Protein 5F5O (pdb70)

Foldseek 3Di:
DEAEAEAEQQLVLALQLLVQCLLVLNDQPRNLQNSLVNLVCVLPPNPPPVVVCPDPLNVVVVVVPYDYHYQDDYPDRYVLVSDDDDPVCVVVNVDSVPTDDDDDDPCVSLVLLLLLLQLQLQLLVDQVVSLVRSLVVQVVCVVVVLDHDPPVCNDSVSSVSSSVSLVPYLSSVVSLLVLLVPDDPHSDSSSVSSVVSSVSNQQDVNVLLVLLVVQQWDQDPVGIDGHPVCPDPVNVVVVVLSVQLVVQLCVCPPCSSVCSSSVNPRNPSSDVVVRLLSLLLSCLRCCLVNDHSPPSDRDDVNPVSSVVNNVVNND/DDDVCVVVVVVCCVVVNDDDCVPVND/DEAEAEAEQPLQQQLQQLVQCLLVLQDQPSNLANSVVSLVCCVPPVVPPPVVCPDPLNVVCVVVPYDYHYDHDHPDDYNLVPQDPDVVCVVVNVVSVVTDGDDDGRVVSLLVLLLLLQLQLCLLVDQVVSLVSSVVVQVVCVVVVLDDHDPVCNDSVNSSSSSVSLVVYLSSVVVLLVLLVPDPDDDRSSSPSSVVSNVSNFQRVQQLLVLLVVLQKDDDPVGIDGHVLCVDPVNVVVVVLSVQLVVQLCVVPVCSRVCSSNVHPRNPCSDVVNRQLSLLLSQLRCVLPPDGRPPRDHDDPRPVSNVVSVVVNVVPPD/DPVVVVVVVVVCCVPVNDDVCVVVNDD/DEAEAEAEPQLQQLLQLLVLCLLVLHDPDSNLQNSLVSLVCCVPVVVPVVVVCPDVLVVVVVVVPYDYDYQYDHPDPYNLVSPDPDVVCVVVSVSSVPTDDDDTDNVVSLVLLLLLLQLLQCLLVDQVVSLVSSVVVQVVCVVVPLDDDDPSCNDSVSSSSSSVSLVVHLNSVVSLLVLLPPVPPDGSSSVSSVVSNVSNFQVVQVLLVLLVVQQWDQDPVGIDGHVLCVDPVNVVVVVLNVQLVVQLCVVPPCSRVCSSSVHPSNPPRDCVSRLLSLLLRQLLQVLVPDHSPPRDHDDPCNVSSVVSNVVNVVD/DDDDDVVVVVVVCCVPVNHPVCVVPND

B-factor: mean 32.79, std 12.88, range [6.75, 84.7]

Secondary structure (DSSP, 8-state):
-EEEEEE-S-HHHHHHHHHHHHHTT---TTHHHHHHHHHHHHHHHTT-HHHHHTSHHHHHHHHTT-EEEEEE--S---HHHHS-S-GGGHHHHHHHHT-------THHHHHHHHHHHTTGGGGGG-HHHHHHHHHHHHHHHHHTTS----GGGGSHHHHHHHHHHHHH-HHHHHHHHHHHHT-SS-SSTTHHHHHHHHHHHTTTTTHHHHHHHHTTEE--TT--EE-TTTTSGGGHHHHHHHHHHHHHHHTTGGGGGGTTTTT-TT-TT--GGG-HHHHHHHHHHHHHHT---TT----GGGHHHHHHHHHHHH-/--TTTHHHHHHHHHTTSS-SHHHH--/-EEEEEE-S-HHHHHHHHHHHHHHT---GGGHHHHHHHHHHHHHHTT-HHHHHTSHHHHHHHHTTPEEEEEE-SS--SSGGGS-S-GGGHHHHHHHTT-------TTHHHHHHHHHGGGTTTGGG-HHHHHHHHHHHHHHHHHHTS----GGGGSHHHHHHHHHHHHH-HHHHHHHHHHHHS--S---HHHHHHHHHHHHTTTTT-HHHHHHHHHHEEE-SSSEEE-TTTTSTTTHHHHHHHHHHHHHHHHTGGGGGGHHHHT-TT-TT--GGG-HHHHHHHHHHHHTSS---TT----GGGHHHHHHHHHHHHH---/--HHHHHHHHHHHHHTSS-HHHHH---/-EEEEEE-S-HHHHHHHHHHHHHTT---GGGHHHHHHHHHHHHHHTT-HHHHHTSHHHHHHHHTT-EEEEEE-TT--SHHHHS---GGGHHHHHHHHT-------THHHHHHHHHHHTTGGGTTT-HHHHHHHHHHHHHHHHTTTS----GGGGSHHHHHHHHHHHHH-HHHHHHHHHHHHH-----TTHHHHHHHHHTTTTTTTHHHHHHHHHHEEE-SSSEEE-TTTTSGGGHHHHHHHHHHHHHHHTTGGGGGGTTTTT-TT-TT--GGG-HHHHHHHHHHHHHHT---SS----GGGHHHHHHHHHHHHH-/---SSSHHHHHHHHHHTSS-HHHHH--

Solvent-accessible surface area: 46669 Å² total; per-residue (Å²): 164,147,6,36,28,5,30,8,123,107,14,35,28,0,0,4,16,0,0,17,0,1,28,66,41,29,114,2,43,108,4,20,54,2,0,0,0,2,0,4,8,15,1,15,32,70,19,42,106,104,80,6,74,115,8,75,3,0,128,43,0,103,109,45,50,15,100,46,66,85,39,151,43,58,127,11,66,115,2,63,74,4,6,41,145,74,112,120,22,59,98,13,47,119,31,16,137,118,40,141,43,102,162,40,76,52,25,41,5,0,11,1,0,0,0,0,0,0,0,0,7,72,4,49,100,19,57,173,19,0,13,79,16,0,70,48,15,4,80,65,5,92,60,43,20,24,3,71,12,44,126,122,2,40,74,73,51,18,0,109,47,0,20,29,19,0,118,71,0,38,0,0,4,0,1,0,0,8,23,3,61,69,38,131,25,0,20,7,10,4,6,61,2,0,32,66,0,1,36,90,0,99,5,14,41,1,93,56,9,23,36,2,0,5,10,0,2,45,111,55,164,109,38,34,37,2,9,74,45,1,137,59,77,173,2,128,117,23,20,60,49,2,37,128,3,2,38,44,0,21,137,24,20,94,14,0,3,2,0,60,2,3,115,17,67,26,12,116,65,1,102,35,49,87,4,42,28,0,5,0,0,0,20,0,1,0,50,29,23,24,5,98,12,81,51,12,128,34,35,147,144,54,53,114,38,61,73,39,0,57,93,59,29,107,215,25,82,60,20,100,0,58,135,13,0,46,4,1,1,20,49,168,34,80,31,72,131,11,18,39,136,131,157,6,44,21,4,43,8,82,72,23,33,42,1,0,4,36,0,0,14,0,0,36,66,43,27,110,0,41,109,5,18,43,1,0,0,1,2,0,6,10,5,16,38,42,26,32,61,112,91,101,5,54,115,8,86,4,0,132,51,0,106,111,42,42,27,104,40,69,70,57,135,40,54,118,6,82,108,3,55,40,7,11,36,156,92,112,124,20,62,88,15,45,118,30,15,154,112,38,149,64,96,182,33,61,7,0,37,0,0,19,1,0,0,0,0,0,0,0,0,1,74,15,60,95,28,60,174,34,0,8,91,14,0,58,154,20,2,39,88,8,63,71,58,30,13,14,104,6,49,112,130,6,29,77,74,51,19,0,90,48,0,13,26,16,0,170,74,1,40,0,0,5,0,3,2,0,9,16,9,52,72,30,140,66,43,41,17,6,13,16,30,0,1,22,68,1,4,35,89,0,99,2,9,45,3,107,61,6,14,35,2,0,14,16,0,1,37,102,71,148,118,30,28,42,5,4,64,38,1,147,54,78,168,1,120,106,22,20,60,54,1,44,126,2,0,42,41,0,14,138,26,25,82,17,0,8,6,0,63,3,1,123,19,62,24,11,112,76,2,100,49,52,94,5,40,34,0,8,0,0,0,21,0,1,0,63,20,57,72,65,107,11,81,42,7,133,37,37,148,119,58,49,137,46,80,113,46,0,56,73,35,7,79,171,73,110,268,82,73,68,77,77,0,82,115,4,0,48,7,0,0,16,40,169,32,81,14,80,139,11,23,32,80,207,150,102,4,24,8,6,51,11,64,46,24,39,35,0,0,2,33,0,0,14,0,0,26,70,42,31,116,4,45,100,1,16,34,0,0,0,0,3,0,4,10,10,38,32,33,114,37,59,52,59,56,2,21,19,1,85,3,0,118,63,0,80,131,49,38,24,95,36,69,38,38,146,46,77,113,0,74,123,3,40,64,2,3,41,140,80,114,127,23,55,98,12,32,110,27,14,144,104,38,140,58,98,129,24,33,106,34,43,1,1,15,1,0,0,0,0,0,1,0,0,11,72,2,47,98,20,53,170,22,0,13,106,39,0,68,148,17,8,75,60,9,62,134,135,57,73,10,60,13,39,128,123,3,38,70,85,50,17,0,88,43,0,23,25,18,0,122,76,0,39,0,0,13,0,2,0,0,11,18,6,44,70,65,114,121,92,86,37,51,25,61,0,2,39,63,0,2,35,86,0,94,7,17,37,0,108,61,9,18,31,3,0,22,15,0,0,28,113,50,163,111,21,24,45,2,5,79,43,4,136,58,103,174,1,137,109,26,22,58,47,3,36,128,3,3,44,38,0,19,150,29,20,94,27,0,2,0,0,40,4,3,124,18,67,24,9,119,61,2,95,38,54,89,4,35,28,1,3,0,0,0,18,0,1,0,50,32,63,71,45,109,4,74,58,12,142,23,46,172,148,47,51,149,42,67,90,46,0,52,78,44,3,90,175,130,91,17,79,68,73,95,5,88,110,14,0,43,6,1,4,20,46,175,42,66,26,84,137,10,14,44,137

InterPro domains:
  IPR008609 Ebola nucleoprotein [PF05505] (1-691)
  IPR008609 Ebola nucleoprotein [PIRSF003900] (1-688)

Structure (mmCIF, N/CA/C/O backbone):
data_5F5O
#
_entry.id   5F5O
#
_cell.length_a   98.396
_cell.length_b   98.396
_cell.length_c   95.730
_cell.angle_alpha   90.00
_cell.angle_beta   90.00
_cell.angle_gamma   120.00
#
_symmetry.space_group_name_H-M   'P 32'
#
loop_
_entity.id
_entity.type
_entity.pdbx_description
1 polymer Nucleoprotein
2 polymer 'Peptide from Polymerase cofactor VP35'
3 non-polymer 'SULFATE ION'
4 water water
#
loop_
_atom_site.group_PDB
_atom_site.id
_atom_site.type_symbol
_atom_site.label_atom_id
_atom_site.label_alt_id
_atom_site.label_comp_id
_atom_site.label_asym_id
_atom_site.label_entity_id
_atom_site.label_seq_id
_atom_site.pdbx_PDB_ins_code
_atom_site.Cartn_x
_atom_site.Cartn_y
_atom_site.Cartn_z
_atom_site.occupancy
_atom_site.B_iso_or_equiv
_atom_site.auth_seq_id
_atom_site.auth_comp_id
_atom_site.auth_asym_id
_atom_site.auth_atom_id
_atom_site.pdbx_PDB_model_num
ATOM 1 N N . LYS A 1 24 ? 55.077 -41.590 32.283 1.00 42.47 21 LYS A N 1
ATOM 2 C CA . LYS A 1 24 ? 53.662 -41.214 32.654 1.00 39.44 21 LYS A CA 1
ATOM 3 C C . LYS A 1 24 ? 52.943 -42.410 33.271 1.00 36.52 21 LYS A C 1
ATOM 4 O O . LYS A 1 24 ? 51.909 -42.844 32.779 1.00 33.04 21 LYS A O 1
ATOM 10 N N . LYS A 1 25 ? 53.503 -42.934 34.358 1.00 39.25 22 LYS A N 1
ATOM 11 C CA . LYS A 1 25 ? 52.962 -44.142 35.001 1.00 40.65 22 LYS A CA 1
ATOM 12 C C . LYS A 1 25 ? 51.981 -43.737 36.095 1.00 34.80 22 LYS A C 1
ATOM 13 O O . LYS A 1 25 ? 52.238 -42.832 36.846 1.00 32.19 22 LYS A O 1
ATOM 19 N N . VAL A 1 26 ? 50.835 -44.388 36.144 1.00 33.16 23 VAL A N 1
ATOM 20 C CA . VAL A 1 26 ? 49.761 -43.969 37.030 1.00 32.85 23 VAL A CA 1
ATOM 21 C C . VAL A 1 26 ? 49.360 -45.173 37.806 1.00 35.09 23 VAL A C 1
ATOM 22 O O . VAL A 1 26 ? 48.911 -46.130 37.200 1.00 31.65 23 VAL A O 1
ATOM 26 N N . ILE A 1 27 ? 49.506 -45.123 39.136 1.00 39.94 24 ILE A N 1
ATOM 27 C CA . ILE A 1 27 ? 49.249 -46.302 39.976 1.00 41.36 24 ILE A CA 1
ATOM 28 C C . ILE A 1 27 ? 47.773 -46.316 40.363 1.00 41.81 24 ILE A C 1
ATOM 29 O O . ILE A 1 27 ? 47.314 -45.392 41.038 1.00 40.41 24 ILE A O 1
ATOM 34 N N . LEU A 1 28 ? 47.036 -47.346 39.941 1.00 40.45 25 LEU A N 1
ATOM 35 C CA . LEU A 1 28 ? 45.736 -47.664 40.558 1.00 40.39 25 LEU A CA 1
ATOM 36 C C . LEU A 1 28 ? 45.962 -48.545 41.794 1.00 38.33 25 LEU A C 1
ATOM 37 O O . LEU A 1 28 ? 46.965 -49.252 41.900 1.00 36.91 25 LEU A O 1
ATOM 42 N N . PHE A 1 29 ? 45.025 -48.474 42.733 1.00 36.45 26 PHE A N 1
ATOM 43 C CA . PHE A 1 29 ? 45.077 -49.241 43.965 1.00 33.32 26 PHE A CA 1
ATOM 44 C C . PHE A 1 29 ? 43.947 -50.287 43.868 1.00 36.99 26 PHE A C 1
ATOM 45 O O . PHE A 1 29 ? 42.814 -49.929 43.512 1.00 33.76 26 PHE A O 1
ATOM 53 N N . ASP A 1 30 ? 44.247 -51.559 44.152 1.00 37.65 27 ASP A N 1
ATOM 54 C CA . ASP A 1 30 ? 43.252 -52.670 44.010 1.00 41.95 27 ASP A CA 1
ATOM 55 C C . ASP A 1 30 ? 43.145 -53.529 45.285 1.00 38.86 27 ASP A C 1
ATOM 56 O O . ASP A 1 30 ? 44.041 -54.323 45.598 1.00 38.53 27 ASP A O 1
ATOM 61 N N . THR A 1 31 ? 42.034 -53.349 45.987 1.00 39.75 28 THR A N 1
ATOM 62 C CA . THR A 1 31 ? 41.740 -53.965 47.283 1.00 39.49 28 THR A CA 1
ATOM 63 C C . THR A 1 31 ? 40.310 -54.527 47.189 1.00 43.38 28 THR A C 1
ATOM 64 O O . THR A 1 31 ? 39.612 -54.206 46.228 1.00 42.92 28 THR A O 1
ATOM 68 N N . ASN A 1 32 ? 39.859 -55.304 48.186 1.00 46.78 29 ASN A N 1
ATOM 69 C CA . ASN A 1 32 ? 38.448 -55.737 48.242 1.00 51.01 29 ASN A CA 1
ATOM 70 C C . ASN A 1 32 ? 37.610 -54.755 49.050 1.00 53.20 29 ASN A C 1
ATOM 71 O O . ASN A 1 32 ? 36.397 -54.931 49.128 1.00 48.83 29 ASN A O 1
ATOM 76 N N . HIS A 1 33 ? 38.240 -53.724 49.635 1.00 52.54 30 HIS A N 1
ATOM 77 C CA . HIS A 1 33 ? 37.505 -52.660 50.356 1.00 49.52 30 HIS A CA 1
ATOM 78 C C . HIS A 1 33 ? 37.721 -51.293 49.759 1.00 48.50 30 HIS A C 1
ATOM 79 O O . HIS A 1 33 ? 37.736 -50.283 50.465 1.00 47.42 30 HIS A O 1
ATOM 86 N N . GLN A 1 34 ? 37.810 -51.272 48.436 1.00 45.70 31 GLN A N 1
ATOM 87 C CA . GLN A 1 34 ? 37.865 -50.070 47.655 1.00 41.66 31 GLN A CA 1
ATOM 88 C C . GLN A 1 34 ? 37.074 -48.886 48.195 1.00 39.85 31 GLN A C 1
ATOM 89 O O . GLN A 1 34 ? 37.614 -47.787 48.193 1.00 43.08 31 GLN A O 1
ATOM 95 N N . VAL A 1 35 ? 35.820 -49.061 48.615 1.00 36.11 32 VAL A N 1
ATOM 96 C CA . VAL A 1 35 ? 35.026 -47.870 49.068 1.00 37.53 32 VAL A CA 1
ATOM 97 C C . VAL A 1 35 ? 35.709 -47.224 50.281 1.00 33.36 32 VAL A C 1
ATOM 98 O O . VAL A 1 35 ? 35.943 -46.039 50.262 1.00 35.51 32 VAL A O 1
ATOM 102 N N . SER A 1 36 ? 36.044 -48.006 51.299 1.00 34.50 33 SER A N 1
ATOM 103 C CA . SER A 1 36 ? 36.924 -47.532 52.370 1.00 35.55 33 SER A CA 1
ATOM 104 C C . SER A 1 36 ? 38.185 -46.787 51.883 1.00 38.11 33 SER A C 1
ATOM 105 O O . SER A 1 36 ? 38.407 -45.635 52.227 1.00 35.16 33 SER A O 1
ATOM 108 N N . ILE A 1 37 ? 39.017 -47.481 51.121 1.00 37.53 34 ILE A N 1
ATOM 109 C CA . ILE A 1 37 ? 40.247 -46.898 50.592 1.00 37.73 34 ILE A CA 1
ATOM 110 C C . ILE A 1 37 ? 39.970 -45.583 49.896 1.00 34.90 34 ILE A C 1
ATOM 111 O O . ILE A 1 37 ? 40.729 -44.632 50.033 1.00 31.99 34 ILE A O 1
ATOM 116 N N . CYS A 1 38 ? 38.883 -45.534 49.134 1.00 32.40 35 CYS A N 1
ATOM 117 C CA . CYS A 1 38 ? 38.642 -44.392 48.301 1.00 30.26 35 CYS A CA 1
ATOM 118 C C . CYS A 1 38 ? 38.326 -43.182 49.164 1.00 33.07 35 CYS A C 1
ATOM 119 O O . CYS A 1 38 ? 39.017 -42.140 49.086 1.00 31.80 35 CYS A O 1
ATOM 122 N N . ASN A 1 39 ? 37.327 -43.336 50.025 1.00 32.20 36 ASN A N 1
ATOM 123 C CA . ASN A 1 39 ? 36.868 -42.233 50.867 1.00 31.00 36 ASN A CA 1
ATOM 124 C C . ASN A 1 39 ? 37.925 -41.679 51.755 1.00 24.44 36 ASN A C 1
ATOM 125 O O . ASN A 1 39 ? 37.825 -40.520 52.133 1.00 25.18 36 ASN A O 1
ATOM 130 N N . GLN A 1 40 ? 38.915 -42.493 52.075 1.00 21.58 37 GLN A N 1
ATOM 131 C CA . GLN A 1 40 ? 40.091 -42.036 52.783 1.00 22.05 37 GLN A CA 1
ATOM 132 C C . GLN A 1 40 ? 41.047 -41.189 51.891 1.00 22.54 37 GLN A C 1
ATOM 133 O O . GLN A 1 40 ? 41.620 -40.242 52.395 1.00 26.14 37 GLN A O 1
ATOM 139 N N . ILE A 1 41 ? 41.237 -41.542 50.614 1.00 19.22 38 ILE A N 1
ATOM 140 C CA . ILE A 1 41 ? 41.897 -40.663 49.641 1.00 18.51 38 ILE A CA 1
ATOM 141 C C . ILE A 1 41 ? 41.145 -39.324 49.584 1.00 17.81 38 ILE A C 1
ATOM 142 O O . ILE A 1 41 ? 41.772 -38.284 49.596 1.00 15.74 38 ILE A O 1
ATOM 147 N N . ILE A 1 42 ? 39.813 -39.340 49.554 1.00 16.69 39 ILE A N 1
ATOM 148 C CA . ILE A 1 42 ? 39.088 -38.074 49.546 1.00 16.68 39 ILE A CA 1
ATOM 149 C C . ILE A 1 42 ? 39.333 -37.270 50.838 1.00 17.77 39 ILE A C 1
ATOM 150 O O . ILE A 1 42 ? 39.408 -36.056 50.746 1.00 16.50 39 ILE A O 1
ATOM 155 N N . ASP A 1 43 ? 39.423 -37.943 51.995 1.00 16.47 40 ASP A N 1
ATOM 156 C CA . ASP A 1 43 ? 39.653 -37.285 53.259 1.00 18.64 40 ASP A CA 1
ATOM 157 C C . ASP A 1 43 ? 40.975 -36.537 53.238 1.00 18.70 40 ASP A C 1
ATOM 158 O O . ASP A 1 43 ? 41.072 -35.443 53.796 1.00 19.04 40 ASP A O 1
ATOM 163 N N . ALA A 1 44 ? 41.979 -37.234 52.709 1.00 17.66 41 ALA A N 1
ATOM 164 C CA . ALA A 1 44 ? 43.309 -36.763 52.559 1.00 18.38 41 ALA A CA 1
ATOM 165 C C . ALA A 1 44 ? 43.416 -35.563 51.630 1.00 19.59 41 ALA A C 1
ATOM 166 O O . ALA A 1 44 ? 44.141 -34.631 51.944 1.00 18.29 41 ALA A O 1
ATOM 168 N N . ILE A 1 45 ? 42.632 -35.558 50.544 1.00 19.69 42 ILE A N 1
ATOM 169 C CA . ILE A 1 45 ? 42.604 -34.443 49.613 1.00 21.35 42 ILE A CA 1
ATOM 170 C C . ILE A 1 45 ? 41.939 -33.250 50.212 1.00 21.19 42 ILE A C 1
ATOM 171 O O . ILE A 1 45 ? 42.464 -32.134 50.124 1.00 21.58 42 ILE A O 1
ATOM 176 N N . ASN A 1 46 ? 40.802 -33.486 50.848 1.00 20.06 43 ASN A N 1
ATOM 177 C CA . ASN A 1 46 ? 40.134 -32.480 51.653 1.00 20.16 43 ASN A CA 1
ATOM 178 C C . ASN A 1 46 ? 40.920 -31.927 52.828 1.00 21.27 43 ASN A C 1
ATOM 179 O O . ASN A 1 46 ? 40.730 -30.787 53.162 1.00 21.57 43 ASN A O 1
ATOM 184 N N . SER A 1 47 ? 41.770 -32.739 53.457 1.00 20.23 44 SER A N 1
ATOM 185 C CA . SER A 1 47 ? 42.696 -32.258 54.488 1.00 21.10 44 SER A CA 1
ATOM 186 C C . SER A 1 47 ? 43.926 -31.450 54.015 1.00 19.38 44 SER A C 1
ATOM 187 O O . SER A 1 47 ? 44.656 -30.902 54.848 1.00 16.42 44 SER A O 1
ATOM 190 N N . GLY A 1 48 ? 44.137 -31.363 52.703 1.00 19.22 45 GLY A N 1
ATOM 191 C CA . GLY A 1 48 ? 45.169 -30.522 52.102 1.00 18.60 45 GLY A CA 1
ATOM 192 C C . GLY A 1 48 ? 46.480 -31.274 52.134 1.00 19.68 45 GLY A C 1
ATOM 193 O O . GLY A 1 48 ? 47.545 -30.698 51.936 1.00 17.80 45 GLY A O 1
ATOM 194 N N . ILE A 1 49 ? 46.392 -32.588 52.346 1.00 18.24 46 ILE A N 1
ATOM 195 C CA . ILE A 1 49 ? 47.552 -33.409 52.351 1.00 17.80 46 ILE A CA 1
ATOM 196 C C . ILE A 1 49 ? 48.004 -33.490 50.888 1.00 20.79 46 ILE A C 1
ATOM 197 O O . ILE A 1 49 ? 47.163 -33.605 49.967 1.00 19.63 46 ILE A O 1
ATOM 202 N N . ASP A 1 50 ? 49.324 -33.384 50.678 1.00 21.14 47 ASP A N 1
ATOM 203 C CA . ASP A 1 50 ? 49.896 -33.480 49.322 1.00 20.32 47 ASP A CA 1
ATOM 204 C C . ASP A 1 50 ? 50.277 -34.937 49.041 1.00 18.64 47 ASP A C 1
ATOM 205 O O . ASP A 1 50 ? 51.152 -35.491 49.699 1.00 16.19 47 ASP A O 1
ATOM 210 N N . LEU A 1 51 ? 49.608 -35.548 48.049 1.00 20.43 48 LEU A N 1
ATOM 211 C CA . LEU A 1 51 ? 49.812 -36.988 47.729 1.00 19.17 48 LEU A CA 1
ATOM 212 C C . LEU A 1 51 ? 51.004 -37.188 46.819 1.00 19.76 48 LEU A C 1
ATOM 213 O O . LEU A 1 51 ? 51.304 -38.337 46.469 1.00 22.68 48 LEU A O 1
ATOM 218 N N . GLY A 1 52 ? 51.643 -36.098 46.389 1.00 19.33 49 GLY A N 1
ATOM 219 C CA . GLY A 1 52 ? 52.789 -36.139 45.506 1.00 18.75 49 GLY A CA 1
ATOM 220 C C . GLY A 1 52 ? 52.484 -36.914 44.231 1.00 20.89 49 GLY A C 1
ATOM 221 O O . GLY A 1 52 ? 51.399 -36.771 43.654 1.00 16.77 49 GLY A O 1
ATOM 222 N N . ASP A 1 53 ? 53.385 -37.818 43.842 1.00 22.79 50 ASP A N 1
ATOM 223 C CA . ASP A 1 53 ? 53.172 -38.524 42.603 1.00 23.60 50 ASP A CA 1
ATOM 224 C C . ASP A 1 53 ? 52.004 -39.528 42.630 1.00 23.65 50 ASP A C 1
ATOM 225 O O . ASP A 1 53 ? 51.526 -39.968 41.576 1.00 23.67 50 ASP A O 1
ATOM 230 N N . LEU A 1 54 ? 51.496 -39.830 43.811 1.00 21.23 51 LEU A N 1
ATOM 231 C CA . LEU A 1 54 ? 50.357 -40.710 43.930 1.00 21.47 51 LEU A CA 1
ATOM 232 C C . LEU A 1 54 ? 49.038 -40.030 43.771 1.00 20.36 51 LEU A C 1
ATOM 233 O O . LEU A 1 54 ? 48.014 -40.712 43.833 1.00 20.44 51 LEU A O 1
ATOM 238 N N . LEU A 1 55 ? 49.050 -38.702 43.671 1.00 19.28 52 LEU A N 1
ATOM 239 C CA . LEU A 1 55 ? 47.865 -37.907 43.422 1.00 20.55 52 LEU A CA 1
ATOM 240 C C . LEU A 1 55 ? 46.987 -38.418 42.265 1.00 23.57 52 LEU A C 1
ATOM 241 O O . LEU A 1 55 ? 45.848 -38.826 42.502 1.00 24.58 52 LEU A O 1
ATOM 246 N N . GLU A 1 56 ? 47.529 -38.421 41.047 1.00 25.17 53 GLU A N 1
ATOM 247 C CA . GLU A 1 56 ? 46.795 -38.791 39.837 1.00 26.04 53 GLU A CA 1
ATOM 248 C C . GLU A 1 56 ? 46.225 -40.225 39.862 1.00 23.39 53 GLU A C 1
ATOM 249 O O . GLU A 1 56 ? 45.093 -40.420 39.559 1.00 20.17 53 GLU A O 1
ATOM 255 N N . GLY A 1 57 ? 47.019 -41.191 40.249 1.00 21.86 54 GLY A N 1
ATOM 256 C CA . GLY A 1 57 ? 46.536 -42.529 40.510 1.00 23.19 54 GLY A CA 1
ATOM 257 C C . GLY A 1 57 ? 45.653 -42.730 41.730 1.00 24.92 54 GLY A C 1
ATOM 258 O O . GLY A 1 57 ? 44.933 -43.735 41.786 1.00 25.51 54 GLY A O 1
ATOM 259 N N . GLY A 1 58 ? 45.687 -41.782 42.682 1.00 23.42 55 GLY A N 1
ATOM 260 C CA . GLY A 1 58 ? 44.667 -41.662 43.699 1.00 19.94 55 GLY A CA 1
ATOM 261 C C . GLY A 1 58 ? 43.346 -41.246 43.119 1.00 19.90 55 GLY A C 1
ATOM 262 O O . GLY A 1 58 ? 42.297 -41.879 43.380 1.00 17.13 55 GLY A O 1
ATOM 263 N N . LEU A 1 59 ? 43.384 -40.149 42.352 1.00 19.90 56 LEU A N 1
ATOM 264 C CA . LEU A 1 59 ? 42.211 -39.606 41.715 1.00 18.22 56 LEU A CA 1
ATOM 265 C C . LEU A 1 59 ? 41.615 -40.511 40.616 1.00 20.85 56 LEU A C 1
ATOM 266 O O . LEU A 1 59 ? 40.372 -40.462 40.368 1.00 19.37 56 LEU A O 1
ATOM 271 N N . LEU A 1 60 ? 42.472 -41.317 39.955 1.00 20.39 57 LEU A N 1
ATOM 272 C CA . LEU A 1 60 ? 41.967 -42.226 38.958 1.00 22.18 57 LEU A CA 1
ATOM 273 C C . LEU A 1 60 ? 41.255 -43.308 39.716 1.00 23.45 57 LEU A C 1
ATOM 274 O O . LEU A 1 60 ? 40.117 -43.578 39.383 1.00 28.12 57 LEU A O 1
ATOM 279 N N . THR A 1 61 ? 41.921 -43.889 40.721 1.00 25.38 58 THR A N 1
ATOM 280 C CA . THR A 1 61 ? 41.354 -44.932 41.620 1.00 24.84 58 THR A CA 1
ATOM 281 C C . THR A 1 61 ? 39.972 -44.567 42.109 1.00 26.14 58 THR A C 1
ATOM 282 O O . THR A 1 61 ? 39.083 -45.402 41.997 1.00 24.74 58 THR A O 1
ATOM 286 N N . LEU A 1 62 ? 39.777 -43.324 42.590 1.00 25.67 59 LEU A N 1
ATOM 287 C CA . LEU A 1 62 ? 38.434 -42.815 42.844 1.00 24.18 59 LEU A CA 1
ATOM 288 C C . LEU A 1 62 ? 37.535 -43.129 41.701 1.00 24.78 59 LEU A C 1
ATOM 289 O O . LEU A 1 62 ? 36.532 -43.821 41.878 1.00 23.72 59 LEU A O 1
ATOM 294 N N . CYS A 1 63 ? 37.900 -42.570 40.554 1.00 26.57 60 CYS A N 1
ATOM 295 C CA . CYS A 1 63 ? 37.090 -42.510 39.345 1.00 27.45 60 CYS A CA 1
ATOM 296 C C . CYS A 1 63 ? 36.658 -43.861 38.784 1.00 26.58 60 CYS A C 1
ATOM 297 O O . CYS A 1 63 ? 35.597 -43.952 38.217 1.00 29.42 60 CYS A O 1
ATOM 300 N N . VAL A 1 64 ? 37.458 -44.864 38.992 1.00 30.49 61 VAL A N 1
ATOM 301 C CA . VAL A 1 64 ? 37.181 -46.176 38.563 1.00 32.74 61 VAL A CA 1
ATOM 302 C C . VAL A 1 64 ? 35.989 -46.741 39.395 1.00 35.96 61 VAL A C 1
ATOM 303 O O . VAL A 1 64 ? 35.506 -47.817 39.090 1.00 30.84 61 VAL A O 1
ATOM 307 N N . GLU A 1 65 ? 35.545 -46.004 40.448 1.00 35.54 62 GLU A N 1
ATOM 308 C CA . GLU A 1 65 ? 34.399 -46.357 41.284 1.00 28.25 62 GLU A CA 1
ATOM 309 C C . GLU A 1 65 ? 33.149 -45.590 40.896 1.00 28.32 62 GLU A C 1
ATOM 310 O O . GLU A 1 65 ? 32.135 -46.196 40.574 1.00 21.06 62 GLU A O 1
ATOM 316 N N . HIS A 1 66 ? 33.214 -44.277 40.838 1.00 23.79 63 HIS A N 1
ATOM 317 C CA . HIS A 1 66 ? 32.023 -43.539 40.491 1.00 25.18 63 HIS A CA 1
ATOM 318 C C . HIS A 1 66 ? 31.532 -44.026 39.145 1.00 28.98 63 HIS A C 1
ATOM 319 O O . HIS A 1 66 ? 30.380 -43.859 38.849 1.00 28.99 63 HIS A O 1
ATOM 326 N N . TYR A 1 67 ? 32.440 -44.595 38.352 1.00 30.28 64 TYR A N 1
ATOM 327 C CA . TYR A 1 67 ? 32.053 -45.254 37.115 1.00 30.18 64 TYR A CA 1
ATOM 328 C C . TYR A 1 67 ? 32.146 -46.772 36.789 1.00 25.78 64 TYR A C 1
ATOM 329 O O . TYR A 1 67 ? 31.554 -47.173 35.856 1.00 27.91 64 TYR A O 1
ATOM 338 N N . TYR A 1 68 ? 32.856 -47.609 37.527 1.00 27.95 65 TYR A N 1
ATOM 339 C CA . TYR A 1 68 ? 33.127 -49.000 37.070 1.00 24.78 65 TYR A CA 1
ATOM 340 C C . TYR A 1 68 ? 33.377 -50.035 38.175 1.00 25.22 65 TYR A C 1
ATOM 341 O O . TYR A 1 68 ? 33.875 -51.161 37.857 1.00 22.40 65 TYR A O 1
ATOM 350 N N . ASN A 1 69 ? 33.125 -49.693 39.457 1.00 23.39 66 ASN A N 1
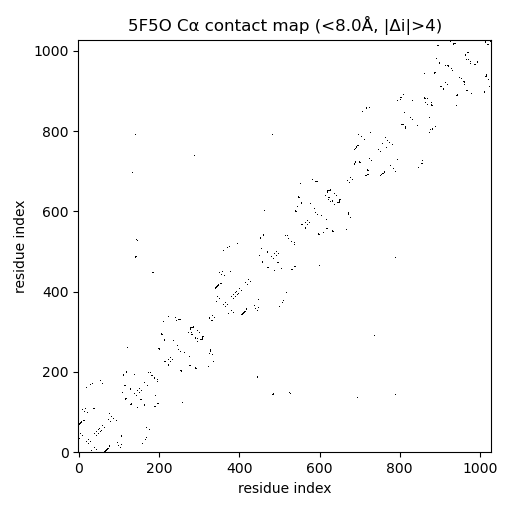ATOM 351 C CA . ASN A 1 69 ? 33.221 -50.670 40.555 1.00 26.35 66 ASN A CA 1
ATOM 352 C C . ASN A 1 69 ? 34.558 -51.356 40.759 1.00 30.92 66 ASN A C 1
ATOM 353 O O . ASN A 1 69 ? 34.634 -52.484 41.297 1.00 30.80 66 ASN A O 1
ATOM 358 N N . SER A 1 70 ? 35.614 -50.652 40.358 1.00 30.69 67 SER A N 1
ATOM 359 C CA . SER A 1 70 ? 36.930 -51.212 40.290 1.00 32.23 67 SER A CA 1
ATOM 360 C C . SER A 1 70 ? 36.998 -52.418 39.352 1.00 27.84 67 SER A C 1
ATOM 361 O O . SER A 1 70 ? 37.910 -53.215 39.496 1.00 26.67 67 SER A O 1
ATOM 364 N N . ASP A 1 71 ? 36.087 -52.520 38.382 1.00 28.80 68 ASP A N 1
ATOM 365 C CA . ASP A 1 71 ? 36.186 -53.579 37.343 1.00 31.23 68 ASP A CA 1
ATOM 366 C C . ASP A 1 71 ? 37.160 -53.202 36.204 1.00 28.30 68 ASP A C 1
ATOM 367 O O . ASP A 1 71 ? 36.827 -52.510 35.274 1.00 24.92 68 ASP A O 1
ATOM 372 N N . LYS A 1 72 ? 38.355 -53.759 36.295 1.00 35.05 69 LYS A N 1
ATOM 373 C CA . LYS A 1 72 ? 39.453 -53.598 35.313 1.00 36.41 69 LYS A CA 1
ATOM 374 C C . LYS A 1 72 ? 38.999 -53.842 33.876 1.00 37.30 69 LYS A C 1
ATOM 375 O O . LYS A 1 72 ? 39.363 -53.071 32.978 1.00 38.66 69 LYS A O 1
ATOM 381 N N . ASP A 1 73 ? 38.183 -54.889 33.669 1.00 35.68 70 ASP A N 1
ATOM 382 C CA . ASP A 1 73 ? 37.691 -55.240 32.333 1.00 35.79 70 ASP A CA 1
ATOM 383 C C . ASP A 1 73 ? 36.734 -54.210 31.785 1.00 31.86 70 ASP A C 1
ATOM 384 O O . ASP A 1 73 ? 36.910 -53.753 30.662 1.00 29.60 70 ASP A O 1
ATOM 389 N N . LYS A 1 74 ? 35.774 -53.787 32.591 1.00 31.58 71 LYS A N 1
ATOM 390 C CA . LYS A 1 74 ? 34.866 -52.741 32.143 1.00 32.22 71 LYS A CA 1
ATOM 391 C C . LYS A 1 74 ? 35.602 -51.393 31.942 1.00 32.63 71 LYS A C 1
ATOM 392 O O . LYS A 1 74 ? 35.229 -50.609 31.074 1.00 31.75 71 LYS A O 1
ATOM 398 N N . PHE A 1 75 ? 36.629 -51.123 32.750 1.00 29.99 72 PHE A N 1
ATOM 399 C CA . PHE A 1 75 ? 37.401 -49.890 32.577 1.00 28.59 72 PHE A CA 1
ATOM 400 C C . PHE A 1 75 ? 38.287 -49.962 31.332 1.00 23.86 72 PHE A C 1
ATOM 401 O O . PHE A 1 75 ? 38.403 -49.008 30.586 1.00 21.25 72 PHE A O 1
ATOM 409 N N . ASN A 1 76 ? 38.904 -51.100 31.086 1.00 24.67 73 ASN A N 1
ATOM 410 C CA . ASN A 1 76 ? 39.814 -51.181 29.952 1.00 27.04 73 ASN A CA 1
ATOM 411 C C . ASN A 1 76 ? 39.171 -51.015 28.581 1.00 28.88 73 ASN A C 1
ATOM 412 O O . ASN A 1 76 ? 39.864 -50.678 27.622 1.00 25.53 73 ASN A O 1
ATOM 417 N N . THR A 1 77 ? 37.842 -51.135 28.520 1.00 29.50 74 THR A N 1
ATOM 418 C CA . THR A 1 77 ? 37.089 -50.937 27.298 1.00 30.81 74 THR A CA 1
ATOM 419 C C . THR A 1 77 ? 36.451 -49.563 27.112 1.00 29.72 74 THR A C 1
ATOM 420 O O . THR A 1 77 ? 35.876 -49.311 26.066 1.00 30.38 74 THR A O 1
ATOM 424 N N . SER A 1 78 ? 36.530 -48.684 28.103 1.00 28.56 75 SER A N 1
ATOM 425 C CA . SER A 1 78 ? 35.858 -47.363 28.052 1.00 25.16 75 SER A CA 1
ATOM 426 C C . SER A 1 78 ? 36.615 -46.417 27.168 1.00 25.36 75 SER A C 1
ATOM 427 O O . SER A 1 78 ? 37.815 -46.611 27.023 1.00 24.34 75 SER A O 1
ATOM 430 N N . PRO A 1 79 ? 35.937 -45.361 26.609 1.00 25.52 76 PRO A N 1
ATOM 431 C CA . PRO A 1 79 ? 36.631 -44.343 25.846 1.00 26.36 76 PRO A CA 1
ATOM 432 C C . PRO A 1 79 ? 37.564 -43.457 26.685 1.00 24.65 76 PRO A C 1
ATOM 433 O O . PRO A 1 79 ? 38.413 -42.732 26.125 1.00 21.69 76 PRO A O 1
ATOM 437 N N . ILE A 1 80 ? 37.331 -43.450 27.991 1.00 22.49 77 ILE A N 1
ATOM 438 C CA . ILE A 1 80 ? 38.226 -42.828 28.941 1.00 20.06 77 ILE A CA 1
ATOM 439 C C . ILE A 1 80 ? 39.591 -43.480 28.978 1.00 19.14 77 ILE A C 1
ATOM 440 O O . ILE A 1 80 ? 40.556 -42.804 28.887 1.00 17.55 77 ILE A O 1
ATOM 445 N N . ALA A 1 81 ? 39.639 -44.780 29.169 1.00 19.04 78 ALA A N 1
ATOM 446 C CA . ALA A 1 81 ? 40.893 -45.509 29.151 1.00 19.66 78 ALA A CA 1
ATOM 447 C C . ALA A 1 81 ? 41.638 -45.398 27.778 1.00 21.56 78 ALA A C 1
ATOM 448 O O . ALA A 1 81 ? 42.849 -45.137 27.734 1.00 23.95 78 ALA A O 1
ATOM 450 N N . LYS A 1 82 ? 40.912 -45.510 26.677 1.00 23.13 79 LYS A N 1
ATOM 451 C CA . LYS A 1 82 ? 41.534 -45.420 25.369 1.00 23.66 79 LYS A CA 1
ATOM 452 C C . LYS A 1 82 ? 42.216 -44.059 25.180 1.00 22.86 79 LYS A C 1
ATOM 453 O O . LYS A 1 82 ? 43.356 -43.992 24.713 1.00 22.52 79 LYS A O 1
ATOM 459 N N . TYR A 1 83 ? 41.547 -42.978 25.570 1.00 20.19 80 TYR A N 1
ATOM 460 C CA . TYR A 1 83 ? 42.110 -41.645 25.397 1.00 18.32 80 TYR A CA 1
ATOM 461 C C . TYR A 1 83 ? 43.405 -41.445 26.210 1.00 18.27 80 TYR A C 1
ATOM 462 O O . TYR A 1 83 ? 44.391 -40.902 25.718 1.00 17.28 80 TYR A O 1
ATOM 471 N N . LEU A 1 84 ? 43.394 -41.897 27.446 1.00 18.27 81 LEU A N 1
ATOM 472 C CA . LEU A 1 84 ? 44.576 -41.754 28.326 1.00 18.09 81 LEU A CA 1
ATOM 473 C C . LEU A 1 84 ? 45.705 -42.622 27.822 1.00 16.93 81 LEU A C 1
ATOM 474 O O . LEU A 1 84 ? 46.847 -42.221 27.811 1.00 16.13 81 LEU A O 1
ATOM 479 N N . ARG A 1 85 ? 45.418 -43.797 27.317 1.00 18.58 82 ARG A N 1
ATOM 480 C CA . ARG A 1 85 ? 46.523 -44.506 26.618 1.00 19.64 82 ARG A CA 1
ATOM 481 C C . ARG A 1 85 ? 46.941 -43.778 25.340 1.00 18.23 82 ARG A C 1
ATOM 482 O O . ARG A 1 85 ? 48.129 -43.632 25.072 1.00 18.50 82 ARG A O 1
ATOM 490 N N . ASP A 1 86 ? 45.998 -43.333 24.521 1.00 17.82 83 ASP A N 1
ATOM 491 C CA . ASP A 1 86 ? 46.396 -42.611 23.290 1.00 17.35 83 ASP A CA 1
ATOM 492 C C . ASP A 1 86 ? 47.200 -41.357 23.683 1.00 15.89 83 ASP A C 1
ATOM 493 O O . ASP A 1 86 ? 47.964 -40.856 22.905 1.00 15.49 83 ASP A O 1
ATOM 498 N N . ALA A 1 87 ? 47.017 -40.865 24.904 1.00 16.43 84 ALA A N 1
ATOM 499 C CA . ALA A 1 87 ? 47.785 -39.756 25.420 1.00 15.70 84 ALA A CA 1
ATOM 500 C C . ALA A 1 87 ? 49.105 -40.142 26.070 1.00 15.65 84 ALA A C 1
ATOM 501 O O . ALA A 1 87 ? 49.807 -39.258 26.513 1.00 15.96 84 ALA A O 1
ATOM 503 N N . GLY A 1 88 ? 49.452 -41.428 26.132 1.00 16.19 85 GLY A N 1
ATOM 504 C CA . GLY A 1 88 ? 50.691 -41.891 26.756 1.00 16.94 85 GLY A CA 1
ATOM 505 C C . GLY A 1 88 ? 50.670 -42.417 28.195 1.00 17.97 85 GLY A C 1
ATOM 506 O O . GLY A 1 88 ? 51.703 -42.882 28.713 1.00 17.06 85 GLY A O 1
ATOM 507 N N . TYR A 1 89 ? 49.509 -42.433 28.849 1.00 18.93 86 TYR A N 1
ATOM 508 C CA . TYR A 1 89 ? 49.482 -42.955 30.210 1.00 18.53 86 TYR A CA 1
ATOM 509 C C . TYR A 1 89 ? 49.574 -44.455 30.176 1.00 19.83 86 TYR A C 1
ATOM 510 O O . TYR A 1 89 ? 49.131 -45.099 29.224 1.00 20.73 86 TYR A O 1
ATOM 519 N N . GLU A 1 90 ? 50.234 -45.032 31.167 1.00 23.60 87 GLU A N 1
ATOM 520 C CA . GLU A 1 90 ? 50.085 -46.457 31.425 1.00 25.50 87 GLU A CA 1
ATOM 521 C C . GLU A 1 90 ? 49.883 -46.679 32.900 1.00 27.76 87 GLU A C 1
ATOM 522 O O . GLU A 1 90 ? 50.466 -45.986 33.756 1.00 27.17 87 GLU A O 1
ATOM 528 N N . PHE A 1 91 ? 48.966 -47.583 33.178 1.00 27.48 88 PHE A N 1
ATOM 529 C CA . PHE A 1 91 ? 48.442 -47.756 34.502 1.00 31.24 88 PHE A CA 1
ATOM 530 C C . PHE A 1 91 ? 49.242 -48.872 35.114 1.00 34.72 88 PHE A C 1
ATOM 531 O O . PHE A 1 91 ? 49.583 -49.830 34.430 1.00 37.54 88 PHE A O 1
ATOM 539 N N . ASP A 1 92 ? 49.586 -48.700 36.384 1.00 39.23 89 ASP A N 1
ATOM 540 C CA . ASP A 1 92 ? 50.246 -49.718 37.187 1.00 46.99 89 ASP A CA 1
ATOM 541 C C . ASP A 1 92 ? 49.239 -50.010 38.301 1.00 48.70 89 ASP A C 1
ATOM 542 O O . ASP A 1 92 ? 48.326 -49.231 38.554 1.00 46.90 89 ASP A O 1
ATOM 547 N N . VAL A 1 93 ? 49.362 -51.172 38.911 1.00 53.92 90 VAL A N 1
ATOM 548 C CA . VAL A 1 93 ? 48.348 -51.657 39.821 1.00 52.51 90 VAL A CA 1
ATOM 549 C C . VAL A 1 93 ? 49.048 -52.120 41.092 1.00 53.56 90 VAL A C 1
ATOM 550 O O . VAL A 1 93 ? 50.043 -52.828 41.031 1.00 51.34 90 VAL A O 1
ATOM 554 N N . ILE A 1 94 ? 48.571 -51.623 42.229 1.00 57.83 91 ILE A N 1
ATOM 555 C CA . ILE A 1 94 ? 48.895 -52.179 43.541 1.00 56.97 91 ILE A CA 1
ATOM 556 C C . ILE A 1 94 ? 47.743 -53.098 43.887 1.00 54.27 91 ILE A C 1
ATOM 557 O O . ILE A 1 94 ? 46.664 -52.627 44.262 1.00 52.55 91 ILE A O 1
ATOM 562 N N . LYS A 1 95 ? 47.963 -54.400 43.694 1.00 57.56 92 LYS A N 1
ATOM 563 C CA . LYS A 1 95 ? 47.066 -55.423 44.215 1.00 55.89 92 LYS A CA 1
ATOM 564 C C . LYS A 1 95 ? 47.372 -55.577 45.693 1.00 51.84 92 LYS A C 1
ATOM 565 O O . LYS A 1 95 ? 48.459 -56.014 46.062 1.00 43.52 92 LYS A O 1
ATOM 571 N N . ASN A 1 96 ? 46.419 -55.194 46.533 1.00 49.34 93 ASN A N 1
ATOM 572 C CA . ASN A 1 96 ? 46.418 -55.654 47.918 1.00 53.01 93 ASN A CA 1
ATOM 573 C C . ASN A 1 96 ? 45.001 -55.818 48.370 1.00 52.06 93 ASN A C 1
ATOM 574 O O . ASN A 1 96 ? 44.265 -54.851 48.446 1.00 58.49 93 ASN A O 1
ATOM 579 N N . ALA A 1 97 ? 44.658 -57.035 48.743 1.00 52.70 94 ALA A N 1
ATOM 580 C CA . ALA A 1 97 ? 43.267 -57.433 48.947 1.00 55.16 94 ALA A CA 1
ATOM 581 C C . ALA A 1 97 ? 42.803 -57.161 50.387 1.00 53.31 94 ALA A C 1
ATOM 582 O O . ALA A 1 97 ? 41.789 -56.496 50.638 1.00 50.59 94 ALA A O 1
ATOM 584 N N . ASP A 1 98 ? 43.586 -57.724 51.297 1.00 50.27 95 ASP A N 1
ATOM 585 C CA . ASP A 1 98 ? 43.433 -57.671 52.761 1.00 51.14 95 ASP A CA 1
ATOM 586 C C . ASP A 1 98 ? 43.808 -56.328 53.462 1.00 49.90 95 ASP A C 1
ATOM 587 O O . ASP A 1 98 ? 44.503 -56.359 54.482 1.00 44.58 95 ASP A O 1
ATOM 592 N N . ALA A 1 99 ? 43.417 -55.156 52.960 1.00 52.37 96 ALA A N 1
ATOM 593 C CA . ALA A 1 99 ? 43.847 -53.918 53.651 1.00 53.31 96 ALA A CA 1
ATOM 594 C C . ALA A 1 99 ? 42.793 -52.856 53.504 1.00 50.21 96 ALA A C 1
ATOM 595 O O . ALA A 1 99 ? 42.238 -52.658 52.432 1.00 50.80 96 ALA A O 1
ATOM 597 N N . THR A 1 100 ? 42.538 -52.193 54.630 1.00 52.82 97 THR A N 1
ATOM 598 C CA . THR A 1 100 ? 41.385 -51.320 54.851 1.00 46.89 97 THR A CA 1
ATOM 599 C C . THR A 1 100 ? 41.780 -49.854 54.757 1.00 42.67 97 THR A C 1
ATOM 600 O O . THR A 1 100 ? 40.932 -49.023 54.450 1.00 39.32 97 THR A O 1
ATOM 604 N N . ARG A 1 101 ? 43.051 -49.533 55.009 1.00 40.41 98 ARG A N 1
ATOM 605 C CA . ARG A 1 101 ? 43.490 -48.137 55.063 1.00 41.38 98 ARG A CA 1
ATOM 606 C C . ARG A 1 101 ? 44.274 -47.755 53.784 1.00 38.50 98 ARG A C 1
ATOM 607 O O . ARG A 1 101 ? 45.035 -48.570 53.226 1.00 34.11 98 ARG A O 1
ATOM 615 N N . PHE A 1 102 ? 44.108 -46.507 53.355 1.00 31.77 99 PHE A N 1
ATOM 616 C CA . PHE A 1 102 ? 44.949 -45.935 52.293 1.00 31.24 99 PHE A CA 1
ATOM 617 C C . PHE A 1 102 ? 46.408 -46.000 52.727 1.00 32.13 99 PHE A C 1
ATOM 618 O O . PHE A 1 102 ? 47.304 -46.244 51.930 1.00 25.79 99 PHE A O 1
ATOM 626 N N . LEU A 1 103 ? 46.615 -45.799 54.021 1.00 32.67 100 LEU A N 1
ATOM 627 C CA . LEU A 1 103 ? 47.911 -45.991 54.663 1.00 38.06 100 LEU A CA 1
ATOM 628 C C . LEU A 1 103 ? 48.584 -47.300 54.197 1.00 40.68 100 LEU A C 1
ATOM 629 O O . LEU A 1 103 ? 49.753 -47.310 53.847 1.00 43.20 100 LEU A O 1
ATOM 634 N N . ASP A 1 104 ? 47.823 -48.386 54.162 1.00 45.13 101 ASP A N 1
ATOM 635 C CA . ASP A 1 104 ? 48.383 -49.705 53.861 1.00 45.44 101 ASP A CA 1
ATOM 636 C C . ASP A 1 104 ? 48.807 -49.878 52.409 1.00 45.58 101 ASP A C 1
ATOM 637 O O . ASP A 1 104 ? 49.706 -50.669 52.142 1.00 42.53 101 ASP A O 1
ATOM 642 N N . VAL A 1 105 ? 48.168 -49.149 51.487 1.00 43.33 102 VAL A N 1
ATOM 643 C CA . VAL A 1 105 ? 48.474 -49.261 50.052 1.00 42.72 102 VAL A CA 1
ATOM 644 C C . VAL A 1 105 ? 49.585 -48.349 49.534 1.00 40.23 102 VAL A C 1
ATOM 645 O O . VAL A 1 105 ? 49.904 -48.408 48.354 1.00 48.61 102 VAL A O 1
ATOM 649 N N . ILE A 1 106 ? 50.188 -47.531 50.388 1.00 38.22 103 ILE A N 1
ATOM 650 C CA . ILE A 1 106 ? 51.235 -46.602 49.953 1.00 32.79 103 ILE A CA 1
ATOM 651 C C . ILE A 1 106 ? 52.529 -47.425 49.943 1.00 34.04 103 ILE A C 1
ATOM 652 O O . ILE A 1 106 ? 52.798 -48.103 50.927 1.00 30.72 103 ILE A O 1
ATOM 657 N N . PRO A 1 107 ? 53.309 -47.411 48.833 1.00 31.73 104 PRO A N 1
ATOM 658 C CA . PRO A 1 107 ? 54.495 -48.263 48.810 1.00 33.16 104 PRO A CA 1
ATOM 659 C C . PRO A 1 107 ? 55.508 -47.828 49.828 1.00 40.54 104 PRO A C 1
ATOM 660 O O . PRO A 1 107 ? 55.421 -46.713 50.366 1.00 41.13 104 PRO A O 1
ATOM 664 N N . ASN A 1 108 ? 56.480 -48.705 50.055 1.00 45.55 105 ASN A N 1
ATOM 665 C CA . ASN A 1 108 ? 57.260 -48.726 51.296 1.00 50.90 105 ASN A CA 1
ATOM 666 C C . ASN A 1 108 ? 58.504 -47.838 51.284 1.00 53.03 105 ASN A C 1
ATOM 667 O O . ASN A 1 108 ? 59.494 -48.132 51.968 1.00 54.94 105 ASN A O 1
ATOM 672 N N . GLU A 1 109 ? 58.438 -46.725 50.564 1.00 50.62 106 GLU A N 1
ATOM 673 C CA . GLU A 1 109 ? 59.637 -46.009 50.181 1.00 48.82 106 GLU A CA 1
ATOM 674 C C . GLU A 1 109 ? 59.926 -44.833 51.082 1.00 47.18 106 GLU A C 1
ATOM 675 O O . GLU A 1 109 ? 59.001 -44.156 51.516 1.00 50.10 106 GLU A O 1
ATOM 681 N N . PRO A 1 110 ? 61.227 -44.541 51.329 1.00 45.09 107 PRO A N 1
ATOM 682 C CA . PRO A 1 110 ? 61.508 -43.317 52.070 1.00 40.50 107 PRO A CA 1
ATOM 683 C C . PRO A 1 110 ? 60.737 -42.127 51.508 1.00 38.02 107 PRO A C 1
ATOM 684 O O . PRO A 1 110 ? 60.243 -41.291 52.268 1.00 33.01 107 PRO A O 1
ATOM 688 N N . HIS A 1 111 ? 60.591 -42.058 50.189 1.00 35.95 108 HIS A N 1
ATOM 689 C CA . HIS A 1 111 ? 60.002 -40.856 49.635 1.00 37.95 108 HIS A CA 1
ATOM 690 C C . HIS A 1 111 ? 58.470 -40.695 49.845 1.00 31.57 108 HIS A C 1
ATOM 691 O O . HIS A 1 111 ? 57.937 -39.643 49.545 1.00 31.71 108 HIS A O 1
ATOM 698 N N . TYR A 1 112 ? 57.787 -41.711 50.380 1.00 30.88 109 TYR A N 1
ATOM 699 C CA . TYR A 1 112 ? 56.415 -41.562 50.887 1.00 30.62 109 TYR A CA 1
ATOM 700 C C . TYR A 1 112 ? 56.314 -41.412 52.396 1.00 30.83 109 TYR A C 1
ATOM 701 O O . TYR A 1 112 ? 55.214 -41.446 52.922 1.00 35.75 109 TYR A O 1
ATOM 710 N N . SER A 1 113 ? 57.427 -41.216 53.105 1.00 31.87 110 SER A N 1
ATOM 711 C CA . SER A 1 113 ? 57.369 -41.086 54.575 1.00 31.17 110 SER A CA 1
ATOM 712 C C . SER A 1 113 ? 56.527 -39.939 55.070 1.00 32.33 110 SER A C 1
ATOM 713 O O . SER A 1 113 ? 55.707 -40.147 55.948 1.00 36.29 110 SER A O 1
ATOM 716 N N . PRO A 1 114 ? 56.724 -38.715 54.529 1.00 30.64 111 PRO A N 1
ATOM 717 C CA . PRO A 1 114 ? 55.953 -37.595 55.073 1.00 28.62 111 PRO A CA 1
ATOM 718 C C . PRO A 1 114 ? 54.462 -37.632 54.728 1.00 27.53 111 PRO A C 1
ATOM 719 O O . PRO A 1 114 ? 53.690 -36.928 55.343 1.00 26.15 111 PRO A O 1
ATOM 723 N N . LEU A 1 115 ? 54.111 -38.364 53.672 1.00 26.63 112 LEU A N 1
ATOM 724 C CA . LEU A 1 115 ? 52.733 -38.656 53.338 1.00 24.12 112 LEU A CA 1
ATOM 725 C C . LEU A 1 115 ? 52.211 -39.713 54.304 1.00 23.58 112 LEU A C 1
ATOM 726 O O . LEU A 1 115 ? 51.144 -39.578 54.851 1.00 21.38 112 LEU A O 1
ATOM 731 N N . ILE A 1 116 ? 53.003 -40.751 54.530 1.00 25.69 113 ILE A N 1
ATOM 732 C CA . ILE A 1 116 ? 52.660 -41.807 55.503 1.00 25.10 113 ILE A CA 1
ATOM 733 C C . ILE A 1 116 ? 52.395 -41.171 56.857 1.00 26.23 113 ILE A C 1
ATOM 734 O O . ILE A 1 116 ? 51.368 -41.451 57.483 1.00 22.88 113 ILE A O 1
ATOM 739 N N . LEU A 1 117 ? 53.310 -40.295 57.279 1.00 27.20 114 LEU A N 1
ATOM 740 C CA . LEU A 1 117 ? 53.137 -39.516 58.508 1.00 29.70 114 LEU A CA 1
ATOM 741 C C . LEU A 1 117 ? 51.808 -38.762 58.574 1.00 27.72 114 LEU A C 1
ATOM 742 O O . LEU A 1 117 ? 51.111 -38.811 59.597 1.00 29.97 114 LEU A O 1
ATOM 747 N N . ALA A 1 118 ? 51.471 -38.043 57.516 1.00 25.86 115 ALA A N 1
ATOM 748 C CA . ALA A 1 118 ? 50.233 -37.230 57.513 1.00 25.98 115 ALA A CA 1
ATOM 749 C C . ALA A 1 118 ? 48.963 -38.127 57.538 1.00 26.95 115 ALA A C 1
ATOM 750 O O . ALA A 1 118 ? 47.963 -37.835 58.232 1.00 24.31 115 ALA A O 1
ATOM 752 N N . LEU A 1 119 ? 49.021 -39.229 56.788 1.00 27.04 116 LEU A N 1
ATOM 753 C CA . LEU A 1 119 ? 47.906 -40.196 56.742 1.00 26.48 116 LEU A CA 1
ATOM 754 C C . LEU A 1 119 ? 47.727 -40.910 58.083 1.00 25.63 116 LEU A C 1
ATOM 755 O O . LEU A 1 119 ? 46.635 -41.316 58.416 1.00 23.07 116 LEU A O 1
ATOM 760 N N . LYS A 1 120 ? 48.815 -41.052 58.839 1.00 30.32 117 LYS A N 1
ATOM 761 C CA . LYS A 1 120 ? 48.802 -41.787 60.113 1.00 30.11 117 LYS A CA 1
ATOM 762 C C . LYS A 1 120 ? 47.927 -41.098 61.120 1.00 32.37 117 LYS A C 1
ATOM 763 O O . LYS A 1 120 ? 47.323 -41.767 61.971 1.00 37.41 117 LYS A O 1
ATOM 769 N N . THR A 1 121 ? 47.824 -39.764 60.991 1.00 35.98 118 THR A N 1
ATOM 770 C CA . THR A 1 121 ? 47.137 -38.892 61.952 1.00 33.77 118 THR A CA 1
ATOM 771 C C . THR A 1 121 ? 45.825 -38.288 61.490 1.00 33.17 118 THR A C 1
ATOM 772 O O . THR A 1 121 ? 45.230 -37.461 62.195 1.00 31.72 118 THR A O 1
ATOM 776 N N . LEU A 1 122 ? 45.358 -38.704 60.319 1.00 32.51 119 LEU A N 1
ATOM 777 C CA . LEU A 1 122 ? 44.276 -38.024 59.633 1.00 30.55 119 LEU A CA 1
ATOM 778 C C . LEU A 1 122 ? 42.889 -38.399 60.198 1.00 30.06 119 LEU A C 1
ATOM 779 O O . LEU A 1 122 ? 42.708 -39.512 60.739 1.00 27.80 119 LEU A O 1
ATOM 784 N N . GLU A 1 123 ? 41.927 -37.484 60.067 1.00 26.25 120 GLU A N 1
ATOM 785 C CA . GLU A 1 123 ? 40.516 -37.770 60.343 1.00 30.34 120 GLU A CA 1
ATOM 786 C C . GLU A 1 123 ? 39.845 -38.646 59.245 1.00 32.91 120 GLU A C 1
ATOM 787 O O . GLU A 1 123 ? 40.117 -38.478 58.055 1.00 37.06 120 GLU A O 1
ATOM 793 N N . SER A 1 124 ? 38.970 -39.566 59.649 1.00 33.91 121 SER A N 1
ATOM 794 C CA . SER A 1 124 ? 38.218 -40.395 58.727 1.00 36.47 121 SER A CA 1
ATOM 795 C C . SER A 1 124 ? 36.969 -40.963 59.396 1.00 43.28 121 SER A C 1
ATOM 796 O O . SER A 1 124 ? 37.058 -41.907 60.201 1.00 47.55 121 SER A O 1
ATOM 799 N N . THR A 1 125 ? 35.820 -40.360 59.071 1.00 47.22 122 THR A N 1
ATOM 800 C CA . THR A 1 125 ? 34.521 -40.773 59.566 1.00 50.65 122 THR A CA 1
ATOM 801 C C . THR A 1 125 ? 34.061 -41.890 58.659 1.00 54.22 122 THR A C 1
ATOM 802 O O . THR A 1 125 ? 34.594 -42.047 57.569 1.00 51.29 122 THR A O 1
ATOM 806 N N . GLU A 1 126 ? 33.081 -42.669 59.117 1.00 55.27 123 GLU A N 1
ATOM 807 C CA . GLU A 1 126 ? 32.393 -43.618 58.255 1.00 54.08 123 GLU A CA 1
ATOM 808 C C . GLU A 1 126 ? 31.823 -42.896 57.040 1.00 46.65 123 GLU A C 1
ATOM 809 O O . GLU A 1 126 ? 31.289 -41.794 57.135 1.00 47.87 123 GLU A O 1
ATOM 815 N N . SER A 1 127 ? 31.930 -43.570 55.906 1.00 42.90 124 SER A N 1
ATOM 816 C CA . SER A 1 127 ? 31.833 -42.983 54.575 1.00 40.80 124 SER A CA 1
ATOM 817 C C . SER A 1 127 ? 30.648 -43.525 53.740 1.00 38.37 124 SER A C 1
ATOM 818 O O . SER A 1 127 ? 30.682 -44.701 53.352 1.00 36.71 124 SER A O 1
ATOM 821 N N . GLN A 1 128 ? 29.655 -42.681 53.428 1.00 32.20 125 GLN A N 1
ATOM 822 C CA . GLN A 1 128 ? 28.538 -43.072 52.511 1.00 34.02 125 GLN A CA 1
ATOM 823 C C . GLN A 1 128 ? 28.885 -43.013 51.031 1.00 34.76 125 GLN A C 1
ATOM 824 O O . GLN A 1 128 ? 29.816 -42.288 50.677 1.00 31.41 125 GLN A O 1
ATOM 830 N N . ARG A 1 129 ? 28.170 -43.760 50.152 1.00 36.45 126 ARG A N 1
ATOM 831 C CA . ARG A 1 129 ? 28.647 -43.957 48.735 1.00 36.27 126 ARG A CA 1
ATOM 832 C C . ARG A 1 129 ? 28.345 -42.788 47.816 1.00 38.00 126 ARG A C 1
ATOM 833 O O . ARG A 1 129 ? 29.033 -42.579 46.817 1.00 45.27 126 ARG A O 1
ATOM 841 N N . GLY A 1 130 ? 27.381 -41.959 48.159 1.00 37.11 127 GLY A N 1
ATOM 842 C CA . GLY A 1 130 ? 27.260 -40.704 47.408 1.00 36.23 127 GLY A CA 1
ATOM 843 C C . GLY A 1 130 ? 28.540 -39.847 47.360 1.00 31.11 127 GLY A C 1
ATOM 844 O O . GLY A 1 130 ? 28.680 -39.026 46.444 1.00 29.72 127 GLY A O 1
ATOM 845 N N . ARG A 1 131 ? 29.441 -40.071 48.327 1.00 30.08 128 ARG A N 1
ATOM 846 C CA . ARG A 1 131 ? 30.644 -39.240 48.615 1.00 30.21 128 ARG A CA 1
ATOM 847 C C . ARG A 1 131 ? 31.656 -39.140 47.493 1.00 24.74 128 ARG A C 1
ATOM 848 O O . ARG A 1 131 ? 32.176 -38.068 47.271 1.00 27.65 128 ARG A O 1
ATOM 856 N N . ILE A 1 132 ? 31.934 -40.221 46.784 1.00 23.20 129 ILE A N 1
ATOM 857 C CA . ILE A 1 132 ? 32.830 -40.121 45.640 1.00 23.14 129 ILE A CA 1
ATOM 858 C C . ILE A 1 132 ? 32.223 -39.229 44.620 1.00 19.24 129 ILE A C 1
ATOM 859 O O . ILE A 1 132 ? 32.798 -38.198 44.238 1.00 17.90 129 ILE A O 1
ATOM 864 N N . GLY A 1 133 ? 31.029 -39.604 44.196 1.00 17.97 130 GLY A N 1
ATOM 865 C CA . GLY A 1 133 ? 30.239 -38.769 43.309 1.00 15.59 130 GLY A CA 1
ATOM 866 C C . GLY A 1 133 ? 30.053 -37.340 43.752 1.00 14.51 130 GLY A C 1
ATOM 867 O O . GLY A 1 133 ? 30.027 -36.413 42.950 1.00 16.71 130 GLY A O 1
ATOM 868 N N . LEU A 1 134 ? 29.836 -37.165 45.029 1.00 14.49 131 LEU A N 1
ATOM 869 C CA . LEU A 1 134 ? 29.619 -35.844 45.609 1.00 15.16 131 LEU A CA 1
ATOM 870 C C . LEU A 1 134 ? 30.909 -34.990 45.460 1.00 14.71 131 LEU A C 1
ATOM 871 O O . LEU A 1 134 ? 30.870 -33.828 45.116 1.00 13.93 131 LEU A O 1
ATOM 876 N N . PHE A 1 135 ? 32.023 -35.621 45.768 1.00 14.81 132 PHE A N 1
ATOM 877 C CA . PHE A 1 135 ? 33.340 -35.031 45.593 1.00 14.60 132 PHE A CA 1
ATOM 878 C C . PHE A 1 135 ? 33.602 -34.626 44.123 1.00 14.57 132 PHE A C 1
ATOM 879 O O . PHE A 1 135 ? 33.995 -33.480 43.844 1.00 13.69 132 PHE A O 1
ATOM 887 N N . LEU A 1 136 ? 33.308 -35.535 43.177 1.00 13.63 133 LEU A N 1
ATOM 888 C CA . LEU A 1 136 ? 33.576 -35.252 41.783 1.00 12.42 133 LEU A CA 1
ATOM 889 C C . LEU A 1 136 ? 32.692 -34.127 41.290 1.00 11.72 133 LEU A C 1
ATOM 890 O O . LEU A 1 136 ? 33.147 -33.297 40.499 1.00 10.51 133 LEU A O 1
ATOM 895 N N . SER A 1 137 ? 31.450 -34.057 41.782 1.00 11.77 134 SER A N 1
ATOM 896 C CA . SER A 1 137 ? 30.537 -32.987 41.398 1.00 11.55 134 SER A CA 1
ATOM 897 C C . SER A 1 137 ? 31.065 -31.640 41.848 1.00 10.48 134 SER A C 1
ATOM 898 O O . SER A 1 137 ? 31.016 -30.625 41.105 1.00 9.36 134 SER A O 1
ATOM 901 N N . PHE A 1 138 ? 31.607 -31.644 43.054 1.00 10.52 135 PHE A N 1
ATOM 902 C CA . PHE A 1 138 ? 32.155 -30.430 43.580 1.00 10.62 135 PHE A CA 1
ATOM 903 C C . PHE A 1 138 ? 33.355 -29.981 42.724 1.00 10.69 135 PHE A C 1
ATOM 904 O O . PHE A 1 138 ? 33.282 -28.934 42.133 1.00 10.33 135 PHE A O 1
ATOM 912 N N . CYS A 1 139 ? 34.387 -30.812 42.554 1.00 11.95 136 CYS A N 1
ATOM 913 C CA . CYS A 1 139 ? 35.478 -30.478 41.550 1.00 13.53 136 CYS A CA 1
ATOM 914 C C . CYS A 1 139 ? 35.016 -29.959 40.219 1.00 14.59 136 CYS A C 1
ATOM 915 O O . CYS A 1 139 ? 35.650 -29.106 39.633 1.00 15.36 136 CYS A O 1
ATOM 918 N N . SER A 1 140 ? 33.909 -30.505 39.698 1.00 15.87 137 SER A N 1
ATOM 919 C CA . SER A 1 140 ? 33.381 -30.042 38.422 1.00 16.08 137 SER A CA 1
ATOM 920 C C . SER A 1 140 ? 32.940 -28.604 38.415 1.00 14.04 137 SER A C 1
ATOM 921 O O . SER A 1 140 ? 32.947 -27.937 37.349 1.00 14.88 137 SER A O 1
ATOM 924 N N . LEU A 1 141 ? 32.579 -28.079 39.564 1.00 12.66 138 LEU A N 1
ATOM 925 C CA . LEU A 1 141 ? 32.147 -26.643 39.637 1.00 12.51 138 LEU A CA 1
ATOM 926 C C . LEU A 1 141 ? 33.255 -25.567 39.377 1.00 12.25 138 LEU A C 1
ATOM 927 O O . LEU A 1 141 ? 32.971 -24.418 39.021 1.00 12.77 138 LEU A O 1
ATOM 932 N N . PHE A 1 142 ? 34.520 -25.959 39.500 1.00 12.47 139 PHE A N 1
ATOM 933 C CA . PHE A 1 142 ? 35.675 -25.065 39.262 1.00 13.80 139 PHE A CA 1
ATOM 934 C C . PHE A 1 142 ? 36.053 -24.991 37.793 1.00 13.88 139 PHE A C 1
ATOM 935 O O . PHE A 1 142 ? 36.741 -24.029 37.349 1.00 15.29 139 PHE A O 1
ATOM 943 N N . LEU A 1 143 ? 35.583 -25.950 37.003 1.00 13.03 140 LEU A N 1
ATOM 944 C CA . LEU A 1 143 ? 35.976 -25.955 35.607 1.00 13.73 140 LEU A CA 1
ATOM 945 C C . LEU A 1 143 ? 35.635 -24.726 34.854 1.00 14.01 140 LEU A C 1
ATOM 946 O O . LEU A 1 143 ? 36.463 -24.258 34.045 1.00 13.95 140 LEU A O 1
ATOM 951 N N . PRO A 1 144 ? 34.403 -24.197 35.052 1.00 14.61 141 PRO A N 1
ATOM 952 C CA . PRO A 1 144 ? 34.071 -23.216 34.018 1.00 16.12 141 PRO A CA 1
ATOM 953 C C . PRO A 1 144 ? 35.019 -22.078 33.894 1.00 16.41 141 PRO A C 1
ATOM 954 O O . PRO A 1 144 ? 35.139 -21.567 32.791 1.00 21.61 141 PRO A O 1
ATOM 958 N N . LYS A 1 145 ? 35.634 -21.634 34.996 1.00 17.71 142 LYS A N 1
ATOM 959 C CA . LYS A 1 145 ? 36.600 -20.545 34.974 1.00 16.94 142 LYS A CA 1
ATOM 960 C C . LYS A 1 145 ? 38.021 -20.969 35.415 1.00 16.75 142 LYS A C 1
ATOM 961 O O . LYS A 1 145 ? 38.853 -20.141 35.757 1.00 15.67 142 LYS A O 1
ATOM 967 N N . LEU A 1 146 ? 38.333 -22.248 35.343 1.00 16.86 143 LEU A N 1
ATOM 968 C CA . LEU A 1 146 ? 39.624 -22.716 35.851 1.00 17.69 143 LEU A CA 1
ATOM 969 C C . LEU A 1 146 ? 40.824 -21.925 35.285 1.00 19.56 143 LEU A C 1
ATOM 970 O O . LEU A 1 146 ? 41.721 -21.570 36.037 1.00 17.69 143 LEU A O 1
ATOM 975 N N . VAL A 1 147 ? 40.777 -21.619 33.982 1.00 21.22 144 VAL A N 1
ATOM 976 C CA . VAL A 1 147 ? 41.903 -21.010 33.230 1.00 24.71 144 VAL A CA 1
ATOM 977 C C . VAL A 1 147 ? 42.170 -19.560 33.539 1.00 25.21 144 VAL A C 1
ATOM 978 O O . VAL A 1 147 ? 43.256 -19.069 33.254 1.00 25.86 144 VAL A O 1
ATOM 982 N N . VAL A 1 148 ? 41.186 -18.894 34.130 1.00 24.96 145 VAL A N 1
ATOM 983 C CA . VAL A 1 148 ? 41.268 -17.501 34.520 1.00 22.40 145 VAL A CA 1
ATOM 984 C C . VAL A 1 148 ? 41.951 -17.344 35.871 1.00 22.58 145 VAL A C 1
ATOM 985 O O . VAL A 1 148 ? 42.294 -16.241 36.208 1.00 25.25 145 VAL A O 1
ATOM 989 N N . GLY A 1 149 ? 42.089 -18.390 36.679 1.00 20.22 146 GLY A N 1
ATOM 990 C CA . GLY A 1 149 ? 42.799 -18.275 37.976 1.00 21.83 146 GLY A CA 1
ATOM 991 C C . GLY A 1 149 ? 41.958 -18.698 39.195 1.00 22.28 146 GLY A C 1
ATOM 992 O O . GLY A 1 149 ? 40.704 -18.909 39.087 1.00 18.92 146 GLY A O 1
ATOM 993 N N . ASP A 1 150 ? 42.598 -18.779 40.361 1.00 22.17 147 ASP A N 1
ATOM 994 C CA . ASP A 1 150 ? 41.842 -19.207 41.580 1.00 23.50 147 ASP A CA 1
ATOM 995 C C . ASP A 1 150 ? 40.644 -18.360 41.977 1.00 25.38 147 ASP A C 1
ATOM 996 O O . ASP A 1 150 ? 39.594 -18.925 42.329 1.00 27.31 147 ASP A O 1
ATOM 1001 N N . ARG A 1 151 ? 40.769 -17.031 41.897 1.00 24.71 148 ARG A N 1
ATOM 1002 C CA . ARG A 1 151 ? 39.732 -16.159 42.376 1.00 27.23 148 ARG A CA 1
ATOM 1003 C C . ARG A 1 151 ? 38.490 -16.366 41.515 1.00 25.43 148 ARG A C 1
ATOM 1004 O O . ARG A 1 151 ? 37.401 -16.639 42.022 1.00 27.20 148 ARG A O 1
ATOM 1012 N N . ALA A 1 152 ? 38.685 -16.299 40.216 1.00 21.33 149 ALA A N 1
ATOM 1013 C CA . ALA A 1 152 ? 37.616 -16.483 39.247 1.00 20.39 149 ALA A CA 1
ATOM 1014 C C . ALA A 1 152 ? 36.998 -17.895 39.245 1.00 19.93 149 ALA A C 1
ATOM 1015 O O . ALA A 1 152 ? 35.779 -18.024 39.113 1.00 19.78 149 ALA A O 1
ATOM 1017 N N . SER A 1 153 ? 37.801 -18.929 39.459 1.00 17.39 150 SER A N 1
ATOM 1018 C CA . SER A 1 153 ? 37.295 -20.298 39.424 1.00 15.24 150 SER A CA 1
ATOM 1019 C C . SER A 1 153 ? 36.465 -20.521 40.659 1.00 16.18 150 SER A C 1
ATOM 1020 O O . SER A 1 153 ? 35.419 -21.202 40.600 1.00 15.33 150 SER A O 1
ATOM 1023 N N . ILE A 1 154 ? 36.941 -19.959 41.778 1.00 15.83 151 ILE A N 1
ATOM 1024 C CA . ILE A 1 154 ? 36.263 -20.056 43.090 1.00 15.61 151 ILE A CA 1
ATOM 1025 C C . ILE A 1 154 ? 34.988 -19.237 43.210 1.00 15.86 151 ILE A C 1
ATOM 1026 O O . ILE A 1 154 ? 34.041 -19.724 43.794 1.00 16.34 151 ILE A O 1
ATOM 1031 N N . GLU A 1 155 ? 34.959 -18.000 42.760 1.00 17.59 152 GLU A N 1
ATOM 1032 C CA . GLU A 1 155 ? 33.678 -17.200 42.814 1.00 20.07 152 GLU A CA 1
ATOM 1033 C C . GLU A 1 155 ? 32.602 -17.786 41.934 1.00 19.52 152 GLU A C 1
ATOM 1034 O O . GLU A 1 155 ? 31.430 -17.703 42.246 1.00 22.06 152 GLU A O 1
ATOM 1040 N N . LYS A 1 156 ? 33.006 -18.318 40.788 1.00 17.85 153 LYS A N 1
ATOM 1041 C CA . LYS A 1 156 ? 32.093 -19.018 39.926 1.00 17.08 153 LYS A CA 1
ATOM 1042 C C . LYS A 1 156 ? 31.537 -20.261 40.568 1.00 17.14 153 LYS A C 1
ATOM 1043 O O . LYS A 1 156 ? 30.326 -20.513 40.491 1.00 17.69 153 LYS A O 1
ATOM 1049 N N . ALA A 1 157 ? 32.415 -21.088 41.127 1.00 16.39 154 ALA A N 1
ATOM 1050 C CA . ALA A 1 157 ? 31.970 -22.323 41.677 1.00 17.48 154 ALA A CA 1
ATOM 1051 C C . ALA A 1 157 ? 31.001 -22.034 42.842 1.00 19.26 154 ALA A C 1
ATOM 1052 O O . ALA A 1 157 ? 30.039 -22.760 42.995 1.00 16.83 154 ALA A O 1
ATOM 1054 N N . LEU A 1 158 ? 31.241 -20.935 43.585 1.00 23.55 155 LEU A N 1
ATOM 1055 C CA . LEU A 1 158 ? 30.423 -20.576 44.754 1.00 25.79 155 LEU A CA 1
ATOM 1056 C C . LEU A 1 158 ? 29.011 -20.122 44.345 1.00 26.76 155 LEU A C 1
ATOM 1057 O O . LEU A 1 158 ? 28.025 -20.490 45.006 1.00 28.27 155 LEU A O 1
ATOM 1062 N N . ARG A 1 159 ? 28.917 -19.366 43.258 1.00 24.72 156 ARG A N 1
ATOM 1063 C CA . ARG A 1 159 ? 27.618 -19.012 42.666 1.00 27.49 156 ARG A CA 1
ATOM 1064 C C . ARG A 1 159 ? 26.829 -20.237 42.230 1.00 30.78 156 ARG A C 1
ATOM 1065 O O . ARG A 1 159 ? 25.614 -20.325 42.412 1.00 31.54 156 ARG A O 1
ATOM 1073 N N . GLN A 1 160 ? 27.543 -21.199 41.667 1.00 28.23 157 GLN A N 1
ATOM 1074 C CA . GLN A 1 160 ? 26.954 -22.440 41.220 1.00 25.40 157 GLN A CA 1
ATOM 1075 C C . GLN A 1 160 ? 26.595 -23.405 42.373 1.00 22.11 157 GLN A C 1
ATOM 1076 O O . GLN A 1 160 ? 25.716 -24.277 42.248 1.00 18.67 157 GLN A O 1
ATOM 1082 N N . VAL A 1 161 ? 27.273 -23.307 43.490 1.00 22.44 158 VAL A N 1
ATOM 1083 C CA . VAL A 1 161 ? 26.831 -24.093 44.656 1.00 23.01 158 VAL A CA 1
ATOM 1084 C C . VAL A 1 161 ? 25.410 -23.622 45.062 1.00 22.74 158 VAL A C 1
ATOM 1085 O O . VAL A 1 161 ? 24.562 -24.479 45.405 1.00 21.21 158 VAL A O 1
ATOM 1089 N N . THR A 1 162 ? 25.182 -22.308 44.994 1.00 21.25 159 THR A N 1
ATOM 1090 C CA . THR A 1 162 ? 23.895 -21.697 45.344 1.00 24.34 159 THR A CA 1
ATOM 1091 C C . THR A 1 162 ? 22.755 -22.262 44.483 1.00 25.00 159 THR A C 1
ATOM 1092 O O . THR A 1 162 ? 21.706 -22.624 45.031 1.00 25.19 159 THR A O 1
ATOM 1096 N N . VAL A 1 163 ? 22.994 -22.401 43.173 1.00 24.78 160 VAL A N 1
ATOM 1097 C CA . VAL A 1 163 ? 22.005 -22.910 42.228 1.00 26.63 160 VAL A CA 1
ATOM 1098 C C . VAL A 1 163 ? 21.650 -24.389 42.535 1.00 29.92 160 VAL A C 1
ATOM 1099 O O . VAL A 1 163 ? 20.470 -24.734 42.703 1.00 27.31 160 VAL A O 1
ATOM 1103 N N . HIS A 1 164 ? 22.661 -25.254 42.623 1.00 30.24 161 HIS A N 1
ATOM 1104 C CA . HIS A 1 164 ? 22.429 -26.676 42.973 1.00 32.81 161 HIS A CA 1
ATOM 1105 C C . HIS A 1 164 ? 21.863 -26.946 44.354 1.00 33.98 161 HIS A C 1
ATOM 1106 O O . HIS A 1 164 ? 21.163 -27.947 44.544 1.00 39.54 161 HIS A O 1
ATOM 1113 N N . GLN A 1 165 ? 22.205 -26.098 45.319 1.00 35.06 162 GLN A N 1
ATOM 1114 C CA . GLN A 1 165 ? 21.652 -26.187 46.678 1.00 35.23 162 GLN A CA 1
ATOM 1115 C C . GLN A 1 165 ? 20.170 -25.813 46.723 1.00 32.71 162 GLN A C 1
ATOM 1116 O O . GLN A 1 165 ? 19.377 -26.448 47.395 1.00 30.41 162 GLN A O 1
ATOM 1122 N N . GLU A 1 166 ? 19.849 -24.751 46.009 1.00 33.63 163 GLU A N 1
ATOM 1123 C CA . GLU A 1 166 ? 18.523 -24.197 45.876 1.00 31.62 163 GLU A CA 1
ATOM 1124 C C . GLU A 1 166 ? 17.629 -25.114 45.056 1.00 34.84 163 GLU A C 1
ATOM 1125 O O . GLU A 1 166 ? 16.429 -25.201 45.290 1.00 41.19 163 GLU A O 1
ATOM 1131 N N . GLN A 1 167 ? 18.204 -25.791 44.078 1.00 32.44 164 GLN A N 1
ATOM 1132 C CA . GLN A 1 167 ? 17.494 -26.834 43.362 1.00 31.40 164 GLN A CA 1
ATOM 1133 C C . GLN A 1 167 ? 17.289 -28.146 44.170 1.00 26.53 164 GLN A C 1
ATOM 1134 O O . GLN A 1 167 ? 16.696 -29.047 43.664 1.00 31.16 164 GLN A O 1
ATOM 1140 N N . GLY A 1 168 ? 17.793 -28.262 45.393 1.00 25.44 165 GLY A N 1
ATOM 1141 C CA . GLY A 1 168 ? 17.724 -29.486 46.176 1.00 25.76 165 GLY A CA 1
ATOM 1142 C C . GLY A 1 168 ? 18.557 -30.643 45.634 1.00 27.51 165 GLY A C 1
ATOM 1143 O O . GLY A 1 168 ? 18.461 -31.757 46.118 1.00 28.55 165 GLY A O 1
ATOM 1144 N N . ILE A 1 169 ? 19.407 -30.356 44.652 1.00 30.71 166 ILE A N 1
ATOM 1145 C CA . ILE A 1 169 ? 20.191 -31.354 43.943 1.00 31.86 166 ILE A CA 1
ATOM 1146 C C . ILE A 1 169 ? 21.247 -31.941 44.849 1.00 27.44 166 ILE A C 1
ATOM 1147 O O . ILE A 1 169 ? 21.519 -33.123 44.771 1.00 29.34 166 ILE A O 1
ATOM 1152 N N . VAL A 1 170 ? 21.802 -31.112 45.718 1.00 23.41 167 VAL A N 1
ATOM 1153 C CA . VAL A 1 170 ? 22.908 -31.494 46.612 1.00 22.84 167 VAL A CA 1
ATOM 1154 C C . VAL A 1 170 ? 23.150 -30.328 47.560 1.00 21.11 167 VAL A C 1
ATOM 1155 O O . VAL A 1 170 ? 22.921 -29.153 47.222 1.00 21.01 167 VAL A O 1
ATOM 1159 N N . THR A 1 171 ? 23.618 -30.672 48.737 1.00 21.49 168 THR A N 1
ATOM 1160 C CA . THR A 1 171 ? 24.089 -29.730 49.700 1.00 23.13 168 THR A CA 1
ATOM 1161 C C . THR A 1 171 ? 25.454 -30.273 50.074 1.00 22.23 168 THR A C 1
ATOM 1162 O O . THR A 1 171 ? 25.563 -31.425 50.572 1.00 20.41 168 THR A O 1
ATOM 1166 N N . TYR A 1 172 ? 26.500 -29.488 49.755 1.00 19.00 169 TYR A N 1
ATOM 1167 C CA . TYR A 1 172 ? 27.838 -29.897 50.097 1.00 17.16 169 TYR A CA 1
ATOM 1168 C C . TYR A 1 172 ? 27.988 -29.563 51.531 1.00 17.51 169 TYR A C 1
ATOM 1169 O O . TYR A 1 172 ? 27.196 -28.839 52.044 1.00 18.66 169 TYR A O 1
ATOM 1178 N N . PRO A 1 173 ? 28.916 -30.213 52.224 1.00 18.71 170 PRO A N 1
ATOM 1179 C CA . PRO A 1 173 ? 29.142 -29.834 53.611 1.00 18.63 170 PRO A CA 1
ATOM 1180 C C . PRO A 1 173 ? 29.624 -28.406 53.666 1.00 21.27 170 PRO A C 1
ATOM 1181 O O . PRO A 1 173 ? 30.377 -27.942 52.769 1.00 18.42 170 PRO A O 1
ATOM 1185 N N . ASN A 1 174 ? 29.236 -27.724 54.740 1.00 22.42 171 ASN A N 1
ATOM 1186 C CA . ASN A 1 174 ? 29.349 -26.286 54.798 1.00 24.70 171 ASN A CA 1
ATOM 1187 C C . ASN A 1 174 ? 30.785 -25.828 54.774 1.00 23.14 171 ASN A C 1
ATOM 1188 O O . ASN A 1 174 ? 31.064 -24.759 54.266 1.00 24.15 171 ASN A O 1
ATOM 1193 N N . HIS A 1 175 ? 31.651 -26.630 55.361 1.00 22.99 172 HIS A N 1
ATOM 1194 C CA . HIS A 1 175 ? 33.110 -26.473 55.344 1.00 22.85 172 HIS A CA 1
ATOM 1195 C C . HIS A 1 175 ? 33.859 -26.693 54.005 1.00 21.66 172 HIS A C 1
ATOM 1196 O O . HIS A 1 175 ? 35.027 -26.324 53.893 1.00 17.99 172 HIS A O 1
ATOM 1203 N N . TRP A 1 176 ? 33.182 -27.277 53.007 1.00 20.37 173 TRP A N 1
ATOM 1204 C CA . TRP A 1 176 ? 33.707 -27.350 51.639 1.00 17.62 173 TRP A CA 1
ATOM 1205 C C . TRP A 1 176 ? 33.588 -25.966 51.003 1.00 17.30 173 TRP A C 1
ATOM 1206 O O . TRP A 1 176 ? 34.328 -25.683 50.049 1.00 16.26 173 TRP A O 1
ATOM 1217 N N . LEU A 1 177 ? 32.693 -25.109 51.552 1.00 15.04 174 LEU A N 1
ATOM 1218 C CA . LEU A 1 177 ? 32.407 -23.805 51.003 1.00 14.84 174 LEU A CA 1
ATOM 1219 C C . LEU A 1 177 ? 33.317 -22.615 51.487 1.00 16.24 174 LEU A C 1
ATOM 1220 O O . LEU A 1 177 ? 33.157 -21.468 51.060 1.00 18.01 174 LEU A O 1
ATOM 1225 N N . THR A 1 178 ? 34.305 -22.896 52.297 1.00 16.56 175 THR A N 1
ATOM 1226 C CA . THR A 1 178 ? 35.281 -21.891 52.694 1.00 17.69 175 THR A CA 1
ATOM 1227 C C . THR A 1 178 ? 36.354 -21.735 51.620 1.00 17.78 175 THR A C 1
ATOM 1228 O O . THR A 1 178 ? 36.686 -22.667 50.954 1.00 21.09 175 THR A O 1
ATOM 1232 N N . THR A 1 179 ? 36.893 -20.537 51.481 1.00 17.84 176 THR A N 1
ATOM 1233 C CA . THR A 1 179 ? 37.980 -20.261 50.543 1.00 18.02 176 THR A CA 1
ATOM 1234 C C . THR A 1 179 ? 39.223 -21.087 50.776 1.00 16.85 176 THR A C 1
ATOM 1235 O O . THR A 1 179 ? 39.844 -21.536 49.832 1.00 19.03 176 THR A O 1
ATOM 1239 N N . GLY A 1 180 ? 39.596 -21.306 52.015 1.00 15.24 177 GLY A N 1
ATOM 1240 C CA . GLY A 1 180 ? 40.671 -22.282 52.282 1.00 14.82 177 GLY A CA 1
ATOM 1241 C C . GLY A 1 180 ? 40.448 -23.640 51.601 1.00 15.32 177 GLY A C 1
ATOM 1242 O O . GLY A 1 180 ? 41.341 -24.216 50.988 1.00 14.82 177 GLY A O 1
ATOM 1243 N N . HIS A 1 181 ? 39.242 -24.173 51.726 1.00 15.35 178 HIS A N 1
ATOM 1244 C CA . HIS A 1 181 ? 39.005 -25.516 51.231 1.00 15.24 178 HIS A CA 1
ATOM 1245 C C . HIS A 1 181 ? 38.928 -25.431 49.746 1.00 14.06 178 HIS A C 1
ATOM 1246 O O . HIS A 1 181 ? 39.410 -26.314 49.048 1.00 15.42 178 HIS A O 1
ATOM 1253 N N . MET A 1 182 ? 38.416 -24.322 49.249 1.00 13.17 179 MET A N 1
ATOM 1254 C CA . MET A 1 182 ? 38.242 -24.209 47.843 1.00 13.63 179 MET A CA 1
ATOM 1255 C C . MET A 1 182 ? 39.524 -24.047 47.051 1.00 13.47 179 MET A C 1
ATOM 1256 O O . MET A 1 182 ? 39.654 -24.540 45.916 1.00 11.84 179 MET A O 1
ATOM 1261 N N . LYS A 1 183 ? 40.459 -23.346 47.659 1.00 13.92 180 LYS A N 1
ATOM 1262 C CA . LYS A 1 183 ? 41.786 -23.263 47.139 1.00 14.09 180 LYS A CA 1
ATOM 1263 C C . LYS A 1 183 ? 42.428 -24.604 47.071 1.00 13.68 180 LYS A C 1
ATOM 1264 O O . LYS A 1 183 ? 43.078 -24.909 46.112 1.00 13.48 180 LYS A O 1
ATOM 1270 N N . VAL A 1 184 ? 42.244 -25.461 48.077 1.00 15.41 181 VAL A N 1
ATOM 1271 C CA . VAL A 1 184 ? 42.788 -26.797 47.926 1.00 14.47 181 VAL A CA 1
ATOM 1272 C C . VAL A 1 184 ? 42.229 -27.401 46.630 1.00 14.11 181 VAL A C 1
ATOM 1273 O O . VAL A 1 184 ? 42.966 -27.956 45.876 1.00 16.36 181 VAL A O 1
ATOM 1277 N N . ILE A 1 185 ? 40.949 -27.259 46.348 1.00 14.95 182 ILE A N 1
ATOM 1278 C CA . ILE A 1 185 ? 40.290 -28.047 45.273 1.00 14.14 182 ILE A CA 1
ATOM 1279 C C . ILE A 1 185 ? 40.684 -27.557 43.914 1.00 14.00 182 ILE A C 1
ATOM 1280 O O . ILE A 1 185 ? 41.066 -28.338 43.003 1.00 15.04 182 ILE A O 1
ATOM 1285 N N . PHE A 1 186 ? 40.614 -26.256 43.753 1.00 14.28 183 PHE A N 1
ATOM 1286 C CA . PHE A 1 186 ? 41.204 -25.611 42.580 1.00 14.34 183 PHE A CA 1
ATOM 1287 C C . PHE A 1 186 ? 42.620 -26.086 42.270 1.00 13.30 183 PHE A C 1
ATOM 1288 O O . PHE A 1 186 ? 42.915 -26.312 41.101 1.00 13.95 183 PHE A O 1
ATOM 1296 N N . GLY A 1 187 ? 43.484 -26.258 43.284 1.00 13.65 184 GLY A N 1
ATOM 1297 C CA . GLY A 1 187 ? 44.887 -26.642 43.027 1.00 13.24 184 GLY A CA 1
ATOM 1298 C C . GLY A 1 187 ? 44.999 -28.108 42.600 1.00 13.76 184 GLY A C 1
ATOM 1299 O O . GLY A 1 187 ? 45.769 -28.460 41.711 1.00 14.38 184 GLY A O 1
ATOM 1300 N N . ILE A 1 188 ? 44.228 -28.966 43.244 1.00 14.65 185 ILE A N 1
ATOM 1301 C CA . ILE A 1 188 ? 43.988 -30.360 42.750 1.00 16.58 185 ILE A CA 1
ATOM 1302 C C . ILE A 1 188 ? 43.568 -30.379 41.265 1.00 17.19 185 ILE A C 1
ATOM 1303 O O . ILE A 1 188 ? 44.140 -31.133 40.468 1.00 17.01 185 ILE A O 1
ATOM 1308 N N . LEU A 1 189 ? 42.608 -29.534 40.878 1.00 20.92 186 LEU A N 1
ATOM 1309 C CA . LEU A 1 189 ? 42.168 -29.470 39.460 1.00 22.69 186 LEU A CA 1
ATOM 1310 C C . LEU A 1 189 ? 43.287 -29.024 38.515 1.00 21.82 186 LEU A C 1
ATOM 1311 O O . LEU A 1 189 ? 43.476 -29.626 37.460 1.00 21.20 186 LEU A O 1
ATOM 1316 N N . ARG A 1 190 ? 43.986 -27.948 38.850 1.00 21.90 187 ARG A N 1
ATOM 1317 C CA . ARG A 1 190 ? 45.124 -27.493 38.027 1.00 23.74 187 ARG A CA 1
ATOM 1318 C C . ARG A 1 190 ? 46.158 -28.607 37.909 1.00 23.81 187 ARG A C 1
ATOM 1319 O O . ARG A 1 190 ? 46.579 -28.915 36.807 1.00 26.65 187 ARG A O 1
ATOM 1327 N N . SER A 1 191 ? 46.478 -29.234 39.041 1.00 21.78 188 SER A N 1
ATOM 1328 C CA . SER A 1 191 ? 47.422 -30.339 39.128 1.00 24.71 188 SER A CA 1
ATOM 1329 C C . SER A 1 191 ? 47.078 -31.606 38.351 1.00 24.50 188 SER A C 1
ATOM 1330 O O . SER A 1 191 ? 48.000 -32.310 37.895 1.00 21.91 188 SER A O 1
ATOM 1333 N N . SER A 1 192 ? 45.788 -31.939 38.193 1.00 22.18 189 SER A N 1
ATOM 1334 C CA . SER A 1 192 ? 45.464 -33.262 37.660 1.00 19.30 189 SER A CA 1
ATOM 1335 C C . SER A 1 192 ? 44.917 -33.161 36.268 1.00 20.69 189 SER A C 1
ATOM 1336 O O . SER A 1 192 ? 43.805 -32.642 36.076 1.00 22.58 189 SER A O 1
ATOM 1339 N N . PHE A 1 193 ? 45.653 -33.690 35.289 1.00 17.81 190 PHE A N 1
ATOM 1340 C CA . PHE A 1 193 ? 45.113 -33.822 33.960 1.00 16.86 190 PHE A CA 1
ATOM 1341 C C . PHE A 1 193 ? 43.930 -34.827 34.004 1.00 16.73 190 PHE A C 1
ATOM 1342 O O . PHE A 1 193 ? 42.914 -34.577 33.454 1.00 19.27 190 PHE A O 1
ATOM 1350 N N . ILE A 1 194 ? 44.118 -35.957 34.647 1.00 16.58 191 ILE A N 1
ATOM 1351 C CA . ILE A 1 194 ? 43.193 -37.060 34.592 1.00 16.61 191 ILE A CA 1
ATOM 1352 C C . ILE A 1 194 ? 41.853 -36.702 35.203 1.00 17.17 191 ILE A C 1
ATOM 1353 O O . ILE A 1 194 ? 40.815 -37.033 34.648 1.00 17.82 191 ILE A O 1
ATOM 1358 N N . LEU A 1 195 ? 41.894 -36.017 36.326 1.00 15.78 192 LEU A N 1
ATOM 1359 C CA . LEU A 1 195 ? 40.710 -35.636 36.988 1.00 17.70 192 LEU A CA 1
ATOM 1360 C C . LEU A 1 195 ? 39.870 -34.854 36.083 1.00 16.72 192 LEU A C 1
ATOM 1361 O O . LEU A 1 195 ? 38.703 -35.206 35.927 1.00 16.42 192 LEU A O 1
ATOM 1366 N N . LYS A 1 196 ? 40.444 -33.779 35.561 1.00 16.67 193 LYS A N 1
ATOM 1367 C CA . LYS A 1 196 ? 39.788 -32.856 34.657 1.00 16.47 193 LYS A CA 1
ATOM 1368 C C . LYS A 1 196 ? 39.228 -33.514 33.385 1.00 17.17 193 LYS A C 1
ATOM 1369 O O . LYS A 1 196 ? 38.245 -33.039 32.807 1.00 14.80 193 LYS A O 1
ATOM 1375 N N . PHE A 1 197 ? 39.958 -34.498 32.884 1.00 16.87 194 PHE A N 1
ATOM 1376 C CA . PHE A 1 197 ? 39.548 -35.200 31.687 1.00 16.02 194 PHE A CA 1
ATOM 1377 C C . PHE A 1 197 ? 38.377 -36.138 31.967 1.00 17.42 194 PHE A C 1
ATOM 1378 O O . PHE A 1 197 ? 37.507 -36.281 31.109 1.00 16.87 194 PHE A O 1
ATOM 1386 N N . VAL A 1 198 ? 38.368 -36.803 33.128 1.00 17.93 195 VAL A N 1
ATOM 1387 C CA . VAL A 1 198 ? 37.278 -37.745 33.458 1.00 20.03 195 VAL A CA 1
ATOM 1388 C C . VAL A 1 198 ? 36.010 -36.942 33.531 1.00 21.04 195 VAL A C 1
ATOM 1389 O O . VAL A 1 198 ? 35.035 -37.303 32.869 1.00 24.14 195 VAL A O 1
ATOM 1393 N N . LEU A 1 199 ? 36.077 -35.796 34.213 1.00 21.97 196 LEU A N 1
ATOM 1394 C CA . LEU A 1 199 ? 34.956 -34.865 34.355 1.00 21.91 196 LEU A CA 1
ATOM 1395 C C . LEU A 1 199 ? 34.457 -34.401 33.005 1.00 25.27 196 LEU A C 1
ATOM 1396 O O . LEU A 1 199 ? 33.242 -34.475 32.746 1.00 24.44 196 LEU A O 1
ATOM 1401 N N . ILE A 1 200 ? 35.368 -33.911 32.152 1.00 25.79 197 ILE A N 1
ATOM 1402 C CA . ILE A 1 200 ? 34.964 -33.374 30.834 1.00 24.37 197 ILE A CA 1
ATOM 1403 C C . ILE A 1 200 ? 34.408 -34.474 29.891 1.00 23.59 197 ILE A C 1
ATOM 1404 O O . ILE A 1 200 ? 33.582 -34.195 29.074 1.00 24.99 197 ILE A O 1
ATOM 1409 N N . HIS A 1 201 ? 34.875 -35.703 30.016 1.00 23.72 198 HIS A N 1
ATOM 1410 C CA . HIS A 1 201 ? 34.404 -36.780 29.176 1.00 21.58 198 HIS A CA 1
ATOM 1411 C C . HIS A 1 201 ? 33.032 -37.238 29.606 1.00 22.13 198 HIS A C 1
ATOM 1412 O O . HIS A 1 201 ? 32.124 -37.264 28.783 1.00 20.27 198 HIS A O 1
ATOM 1419 N N . GLN A 1 202 ? 32.921 -37.616 30.874 1.00 20.59 199 GLN A N 1
ATOM 1420 C CA . GLN A 1 202 ? 31.650 -37.979 31.467 1.00 22.94 199 GLN A CA 1
ATOM 1421 C C . GLN A 1 202 ? 30.627 -36.894 31.411 1.00 23.44 199 GLN A C 1
ATOM 1422 O O . GLN A 1 202 ? 29.418 -37.187 31.227 1.00 26.30 199 GLN A O 1
ATOM 1428 N N . GLY A 1 203 ? 31.094 -35.665 31.559 1.00 22.16 200 GLY A N 1
ATOM 1429 C CA . GLY A 1 203 ? 30.361 -34.496 31.141 1.00 23.50 200 GLY A CA 1
ATOM 1430 C C . GLY A 1 203 ? 29.724 -34.555 29.783 1.00 24.92 200 GLY A C 1
ATOM 1431 O O . GLY A 1 203 ? 28.536 -34.380 29.649 1.00 25.56 200 GLY A O 1
ATOM 1432 N N . VAL A 1 204 ? 30.520 -34.686 28.751 1.00 29.73 201 VAL A N 1
ATOM 1433 C CA . VAL A 1 204 ? 29.961 -34.660 27.404 1.00 31.14 201 VAL A CA 1
ATOM 1434 C C . VAL A 1 204 ? 29.196 -35.921 26.939 1.00 30.53 201 VAL A C 1
ATOM 1435 O O . VAL A 1 204 ? 28.402 -35.832 26.028 1.00 31.28 201 VAL A O 1
ATOM 1439 N N . ASN A 1 205 ? 29.410 -37.067 27.571 1.00 33.83 202 ASN A N 1
ATOM 1440 C CA . ASN A 1 205 ? 28.677 -38.293 27.242 1.00 35.66 202 ASN A CA 1
ATOM 1441 C C . ASN A 1 205 ? 27.517 -38.660 28.209 1.00 33.54 202 ASN A C 1
ATOM 1442 O O . ASN A 1 205 ? 26.994 -39.764 28.131 1.00 29.97 202 ASN A O 1
ATOM 1447 N N . LEU A 1 206 ? 27.092 -37.736 29.081 1.00 33.99 203 LEU A N 1
ATOM 1448 C CA . LEU A 1 206 ? 25.903 -37.963 29.915 1.00 35.83 203 LEU A CA 1
ATOM 1449 C C . LEU A 1 206 ? 24.582 -37.934 29.070 1.00 35.36 203 LEU A C 1
ATOM 1450 O O . LEU A 1 206 ? 24.479 -37.205 28.089 1.00 36.88 203 LEU A O 1
ATOM 1455 N N . VAL A 1 207 ? 23.649 -38.819 29.430 1.00 37.54 204 VAL A N 1
ATOM 1456 C CA . VAL A 1 207 ? 22.269 -38.873 28.915 1.00 36.53 204 VAL A CA 1
ATOM 1457 C C . VAL A 1 207 ? 21.397 -38.904 30.162 1.00 34.87 204 VAL A C 1
ATOM 1458 O O . VAL A 1 207 ? 20.723 -37.916 30.486 1.00 40.74 204 VAL A O 1
ATOM 1462 N N . THR A 1 208 ? 21.435 -40.027 30.867 1.00 33.00 205 THR A N 1
ATOM 1463 C CA . THR A 1 208 ? 20.797 -40.166 32.192 1.00 32.48 205 THR A CA 1
ATOM 1464 C C . THR A 1 208 ? 21.821 -40.154 33.328 1.00 31.05 205 THR A C 1
ATOM 1465 O O . THR A 1 208 ? 21.474 -39.822 34.452 1.00 34.15 205 THR A O 1
ATOM 1469 N N . GLY A 1 209 ? 23.077 -40.512 33.050 1.00 30.99 206 GLY A N 1
ATOM 1470 C CA . GLY A 1 209 ? 24.159 -40.399 34.051 1.00 32.67 206 GLY A CA 1
ATOM 1471 C C . GLY A 1 209 ? 24.379 -41.678 34.810 1.00 32.29 206 GLY A C 1
ATOM 1472 O O . GLY A 1 209 ? 23.498 -42.537 34.792 1.00 32.46 206 GLY A O 1
ATOM 1473 N N . HIS A 1 210 ? 25.545 -41.813 35.459 1.00 29.09 207 HIS A N 1
ATOM 1474 C CA . HIS A 1 210 ? 25.849 -42.974 36.314 1.00 27.47 207 HIS A CA 1
ATOM 1475 C C . HIS A 1 210 ? 25.034 -42.995 37.642 1.00 25.69 207 HIS A C 1
ATOM 1476 O O . HIS A 1 210 ? 24.815 -44.044 38.273 1.00 28.05 207 HIS A O 1
ATOM 1483 N N . ASP A 1 211 ? 24.610 -41.815 38.042 1.00 24.72 208 ASP A N 1
ATOM 1484 C CA . ASP A 1 211 ? 23.988 -41.527 39.305 1.00 23.74 208 ASP A CA 1
ATOM 1485 C C . ASP A 1 211 ? 23.545 -40.059 39.259 1.00 21.45 208 ASP A C 1
ATOM 1486 O O . ASP A 1 211 ? 23.751 -39.395 38.249 1.00 19.22 208 ASP A O 1
ATOM 1491 N N . ALA A 1 212 ? 22.937 -39.574 40.346 1.00 21.09 209 ALA A N 1
ATOM 1492 C CA . ALA A 1 212 ? 22.449 -38.189 40.445 1.00 21.74 209 ALA A CA 1
ATOM 1493 C C . ALA A 1 212 ? 23.529 -37.104 40.392 1.00 22.63 209 ALA A C 1
ATOM 1494 O O . ALA A 1 212 ? 23.267 -35.942 40.074 1.00 21.31 209 ALA A O 1
ATOM 1496 N N . TYR A 1 213 ? 24.735 -37.453 40.813 1.00 24.68 210 TYR A N 1
ATOM 1497 C CA . TYR A 1 213 ? 25.821 -36.471 40.865 1.00 22.74 210 TYR A CA 1
ATOM 1498 C C . TYR A 1 213 ? 26.348 -36.153 39.520 1.00 23.57 210 TYR A C 1
ATOM 1499 O O . TYR A 1 213 ? 26.816 -35.066 39.322 1.00 27.89 210 TYR A O 1
ATOM 1508 N N . ASP A 1 214 ? 26.175 -37.068 38.567 1.00 23.56 211 ASP A N 1
ATOM 1509 C CA . ASP A 1 214 ? 26.612 -36.850 37.188 1.00 23.25 211 ASP A CA 1
ATOM 1510 C C . ASP A 1 214 ? 26.002 -35.643 36.402 1.00 20.69 211 ASP A C 1
ATOM 1511 O O . ASP A 1 214 ? 26.645 -35.134 35.504 1.00 19.95 211 ASP A O 1
ATOM 1516 N N . SER A 1 215 ? 24.804 -35.199 36.709 1.00 18.58 212 SER A N 1
ATOM 1517 C CA . SER A 1 215 ? 24.190 -34.078 35.943 1.00 18.82 212 SER A CA 1
ATOM 1518 C C . SER A 1 215 ? 24.709 -32.712 36.378 1.00 17.50 212 SER A C 1
ATOM 1519 O O . SER A 1 215 ? 24.450 -31.698 35.777 1.00 18.27 212 SER A O 1
ATOM 1522 N N . ILE A 1 216 ? 25.381 -32.659 37.512 1.00 21.15 213 ILE A N 1
ATOM 1523 C CA . ILE A 1 216 ? 26.049 -31.419 37.928 1.00 22.11 213 ILE A CA 1
ATOM 1524 C C . ILE A 1 216 ? 27.255 -31.245 37.010 1.00 20.38 213 ILE A C 1
ATOM 1525 O O . ILE A 1 216 ? 27.525 -30.178 36.463 1.00 20.31 213 ILE A O 1
ATOM 1530 N N . ILE A 1 217 ? 27.925 -32.365 36.830 1.00 21.67 214 ILE A N 1
ATOM 1531 C CA . ILE A 1 217 ? 29.224 -32.445 36.136 1.00 21.80 214 ILE A CA 1
ATOM 1532 C C . ILE A 1 217 ? 28.937 -32.025 34.741 1.00 21.72 214 ILE A C 1
ATOM 1533 O O . ILE A 1 217 ? 29.456 -31.034 34.243 1.00 27.81 214 ILE A O 1
ATOM 1538 N N . SER A 1 218 ? 27.964 -32.675 34.129 1.00 26.26 215 SER A N 1
ATOM 1539 C CA . SER A 1 218 ? 27.533 -32.268 32.759 1.00 22.93 215 SER A CA 1
ATOM 1540 C C . SER A 1 218 ? 27.184 -30.803 32.595 1.00 20.48 215 SER A C 1
ATOM 1541 O O . SER A 1 218 ? 27.470 -30.190 31.553 1.00 19.92 215 SER A O 1
ATOM 1544 N N . ASN A 1 219 ? 26.471 -30.245 33.573 1.00 21.13 216 ASN A N 1
ATOM 1545 C CA . ASN A 1 219 ? 26.081 -28.819 33.508 1.00 22.04 216 ASN A CA 1
ATOM 1546 C C . ASN A 1 219 ? 27.254 -27.854 33.609 1.00 22.24 216 ASN A C 1
ATOM 1547 O O . ASN A 1 219 ? 27.296 -26.814 32.961 1.00 21.11 216 ASN A O 1
ATOM 1552 N N . SER A 1 220 ? 28.168 -28.166 34.516 1.00 21.56 217 SER A N 1
ATOM 1553 C CA . SER A 1 220 ? 29.393 -27.359 34.610 1.00 21.18 217 SER A CA 1
ATOM 1554 C C . SER A 1 220 ? 30.273 -27.472 33.337 1.00 20.76 217 SER A C 1
ATOM 1555 O O . SER A 1 220 ? 30.828 -26.470 32.816 1.00 16.63 217 SER A O 1
ATOM 1558 N N . VAL A 1 221 ? 30.377 -28.716 32.865 1.00 21.09 218 VAL A N 1
ATOM 1559 C CA . VAL A 1 221 ? 31.174 -29.031 31.695 1.00 22.25 218 VAL A CA 1
ATOM 1560 C C . VAL A 1 221 ? 30.577 -28.353 30.516 1.00 22.77 218 VAL A C 1
ATOM 1561 O O . VAL A 1 221 ? 31.318 -27.960 29.606 1.00 26.04 218 VAL A O 1
ATOM 1565 N N . GLY A 1 222 ? 29.243 -28.176 30.510 1.00 23.27 219 GLY A N 1
ATOM 1566 C CA . GLY A 1 222 ? 28.600 -27.482 29.396 1.00 19.98 219 GLY A CA 1
ATOM 1567 C C . GLY A 1 222 ? 28.994 -26.048 29.425 1.00 19.36 219 GLY A C 1
ATOM 1568 O O . GLY A 1 222 ? 29.155 -25.435 28.404 1.00 21.61 219 GLY A O 1
ATOM 1569 N N . GLN A 1 223 ? 29.105 -25.482 30.610 1.00 19.78 220 GLN A N 1
ATOM 1570 C CA . GLN A 1 223 ? 29.571 -24.110 30.752 1.00 21.02 220 GLN A CA 1
ATOM 1571 C C . GLN A 1 223 ? 31.090 -23.842 30.589 1.00 21.01 220 GLN A C 1
ATOM 1572 O O . GLN A 1 223 ? 31.496 -22.710 30.572 1.00 18.44 220 GLN A O 1
ATOM 1578 N N . THR A 1 224 ? 31.899 -24.900 30.484 1.00 22.42 221 THR A N 1
ATOM 1579 C CA . THR A 1 224 ? 33.355 -24.822 30.197 1.00 23.70 221 THR A CA 1
ATOM 1580 C C . THR A 1 224 ? 33.747 -24.834 28.696 1.00 24.06 221 THR A C 1
ATOM 1581 O O . THR A 1 224 ? 34.799 -24.316 28.308 1.00 24.76 221 THR A O 1
ATOM 1585 N N . ARG A 1 225 ? 32.902 -25.441 27.865 1.00 26.34 222 ARG A N 1
ATOM 1586 C CA . ARG A 1 225 ? 32.967 -25.343 26.388 1.00 25.80 222 ARG A CA 1
ATOM 1587 C C . ARG A 1 225 ? 33.570 -24.037 25.860 1.00 24.13 222 ARG A C 1
ATOM 1588 O O . ARG A 1 225 ? 33.038 -22.992 26.099 1.00 24.61 222 ARG A O 1
ATOM 1596 N N . PHE A 1 226 ? 34.707 -24.128 25.162 1.00 25.90 223 PHE A N 1
ATOM 1597 C CA . PHE A 1 226 ? 35.487 -22.964 24.652 1.00 25.23 223 PHE A CA 1
ATOM 1598 C C . PHE A 1 226 ? 36.011 -21.962 25.657 1.00 24.71 223 PHE A C 1
ATOM 1599 O O . PHE A 1 226 ? 36.450 -20.852 25.301 1.00 23.95 223 PHE A O 1
ATOM 1607 N N . SER A 1 227 ? 36.097 -22.364 26.918 1.00 24.63 224 SER A N 1
ATOM 1608 C CA . SER A 1 227 ? 36.815 -21.521 27.869 1.00 24.53 224 SER A CA 1
ATOM 1609 C C . SER A 1 227 ? 38.235 -21.243 27.334 1.00 24.12 224 SER A C 1
ATOM 1610 O O . SER A 1 227 ? 38.983 -22.167 26.983 1.00 20.81 224 SER A O 1
ATOM 1613 N N . GLY A 1 228 ? 38.559 -19.961 27.243 1.00 23.90 225 GLY A N 1
ATOM 1614 C CA . GLY A 1 228 ? 39.818 -19.525 26.677 1.00 24.90 225 GLY A CA 1
ATOM 1615 C C . GLY A 1 228 ? 39.986 -19.759 25.190 1.00 27.70 225 GLY A C 1
ATOM 1616 O O . GLY A 1 228 ? 41.086 -19.652 24.705 1.00 28.06 225 GLY A O 1
ATOM 1617 N N . LEU A 1 229 ? 38.904 -20.074 24.467 1.00 32.01 226 LEU A N 1
ATOM 1618 C CA . LEU A 1 229 ? 38.941 -20.273 23.005 1.00 29.42 226 LEU A CA 1
ATOM 1619 C C . LEU A 1 229 ? 37.809 -19.515 22.322 1.00 28.27 226 LEU A C 1
ATOM 1620 O O . LEU A 1 229 ? 37.588 -19.717 21.146 1.00 27.14 226 LEU A O 1
ATOM 1625 N N . LEU A 1 230 ? 37.119 -18.615 23.029 1.00 31.07 227 LEU A N 1
ATOM 1626 C CA . LEU A 1 230 ? 35.835 -18.027 22.551 1.00 30.56 227 LEU A CA 1
ATOM 1627 C C . LEU A 1 230 ? 36.077 -16.883 21.595 1.00 30.96 227 LEU A C 1
ATOM 1628 O O . LEU A 1 230 ? 35.355 -16.753 20.607 1.00 27.49 227 LEU A O 1
ATOM 1633 N N . ILE A 1 231 ? 37.084 -16.047 21.880 1.00 29.20 228 ILE A N 1
ATOM 1634 C CA . ILE A 1 231 ? 37.402 -14.939 20.979 1.00 26.75 228 ILE A CA 1
ATOM 1635 C C . ILE A 1 231 ? 37.935 -15.515 19.629 1.00 26.65 228 ILE A C 1
ATOM 1636 O O . ILE A 1 231 ? 37.330 -15.308 18.579 1.00 22.25 228 ILE A O 1
ATOM 1641 N N . VAL A 1 232 ? 39.009 -16.309 19.663 1.00 26.96 229 VAL A N 1
ATOM 1642 C CA . VAL A 1 232 ? 39.507 -16.901 18.412 1.00 25.50 229 VAL A CA 1
ATOM 1643 C C . VAL A 1 232 ? 38.380 -17.613 17.651 1.00 24.67 229 VAL A C 1
ATOM 1644 O O . VAL A 1 232 ? 38.287 -17.491 16.440 1.00 24.35 229 VAL A O 1
ATOM 1648 N N . LYS A 1 233 ? 37.516 -18.327 18.363 1.00 25.35 230 LYS A N 1
ATOM 1649 C CA . LYS A 1 233 ? 36.344 -18.988 17.754 1.00 26.57 230 LYS A CA 1
ATOM 1650 C C . LYS A 1 233 ? 35.470 -18.000 17.023 1.00 25.70 230 LYS A C 1
ATOM 1651 O O . LYS A 1 233 ? 35.016 -18.306 15.907 1.00 26.31 230 LYS A O 1
ATOM 1657 N N . THR A 1 234 ? 35.250 -16.832 17.621 1.00 24.48 231 THR A N 1
ATOM 1658 C CA . THR A 1 234 ? 34.419 -15.792 17.009 1.00 26.54 231 THR A CA 1
ATOM 1659 C C . THR A 1 234 ? 35.062 -15.187 15.797 1.00 24.43 231 THR A C 1
ATOM 1660 O O . THR A 1 234 ? 34.380 -14.968 14.816 1.00 21.26 231 THR A O 1
ATOM 1664 N N . VAL A 1 235 ? 36.359 -14.897 15.892 1.00 27.13 232 VAL A N 1
ATOM 1665 C CA . VAL A 1 235 ? 37.133 -14.336 14.774 1.00 26.25 232 VAL A CA 1
ATOM 1666 C C . VAL A 1 235 ? 37.051 -15.266 13.563 1.00 29.23 232 VAL A C 1
ATOM 1667 O O . VAL A 1 235 ? 36.822 -14.846 12.438 1.00 33.23 232 VAL A O 1
ATOM 1671 N N . LEU A 1 236 ? 37.247 -16.544 13.819 1.00 30.67 233 LEU A N 1
ATOM 1672 C CA . LEU A 1 236 ? 37.101 -17.549 12.816 1.00 29.38 233 LEU A CA 1
ATOM 1673 C C . LEU A 1 236 ? 35.741 -17.445 12.124 1.00 29.64 233 LEU A C 1
ATOM 1674 O O . LEU A 1 236 ? 35.664 -17.346 10.900 1.00 25.91 233 LEU A O 1
ATOM 1679 N N . GLU A 1 237 ? 34.681 -17.505 12.929 1.00 30.73 234 GLU A N 1
ATOM 1680 C CA . GLU A 1 237 ? 33.301 -17.500 12.430 1.00 30.62 234 GLU A CA 1
ATOM 1681 C C . GLU A 1 237 ? 33.028 -16.400 11.460 1.00 26.28 234 GLU A C 1
ATOM 1682 O O . GLU A 1 237 ? 32.395 -16.640 10.441 1.00 27.91 234 GLU A O 1
ATOM 1688 N N . PHE A 1 238 ? 33.523 -15.217 11.780 1.00 22.16 235 PHE A N 1
ATOM 1689 C CA . PHE A 1 238 ? 33.357 -14.057 10.944 1.00 24.21 235 PHE A CA 1
ATOM 1690 C C . PHE A 1 238 ? 34.343 -13.839 9.817 1.00 22.79 235 PHE A C 1
ATOM 1691 O O . PHE A 1 238 ? 34.297 -12.796 9.151 1.00 23.34 235 PHE A O 1
ATOM 1699 N N . ILE A 1 239 ? 35.272 -14.739 9.582 1.00 25.97 236 ILE A N 1
ATOM 1700 C CA . ILE A 1 239 ? 36.085 -14.629 8.339 1.00 24.19 236 ILE A CA 1
ATOM 1701 C C . ILE A 1 239 ? 35.583 -15.627 7.320 1.00 24.65 236 ILE A C 1
ATOM 1702 O O . ILE A 1 239 ? 36.092 -15.703 6.206 1.00 27.06 236 ILE A O 1
ATOM 1707 N N . LEU A 1 240 ? 34.601 -16.416 7.725 1.00 22.71 237 LEU A N 1
ATOM 1708 C CA . LEU A 1 240 ? 33.945 -17.360 6.874 1.00 25.22 237 LEU A CA 1
ATOM 1709 C C . LEU A 1 240 ? 32.677 -16.776 6.205 1.00 27.75 237 LEU A C 1
ATOM 1710 O O . LEU A 1 240 ? 31.833 -16.174 6.869 1.00 27.69 237 LEU A O 1
ATOM 1715 N N . GLN A 1 241 ? 32.529 -17.035 4.914 1.00 32.89 238 GLN A N 1
ATOM 1716 C CA . GLN A 1 241 ? 31.410 -16.531 4.136 1.00 39.11 238 GLN A CA 1
ATOM 1717 C C . GLN A 1 241 ? 30.654 -17.693 3.516 1.00 44.94 238 GLN A C 1
ATOM 1718 O O . GLN A 1 241 ? 31.226 -18.758 3.250 1.00 45.65 238 GLN A O 1
ATOM 1724 N N . LYS A 1 242 ? 29.357 -17.497 3.305 1.00 49.53 239 LYS A N 1
ATOM 1725 C CA . LYS A 1 242 ? 28.545 -18.494 2.624 1.00 53.61 239 LYS A CA 1
ATOM 1726 C C . LYS A 1 242 ? 28.626 -18.152 1.119 1.00 55.84 239 LYS A C 1
ATOM 1727 O O . LYS A 1 242 ? 28.805 -16.989 0.768 1.00 54.06 239 LYS A O 1
ATOM 1733 N N . THR A 1 243 ? 28.614 -19.179 0.258 1.00 58.08 240 THR A N 1
ATOM 1734 C CA . THR A 1 243 ? 28.538 -19.020 -1.207 1.00 58.21 240 THR A CA 1
ATOM 1735 C C . THR A 1 243 ? 27.707 -20.165 -1.818 1.00 63.84 240 THR A C 1
ATOM 1736 O O . THR A 1 243 ? 27.406 -21.167 -1.133 1.00 59.25 240 THR A O 1
ATOM 1740 N N . ASP A 1 244 ? 27.378 -20.014 -3.111 1.00 62.41 241 ASP A N 1
ATOM 1741 C CA . ASP A 1 244 ? 26.718 -21.085 -3.914 1.00 62.40 241 ASP A CA 1
ATOM 1742 C C . ASP A 1 244 ? 27.575 -22.355 -3.863 1.00 60.05 241 ASP A C 1
ATOM 1743 O O . ASP A 1 244 ? 27.066 -23.478 -3.669 1.00 65.56 241 ASP A O 1
ATOM 1748 N N . SER A 1 245 ? 28.886 -22.130 -4.018 1.00 51.97 242 SER A N 1
ATOM 1749 C CA . SER A 1 245 ? 29.917 -23.158 -4.079 1.00 49.40 242 SER A CA 1
ATOM 1750 C C . SER A 1 245 ? 30.510 -23.457 -2.692 1.00 48.65 242 SER A C 1
ATOM 1751 O O . SER A 1 245 ? 31.706 -23.665 -2.568 1.00 42.11 242 SER A O 1
ATOM 1754 N N . GLY A 1 246 ? 29.665 -23.442 -1.654 1.00 52.42 243 GLY A N 1
ATOM 1755 C CA . GLY A 1 246 ? 30.052 -23.800 -0.289 1.00 53.44 243 GLY A CA 1
ATOM 1756 C C . GLY A 1 246 ? 30.706 -22.704 0.540 1.00 51.98 243 GLY A C 1
ATOM 1757 O O . GLY A 1 246 ? 30.927 -21.577 0.061 1.00 50.16 243 GLY A O 1
ATOM 1758 N N . VAL A 1 247 ? 31.048 -23.065 1.781 1.00 46.12 244 VAL A N 1
ATOM 1759 C CA . VAL A 1 247 ? 31.596 -22.123 2.762 1.00 41.52 244 VAL A CA 1
ATOM 1760 C C . VAL A 1 247 ? 33.040 -21.855 2.457 1.00 37.18 244 VAL A C 1
ATOM 1761 O O . VAL A 1 247 ? 33.804 -22.798 2.280 1.00 35.18 244 VAL A O 1
ATOM 1765 N N . THR A 1 248 ? 33.399 -20.570 2.453 1.00 33.93 245 THR A N 1
ATOM 1766 C CA . THR A 1 248 ? 34.678 -20.089 1.978 1.00 34.69 245 THR A CA 1
ATOM 1767 C C . THR A 1 248 ? 35.232 -19.128 3.004 1.00 36.18 245 THR A C 1
ATOM 1768 O O . THR A 1 248 ? 34.497 -18.657 3.864 1.00 34.34 245 THR A O 1
ATOM 1772 N N . LEU A 1 249 ? 36.530 -18.852 2.903 1.00 36.36 246 LEU A N 1
ATOM 1773 C CA . LEU A 1 249 ? 37.147 -17.708 3.557 1.00 36.93 246 LEU A CA 1
ATOM 1774 C C . LEU A 1 249 ? 36.696 -16.467 2.822 1.00 38.88 246 LEU A C 1
ATOM 1775 O O . LEU A 1 249 ? 36.394 -16.517 1.636 1.00 45.20 246 LEU A O 1
ATOM 1780 N N . HIS A 1 250 ? 36.637 -15.368 3.548 1.00 37.64 247 HIS A N 1
ATOM 1781 C CA . HIS A 1 250 ? 36.353 -14.053 2.991 1.00 39.39 247 HIS A CA 1
ATOM 1782 C C . HIS A 1 250 ? 37.476 -13.607 2.034 1.00 35.96 247 HIS A C 1
ATOM 1783 O O . HIS A 1 250 ? 38.639 -13.718 2.379 1.00 32.26 247 HIS A O 1
ATOM 1790 N N . PRO A 1 251 ? 37.121 -13.079 0.843 1.00 35.01 248 PRO A N 1
ATOM 1791 C CA . PRO A 1 251 ? 38.107 -12.619 -0.174 1.00 33.55 248 PRO A CA 1
ATOM 1792 C C . PRO A 1 251 ? 39.327 -11.844 0.314 1.00 31.23 248 PRO A C 1
ATOM 1793 O O . PRO A 1 251 ? 40.407 -12.066 -0.195 1.00 34.38 248 PRO A O 1
ATOM 1797 N N . LEU A 1 252 ? 39.165 -10.922 1.252 1.00 30.07 249 LEU A N 1
ATOM 1798 C CA . LEU A 1 252 ? 40.297 -10.135 1.779 1.00 30.25 249 LEU A CA 1
ATOM 1799 C C . LEU A 1 252 ? 41.263 -10.964 2.621 1.00 30.81 249 LEU A C 1
ATOM 1800 O O . LEU A 1 252 ? 42.353 -10.515 2.959 1.00 29.90 249 LEU A O 1
ATOM 1805 N N . VAL A 1 253 ? 40.818 -12.131 3.052 1.00 29.80 250 VAL A N 1
ATOM 1806 C CA . VAL A 1 253 ? 41.662 -12.988 3.854 1.00 33.91 250 VAL A CA 1
ATOM 1807 C C . VAL A 1 253 ? 42.621 -13.700 2.914 1.00 31.42 250 VAL A C 1
ATOM 1808 O O . VAL A 1 253 ? 43.764 -13.881 3.263 1.00 29.90 250 VAL A O 1
ATOM 1812 N N . ARG A 1 254 ? 42.172 -13.972 1.693 1.00 32.89 251 ARG A N 1
ATOM 1813 C CA . ARG A 1 254 ? 42.982 -14.602 0.642 1.00 32.62 251 ARG A CA 1
ATOM 1814 C C . ARG A 1 254 ? 43.817 -13.632 -0.222 1.00 31.29 251 ARG A C 1
ATOM 1815 O O . ARG A 1 254 ? 44.045 -13.890 -1.396 1.00 27.34 251 ARG A O 1
ATOM 1823 N N . THR A 1 255 ? 44.323 -12.546 0.370 1.00 31.10 252 THR A N 1
ATOM 1824 C CA . THR A 1 255 ? 45.178 -11.573 -0.338 1.00 30.41 252 THR A CA 1
ATOM 1825 C C . THR A 1 255 ? 46.611 -11.821 0.093 1.00 31.68 252 THR A C 1
ATOM 1826 O O . THR A 1 255 ? 46.836 -12.565 1.041 1.00 30.23 252 THR A O 1
ATOM 1830 N N . SER A 1 256 ? 47.585 -11.190 -0.559 1.00 29.21 253 SER A N 1
ATOM 1831 C CA . SER A 1 256 ? 48.997 -11.447 -0.218 1.00 32.10 253 SER A CA 1
ATOM 1832 C C . SER A 1 256 ? 49.464 -10.888 1.131 1.00 34.25 253 SER A C 1
ATOM 1833 O O . SER A 1 256 ? 50.486 -11.343 1.663 1.00 32.33 253 SER A O 1
ATOM 1836 N N . LYS A 1 257 ? 48.761 -9.889 1.668 1.00 32.03 254 LYS A N 1
ATOM 1837 C CA . LYS A 1 257 ? 49.232 -9.278 2.902 1.00 35.11 254 LYS A CA 1
ATOM 1838 C C . LYS A 1 257 ? 48.822 -10.087 4.129 1.00 35.09 254 LYS A C 1
ATOM 1839 O O . LYS A 1 257 ? 49.370 -9.888 5.209 1.00 37.13 254 LYS A O 1
ATOM 1845 N N . VAL A 1 258 ? 47.910 -11.036 3.929 1.00 31.72 255 VAL A N 1
ATOM 1846 C CA . VAL A 1 258 ? 47.360 -11.840 4.978 1.00 31.24 255 VAL A CA 1
ATOM 1847 C C . VAL A 1 258 ? 47.884 -13.294 4.877 1.00 32.53 255 VAL A C 1
ATOM 1848 O O . VAL A 1 258 ? 47.495 -14.128 5.673 1.00 28.62 255 VAL A O 1
ATOM 1852 N N . LYS A 1 259 ? 48.779 -13.586 3.920 1.00 33.16 256 LYS A N 1
ATOM 1853 C CA . LYS A 1 259 ? 49.125 -14.987 3.588 1.00 33.33 256 LYS A CA 1
ATOM 1854 C C . LYS A 1 259 ? 49.810 -15.698 4.734 1.00 29.24 256 LYS A C 1
ATOM 1855 O O . LYS A 1 259 ? 49.519 -16.857 4.991 1.00 26.85 256 LYS A O 1
ATOM 1861 N N . ASN A 1 260 ? 50.658 -14.967 5.445 1.00 29.80 257 ASN A N 1
ATOM 1862 C CA . ASN A 1 260 ? 51.402 -15.500 6.585 1.00 32.20 257 ASN A CA 1
ATOM 1863 C C . ASN A 1 260 ? 50.509 -15.842 7.762 1.00 28.41 257 ASN A C 1
ATOM 1864 O O . ASN A 1 260 ? 50.590 -16.933 8.309 1.00 26.77 257 ASN A O 1
ATOM 1869 N N . GLU A 1 261 ? 49.656 -14.884 8.108 1.00 27.93 258 GLU A N 1
ATOM 1870 C CA . GLU A 1 261 ? 48.623 -15.048 9.131 1.00 27.44 258 GLU A CA 1
ATOM 1871 C C . GLU A 1 261 ? 47.645 -16.160 8.836 1.00 27.73 258 GLU A C 1
ATOM 1872 O O . GLU A 1 261 ? 47.331 -16.919 9.714 1.00 29.26 258 GLU A O 1
ATOM 1878 N N . VAL A 1 262 ? 47.177 -16.259 7.601 1.00 26.74 259 VAL A N 1
ATOM 1879 C CA . VAL A 1 262 ? 46.307 -17.353 7.214 1.00 29.60 259 VAL A CA 1
ATOM 1880 C C . VAL A 1 262 ? 46.954 -18.736 7.407 1.00 28.08 259 VAL A C 1
ATOM 1881 O O . VAL A 1 262 ? 46.310 -19.641 7.955 1.00 29.52 259 VAL A O 1
ATOM 1885 N N . ALA A 1 263 ? 48.185 -18.875 6.922 1.00 22.51 260 ALA A N 1
ATOM 1886 C CA . ALA A 1 263 ? 48.965 -20.107 7.034 1.00 23.11 260 ALA A CA 1
ATOM 1887 C C . ALA A 1 263 ? 49.197 -20.437 8.488 1.00 19.28 260 ALA A C 1
ATOM 1888 O O . ALA A 1 263 ? 49.038 -21.599 8.859 1.00 18.24 260 ALA A O 1
ATOM 1890 N N . SER A 1 264 ? 49.564 -19.443 9.295 1.00 19.01 261 SER A N 1
ATOM 1891 C CA . SER A 1 264 ? 49.742 -19.657 10.760 1.00 20.35 261 SER A CA 1
ATOM 1892 C C . SER A 1 264 ? 48.457 -20.044 11.447 1.00 20.50 261 SER A C 1
ATOM 1893 O O . SER A 1 264 ? 48.366 -21.087 12.146 1.00 18.31 261 SER A O 1
ATOM 1896 N N . PHE A 1 265 ? 47.407 -19.269 11.153 1.00 20.43 262 PHE A N 1
ATOM 1897 C CA . PHE A 1 265 ? 46.109 -19.549 11.751 1.00 19.68 262 PHE A CA 1
ATOM 1898 C C . PHE A 1 265 ? 45.648 -20.950 11.421 1.00 19.72 262 PHE A C 1
ATOM 1899 O O . PHE A 1 265 ? 45.118 -21.675 12.277 1.00 18.04 262 PHE A O 1
ATOM 1907 N N . LYS A 1 266 ? 45.933 -21.383 10.197 1.00 17.90 263 LYS A N 1
ATOM 1908 C CA . LYS A 1 266 ? 45.404 -22.612 9.765 1.00 17.61 263 LYS A CA 1
ATOM 1909 C C . LYS A 1 266 ? 46.124 -23.766 10.470 1.00 16.12 263 LYS A C 1
ATOM 1910 O O . LYS A 1 266 ? 45.481 -24.701 10.918 1.00 17.11 263 LYS A O 1
ATOM 1916 N N . GLN A 1 267 ? 47.442 -23.697 10.510 1.00 13.85 264 GLN A N 1
ATOM 1917 C CA . GLN A 1 267 ? 48.284 -24.625 11.293 1.00 13.52 264 GLN A CA 1
ATOM 1918 C C . GLN A 1 267 ? 47.902 -24.667 12.789 1.00 12.32 264 GLN A C 1
ATOM 1919 O O . GLN A 1 267 ? 47.747 -25.738 13.325 1.00 13.09 264 GLN A O 1
ATOM 1925 N N . ALA A 1 268 ? 47.767 -23.521 13.457 1.00 11.21 265 ALA A N 1
ATOM 1926 C CA . ALA A 1 268 ? 47.157 -23.482 14.796 1.00 10.98 265 ALA A CA 1
ATOM 1927 C C . ALA A 1 268 ? 45.788 -24.142 14.881 1.00 12.50 265 ALA A C 1
ATOM 1928 O O . ALA A 1 268 ? 45.506 -24.881 15.853 1.00 11.89 265 ALA A O 1
ATOM 1930 N N . LEU A 1 269 ? 44.955 -23.946 13.849 1.00 13.92 266 LEU A N 1
ATOM 1931 C CA . LEU A 1 269 ? 43.569 -24.418 13.881 1.00 15.55 266 LEU A CA 1
ATOM 1932 C C . LEU A 1 269 ? 43.553 -25.918 13.694 1.00 16.64 266 LEU A C 1
ATOM 1933 O O . LEU A 1 269 ? 42.800 -26.673 14.352 1.00 15.89 266 LEU A O 1
ATOM 1938 N N . SER A 1 270 ? 44.435 -26.374 12.802 1.00 17.97 267 SER A N 1
ATOM 1939 C CA . SER A 1 270 ? 44.701 -27.797 12.615 1.00 18.13 267 SER A CA 1
ATOM 1940 C C . SER A 1 270 ? 45.266 -28.529 13.844 1.00 18.67 267 SER A C 1
ATOM 1941 O O . SER A 1 270 ? 44.962 -29.692 14.083 1.00 19.91 267 SER A O 1
ATOM 1944 N N . ASN A 1 271 ? 46.154 -27.887 14.578 1.00 18.39 268 ASN A N 1
ATOM 1945 C CA . ASN A 1 271 ? 46.538 -28.428 15.896 1.00 19.20 268 ASN A CA 1
ATOM 1946 C C . ASN A 1 271 ? 45.340 -28.641 16.855 1.00 19.84 268 ASN A C 1
ATOM 1947 O O . ASN A 1 271 ? 45.184 -29.730 17.427 1.00 22.00 268 ASN A O 1
ATOM 1952 N N . LEU A 1 272 ? 44.492 -27.618 17.036 1.00 18.58 269 LEU A N 1
ATOM 1953 C CA . LEU A 1 272 ? 43.222 -27.784 17.797 1.00 16.58 269 LEU A CA 1
ATOM 1954 C C . LEU A 1 272 ? 42.320 -28.926 17.372 1.00 17.77 269 LEU A C 1
ATOM 1955 O O . LEU A 1 272 ? 41.822 -29.690 18.215 1.00 17.43 269 LEU A O 1
ATOM 1960 N N . ALA A 1 273 ? 42.096 -29.064 16.058 1.00 18.28 270 ALA A N 1
ATOM 1961 C CA . ALA A 1 273 ? 41.203 -30.100 15.532 1.00 17.31 270 ALA A CA 1
ATOM 1962 C C . ALA A 1 273 ? 41.720 -31.510 15.734 1.00 19.45 270 ALA A C 1
ATOM 1963 O O . ALA A 1 273 ? 40.928 -32.466 15.686 1.00 20.03 270 ALA A O 1
ATOM 1965 N N . ARG A 1 274 ? 43.015 -31.680 16.019 1.00 19.99 271 ARG A N 1
ATOM 1966 C CA . ARG A 1 274 ? 43.485 -32.998 16.520 1.00 21.24 271 ARG A CA 1
ATOM 1967 C C . ARG A 1 274 ? 42.777 -33.430 17.790 1.00 20.37 271 ARG A C 1
ATOM 1968 O O . ARG A 1 274 ? 42.705 -34.631 18.108 1.00 18.87 271 ARG A O 1
ATOM 1976 N N . HIS A 1 275 ? 42.348 -32.451 18.574 1.00 20.69 272 HIS A N 1
ATOM 1977 C CA . HIS A 1 275 ? 41.729 -32.765 19.859 1.00 20.77 272 HIS A CA 1
ATOM 1978 C C . HIS A 1 275 ? 40.261 -33.214 19.718 1.00 21.73 272 HIS A C 1
ATOM 1979 O O . HIS A 1 275 ? 39.647 -33.705 20.684 1.00 19.54 272 HIS A O 1
ATOM 1986 N N . GLY A 1 276 ? 39.717 -33.039 18.499 1.00 23.61 273 GLY A N 1
ATOM 1987 C CA . GLY A 1 276 ? 38.448 -33.620 18.116 1.00 26.79 273 GLY A CA 1
ATOM 1988 C C . GLY A 1 276 ? 37.337 -33.108 19.005 1.00 24.24 273 GLY A C 1
ATOM 1989 O O . GLY A 1 276 ? 37.254 -31.929 19.250 1.00 22.14 273 GLY A O 1
ATOM 1990 N N . GLU A 1 277 ? 36.546 -34.024 19.543 1.00 27.46 274 GLU A N 1
ATOM 1991 C CA . GLU A 1 277 ? 35.455 -33.645 20.465 1.00 31.14 274 GLU A CA 1
ATOM 1992 C C . GLU A 1 277 ? 35.932 -32.885 21.718 1.00 31.05 274 GLU A C 1
ATOM 1993 O O . GLU A 1 277 ? 35.149 -32.158 22.301 1.00 38.48 274 GLU A O 1
ATOM 1999 N N . TYR A 1 278 ? 37.199 -33.052 22.122 1.00 26.20 275 TYR A N 1
ATOM 2000 C CA . TYR A 1 278 ? 37.743 -32.386 23.308 1.00 21.80 275 TYR A CA 1
ATOM 2001 C C . TYR A 1 278 ? 38.344 -31.107 23.005 1.00 18.69 275 TYR A C 1
ATOM 2002 O O . TYR A 1 278 ? 38.872 -30.518 23.882 1.00 22.94 275 TYR A O 1
ATOM 2011 N N . ALA A 1 279 ? 38.250 -30.641 21.781 1.00 18.85 276 ALA A N 1
ATOM 2012 C CA . ALA A 1 279 ? 38.827 -29.357 21.394 1.00 18.38 276 ALA A CA 1
ATOM 2013 C C . ALA A 1 279 ? 38.185 -28.117 22.007 1.00 20.25 276 ALA A C 1
ATOM 2014 O O . ALA A 1 279 ? 38.907 -27.119 22.225 1.00 20.94 276 ALA A O 1
ATOM 2016 N N . PRO A 1 280 ? 36.850 -28.143 22.282 1.00 19.76 277 PRO A N 1
ATOM 2017 C CA . PRO A 1 280 ? 36.309 -27.033 23.072 1.00 20.04 277 PRO A CA 1
ATOM 2018 C C . PRO A 1 280 ? 36.953 -26.909 24.412 1.00 19.69 277 PRO A C 1
ATOM 2019 O O . PRO A 1 280 ? 37.035 -25.834 24.907 1.00 19.51 277 PRO A O 1
ATOM 2023 N N . PHE A 1 281 ? 37.466 -27.991 24.966 1.00 22.86 278 PHE A N 1
ATOM 2024 C CA . PHE A 1 281 ? 38.073 -27.967 26.284 1.00 23.92 278 PHE A CA 1
ATOM 2025 C C . PHE A 1 281 ? 39.630 -27.981 26.263 1.00 24.93 278 PHE A C 1
ATOM 2026 O O . PHE A 1 281 ? 40.251 -28.449 27.223 1.00 20.51 278 PHE A O 1
ATOM 2034 N N . ALA A 1 282 ? 40.254 -27.430 25.208 1.00 24.84 279 ALA A N 1
ATOM 2035 C CA . ALA A 1 282 ? 41.679 -27.659 24.952 1.00 24.95 279 ALA A CA 1
ATOM 2036 C C . ALA A 1 282 ? 42.573 -26.930 25.900 1.00 24.71 279 ALA A C 1
ATOM 2037 O O . ALA A 1 282 ? 43.569 -27.479 26.346 1.00 23.69 279 ALA A O 1
ATOM 2039 N N . ARG A 1 283 ? 42.205 -25.694 26.157 1.00 23.26 280 ARG A N 1
ATOM 2040 C CA . ARG A 1 283 ? 42.870 -24.786 27.062 1.00 24.91 280 ARG A CA 1
ATOM 2041 C C . ARG A 1 283 ? 42.720 -25.110 28.548 1.00 25.09 280 ARG A C 1
ATOM 2042 O O . ARG A 1 283 ? 43.654 -24.890 29.329 1.00 27.39 280 ARG A O 1
ATOM 2050 N N . VAL A 1 284 ? 41.545 -25.610 28.931 1.00 22.46 281 VAL A N 1
ATOM 2051 C CA . VAL A 1 284 ? 41.273 -26.089 30.286 1.00 20.74 281 VAL A CA 1
ATOM 2052 C C . VAL A 1 284 ? 42.032 -27.361 30.557 1.00 20.46 281 VAL A C 1
ATOM 2053 O O . VAL A 1 284 ? 42.527 -27.602 31.678 1.00 18.98 281 VAL A O 1
ATOM 2057 N N . LEU A 1 285 ? 42.090 -28.203 29.540 1.00 20.41 282 LEU A N 1
ATOM 2058 C CA . LEU A 1 285 ? 42.885 -29.431 29.588 1.00 19.59 282 LEU A CA 1
ATOM 2059 C C . LEU A 1 285 ? 44.391 -29.225 29.289 1.00 19.77 282 LEU A C 1
ATOM 2060 O O . LEU A 1 285 ? 45.114 -30.162 29.347 1.00 21.12 282 LEU A O 1
ATOM 2065 N N . ASN A 1 286 ? 44.834 -27.997 29.019 1.00 19.64 283 ASN A N 1
ATOM 2066 C CA . ASN A 1 286 ? 46.141 -27.656 28.435 1.00 21.40 283 ASN A CA 1
ATOM 2067 C C . ASN A 1 286 ? 46.620 -28.601 27.360 1.00 20.47 283 ASN A C 1
ATOM 2068 O O . ASN A 1 286 ? 47.754 -29.093 27.408 1.00 21.12 283 ASN A O 1
ATOM 2073 N N . LEU A 1 287 ? 45.782 -28.828 26.365 1.00 19.10 284 LEU A N 1
ATOM 2074 C CA . LEU A 1 287 ? 46.114 -29.806 25.312 1.00 18.49 284 LEU A CA 1
ATOM 2075 C C . LEU A 1 287 ? 47.163 -29.207 24.387 1.00 17.82 284 LEU A C 1
ATOM 2076 O O . LEU A 1 287 ? 47.273 -28.006 24.273 1.00 19.56 284 LEU A O 1
ATOM 2081 N N . SER A 1 288 ? 47.931 -30.046 23.723 1.00 18.40 285 SER A N 1
ATOM 2082 C CA . SER A 1 288 ? 49.122 -29.580 22.994 1.00 19.56 285 SER A CA 1
ATOM 2083 C C . SER A 1 288 ? 48.772 -28.789 21.736 1.00 18.98 285 SER A C 1
ATOM 2084 O O . SER A 1 288 ? 47.783 -29.080 21.074 1.00 19.04 285 SER A O 1
ATOM 2087 N N . GLY A 1 289 ? 49.597 -27.804 21.419 1.00 19.20 286 GLY A N 1
ATOM 2088 C CA . GLY A 1 289 ? 49.624 -27.212 20.110 1.00 19.42 286 GLY A CA 1
ATOM 2089 C C . GLY A 1 289 ? 48.720 -26.031 19.884 1.00 18.81 286 GLY A C 1
ATOM 2090 O O . GLY A 1 289 ? 48.540 -25.644 18.744 1.00 18.77 286 GLY A O 1
ATOM 2091 N N . ILE A 1 290 ? 48.251 -25.422 20.955 1.00 16.94 287 ILE A N 1
ATOM 2092 C CA . ILE A 1 290 ? 47.367 -24.279 20.905 1.00 19.15 287 ILE A CA 1
ATOM 2093 C C . ILE A 1 290 ? 48.007 -22.962 21.291 1.00 18.58 287 ILE A C 1
ATOM 2094 O O . ILE A 1 290 ? 47.347 -21.927 21.342 1.00 19.29 287 ILE A O 1
ATOM 2099 N N . ASN A 1 291 ? 49.325 -22.965 21.422 1.00 18.11 288 ASN A N 1
ATOM 2100 C CA . ASN A 1 291 ? 50.057 -21.778 21.826 1.00 17.03 288 ASN A CA 1
ATOM 2101 C C . ASN A 1 291 ? 49.919 -20.613 20.912 1.00 19.79 288 ASN A C 1
ATOM 2102 O O . ASN A 1 291 ? 50.093 -19.474 21.365 1.00 24.49 288 ASN A O 1
ATOM 2107 N N . ASN A 1 292 ? 49.646 -20.854 19.623 1.00 21.17 289 ASN A N 1
ATOM 2108 C CA . ASN A 1 292 ? 49.470 -19.751 18.671 1.00 22.49 289 ASN A CA 1
ATOM 2109 C C . ASN A 1 292 ? 48.035 -19.349 18.341 1.00 20.46 289 ASN A C 1
ATOM 2110 O O . ASN A 1 292 ? 47.839 -18.535 17.461 1.00 20.82 289 ASN A O 1
ATOM 2115 N N . LEU A 1 293 ? 47.060 -19.904 19.045 1.00 21.90 290 LEU A N 1
ATOM 2116 C CA . LEU A 1 293 ? 45.658 -19.477 18.987 1.00 24.12 290 LEU A CA 1
ATOM 2117 C C . LEU A 1 293 ? 45.330 -18.237 19.844 1.00 26.29 290 LEU A C 1
ATOM 2118 O O . LEU A 1 293 ? 44.356 -18.221 20.576 1.00 28.82 290 LEU A O 1
ATOM 2123 N N . GLU A 1 294 ? 46.161 -17.233 19.833 1.00 30.67 291 GLU A N 1
ATOM 2124 C CA . GLU A 1 294 ? 45.813 -15.982 20.475 1.00 34.57 291 GLU A CA 1
ATOM 2125 C C . GLU A 1 294 ? 45.367 -15.152 19.266 1.00 35.90 291 GLU A C 1
ATOM 2126 O O . GLU A 1 294 ? 45.995 -15.221 18.190 1.00 32.35 291 GLU A O 1
ATOM 2132 N N . HIS A 1 295 ? 44.284 -14.408 19.436 1.00 32.91 292 HIS A N 1
ATOM 2133 C CA . HIS A 1 295 ? 43.730 -13.587 18.356 1.00 31.86 292 HIS A CA 1
ATOM 2134 C C . HIS A 1 295 ? 44.674 -12.389 18.130 1.00 32.29 292 HIS A C 1
ATOM 2135 O O . HIS A 1 295 ? 44.790 -11.881 16.999 1.00 24.85 292 HIS A O 1
ATOM 2142 N N . GLY A 1 296 ? 45.355 -11.984 19.221 1.00 31.10 293 GLY A N 1
ATOM 2143 C CA . GLY A 1 296 ? 46.527 -11.130 19.176 1.00 28.83 293 GLY A CA 1
ATOM 2144 C C . GLY A 1 296 ? 47.422 -11.376 17.976 1.00 31.39 293 GLY A C 1
ATOM 2145 O O . GLY A 1 296 ? 47.833 -10.429 17.324 1.00 37.73 293 GLY A O 1
ATOM 2146 N N . LEU A 1 297 ? 47.725 -12.633 17.654 1.00 30.00 294 LEU A N 1
ATOM 2147 C CA . LEU A 1 297 ? 48.749 -12.904 16.622 1.00 30.54 294 LEU A CA 1
ATOM 2148 C C . LEU A 1 297 ? 48.288 -12.591 15.176 1.00 30.65 294 LEU A C 1
ATOM 2149 O O . LEU A 1 297 ? 49.121 -12.327 14.341 1.00 29.13 294 LEU A O 1
ATOM 2154 N N . TYR A 1 298 ? 46.965 -12.539 14.941 1.00 30.05 295 TYR A N 1
ATOM 2155 C CA . TYR A 1 298 ? 46.352 -12.337 13.637 1.00 25.56 295 TYR A CA 1
ATOM 2156 C C . TYR A 1 298 ? 45.572 -10.993 13.538 1.00 26.95 295 TYR A C 1
ATOM 2157 O O . TYR A 1 298 ? 44.327 -10.991 13.390 1.00 25.01 295 TYR A O 1
ATOM 2166 N N . PRO A 1 299 ? 46.305 -9.851 13.594 1.00 25.40 296 PRO A N 1
ATOM 2167 C CA . PRO A 1 299 ? 45.682 -8.534 13.622 1.00 27.88 296 PRO A CA 1
ATOM 2168 C C . PRO A 1 299 ? 44.891 -8.236 12.366 1.00 29.80 296 PRO A C 1
ATOM 2169 O O . PRO A 1 299 ? 43.767 -7.705 12.456 1.00 33.76 296 PRO A O 1
ATOM 2173 N N . GLN A 1 300 ? 45.402 -8.668 11.210 1.00 30.84 297 GLN A N 1
ATOM 2174 C CA . GLN A 1 300 ? 44.655 -8.513 9.981 1.00 28.73 297 GLN A CA 1
ATOM 2175 C C . GLN A 1 300 ? 43.372 -9.341 9.958 1.00 31.59 297 GLN A C 1
ATOM 2176 O O . GLN A 1 300 ? 42.354 -8.845 9.474 1.00 29.69 297 GLN A O 1
ATOM 2182 N N . LEU A 1 301 ? 43.413 -10.591 10.450 1.00 29.19 298 LEU A N 1
ATOM 2183 C CA . LEU A 1 301 ? 42.210 -11.455 10.499 1.00 28.98 298 LEU A CA 1
ATOM 2184 C C . LEU A 1 301 ? 41.174 -10.932 11.523 1.00 29.28 298 LEU A C 1
ATOM 2185 O O . LEU A 1 301 ? 39.954 -11.045 11.306 1.00 28.81 298 LEU A O 1
ATOM 2190 N N . SER A 1 302 ? 41.679 -10.414 12.640 1.00 29.33 299 SER A N 1
ATOM 2191 C CA . SER A 1 302 ? 40.841 -9.790 13.671 1.00 27.95 299 SER A CA 1
ATOM 2192 C C . SER A 1 302 ? 40.096 -8.572 13.114 1.00 31.23 299 SER A C 1
ATOM 2193 O O . SER A 1 302 ? 38.889 -8.498 13.279 1.00 34.75 299 SER A O 1
ATOM 2196 N N . ALA A 1 303 ? 40.795 -7.672 12.401 1.00 29.95 300 ALA A N 1
ATOM 2197 C CA . ALA A 1 303 ? 40.146 -6.568 11.689 1.00 28.53 300 ALA A CA 1
ATOM 2198 C C . ALA A 1 303 ? 38.982 -7.032 10.824 1.00 30.67 300 ALA A C 1
ATOM 2199 O O . ALA A 1 303 ? 37.901 -6.481 10.906 1.00 36.34 300 ALA A O 1
ATOM 2201 N N . ILE A 1 304 ? 39.218 -8.020 9.979 1.00 28.95 301 ILE A N 1
ATOM 2202 C CA . ILE A 1 304 ? 38.236 -8.463 8.994 1.00 28.52 301 ILE A CA 1
ATOM 2203 C C . ILE A 1 304 ? 37.001 -9.125 9.627 1.00 28.66 301 ILE A C 1
ATOM 2204 O O . ILE A 1 304 ? 35.855 -8.882 9.177 1.00 33.22 301 ILE A O 1
ATOM 2209 N N . ALA A 1 305 ? 37.211 -9.970 10.621 1.00 26.45 302 ALA A N 1
ATOM 2210 C CA . ALA A 1 305 ? 36.101 -10.495 11.408 1.00 26.75 302 ALA A CA 1
ATOM 2211 C C . ALA A 1 305 ? 35.298 -9.359 12.021 1.00 27.58 302 ALA A C 1
ATOM 2212 O O . ALA A 1 305 ? 34.068 -9.403 11.969 1.00 23.19 302 ALA A O 1
ATOM 2214 N N . LEU A 1 306 ? 35.993 -8.352 12.574 1.00 27.75 303 LEU A N 1
ATOM 2215 C CA . LEU A 1 306 ? 35.333 -7.169 13.120 1.00 31.90 303 LEU A CA 1
ATOM 2216 C C . LEU A 1 306 ? 34.458 -6.529 12.042 1.00 30.96 303 LEU A C 1
ATOM 2217 O O . LEU A 1 306 ? 33.239 -6.504 12.184 1.00 28.24 303 LEU A O 1
ATOM 2222 N N . GLY A 1 307 ? 35.071 -6.070 10.953 1.00 30.12 304 GLY A N 1
ATOM 2223 C CA . GLY A 1 307 ? 34.314 -5.501 9.839 1.00 30.68 304 GLY A CA 1
ATOM 2224 C C . GLY A 1 307 ? 33.049 -6.327 9.610 1.00 29.17 304 GLY A C 1
ATOM 2225 O O . GLY A 1 307 ? 31.933 -5.814 9.708 1.00 26.71 304 GLY A O 1
ATOM 2226 N N . VAL A 1 308 ? 33.227 -7.623 9.379 1.00 27.52 305 VAL A N 1
ATOM 2227 C CA . VAL A 1 308 ? 32.084 -8.512 9.112 1.00 28.45 305 VAL A CA 1
ATOM 2228 C C . VAL A 1 308 ? 31.073 -8.609 10.290 1.00 31.27 305 VAL A C 1
ATOM 2229 O O . VAL A 1 308 ? 29.864 -8.514 10.083 1.00 33.15 305 VAL A O 1
ATOM 2233 N N . ALA A 1 309 ? 31.558 -8.759 11.517 1.00 32.24 306 ALA A N 1
ATOM 2234 C CA . ALA A 1 309 ? 30.689 -8.816 12.693 1.00 32.67 306 ALA A CA 1
ATOM 2235 C C . ALA A 1 309 ? 29.839 -7.529 12.824 1.00 35.50 306 ALA A C 1
ATOM 2236 O O . ALA A 1 309 ? 28.589 -7.603 12.927 1.00 32.89 306 ALA A O 1
ATOM 2238 N N . THR A 1 310 ? 30.494 -6.371 12.744 1.00 36.46 307 THR A N 1
ATOM 2239 C CA . THR A 1 310 ? 29.828 -5.083 12.926 1.00 37.73 307 THR A CA 1
ATOM 2240 C C . THR A 1 310 ? 28.653 -4.840 11.968 1.00 36.12 307 THR A C 1
ATOM 2241 O O . THR A 1 310 ? 27.637 -4.283 12.378 1.00 33.43 307 THR A O 1
ATOM 2245 N N . ALA A 1 311 ? 28.767 -5.312 10.724 1.00 33.83 308 ALA A N 1
ATOM 2246 C CA . ALA A 1 311 ? 27.661 -5.266 9.758 1.00 31.52 308 ALA A CA 1
ATOM 2247 C C . ALA A 1 311 ? 26.460 -6.178 10.078 1.00 32.04 308 ALA A C 1
ATOM 2248 O O . ALA A 1 311 ? 25.381 -5.986 9.508 1.00 25.64 308 ALA A O 1
ATOM 2250 N N . HIS A 1 312 ? 26.629 -7.166 10.969 1.00 34.48 309 HIS A N 1
ATOM 2251 C CA . HIS A 1 312 ? 25.536 -8.087 11.310 1.00 33.23 309 HIS A CA 1
ATOM 2252 C C . HIS A 1 312 ? 24.622 -7.967 12.568 1.00 32.03 309 HIS A C 1
ATOM 2253 O O . HIS A 1 312 ? 23.609 -8.632 12.534 1.00 36.43 309 HIS A O 1
ATOM 2260 N N . GLY A 1 313 ? 24.819 -7.195 13.637 1.00 35.37 310 GLY A N 1
ATOM 2261 C CA . GLY A 1 313 ? 25.897 -6.282 13.957 1.00 38.60 310 GLY A CA 1
ATOM 2262 C C . GLY A 1 313 ? 26.390 -6.602 15.387 1.00 43.11 310 GLY A C 1
ATOM 2263 O O . GLY A 1 313 ? 25.899 -6.065 16.402 1.00 42.97 310 GLY A O 1
ATOM 2264 N N . SER A 1 314 ? 27.349 -7.517 15.458 1.00 37.95 311 SER A N 1
ATOM 2265 C CA . SER A 1 314 ? 28.035 -7.844 16.711 1.00 43.10 311 SER A CA 1
ATOM 2266 C C . SER A 1 314 ? 29.063 -6.743 17.134 1.00 45.10 311 SER A C 1
ATOM 2267 O O . SER A 1 314 ? 29.301 -5.751 16.411 1.00 46.16 311 SER A O 1
ATOM 2270 N N . THR A 1 315 ? 29.567 -6.885 18.356 1.00 47.93 312 THR A N 1
ATOM 2271 C CA . THR A 1 315 ? 30.792 -6.232 18.807 1.00 58.51 312 THR A CA 1
ATOM 2272 C C . THR A 1 315 ? 31.649 -7.356 19.319 1.00 63.19 312 THR A C 1
ATOM 2273 O O . THR A 1 315 ? 31.299 -7.991 20.325 1.00 71.68 312 THR A O 1
ATOM 2277 N N . LEU A 1 316 ? 32.748 -7.627 18.630 1.00 65.50 313 LEU A N 1
ATOM 2278 C CA . LEU A 1 316 ? 33.679 -8.660 19.069 1.00 59.39 313 LEU A CA 1
ATOM 2279 C C . LEU A 1 316 ? 34.332 -8.150 20.330 1.00 55.48 313 LEU A C 1
ATOM 2280 O O . LEU A 1 316 ? 35.268 -7.338 20.285 1.00 47.54 313 LEU A O 1
ATOM 2285 N N . ALA A 1 317 ? 33.777 -8.588 21.458 1.00 49.52 314 ALA A N 1
ATOM 2286 C CA . ALA A 1 317 ? 34.213 -8.102 22.752 1.00 48.94 314 ALA A CA 1
ATOM 2287 C C . ALA A 1 317 ? 35.527 -8.770 23.122 1.00 48.84 314 ALA A C 1
ATOM 2288 O O . ALA A 1 317 ? 35.587 -9.994 23.255 1.00 49.59 314 ALA A O 1
ATOM 2290 N N . GLY A 1 318 ? 36.572 -7.960 23.290 1.00 51.16 315 GLY A N 1
ATOM 2291 C CA . GLY A 1 318 ? 37.942 -8.454 23.510 1.00 53.77 315 GLY A CA 1
ATOM 2292 C C . GLY A 1 318 ? 38.834 -8.257 22.283 1.00 53.01 315 GLY A C 1
ATOM 2293 O O . GLY A 1 318 ? 40.054 -8.121 22.406 1.00 48.77 315 GLY A O 1
ATOM 2294 N N . VAL A 1 319 ? 38.228 -8.222 21.095 1.00 56.41 316 VAL A N 1
ATOM 2295 C CA . VAL A 1 319 ? 38.961 -7.890 19.886 1.00 56.69 316 VAL A CA 1
ATOM 2296 C C . VAL A 1 319 ? 39.086 -6.389 19.841 1.00 54.30 316 VAL A C 1
ATOM 2297 O O . VAL A 1 319 ? 38.136 -5.699 19.508 1.00 48.05 316 VAL A O 1
ATOM 2301 N N . ASN A 1 320 ? 40.256 -5.913 20.256 1.00 61.99 317 ASN A N 1
ATOM 2302 C CA . ASN A 1 320 ? 40.688 -4.535 20.027 1.00 61.71 317 ASN A CA 1
ATOM 2303 C C . ASN A 1 320 ? 41.325 -4.472 18.654 1.00 62.90 317 ASN A C 1
ATOM 2304 O O . ASN A 1 320 ? 42.240 -5.248 18.349 1.00 58.27 317 ASN A O 1
ATOM 2309 N N . VAL A 1 321 ? 40.827 -3.561 17.821 1.00 67.80 318 VAL A N 1
ATOM 2310 C CA . VAL A 1 321 ? 41.404 -3.332 16.496 1.00 64.74 318 VAL A CA 1
ATOM 2311 C C . VAL A 1 321 ? 42.389 -2.153 16.541 1.00 64.44 318 VAL A C 1
ATOM 2312 O O . VAL A 1 321 ? 42.005 -0.985 16.660 1.00 57.51 318 VAL A O 1
ATOM 2316 N N . GLY A 1 322 ? 43.677 -2.493 16.472 1.00 65.12 319 GLY A N 1
ATOM 2317 C CA . GLY A 1 322 ? 44.740 -1.528 16.300 1.00 63.73 319 GLY A CA 1
ATOM 2318 C C . GLY A 1 322 ? 44.469 -0.571 15.155 1.00 63.53 319 GLY A C 1
ATOM 2319 O O . GLY A 1 322 ? 43.705 -0.862 14.233 1.00 56.28 319 GLY A O 1
ATOM 2320 N N . GLU A 1 323 ? 45.152 0.560 15.210 1.00 66.61 320 GLU A N 1
ATOM 2321 C CA . GLU A 1 323 ? 44.779 1.734 14.423 1.00 66.46 320 GLU A CA 1
ATOM 2322 C C . GLU A 1 323 ? 45.210 1.604 12.946 1.00 61.17 320 GLU A C 1
ATOM 2323 O O . GLU A 1 323 ? 44.462 1.987 12.046 1.00 58.06 320 GLU A O 1
ATOM 2329 N N . GLN A 1 324 ? 46.383 1.024 12.698 1.00 59.16 321 GLN A N 1
ATOM 2330 C CA . GLN A 1 324 ? 46.827 0.767 11.314 1.00 57.62 321 GLN A CA 1
ATOM 2331 C C . GLN A 1 324 ? 46.001 -0.264 10.517 1.00 55.21 321 GLN A C 1
ATOM 2332 O O . GLN A 1 324 ? 46.080 -0.289 9.288 1.00 51.42 321 GLN A O 1
ATOM 2338 N N . TYR A 1 325 ? 45.223 -1.111 11.198 1.00 56.00 322 TYR A N 1
ATOM 2339 C CA . TYR A 1 325 ? 44.347 -2.105 10.524 1.00 56.16 322 TYR A CA 1
ATOM 2340 C C . TYR A 1 325 ? 42.893 -1.630 10.318 1.00 53.65 322 TYR A C 1
ATOM 2341 O O . TYR A 1 325 ? 42.089 -2.348 9.710 1.00 47.61 322 TYR A O 1
ATOM 2350 N N . GLN A 1 326 ? 42.591 -0.412 10.789 1.00 55.74 323 GLN A N 1
ATOM 2351 C CA . GLN A 1 326 ? 41.232 0.204 10.751 1.00 57.26 323 GLN A CA 1
ATOM 2352 C C . GLN A 1 326 ? 40.613 0.300 9.352 1.00 50.43 323 GLN A C 1
ATOM 2353 O O . GLN A 1 326 ? 39.398 0.164 9.194 1.00 45.41 323 GLN A O 1
ATOM 2359 N N . GLN A 1 327 ? 41.465 0.529 8.357 1.00 51.55 324 GLN A N 1
ATOM 2360 C CA . GLN A 1 327 ? 41.053 0.668 6.963 1.00 53.37 324 GLN A CA 1
ATOM 2361 C C . GLN A 1 327 ? 40.548 -0.671 6.431 1.00 51.94 324 GLN A C 1
ATOM 2362 O O . GLN A 1 327 ? 39.570 -0.720 5.662 1.00 52.33 324 GLN A O 1
ATOM 2368 N N . LEU A 1 328 ? 41.221 -1.754 6.836 1.00 46.34 325 LEU A N 1
ATOM 2369 C CA . LEU A 1 328 ? 40.877 -3.088 6.348 1.00 43.27 325 LEU A CA 1
ATOM 2370 C C . LEU A 1 328 ? 39.591 -3.590 7.057 1.00 43.74 325 LEU A C 1
ATOM 2371 O O . LEU A 1 328 ? 38.776 -4.289 6.449 1.00 38.28 325 LEU A O 1
ATOM 2376 N N . ARG A 1 329 ? 39.408 -3.196 8.326 1.00 46.12 326 ARG A N 1
ATOM 2377 C CA . ARG A 1 329 ? 38.104 -3.294 9.004 1.00 45.62 326 ARG A CA 1
ATOM 2378 C C . ARG A 1 329 ? 37.013 -2.641 8.141 1.00 45.81 326 ARG A C 1
ATOM 2379 O O . ARG A 1 329 ? 36.054 -3.320 7.725 1.00 40.37 326 ARG A O 1
ATOM 2387 N N . GLU A 1 330 ? 37.192 -1.352 7.824 1.00 50.22 327 GLU A N 1
ATOM 2388 C CA . GLU A 1 330 ? 36.227 -0.612 6.963 1.00 51.10 327 GLU A CA 1
ATOM 2389 C C . GLU A 1 330 ? 35.947 -1.344 5.663 1.00 45.67 327 GLU A C 1
ATOM 2390 O O . GLU A 1 330 ? 34.787 -1.438 5.213 1.00 41.60 327 GLU A O 1
ATOM 2396 N N . ALA A 1 331 ? 37.028 -1.837 5.059 1.00 41.75 328 ALA A N 1
ATOM 2397 C CA . ALA A 1 331 ? 36.938 -2.558 3.808 1.00 39.62 328 ALA A CA 1
ATOM 2398 C C . ALA A 1 331 ? 36.015 -3.759 3.991 1.00 37.60 328 ALA A C 1
ATOM 2399 O O . ALA A 1 331 ? 35.069 -3.949 3.232 1.00 40.38 328 ALA A O 1
ATOM 2401 N N . ALA A 1 332 ? 36.268 -4.534 5.031 1.00 37.59 329 ALA A N 1
ATOM 2402 C CA . ALA A 1 332 ? 35.425 -5.694 5.387 1.00 36.57 329 ALA A CA 1
ATOM 2403 C C . ALA A 1 332 ? 33.955 -5.360 5.750 1.00 35.17 329 ALA A C 1
ATOM 2404 O O . ALA A 1 332 ? 33.043 -6.078 5.340 1.00 36.02 329 ALA A O 1
ATOM 2406 N N . HIS A 1 333 ? 33.749 -4.282 6.513 1.00 38.66 330 HIS A N 1
ATOM 2407 C CA . HIS A 1 333 ? 32.401 -3.766 6.856 1.00 39.41 330 HIS A CA 1
ATOM 2408 C C . HIS A 1 333 ? 31.649 -3.272 5.608 1.00 41.53 330 HIS A C 1
ATOM 2409 O O . HIS A 1 333 ? 30.632 -3.884 5.206 1.00 40.09 330 HIS A O 1
ATOM 2416 N N . ASP A 1 334 ? 32.166 -2.213 4.973 1.00 41.97 331 ASP A N 1
ATOM 2417 C CA . ASP A 1 334 ? 31.562 -1.672 3.742 1.00 44.89 331 ASP A CA 1
ATOM 2418 C C . ASP A 1 334 ? 31.191 -2.743 2.730 1.00 46.27 331 ASP A C 1
ATOM 2419 O O . ASP A 1 334 ? 30.158 -2.608 2.065 1.00 47.22 331 ASP A O 1
ATOM 2424 N N . ALA A 1 335 ? 32.029 -3.784 2.601 1.00 46.31 332 ALA A N 1
ATOM 2425 C CA . ALA A 1 335 ? 31.780 -4.868 1.624 1.00 48.71 332 ALA A CA 1
ATOM 2426 C C . ALA A 1 335 ? 30.857 -6.025 2.113 1.00 49.29 332 ALA A C 1
ATOM 2427 O O . ALA A 1 335 ? 30.341 -6.792 1.283 1.00 48.36 332 ALA A O 1
ATOM 2429 N N . GLU A 1 336 ? 30.678 -6.158 3.438 1.00 48.64 333 GLU A N 1
ATOM 2430 C CA . GLU A 1 336 ? 29.683 -7.074 4.056 1.00 45.86 333 GLU A CA 1
ATOM 2431 C C . GLU A 1 336 ? 28.217 -6.582 3.953 1.00 48.53 333 GLU A C 1
ATOM 2432 O O . GLU A 1 336 ? 27.263 -7.386 3.997 1.00 44.32 333 GLU A O 1
ATOM 2438 N N . VAL A 1 337 ? 28.057 -5.261 3.866 1.00 52.20 334 VAL A N 1
ATOM 2439 C CA . VAL A 1 337 ? 26.767 -4.596 3.588 1.00 55.27 334 VAL A CA 1
ATOM 2440 C C . VAL A 1 337 ? 26.494 -4.655 2.086 1.00 54.36 334 VAL A C 1
ATOM 2441 O O . VAL A 1 337 ? 25.387 -4.991 1.677 1.00 58.79 334 VAL A O 1
ATOM 2445 N N . LYS A 1 338 ? 27.520 -4.334 1.289 1.00 50.95 335 LYS A N 1
ATOM 2446 C CA . LYS A 1 338 ? 27.510 -4.521 -0.162 1.00 49.29 335 LYS A CA 1
ATOM 2447 C C . LYS A 1 338 ? 27.394 -6.025 -0.463 1.00 50.43 335 LYS A C 1
ATOM 2448 O O . LYS A 1 338 ? 26.302 -6.607 -0.429 1.00 49.40 335 LYS A O 1
ATOM 2454 N N . TRP B 2 2 ? 28.217 -13.604 5.262 1.00 64.70 2 TRP B N 1
ATOM 2455 C CA . TRP B 2 2 ? 28.021 -14.164 6.581 1.00 67.23 2 TRP B CA 1
ATOM 2456 C C . TRP B 2 2 ? 26.543 -14.171 6.886 1.00 78.13 2 TRP B C 1
ATOM 2457 O O . TRP B 2 2 ? 25.875 -13.154 6.721 1.00 84.70 2 TRP B O 1
ATOM 2468 N N . ASP B 2 3 ? 26.032 -15.314 7.323 1.00 78.04 3 ASP B N 1
ATOM 2469 C CA . ASP B 2 3 ? 24.639 -15.376 7.592 1.00 80.13 3 ASP B CA 1
ATOM 2470 C C . ASP B 2 3 ? 24.291 -16.574 8.347 1.00 74.22 3 ASP B C 1
ATOM 2471 O O . ASP B 2 3 ? 25.093 -17.424 8.615 1.00 69.36 3 ASP B O 1
ATOM 2476 N N . SER B 2 4 ? 23.031 -16.616 8.709 1.00 71.37 4 SER B N 1
ATOM 2477 C CA . SER B 2 4 ? 22.405 -17.783 9.232 1.00 68.40 4 SER B CA 1
ATOM 2478 C C . SER B 2 4 ? 22.833 -18.245 10.560 1.00 65.51 4 SER B C 1
ATOM 2479 O O . SER B 2 4 ? 22.229 -19.144 11.086 1.00 68.43 4 SER B O 1
ATOM 2482 N N . SER B 2 5 ? 23.886 -17.665 11.090 1.00 62.67 5 SER B N 1
ATOM 2483 C CA . SER B 2 5 ? 24.367 -18.087 12.366 1.00 55.62 5 SER B CA 1
ATOM 2484 C C . SER B 2 5 ? 24.411 -19.619 12.479 1.00 55.78 5 SER B C 1
ATOM 2485 O O . SER B 2 5 ? 24.366 -20.170 13.543 1.00 47.51 5 SER B O 1
ATOM 2488 N N . TYR B 2 6 ? 24.458 -20.294 11.341 1.00 57.27 6 TYR B N 1
ATOM 2489 C CA . TYR B 2 6 ? 24.800 -21.698 11.284 1.00 56.82 6 TYR B CA 1
ATOM 2490 C C . TYR B 2 6 ? 26.318 -21.767 10.984 1.00 54.23 6 TYR B C 1
ATOM 2491 O O . TYR B 2 6 ? 26.893 -22.858 10.932 1.00 54.87 6 TYR B O 1
ATOM 2500 N N . MET B 2 7 ? 26.950 -20.597 10.780 1.00 49.18 7 MET B N 1
ATOM 2501 C CA . MET B 2 7 ? 28.420 -20.442 10.743 1.00 44.62 7 MET B CA 1
ATOM 2502 C C . MET B 2 7 ? 29.104 -20.995 12.007 1.00 41.44 7 MET B C 1
ATOM 2503 O O . MET B 2 7 ? 30.104 -21.704 11.924 1.00 33.77 7 MET B O 1
ATOM 2508 N N . GLN B 2 8 ? 28.550 -20.648 13.170 1.00 39.96 8 GLN B N 1
ATOM 2509 C CA . GLN B 2 8 ? 28.880 -21.301 14.430 1.00 41.11 8 GLN B CA 1
ATOM 2510 C C . GLN B 2 8 ? 28.951 -22.841 14.323 1.00 40.32 8 GLN B C 1
ATOM 2511 O O . GLN B 2 8 ? 29.829 -23.460 14.932 1.00 34.34 8 GLN B O 1
ATOM 2517 N N . GLN B 2 9 ? 28.033 -23.467 13.579 1.00 41.23 9 GLN B N 1
ATOM 2518 C CA . GLN B 2 9 ? 28.099 -24.930 13.409 1.00 42.19 9 GLN B CA 1
ATOM 2519 C C . GLN B 2 9 ? 29.337 -25.318 12.587 1.00 38.90 9 GLN B C 1
ATOM 2520 O O . GLN B 2 9 ? 29.985 -26.316 12.898 1.00 32.57 9 GLN B O 1
ATOM 2526 N N . VAL B 2 10 ? 29.636 -24.519 11.559 1.00 36.76 10 VAL B N 1
ATOM 2527 C CA . VAL B 2 10 ? 30.805 -24.683 10.688 1.00 37.66 10 VAL B CA 1
ATOM 2528 C C . VAL B 2 10 ? 32.122 -24.458 11.450 1.00 39.60 10 VAL B C 1
ATOM 2529 O O . VAL B 2 10 ? 32.951 -25.364 11.533 1.00 42.56 10 VAL B O 1
ATOM 2533 N N . SER B 2 11 ? 32.285 -23.259 11.999 1.00 40.56 11 SER B N 1
ATOM 2534 C CA . SER B 2 11 ? 33.453 -22.866 12.782 1.00 39.38 11 SER B CA 1
ATOM 2535 C C . SER B 2 11 ? 33.835 -23.829 13.892 1.00 40.85 11 SER B C 1
ATOM 2536 O O . SER B 2 11 ? 35.003 -24.075 14.119 1.00 40.20 11 SER B O 1
ATOM 2539 N N . GLU B 2 12 ? 32.836 -24.315 14.616 1.00 38.94 12 GLU B N 1
ATOM 2540 C CA . GLU B 2 12 ? 33.041 -25.326 15.635 1.00 41.72 12 GLU B CA 1
ATOM 2541 C C . GLU B 2 12 ? 33.425 -26.667 15.013 1.00 40.73 12 GLU B C 1
ATOM 2542 O O . GLU B 2 12 ? 34.221 -27.425 15.582 1.00 37.17 12 GLU B O 1
ATOM 2548 N N . GLY B 2 13 ? 32.826 -26.993 13.877 1.00 35.44 13 GLY B N 1
ATOM 2549 C CA . GLY B 2 13 ? 33.209 -28.207 13.179 1.00 34.49 13 GLY B CA 1
ATOM 2550 C C . GLY B 2 13 ? 34.654 -28.184 12.689 1.00 31.67 13 GLY B C 1
ATOM 2551 O O . GLY B 2 13 ? 35.326 -29.216 12.726 1.00 33.86 13 GLY B O 1
ATOM 2552 N N . LEU B 2 14 ? 35.118 -27.027 12.212 1.00 26.57 14 LEU B N 1
ATOM 2553 C CA . LEU B 2 14 ? 36.530 -26.856 11.854 1.00 26.93 14 LEU B CA 1
ATOM 2554 C C . LEU B 2 14 ? 37.441 -27.102 13.062 1.00 25.27 14 LEU B C 1
ATOM 2555 O O . LEU B 2 14 ? 38.578 -27.581 12.905 1.00 24.80 14 LEU B O 1
ATOM 2560 N N . MET B 2 15 ? 36.930 -26.789 14.248 1.00 22.88 15 MET B N 1
ATOM 2561 C CA . MET B 2 15 ? 37.661 -26.936 15.492 1.00 23.36 15 MET B CA 1
ATOM 2562 C C . MET B 2 15 ? 37.661 -28.289 16.139 1.00 22.27 15 MET B C 1
ATOM 2563 O O . MET B 2 15 ? 38.533 -28.579 16.972 1.00 22.17 15 MET B O 1
ATOM 2568 N N . THR B 2 16 ? 36.713 -29.124 15.788 1.00 23.38 16 THR B N 1
ATOM 2569 C CA . THR B 2 16 ? 36.638 -30.442 16.331 1.00 26.73 16 THR B CA 1
ATOM 2570 C C . THR B 2 16 ? 36.830 -31.424 15.241 1.00 30.52 16 THR B C 1
ATOM 2571 O O . THR B 2 16 ? 36.417 -32.585 15.390 1.00 36.24 16 THR B O 1
ATOM 2575 N N . GLY B 2 17 ? 37.447 -30.994 14.134 1.00 31.67 17 GLY B N 1
ATOM 2576 C CA . GLY B 2 17 ? 37.722 -31.907 13.024 1.00 34.14 17 GLY B CA 1
ATOM 2577 C C . GLY B 2 17 ? 36.502 -32.579 12.409 1.00 35.01 17 GLY B C 1
ATOM 2578 O O . GLY B 2 17 ? 36.587 -33.721 12.004 1.00 36.84 17 GLY B O 1
ATOM 2579 N N . LYS B 2 18 ? 35.373 -31.867 12.346 1.00 36.56 18 LYS B N 1
ATOM 2580 C CA . LYS B 2 18 ? 34.166 -32.331 11.623 1.00 35.25 18 LYS B CA 1
ATOM 2581 C C . LYS B 2 18 ? 34.180 -31.865 10.182 1.00 29.98 18 LYS B C 1
ATOM 2582 O O . LYS B 2 18 ? 33.803 -32.590 9.299 1.00 30.94 18 LYS B O 1
ATOM 2588 N N . VAL B 2 19 ? 34.616 -30.631 9.981 1.00 29.50 19 VAL B N 1
ATOM 2589 C CA . VAL B 2 19 ? 34.754 -29.997 8.710 1.00 27.24 19 VAL B CA 1
ATOM 2590 C C . VAL B 2 19 ? 36.246 -30.070 8.458 1.00 31.46 19 VAL B C 1
ATOM 2591 O O . VAL B 2 19 ? 37.014 -29.547 9.264 1.00 28.68 19 VAL B O 1
ATOM 2595 N N . PRO B 2 20 ? 36.663 -30.733 7.361 1.00 32.70 20 PRO B N 1
ATOM 2596 C CA . PRO B 2 20 ? 38.045 -30.661 6.949 1.00 32.72 20 PRO B CA 1
ATOM 2597 C C . PRO B 2 20 ? 38.511 -29.243 6.721 1.00 32.42 20 PRO B C 1
ATOM 2598 O O . PRO B 2 20 ? 37.835 -28.431 6.073 1.00 37.08 20 PRO B O 1
ATOM 2602 N N . ILE B 2 21 ? 39.680 -28.962 7.253 1.00 30.15 21 ILE B N 1
ATOM 2603 C CA . ILE B 2 21 ? 40.255 -27.631 7.257 1.00 29.03 21 ILE B CA 1
ATOM 2604 C C . ILE B 2 21 ? 40.652 -27.043 5.897 1.00 32.01 21 ILE B C 1
ATOM 2605 O O . ILE B 2 21 ? 40.437 -25.855 5.631 1.00 33.23 21 ILE B O 1
ATOM 2610 N N . ASP B 2 22 ? 41.256 -27.844 5.041 1.00 33.23 22 ASP B N 1
ATOM 2611 C CA . ASP B 2 22 ? 41.895 -27.279 3.841 1.00 34.16 22 ASP B CA 1
ATOM 2612 C C . ASP B 2 22 ? 40.961 -27.130 2.651 1.00 32.07 22 ASP B C 1
ATOM 2613 O O . ASP B 2 22 ? 41.347 -26.528 1.643 1.00 36.09 22 ASP B O 1
ATOM 2618 N N . GLN B 2 23 ? 39.791 -27.759 2.782 1.00 30.58 23 GLN B N 1
ATOM 2619 C CA . GLN B 2 23 ? 38.497 -27.405 2.158 1.00 32.23 23 GLN B CA 1
ATOM 2620 C C . GLN B 2 23 ? 38.056 -25.955 2.282 1.00 31.87 23 GLN B C 1
ATOM 2621 O O . GLN B 2 23 ? 37.451 -25.401 1.365 1.00 32.04 23 GLN B O 1
ATOM 2627 N N . VAL B 2 24 ? 38.326 -25.356 3.438 1.00 29.88 24 VAL B N 1
ATOM 2628 C CA . VAL B 2 24 ? 38.132 -23.917 3.649 1.00 27.74 24 VAL B CA 1
ATOM 2629 C C . VAL B 2 24 ? 39.417 -23.157 3.389 1.00 28.32 24 VAL B C 1
ATOM 2630 O O . VAL B 2 24 ? 39.378 -22.133 2.737 1.00 27.01 24 VAL B O 1
ATOM 2634 N N . PHE B 2 25 ? 40.535 -23.642 3.939 1.00 30.35 25 PHE B N 1
ATOM 2635 C CA . PHE B 2 25 ? 41.795 -22.896 3.974 1.00 30.49 25 PHE B CA 1
ATOM 2636 C C . PHE B 2 25 ? 42.810 -23.208 2.845 1.00 31.43 25 PHE B C 1
ATOM 2637 O O . PHE B 2 25 ? 43.863 -22.559 2.759 1.00 32.21 25 PHE B O 1
ATOM 2645 N N . GLY B 2 26 ? 42.511 -24.153 1.971 1.00 31.07 26 GLY B N 1
ATOM 2646 C CA . GLY B 2 26 ? 43.479 -24.540 0.926 1.00 37.17 26 GLY B CA 1
ATOM 2647 C C . GLY B 2 26 ? 44.642 -25.422 1.369 1.00 37.93 26 GLY B C 1
ATOM 2648 O O . GLY B 2 26 ? 45.135 -25.302 2.494 1.00 41.65 26 GLY B O 1
ATOM 2649 N N . ALA B 2 27 ? 45.056 -26.343 0.494 1.00 38.11 27 ALA B N 1
ATOM 2650 C CA . ALA B 2 27 ? 46.227 -27.166 0.732 1.00 35.88 27 ALA B CA 1
ATOM 2651 C C . ALA B 2 27 ? 47.488 -26.332 0.597 1.00 34.48 27 ALA B C 1
ATOM 2652 O O . ALA B 2 27 ? 48.444 -26.586 1.315 1.00 38.47 27 ALA B O 1
ATOM 2654 N N . LYS C 1 24 ? 9.188 -68.555 51.027 1.00 51.88 21 LYS C N 1
ATOM 2655 C CA . LYS C 1 24 ? 9.375 -67.205 50.415 1.00 50.49 21 LYS C CA 1
ATOM 2656 C C . LYS C 1 24 ? 10.820 -66.992 49.990 1.00 49.89 21 LYS C C 1
ATOM 2657 O O . LYS C 1 24 ? 11.566 -66.151 50.542 1.00 40.79 21 LYS C O 1
ATOM 2663 N N . LYS C 1 25 ? 11.214 -67.780 48.994 1.00 52.04 22 LYS C N 1
ATOM 2664 C CA . LYS C 1 25 ? 12.479 -67.547 48.309 1.00 52.31 22 LYS C CA 1
ATOM 2665 C C . LYS C 1 25 ? 12.292 -66.263 47.546 1.00 49.26 22 LYS C C 1
ATOM 2666 O O . LYS C 1 25 ? 11.171 -65.871 47.237 1.00 49.49 22 LYS C O 1
ATOM 2672 N N . VAL C 1 26 ? 13.380 -65.556 47.319 1.00 46.83 23 VAL C N 1
ATOM 2673 C CA . VAL C 1 26 ? 13.356 -64.442 46.394 1.00 45.74 23 VAL C CA 1
ATOM 2674 C C . VAL C 1 26 ? 14.702 -64.479 45.725 1.00 44.76 23 VAL C C 1
ATOM 2675 O O . VAL C 1 26 ? 15.738 -64.490 46.398 1.00 42.20 23 VAL C O 1
ATOM 2679 N N . ILE C 1 27 ? 14.682 -64.551 44.399 1.00 46.69 24 ILE C N 1
ATOM 2680 C CA . ILE C 1 27 ? 15.867 -64.930 43.651 1.00 49.61 24 ILE C CA 1
ATOM 2681 C C . ILE C 1 27 ? 16.571 -63.678 43.153 1.00 49.64 24 ILE C C 1
ATOM 2682 O O . ILE C 1 27 ? 15.962 -62.841 42.477 1.00 60.01 24 ILE C O 1
ATOM 2687 N N . LEU C 1 28 ? 17.843 -63.555 43.535 1.00 45.62 25 LEU C N 1
ATOM 2688 C CA . LEU C 1 28 ? 18.750 -62.477 43.078 1.00 45.05 25 LEU C CA 1
ATOM 2689 C C . LEU C 1 28 ? 19.550 -62.868 41.833 1.00 46.15 25 LEU C C 1
ATOM 2690 O O . LEU C 1 28 ? 19.592 -64.066 41.424 1.00 44.89 25 LEU C O 1
ATOM 2695 N N . PHE C 1 29 ? 20.177 -61.843 41.236 1.00 48.91 26 PHE C N 1
ATOM 2696 C CA . PHE C 1 29 ? 20.895 -61.980 39.946 1.00 48.47 26 PHE C CA 1
ATOM 2697 C C . PHE C 1 29 ? 22.309 -61.460 39.983 1.00 47.33 26 PHE C C 1
ATOM 2698 O O . PHE C 1 29 ? 22.551 -60.250 39.950 1.00 55.36 26 PHE C O 1
ATOM 2706 N N . ASP C 1 30 ? 23.234 -62.408 40.021 1.00 46.11 27 ASP C N 1
ATOM 2707 C CA . ASP C 1 30 ? 24.663 -62.135 40.085 1.00 46.93 27 ASP C CA 1
ATOM 2708 C C . ASP C 1 30 ? 25.252 -62.314 38.675 1.00 45.29 27 ASP C C 1
ATOM 2709 O O . ASP C 1 30 ? 25.361 -63.423 38.161 1.00 45.55 27 ASP C O 1
ATOM 2714 N N . THR C 1 31 ? 25.567 -61.191 38.045 1.00 48.57 28 THR C N 1
ATOM 2715 C CA . THR C 1 31 ? 26.248 -61.145 36.747 1.00 45.96 28 THR C CA 1
ATOM 2716 C C . THR C 1 31 ? 27.306 -60.071 36.864 1.00 43.01 28 THR C C 1
ATOM 2717 O O . THR C 1 31 ? 27.435 -59.464 37.922 1.00 44.92 28 THR C O 1
ATOM 2721 N N . ASN C 1 32 ? 28.044 -59.857 35.773 1.00 43.47 29 ASN C N 1
ATOM 2722 C CA . ASN C 1 32 ? 28.991 -58.753 35.622 1.00 41.74 29 ASN C CA 1
ATOM 2723 C C . ASN C 1 32 ? 28.456 -57.598 34.801 1.00 39.13 29 ASN C C 1
ATOM 2724 O O . ASN C 1 32 ? 29.222 -56.711 34.442 1.00 36.82 29 ASN C O 1
ATOM 2729 N N . HIS C 1 33 ? 27.162 -57.630 34.470 1.00 38.74 30 HIS C N 1
ATOM 2730 C CA . HIS C 1 33 ? 26.520 -56.571 33.706 1.00 35.07 30 HIS C CA 1
ATOM 2731 C C . HIS C 1 33 ? 25.220 -56.231 34.408 1.00 30.74 30 HIS C C 1
ATOM 2732 O O . HIS C 1 33 ? 24.143 -56.184 33.813 1.00 27.96 30 HIS C O 1
ATOM 2739 N N . GLN C 1 34 ? 25.371 -55.958 35.693 1.00 30.00 31 GLN C N 1
ATOM 2740 C CA . GLN C 1 34 ? 24.277 -55.627 36.566 1.00 31.56 31 GLN C CA 1
ATOM 2741 C C . GLN C 1 34 ? 23.507 -54.401 36.092 1.00 30.68 31 GLN C C 1
ATOM 2742 O O . GLN C 1 34 ? 22.293 -54.369 36.220 1.00 26.05 31 GLN C O 1
ATOM 2748 N N . VAL C 1 35 ? 24.207 -53.415 35.545 1.00 27.55 32 VAL C N 1
ATOM 2749 C CA . VAL C 1 35 ? 23.568 -52.207 35.090 1.00 28.80 32 VAL C CA 1
ATOM 2750 C C . VAL C 1 35 ? 22.585 -52.523 33.953 1.00 30.48 32 VAL C C 1
ATOM 2751 O O . VAL C 1 35 ? 21.433 -52.107 34.030 1.00 27.81 32 VAL C O 1
ATOM 2755 N N . SER C 1 36 ? 23.035 -53.269 32.927 1.00 30.35 33 SER C N 1
ATOM 2756 C CA . SER C 1 36 ? 22.221 -53.492 31.726 1.00 28.68 33 SER C CA 1
ATOM 2757 C C . SER C 1 36 ? 21.018 -54.393 32.057 1.00 27.63 33 SER C C 1
ATOM 2758 O O . SER C 1 36 ? 19.902 -54.166 31.541 1.00 23.20 33 SER C O 1
ATOM 2761 N N . ILE C 1 37 ? 21.234 -55.360 32.956 1.00 25.59 34 ILE C N 1
ATOM 2762 C CA . ILE C 1 37 ? 20.160 -56.282 33.393 1.00 24.82 34 ILE C CA 1
ATOM 2763 C C . ILE C 1 37 ? 19.127 -55.490 34.170 1.00 22.86 34 ILE C C 1
ATOM 2764 O O . ILE C 1 37 ? 17.934 -55.605 33.920 1.00 23.92 34 ILE C O 1
ATOM 2769 N N . CYS C 1 38 ? 19.592 -54.731 35.144 1.00 21.88 35 CYS C N 1
ATOM 2770 C CA . CYS C 1 38 ? 18.748 -53.792 35.860 1.00 21.64 35 CYS C CA 1
ATOM 2771 C C . CYS C 1 38 ? 17.961 -52.899 34.932 1.00 22.45 35 CYS C C 1
ATOM 2772 O O . CYS C 1 38 ? 16.749 -52.760 35.111 1.00 21.10 35 CYS C O 1
ATOM 2775 N N . ASN C 1 39 ? 18.658 -52.280 33.965 1.00 23.81 36 ASN C N 1
ATOM 2776 C CA . ASN C 1 39 ? 17.988 -51.475 32.947 1.00 22.31 36 ASN C CA 1
ATOM 2777 C C . ASN C 1 39 ? 16.979 -52.274 32.125 1.00 21.81 36 ASN C C 1
ATOM 2778 O O . ASN C 1 39 ? 15.890 -51.783 31.846 1.00 24.25 36 ASN C O 1
ATOM 2783 N N . GLN C 1 40 ? 17.313 -53.507 31.796 1.00 21.40 37 GLN C N 1
ATOM 2784 C CA . GLN C 1 40 ? 16.358 -54.403 31.142 1.00 19.49 37 GLN C CA 1
ATOM 2785 C C . GLN C 1 40 ? 15.155 -54.855 31.972 1.00 19.00 37 GLN C C 1
ATOM 2786 O O . GLN C 1 40 ? 14.051 -55.047 31.415 1.00 17.65 37 GLN C O 1
ATOM 2792 N N . ILE C 1 41 ? 15.355 -55.057 33.271 1.00 18.61 38 ILE C N 1
ATOM 2793 C CA . ILE C 1 41 ? 14.240 -55.360 34.143 1.00 18.99 38 ILE C CA 1
ATOM 2794 C C . ILE C 1 41 ? 13.399 -54.152 34.151 1.00 19.38 38 ILE C C 1
ATOM 2795 O O . ILE C 1 41 ? 12.190 -54.309 34.121 1.00 20.70 38 ILE C O 1
ATOM 2800 N N . ILE C 1 42 ? 13.994 -52.955 34.117 1.00 19.48 39 ILE C N 1
ATOM 2801 C CA . ILE C 1 42 ? 13.194 -51.755 34.009 1.00 20.84 39 ILE C CA 1
ATOM 2802 C C . ILE C 1 42 ? 12.422 -51.703 32.690 1.00 24.03 39 ILE C C 1
ATOM 2803 O O . ILE C 1 42 ? 11.319 -51.099 32.630 1.00 27.15 39 ILE C O 1
ATOM 2808 N N . ASP C 1 43 ? 12.979 -52.308 31.643 1.00 24.23 40 ASP C N 1
ATOM 2809 C CA . ASP C 1 43 ? 12.306 -52.370 30.346 1.00 24.10 40 ASP C CA 1
ATOM 2810 C C . ASP C 1 43 ? 11.073 -53.309 30.366 1.00 24.19 40 ASP C C 1
ATOM 2811 O O . ASP C 1 43 ? 10.013 -52.940 29.904 1.00 21.65 40 ASP C O 1
ATOM 2816 N N . ALA C 1 44 ? 11.234 -54.515 30.883 1.00 24.55 41 ALA C N 1
ATOM 2817 C CA . ALA C 1 44 ? 10.116 -55.437 30.990 1.00 26.62 41 ALA C CA 1
ATOM 2818 C C . ALA C 1 44 ? 8.977 -54.802 31.837 1.00 26.71 41 ALA C C 1
ATOM 2819 O O . ALA C 1 44 ? 7.804 -54.792 31.400 1.00 23.21 41 ALA C O 1
ATOM 2821 N N . ILE C 1 45 ? 9.343 -54.190 32.967 1.00 23.54 42 ILE C N 1
ATOM 2822 C CA . ILE C 1 45 ? 8.371 -53.549 33.854 1.00 23.29 42 ILE C CA 1
ATOM 2823 C C . ILE C 1 45 ? 7.699 -52.391 33.157 1.00 27.57 42 ILE C C 1
ATOM 2824 O O . ILE C 1 45 ? 6.467 -52.312 33.135 1.00 27.90 42 ILE C O 1
ATOM 2829 N N . ASN C 1 46 ? 8.502 -51.501 32.554 1.00 27.34 43 ASN C N 1
ATOM 2830 C CA . ASN C 1 46 ? 7.940 -50.485 31.711 1.00 26.81 43 ASN C CA 1
ATOM 2831 C C . ASN C 1 46 ? 7.156 -51.043 30.509 1.00 23.18 43 ASN C C 1
ATOM 2832 O O . ASN C 1 46 ? 6.276 -50.405 30.018 1.00 21.60 43 ASN C O 1
ATOM 2837 N N . SER C 1 47 ? 7.519 -52.203 30.010 1.00 22.87 44 SER C N 1
ATOM 2838 C CA . SER C 1 47 ? 6.772 -52.816 28.945 1.00 24.86 44 SER C CA 1
ATOM 2839 C C . SER C 1 47 ? 5.417 -53.434 29.515 1.00 24.54 44 SER C C 1
ATOM 2840 O O . SER C 1 47 ? 4.465 -53.550 28.789 1.00 23.77 44 SER C O 1
ATOM 2843 N N . GLY C 1 48 ? 5.339 -53.697 30.819 1.00 24.43 45 GLY C N 1
ATOM 2844 C CA . GLY C 1 48 ? 4.133 -54.155 31.493 1.00 25.18 45 GLY C CA 1
ATOM 2845 C C . GLY C 1 48 ? 4.056 -55.656 31.367 1.00 26.49 45 GLY C C 1
ATOM 2846 O O . GLY C 1 48 ? 2.977 -56.236 31.365 1.00 29.62 45 GLY C O 1
ATOM 2847 N N . ILE C 1 49 ? 5.211 -56.284 31.232 1.00 24.60 46 ILE C N 1
ATOM 2848 C CA . ILE C 1 49 ? 5.325 -57.730 31.258 1.00 24.70 46 ILE C CA 1
ATOM 2849 C C . ILE C 1 49 ? 5.210 -58.113 32.719 1.00 26.66 46 ILE C C 1
ATOM 2850 O O . ILE C 1 49 ? 5.555 -57.304 33.616 1.00 23.63 46 ILE C O 1
ATOM 2855 N N . ASP C 1 50 ? 4.686 -59.312 32.963 1.00 25.76 47 ASP C N 1
ATOM 2856 C CA . ASP C 1 50 ? 4.409 -59.719 34.303 1.00 24.77 47 ASP C CA 1
ATOM 2857 C C . ASP C 1 50 ? 5.516 -60.647 34.592 1.00 26.00 47 ASP C C 1
ATOM 2858 O O . ASP C 1 50 ? 5.588 -61.724 34.012 1.00 23.62 47 ASP C O 1
ATOM 2863 N N . LEU C 1 51 ? 6.381 -60.219 35.519 1.00 26.97 48 LEU C N 1
ATOM 2864 C CA . LEU C 1 51 ? 7.501 -61.033 35.940 1.00 25.12 48 LEU C CA 1
ATOM 2865 C C . LEU C 1 51 ? 7.103 -62.259 36.778 1.00 23.74 48 LEU C C 1
ATOM 2866 O O . LEU C 1 51 ? 7.935 -63.163 36.976 1.00 22.83 48 LEU C O 1
ATOM 2871 N N . GLY C 1 52 ? 5.855 -62.318 37.256 1.00 22.84 49 GLY C N 1
ATOM 2872 C CA . GLY C 1 52 ? 5.382 -63.500 37.985 1.00 21.92 49 GLY C CA 1
ATOM 2873 C C . GLY C 1 52 ? 6.096 -63.514 39.313 1.00 22.66 49 GLY C C 1
ATOM 2874 O O . GLY C 1 52 ? 6.417 -62.465 39.884 1.00 20.68 49 GLY C O 1
ATOM 2875 N N . ASP C 1 53 ? 6.407 -64.690 39.799 1.00 24.33 50 ASP C N 1
ATOM 2876 C CA . ASP C 1 53 ? 7.121 -64.787 41.070 1.00 27.19 50 ASP C CA 1
ATOM 2877 C C . ASP C 1 53 ? 8.614 -64.379 40.997 1.00 27.02 50 ASP C C 1
ATOM 2878 O O . ASP C 1 53 ? 9.321 -64.454 42.003 1.00 31.35 50 ASP C O 1
ATOM 2883 N N . LEU C 1 54 ? 9.113 -63.956 39.837 1.00 28.35 51 LEU C N 1
ATOM 2884 C CA . LEU C 1 54 ? 10.411 -63.283 39.794 1.00 25.44 51 LEU C CA 1
ATOM 2885 C C . LEU C 1 54 ? 10.318 -61.808 39.997 1.00 26.24 51 LEU C C 1
ATOM 2886 O O . LEU C 1 54 ? 11.365 -61.152 40.082 1.00 23.85 51 LEU C O 1
ATOM 2891 N N . LEU C 1 55 ? 9.107 -61.256 40.072 1.00 25.92 52 LEU C N 1
ATOM 2892 C CA . LEU C 1 55 ? 8.969 -59.796 40.183 1.00 26.00 52 LEU C CA 1
ATOM 2893 C C . LEU C 1 55 ? 9.784 -59.259 41.353 1.00 26.53 52 LEU C C 1
ATOM 2894 O O . LEU C 1 55 ? 10.535 -58.264 41.195 1.00 27.99 52 LEU C O 1
ATOM 2899 N N . GLU C 1 56 ? 9.630 -59.904 42.512 1.00 26.33 53 GLU C N 1
ATOM 2900 C CA . GLU C 1 56 ? 10.155 -59.380 43.783 1.00 24.74 53 GLU C CA 1
ATOM 2901 C C . GLU C 1 56 ? 11.669 -59.291 43.807 1.00 21.53 53 GLU C C 1
ATOM 2902 O O . GLU C 1 56 ? 12.208 -58.305 44.273 1.00 19.66 53 GLU C O 1
ATOM 2908 N N . GLY C 1 57 ? 12.354 -60.338 43.367 1.00 19.40 54 GLY C N 1
ATOM 2909 C CA . GLY C 1 57 ? 13.792 -60.336 43.352 1.00 19.65 54 GLY C CA 1
ATOM 2910 C C . GLY C 1 57 ? 14.385 -59.471 42.237 1.00 20.03 54 GLY C C 1
ATOM 2911 O O . GLY C 1 57 ? 15.548 -59.013 42.326 1.00 20.33 54 GLY C O 1
ATOM 2912 N N . GLY C 1 58 ? 13.615 -59.343 41.154 1.00 19.20 55 GLY C N 1
ATOM 2913 C CA . GLY C 1 58 ? 13.890 -58.435 40.097 1.00 20.62 55 GLY C CA 1
ATOM 2914 C C . GLY C 1 58 ? 13.954 -57.014 40.636 1.00 23.39 55 GLY C C 1
ATOM 2915 O O . GLY C 1 58 ? 14.838 -56.248 40.251 1.00 23.04 55 GLY C O 1
ATOM 2916 N N . LEU C 1 59 ? 13.019 -56.666 41.516 1.00 22.12 56 LEU C N 1
ATOM 2917 C CA . LEU C 1 59 ? 13.001 -55.329 42.078 1.00 24.32 56 LEU C CA 1
ATOM 2918 C C . LEU C 1 59 ? 14.113 -55.176 43.148 1.00 24.29 56 LEU C C 1
ATOM 2919 O O . LEU C 1 59 ? 14.769 -54.134 43.233 1.00 21.70 56 LEU C O 1
ATOM 2924 N N . LEU C 1 60 ? 14.324 -56.238 43.922 1.00 23.76 57 LEU C N 1
ATOM 2925 C CA . LEU C 1 60 ? 15.412 -56.299 44.874 1.00 23.74 57 LEU C CA 1
ATOM 2926 C C . LEU C 1 60 ? 16.738 -56.010 44.215 1.00 23.79 57 LEU C C 1
ATOM 2927 O O . LEU C 1 60 ? 17.531 -55.255 44.764 1.00 24.89 57 LEU C O 1
ATOM 2932 N N . THR C 1 61 ? 16.955 -56.632 43.060 1.00 23.64 58 THR C N 1
ATOM 2933 C CA . THR C 1 61 ? 18.189 -56.534 42.313 1.00 23.18 58 THR C CA 1
ATOM 2934 C C . THR C 1 61 ? 18.402 -55.051 41.896 1.00 23.35 58 THR C C 1
ATOM 2935 O O . THR C 1 61 ? 19.518 -54.50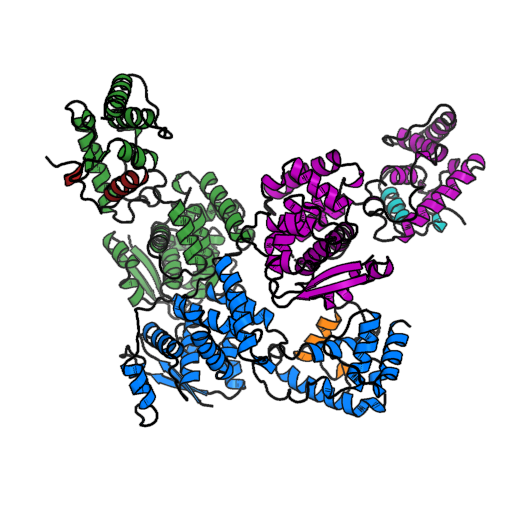1 42.012 1.00 17.27 58 THR C O 1
ATOM 2939 N N . LEU C 1 62 ? 17.334 -54.405 41.419 1.00 25.69 59 LEU C N 1
ATOM 2940 C CA . LEU C 1 62 ? 17.370 -52.944 41.214 1.00 26.44 59 LEU C CA 1
ATOM 2941 C C . LEU C 1 62 ? 17.860 -52.160 42.450 1.00 25.87 59 LEU C C 1
ATOM 2942 O O . LEU C 1 62 ? 18.802 -51.370 42.335 1.00 22.49 59 LEU C O 1
ATOM 2947 N N . CYS C 1 63 ? 17.242 -52.396 43.610 1.00 24.70 60 CYS C N 1
ATOM 2948 C CA . CYS C 1 63 ? 17.643 -51.740 44.872 1.00 25.28 60 CYS C CA 1
ATOM 2949 C C . CYS C 1 63 ? 19.107 -52.000 45.343 1.00 23.84 60 CYS C C 1
ATOM 2950 O O . CYS C 1 63 ? 19.813 -51.073 45.876 1.00 22.93 60 CYS C O 1
ATOM 2953 N N . VAL C 1 64 ? 19.552 -53.234 45.097 1.00 20.80 61 VAL C N 1
ATOM 2954 C CA . VAL C 1 64 ? 20.875 -53.706 45.430 1.00 21.46 61 VAL C CA 1
ATOM 2955 C C . VAL C 1 64 ? 21.957 -53.019 44.521 1.00 21.05 61 VAL C C 1
ATOM 2956 O O . VAL C 1 64 ? 23.029 -52.518 44.992 1.00 20.93 61 VAL C O 1
ATOM 2960 N N . GLU C 1 65 ? 21.689 -52.953 43.236 1.00 20.55 62 GLU C N 1
ATOM 2961 C CA . GLU C 1 65 ? 22.626 -52.259 42.333 1.00 21.42 62 GLU C CA 1
ATOM 2962 C C . GLU C 1 65 ? 22.649 -50.776 42.741 1.00 19.08 62 GLU C C 1
ATOM 2963 O O . GLU C 1 65 ? 23.729 -50.232 42.990 1.00 16.11 62 GLU C O 1
ATOM 2969 N N . HIS C 1 66 ? 21.459 -50.152 42.863 1.00 16.80 63 HIS C N 1
ATOM 2970 C CA . HIS C 1 66 ? 21.437 -48.748 43.181 1.00 16.81 63 HIS C CA 1
ATOM 2971 C C . HIS C 1 66 ? 22.107 -48.317 44.517 1.00 17.66 63 HIS C C 1
ATOM 2972 O O . HIS C 1 66 ? 22.810 -47.309 44.531 1.00 17.01 63 HIS C O 1
ATOM 2979 N N . TYR C 1 67 ? 21.872 -49.082 45.584 1.00 18.26 64 TYR C N 1
ATOM 2980 C CA . TYR C 1 67 ? 22.317 -48.748 46.924 1.00 20.61 64 TYR C CA 1
ATOM 2981 C C . TYR C 1 67 ? 23.617 -49.419 47.358 1.00 20.98 64 TYR C C 1
ATOM 2982 O O . TYR C 1 67 ? 24.278 -48.896 48.252 1.00 19.95 64 TYR C O 1
ATOM 2991 N N . TYR C 1 68 ? 23.956 -50.568 46.766 1.00 22.37 65 TYR C N 1
ATOM 2992 C CA . TYR C 1 68 ? 25.084 -51.383 47.234 1.00 23.80 65 TYR C CA 1
ATOM 2993 C C . TYR C 1 68 ? 25.937 -51.834 46.097 1.00 25.60 65 TYR C C 1
ATOM 2994 O O . TYR C 1 68 ? 26.657 -52.789 46.249 1.00 26.68 65 TYR C O 1
ATOM 3003 N N . ASN C 1 69 ? 25.795 -51.201 44.933 1.00 27.57 66 ASN C N 1
ATOM 3004 C CA . ASN C 1 69 ? 26.554 -51.542 43.730 1.00 29.71 66 ASN C CA 1
ATOM 3005 C C . ASN C 1 69 ? 26.736 -53.054 43.479 1.00 30.56 66 ASN C C 1
ATOM 3006 O O . ASN C 1 69 ? 27.748 -53.478 42.989 1.00 34.52 66 ASN C O 1
ATOM 3011 N N . SER C 1 70 ? 25.701 -53.822 43.801 1.00 32.76 67 SER C N 1
ATOM 3012 C CA . SER C 1 70 ? 25.641 -55.262 43.632 1.00 31.79 67 SER C CA 1
ATOM 3013 C C . SER C 1 70 ? 26.731 -56.027 44.401 1.00 33.07 67 SER C C 1
ATOM 3014 O O . SER C 1 70 ? 26.900 -57.236 44.149 1.00 31.71 67 SER C O 1
ATOM 3017 N N . ASP C 1 71 ? 27.383 -55.350 45.362 1.00 27.14 68 ASP C N 1
ATOM 3018 C CA . ASP C 1 71 ? 28.292 -55.975 46.326 1.00 34.06 68 ASP C CA 1
ATOM 3019 C C . ASP C 1 71 ? 27.478 -56.858 47.304 1.00 33.92 68 ASP C C 1
ATOM 3020 O O . ASP C 1 71 ? 26.826 -56.330 48.193 1.00 27.72 68 ASP C O 1
ATOM 3025 N N . LYS C 1 72 ? 27.533 -58.185 47.083 1.00 32.32 69 LYS C N 1
ATOM 3026 C CA . LYS C 1 72 ? 26.946 -59.211 47.928 1.00 35.68 69 LYS C CA 1
ATOM 3027 C C . LYS C 1 72 ? 27.086 -58.917 49.413 1.00 35.53 69 LYS C C 1
ATOM 3028 O O . LYS C 1 72 ? 26.091 -58.647 50.101 1.00 30.43 69 LYS C O 1
ATOM 3034 N N . ASP C 1 73 ? 28.339 -58.877 49.861 1.00 37.37 70 ASP C N 1
ATOM 3035 C CA . ASP C 1 73 ? 28.661 -58.877 51.281 1.00 42.95 70 ASP C CA 1
ATOM 3036 C C . ASP C 1 73 ? 28.084 -57.688 51.995 1.00 42.82 70 ASP C C 1
ATOM 3037 O O . ASP C 1 73 ? 27.341 -57.867 52.939 1.00 42.81 70 ASP C O 1
ATOM 3042 N N . LYS C 1 74 ? 28.408 -56.487 51.518 1.00 46.12 71 LYS C N 1
ATOM 3043 C CA . LYS C 1 74 ? 27.804 -55.223 52.020 1.00 41.51 71 LYS C CA 1
ATOM 3044 C C . LYS C 1 74 ? 26.263 -55.235 52.147 1.00 36.58 71 LYS C C 1
ATOM 3045 O O . LYS C 1 74 ? 25.735 -54.769 53.133 1.00 34.99 71 LYS C O 1
ATOM 3051 N N . PHE C 1 75 ? 25.549 -55.758 51.153 1.00 33.02 72 PHE C N 1
ATOM 3052 C CA . PHE C 1 75 ? 24.069 -55.830 51.209 1.00 29.03 72 PHE C CA 1
ATOM 3053 C C . PHE C 1 75 ? 23.594 -56.762 52.345 1.00 30.27 72 PHE C C 1
ATOM 3054 O O . PHE C 1 75 ? 22.712 -56.395 53.141 1.00 26.53 72 PHE C O 1
ATOM 3062 N N . ASN C 1 76 ? 24.224 -57.944 52.373 1.00 31.99 73 ASN C N 1
ATOM 3063 C CA . ASN C 1 76 ? 24.002 -59.038 53.296 1.00 36.13 73 ASN C CA 1
ATOM 3064 C C . ASN C 1 76 ? 24.215 -58.676 54.750 1.00 34.36 73 ASN C C 1
ATOM 3065 O O . ASN C 1 76 ? 23.678 -59.369 55.608 1.00 38.39 73 ASN C O 1
ATOM 3070 N N . THR C 1 77 ? 24.998 -57.633 55.032 1.00 33.63 74 THR C N 1
ATOM 3071 C CA . THR C 1 77 ? 25.139 -57.111 56.403 1.00 35.47 74 THR C CA 1
ATOM 3072 C C . THR C 1 77 ? 24.407 -55.768 56.612 1.00 36.09 74 THR C C 1
ATOM 3073 O O . THR C 1 77 ? 24.632 -55.117 57.641 1.00 36.12 74 THR C O 1
ATOM 3077 N N . SER C 1 78 ? 23.519 -55.363 55.693 1.00 30.31 75 SER C N 1
ATOM 3078 C CA . SER C 1 78 ? 22.837 -54.056 55.818 1.00 28.75 75 SER C CA 1
ATOM 3079 C C . SER C 1 78 ? 21.642 -54.222 56.715 1.00 26.79 75 SER C C 1
ATOM 3080 O O . SER C 1 78 ? 21.271 -55.347 57.006 1.00 26.17 75 SER C O 1
ATOM 3083 N N . PRO C 1 79 ? 21.035 -53.108 57.193 1.00 25.94 76 PRO C N 1
ATOM 3084 C CA . PRO C 1 79 ? 19.713 -53.194 57.804 1.00 27.07 76 PRO C CA 1
ATOM 3085 C C . PRO C 1 79 ? 18.549 -53.694 56.889 1.00 26.53 76 PRO C C 1
ATOM 3086 O O . PRO C 1 79 ? 17.536 -54.173 57.391 1.00 27.42 76 PRO C O 1
ATOM 3090 N N . ILE C 1 80 ? 18.688 -53.570 55.580 1.00 28.10 77 ILE C N 1
ATOM 3091 C CA . ILE C 1 80 ? 17.693 -54.103 54.615 1.00 30.00 77 ILE C CA 1
ATOM 3092 C C . ILE C 1 80 ? 17.650 -55.643 54.675 1.00 29.43 77 ILE C C 1
ATOM 3093 O O . ILE C 1 80 ? 16.616 -56.219 55.035 1.00 25.26 77 ILE C O 1
ATOM 3098 N N . ALA C 1 81 ? 18.777 -56.283 54.354 1.00 27.21 78 ALA C N 1
ATOM 3099 C CA . ALA C 1 81 ? 18.891 -57.741 54.404 1.00 26.75 78 ALA C CA 1
ATOM 3100 C C . ALA C 1 81 ? 18.431 -58.335 55.741 1.00 29.16 78 ALA C C 1
ATOM 3101 O O . ALA C 1 81 ? 17.463 -59.084 55.776 1.00 28.53 78 ALA C O 1
ATOM 3103 N N . LYS C 1 82 ? 19.097 -57.961 56.832 1.00 32.85 79 LYS C N 1
ATOM 3104 C CA . LYS C 1 82 ? 18.687 -58.374 58.168 1.00 31.41 79 LYS C CA 1
ATOM 3105 C C . LYS C 1 82 ? 17.187 -58.307 58.322 1.00 29.10 79 LYS C C 1
ATOM 3106 O O . LYS C 1 82 ? 16.584 -59.313 58.644 1.00 29.65 79 LYS C O 1
ATOM 3112 N N . TYR C 1 83 ? 16.592 -57.123 58.106 1.00 27.27 80 TYR C N 1
ATOM 3113 C CA . TYR C 1 83 ? 15.159 -56.981 58.206 1.00 25.46 80 TYR C CA 1
ATOM 3114 C C . TYR C 1 83 ? 14.413 -58.058 57.409 1.00 26.67 80 TYR C C 1
ATOM 3115 O O . TYR C 1 83 ? 13.383 -58.549 57.858 1.00 25.65 80 TYR C O 1
ATOM 3124 N N . LEU C 1 84 ? 14.941 -58.399 56.234 1.00 25.40 81 LEU C N 1
ATOM 3125 C CA . LEU C 1 84 ? 14.296 -59.296 55.321 1.00 25.01 81 LEU C CA 1
ATOM 3126 C C . LEU C 1 84 ? 14.449 -60.738 55.772 1.00 25.55 81 LEU C C 1
ATOM 3127 O O . LEU C 1 84 ? 13.490 -61.485 55.741 1.00 24.94 81 LEU C O 1
ATOM 3132 N N . ARG C 1 85 ? 15.642 -61.135 56.175 1.00 27.74 82 ARG C N 1
ATOM 3133 C CA . ARG C 1 85 ? 15.809 -62.410 56.861 1.00 29.53 82 ARG C CA 1
ATOM 3134 C C . ARG C 1 85 ? 14.845 -62.468 58.070 1.00 28.94 82 ARG C C 1
ATOM 3135 O O . ARG C 1 85 ? 13.933 -63.281 58.080 1.00 30.05 82 ARG C O 1
ATOM 3143 N N . ASP C 1 86 ? 14.975 -61.523 58.999 1.00 25.92 83 ASP C N 1
ATOM 3144 C CA . ASP C 1 86 ? 14.092 -61.441 60.186 1.00 25.57 83 ASP C CA 1
ATOM 3145 C C . ASP C 1 86 ? 12.621 -61.520 59.881 1.00 23.48 83 ASP C C 1
ATOM 3146 O O . ASP C 1 86 ? 11.849 -61.952 60.724 1.00 21.41 83 ASP C O 1
ATOM 3151 N N . ALA C 1 87 ? 12.221 -61.112 58.693 1.00 21.76 84 ALA C N 1
ATOM 3152 C CA . ALA C 1 87 ? 10.847 -61.320 58.253 1.00 21.40 84 ALA C CA 1
ATOM 3153 C C . ALA C 1 87 ? 10.645 -62.601 57.436 1.00 21.23 84 ALA C C 1
ATOM 3154 O O . ALA C 1 87 ? 9.663 -62.711 56.767 1.00 18.98 84 ALA C O 1
ATOM 3156 N N . GLY C 1 88 ? 11.540 -63.588 57.533 1.00 24.40 85 GLY C N 1
ATOM 3157 C CA . GLY C 1 88 ? 11.387 -64.880 56.800 1.00 23.87 85 GLY C CA 1
ATOM 3158 C C . GLY C 1 88 ? 12.011 -65.075 55.422 1.00 25.44 85 GLY C C 1
ATOM 3159 O O . GLY C 1 88 ? 11.966 -66.187 54.889 1.00 24.85 85 GLY C O 1
ATOM 3160 N N . TYR C 1 89 ? 12.598 -64.042 54.803 1.00 24.11 86 TYR C N 1
ATOM 3161 C CA . TYR C 1 89 ? 13.075 -64.238 53.418 1.00 24.62 86 TYR C CA 1
ATOM 3162 C C . TYR C 1 89 ? 14.362 -65.022 53.388 1.00 26.72 86 TYR C C 1
ATOM 3163 O O . TYR C 1 89 ? 15.281 -64.707 54.125 1.00 24.59 86 TYR C O 1
ATOM 3172 N N . GLU C 1 90 ? 14.382 -66.101 52.603 1.00 33.53 87 GLU C N 1
ATOM 3173 C CA . GLU C 1 90 ? 15.625 -66.690 52.118 1.00 38.42 87 GLU C CA 1
ATOM 3174 C C . GLU C 1 90 ? 15.915 -65.985 50.785 1.00 41.69 87 GLU C C 1
ATOM 3175 O O . GLU C 1 90 ? 14.996 -65.761 49.982 1.00 40.70 87 GLU C O 1
ATOM 3181 N N . PHE C 1 91 ? 17.177 -65.635 50.564 1.00 44.06 88 PHE C N 1
ATOM 3182 C CA . PHE C 1 91 ? 17.656 -65.183 49.259 1.00 45.12 88 PHE C CA 1
ATOM 3183 C C . PHE C 1 91 ? 18.264 -66.369 48.545 1.00 47.84 88 PHE C C 1
ATOM 3184 O O . PHE C 1 91 ? 18.683 -67.322 49.182 1.00 43.05 88 PHE C O 1
ATOM 3192 N N . ASP C 1 92 ? 18.257 -66.326 47.216 1.00 51.17 89 ASP C N 1
ATOM 3193 C CA . ASP C 1 92 ? 18.935 -67.331 46.421 1.00 53.96 89 ASP C CA 1
ATOM 3194 C C . ASP C 1 92 ? 19.650 -66.715 45.220 1.00 54.91 89 ASP C C 1
ATOM 3195 O O . ASP C 1 92 ? 19.038 -66.100 44.334 1.00 48.75 89 ASP C O 1
ATOM 3200 N N . VAL C 1 93 ? 20.959 -66.928 45.199 1.00 57.59 90 VAL C N 1
ATOM 3201 C CA . VAL C 1 93 ? 21.838 -66.280 44.254 1.00 58.22 90 VAL C CA 1
ATOM 3202 C C . VAL C 1 93 ? 21.978 -67.205 43.051 1.00 57.96 90 VAL C C 1
ATOM 3203 O O . VAL C 1 93 ? 22.355 -68.376 43.201 1.00 57.19 90 VAL C O 1
ATOM 3207 N N . ILE C 1 94 ? 21.627 -66.688 41.875 1.00 55.07 91 ILE C N 1
ATOM 3208 C CA . ILE C 1 94 ? 22.061 -67.297 40.622 1.00 56.93 91 ILE C CA 1
ATOM 3209 C C . ILE C 1 94 ? 23.189 -66.425 40.074 1.00 51.32 91 ILE C C 1
ATOM 3210 O O . ILE C 1 94 ? 22.987 -65.250 39.751 1.00 47.86 91 ILE C O 1
ATOM 3215 N N . LYS C 1 95 ? 24.386 -67.004 40.036 1.00 52.47 92 LYS C N 1
ATOM 3216 C CA . LYS C 1 95 ? 25.518 -66.388 39.390 1.00 51.07 92 LYS C CA 1
ATOM 3217 C C . LYS C 1 95 ? 25.451 -66.729 37.912 1.00 48.30 92 LYS C C 1
ATOM 3218 O O . LYS C 1 95 ? 25.318 -67.902 37.539 1.00 49.23 92 LYS C O 1
ATOM 3224 N N . ASN C 1 96 ? 25.458 -65.686 37.085 1.00 43.04 93 ASN C N 1
ATOM 3225 C CA . ASN C 1 96 ? 25.741 -65.818 35.671 1.00 43.36 93 ASN C CA 1
ATOM 3226 C C . ASN C 1 96 ? 26.685 -64.687 35.301 1.00 44.93 93 ASN C C 1
ATOM 3227 O O . ASN C 1 96 ? 26.271 -63.661 34.742 1.00 50.29 93 ASN C O 1
ATOM 3232 N N . ALA C 1 97 ? 27.957 -64.878 35.662 1.00 40.50 94 ALA C N 1
ATOM 3233 C CA . ALA C 1 97 ? 28.965 -63.828 35.561 1.00 40.96 94 ALA C CA 1
ATOM 3234 C C . ALA C 1 97 ? 29.080 -63.275 34.136 1.00 41.72 94 ALA C C 1
ATOM 3235 O O . ALA C 1 97 ? 29.272 -62.074 33.961 1.00 43.02 94 ALA C O 1
ATOM 3237 N N . ASP C 1 98 ? 28.935 -64.174 33.151 1.00 39.62 95 ASP C N 1
ATOM 3238 C CA . ASP C 1 98 ? 28.947 -63.874 31.724 1.00 41.90 95 ASP C CA 1
ATOM 3239 C C . ASP C 1 98 ? 27.729 -63.116 31.161 1.00 44.40 95 ASP C C 1
ATOM 3240 O O . ASP C 1 98 ? 27.911 -62.175 30.380 1.00 47.22 95 ASP C O 1
ATOM 3245 N N . ALA C 1 99 ? 26.514 -63.525 31.552 1.00 40.28 96 ALA C N 1
ATOM 3246 C CA . ALA C 1 99 ? 25.289 -63.135 30.846 1.00 40.92 96 ALA C CA 1
ATOM 3247 C C . ALA C 1 99 ? 25.118 -61.617 30.586 1.00 40.44 96 ALA C C 1
ATOM 3248 O O . ALA C 1 99 ? 25.524 -60.788 31.389 1.00 39.78 96 ALA C O 1
ATOM 3250 N N . THR C 1 100 ? 24.509 -61.313 29.438 1.00 40.95 97 THR C N 1
ATOM 3251 C CA . THR C 1 100 ? 24.343 -59.955 28.875 1.00 42.16 97 THR C CA 1
ATOM 3252 C C . THR C 1 100 ? 22.999 -59.317 29.222 1.00 44.03 97 THR C C 1
ATOM 3253 O O . THR C 1 100 ? 22.925 -58.095 29.475 1.00 42.11 97 THR C O 1
ATOM 3257 N N . ARG C 1 101 ? 21.967 -60.173 29.131 1.00 39.15 98 ARG C N 1
ATOM 3258 C CA . ARG C 1 101 ? 20.564 -59.833 29.088 1.00 39.19 98 ARG C CA 1
ATOM 3259 C C . ARG C 1 101 ? 19.848 -60.392 30.308 1.00 37.22 98 ARG C C 1
ATOM 3260 O O . ARG C 1 101 ? 20.299 -61.366 30.923 1.00 40.14 98 ARG C O 1
ATOM 3268 N N . PHE C 1 102 ? 18.727 -59.756 30.637 1.00 33.13 99 PHE C N 1
ATOM 3269 C CA . PHE C 1 102 ? 17.778 -60.263 31.619 1.00 34.96 99 PHE C CA 1
ATOM 3270 C C . PHE C 1 102 ? 17.212 -61.641 31.166 1.00 32.10 99 PHE C C 1
ATOM 3271 O O . PHE C 1 102 ? 17.053 -62.538 31.976 1.00 28.76 99 PHE C O 1
ATOM 3279 N N . LEU C 1 103 ? 16.990 -61.808 29.869 1.00 35.83 100 LEU C N 1
ATOM 3280 C CA . LEU C 1 103 ? 16.637 -63.109 29.258 1.00 39.96 100 LEU C CA 1
ATOM 3281 C C . LEU C 1 103 ? 17.472 -64.281 29.754 1.00 39.91 100 LEU C C 1
ATOM 3282 O O . LEU C 1 103 ? 16.947 -65.337 30.061 1.00 39.38 100 LEU C O 1
ATOM 3287 N N . ASP C 1 104 ? 18.778 -64.053 29.876 1.00 42.28 101 ASP C N 1
ATOM 3288 C CA . ASP C 1 104 ? 19.745 -65.104 30.148 1.00 43.62 101 ASP C CA 1
ATOM 3289 C C . ASP C 1 104 ? 19.746 -65.634 31.566 1.00 41.76 101 ASP C C 1
ATOM 3290 O O . ASP C 1 104 ? 20.406 -66.628 31.835 1.00 44.62 101 ASP C O 1
ATOM 3295 N N . VAL C 1 105 ? 19.062 -64.967 32.480 1.00 38.58 102 VAL C N 1
ATOM 3296 C CA . VAL C 1 105 ? 19.051 -65.399 33.873 1.00 38.59 102 VAL C CA 1
ATOM 3297 C C . VAL C 1 105 ? 17.665 -65.820 34.334 1.00 37.41 102 VAL C C 1
ATOM 3298 O O . VAL C 1 105 ? 17.466 -65.968 35.529 1.00 36.80 102 VAL C O 1
ATOM 3302 N N . ILE C 1 106 ? 16.716 -65.977 33.391 1.00 38.63 103 ILE C N 1
ATOM 3303 C CA . ILE C 1 106 ? 15.366 -66.515 33.673 1.00 36.24 103 ILE C CA 1
ATOM 3304 C C . ILE C 1 106 ? 15.514 -68.038 33.572 1.00 37.67 103 ILE C C 1
ATOM 3305 O O . ILE C 1 106 ? 15.814 -68.518 32.498 1.00 35.46 103 ILE C O 1
ATOM 3310 N N . PRO C 1 107 ? 15.299 -68.780 34.686 1.00 39.94 104 PRO C N 1
ATOM 3311 C CA . PRO C 1 107 ? 15.555 -70.225 34.805 1.00 40.27 104 PRO C CA 1
ATOM 3312 C C . PRO C 1 107 ? 14.866 -71.080 33.799 1.00 38.68 104 PRO C C 1
ATOM 3313 O O . PRO C 1 107 ? 13.756 -70.770 33.386 1.00 34.05 104 PRO C O 1
ATOM 3317 N N . ASN C 1 108 ? 15.503 -72.189 33.443 1.00 44.86 105 ASN C N 1
ATOM 3318 C CA . ASN C 1 108 ? 14.907 -73.129 32.490 1.00 49.79 105 ASN C CA 1
ATOM 3319 C C . ASN C 1 108 ? 13.861 -73.965 33.221 1.00 49.69 105 ASN C C 1
ATOM 3320 O O . ASN C 1 108 ? 14.140 -75.083 33.673 1.00 54.00 105 ASN C O 1
ATOM 3325 N N . GLU C 1 109 ? 12.663 -73.398 33.349 1.00 45.75 106 GLU C N 1
ATOM 3326 C CA . GLU C 1 109 ? 11.542 -74.082 33.996 1.00 50.19 106 GLU C CA 1
ATOM 3327 C C . GLU C 1 109 ? 10.233 -73.728 33.274 1.00 48.27 106 GLU C C 1
ATOM 3328 O O . GLU C 1 109 ? 9.864 -72.548 33.210 1.00 43.35 106 GLU C O 1
ATOM 3334 N N . PRO C 1 110 ? 9.513 -74.751 32.765 1.00 47.84 107 PRO C N 1
ATOM 3335 C CA . PRO C 1 110 ? 8.388 -74.536 31.841 1.00 48.53 107 PRO C CA 1
ATOM 3336 C C . PRO C 1 110 ? 7.543 -73.297 32.162 1.00 48.11 107 PRO C C 1
ATOM 3337 O O . PRO C 1 110 ? 7.532 -72.372 31.382 1.00 47.47 107 PRO C O 1
ATOM 3341 N N . HIS C 1 111 ? 6.916 -73.237 33.330 1.00 49.34 108 HIS C N 1
ATOM 3342 C CA . HIS C 1 111 ? 6.075 -72.074 33.686 1.00 45.57 108 HIS C CA 1
ATOM 3343 C C . HIS C 1 111 ? 6.687 -70.656 33.495 1.00 43.36 108 HIS C C 1
ATOM 3344 O O . HIS C 1 111 ? 5.951 -69.665 33.525 1.00 42.20 108 HIS C O 1
ATOM 3351 N N . TYR C 1 112 ? 7.998 -70.538 33.286 1.00 43.32 109 TYR C N 1
ATOM 3352 C CA . TYR C 1 112 ? 8.591 -69.235 32.862 1.00 44.01 109 TYR C CA 1
ATOM 3353 C C . TYR C 1 112 ? 8.626 -68.974 31.328 1.00 41.50 109 TYR C C 1
ATOM 3354 O O . TYR C 1 112 ? 9.169 -67.964 30.893 1.00 41.56 109 TYR C O 1
ATOM 3363 N N . SER C 1 113 ? 8.015 -69.860 30.534 1.00 38.93 110 SER C N 1
ATOM 3364 C CA . SER C 1 113 ? 8.031 -69.797 29.064 1.00 43.36 110 SER C CA 1
ATOM 3365 C C . SER C 1 113 ? 7.264 -68.615 28.440 1.00 39.69 110 SER C C 1
ATOM 3366 O O . SER C 1 113 ? 7.753 -68.020 27.480 1.00 43.23 110 SER C O 1
ATOM 3369 N N . PRO C 1 114 ? 6.088 -68.261 28.983 1.00 39.58 111 PRO C N 1
ATOM 3370 C CA . PRO C 1 114 ? 5.425 -67.066 28.460 1.00 36.84 111 PRO C CA 1
ATOM 3371 C C . PRO C 1 114 ? 6.207 -65.828 28.843 1.00 36.70 111 PRO C C 1
ATOM 3372 O O . PRO C 1 114 ? 6.272 -64.880 28.065 1.00 35.50 111 PRO C O 1
ATOM 3376 N N . LEU C 1 115 ? 6.800 -65.815 30.033 1.00 31.56 112 LEU C N 1
ATOM 3377 C CA . LEU C 1 115 ? 7.619 -64.667 30.381 1.00 35.81 112 LEU C CA 1
ATOM 3378 C C . LEU C 1 115 ? 8.768 -64.586 29.362 1.00 36.62 112 LEU C C 1
ATOM 3379 O O . LEU C 1 115 ? 9.161 -63.481 28.990 1.00 31.63 112 LEU C O 1
ATOM 3384 N N . ILE C 1 116 ? 9.266 -65.754 28.917 1.00 36.03 113 ILE C N 1
ATOM 3385 C CA . ILE C 1 116 ? 10.421 -65.810 27.999 1.00 39.26 113 ILE C CA 1
ATOM 3386 C C . ILE C 1 116 ? 10.056 -65.346 26.592 1.00 36.43 113 ILE C C 1
ATOM 3387 O O . ILE C 1 116 ? 10.765 -64.520 25.994 1.00 32.47 113 ILE C O 1
ATOM 3392 N N . LEU C 1 117 ? 8.960 -65.903 26.082 1.00 39.99 114 LEU C N 1
ATOM 3393 C CA . LEU C 1 117 ? 8.262 -65.375 24.910 1.00 37.79 114 LEU C CA 1
ATOM 3394 C C . LEU C 1 117 ? 8.253 -63.844 24.890 1.00 37.43 114 LEU C C 1
ATOM 3395 O O . LEU C 1 117 ? 8.635 -63.249 23.907 1.00 43.24 114 LEU C O 1
ATOM 3400 N N . ALA C 1 118 ? 7.821 -63.221 25.979 1.00 33.30 115 ALA C N 1
ATOM 3401 C CA . ALA C 1 118 ? 7.663 -61.781 26.038 1.00 33.31 115 ALA C CA 1
ATOM 3402 C C . ALA C 1 118 ? 8.988 -61.014 26.205 1.00 36.35 115 ALA C C 1
ATOM 3403 O O . ALA C 1 118 ? 9.114 -59.862 25.772 1.00 33.95 115 ALA C O 1
ATOM 3405 N N . LEU C 1 119 ? 9.977 -61.629 26.843 1.00 31.67 116 LEU C N 1
ATOM 3406 C CA . LEU C 1 119 ? 11.291 -60.998 26.897 1.00 32.32 116 LEU C CA 1
ATOM 3407 C C . LEU C 1 119 ? 12.021 -61.022 25.525 1.00 29.37 116 LEU C C 1
ATOM 3408 O O . LEU C 1 119 ? 12.562 -60.035 25.068 1.00 28.09 116 LEU C O 1
ATOM 3413 N N . LYS C 1 120 ? 11.942 -62.159 24.874 1.00 28.79 117 LYS C N 1
ATOM 3414 C CA . LYS C 1 120 ? 12.329 -62.339 23.499 1.00 29.48 117 LYS C CA 1
ATOM 3415 C C . LYS C 1 120 ? 12.071 -61.196 22.493 1.00 29.35 117 LYS C C 1
ATOM 3416 O O . LYS C 1 120 ? 12.887 -61.029 21.595 1.00 30.64 117 LYS C O 1
ATOM 3422 N N . THR C 1 121 ? 10.965 -60.457 22.627 1.00 27.19 118 THR C N 1
ATOM 3423 C CA . THR C 1 121 ? 10.515 -59.493 21.636 1.00 26.99 118 THR C CA 1
ATOM 3424 C C . THR C 1 121 ? 10.408 -58.097 22.185 1.00 29.86 118 THR C C 1
ATOM 3425 O O . THR C 1 121 ? 9.863 -57.209 21.506 1.00 27.59 118 THR C O 1
ATOM 3429 N N . LEU C 1 122 ? 10.956 -57.900 23.388 1.00 26.84 119 LEU C N 1
ATOM 3430 C CA . LEU C 1 122 ? 10.902 -56.641 24.103 1.00 25.97 119 LEU C CA 1
ATOM 3431 C C . LEU C 1 122 ? 11.845 -55.623 23.428 1.00 26.30 119 LEU C C 1
ATOM 3432 O O . LEU C 1 122 ? 12.894 -56.035 22.907 1.00 26.35 119 LEU C O 1
ATOM 3437 N N . GLU C 1 123 ? 11.430 -54.339 23.377 1.00 24.06 120 GLU C N 1
ATOM 3438 C CA . GLU C 1 123 ? 12.314 -53.199 23.196 1.00 24.56 120 GLU C CA 1
ATOM 3439 C C . GLU C 1 123 ? 13.280 -52.902 24.374 1.00 24.09 120 GLU C C 1
ATOM 3440 O O . GLU C 1 123 ? 12.871 -52.836 25.552 1.00 23.51 120 GLU C O 1
ATOM 3446 N N . SER C 1 124 ? 14.547 -52.672 24.050 1.00 25.15 121 SER C N 1
ATOM 3447 C CA . SER C 1 124 ? 15.627 -52.483 25.069 1.00 25.66 121 SER C CA 1
ATOM 3448 C C . SER C 1 124 ? 16.610 -51.509 24.490 1.00 26.80 121 SER C C 1
ATOM 3449 O O . SER C 1 124 ? 17.072 -51.698 23.375 1.00 29.59 121 SER C O 1
ATOM 3452 N N . THR C 1 125 ? 16.919 -50.460 25.224 1.00 31.22 122 THR C N 1
ATOM 3453 C CA . THR C 1 125 ? 17.771 -49.401 24.708 1.00 32.99 122 THR C CA 1
ATOM 3454 C C . THR C 1 125 ? 18.902 -49.231 25.706 1.00 33.07 122 THR C C 1
ATOM 3455 O O . THR C 1 125 ? 18.649 -49.064 26.883 1.00 33.80 122 THR C O 1
ATOM 3459 N N . GLU C 1 126 ? 20.147 -49.319 25.239 1.00 35.58 123 GLU C N 1
ATOM 3460 C CA . GLU C 1 126 ? 21.333 -49.108 26.120 1.00 37.02 123 GLU C CA 1
ATOM 3461 C C . GLU C 1 126 ? 21.154 -47.816 26.960 1.00 32.74 123 GLU C C 1
ATOM 3462 O O . GLU C 1 126 ? 20.993 -46.739 26.407 1.00 28.60 123 GLU C O 1
ATOM 3468 N N . SER C 1 127 ? 21.098 -47.926 28.276 1.00 29.90 124 SER C N 1
ATOM 3469 C CA . SER C 1 127 ? 21.173 -46.713 29.098 1.00 32.33 124 SER C CA 1
ATOM 3470 C C . SER C 1 127 ? 22.192 -46.890 30.154 1.00 29.06 124 SER C C 1
ATOM 3471 O O . SER C 1 127 ? 22.709 -47.955 30.320 1.00 31.83 124 SER C O 1
ATOM 3474 N N . GLN C 1 128 ? 22.468 -45.798 30.847 1.00 31.77 125 GLN C N 1
ATOM 3475 C CA . GLN C 1 128 ? 23.420 -45.708 31.934 1.00 29.68 125 GLN C CA 1
ATOM 3476 C C . GLN C 1 128 ? 22.768 -45.989 33.286 1.00 28.54 125 GLN C C 1
ATOM 3477 O O . GLN C 1 128 ? 21.552 -46.188 33.355 1.00 31.59 125 GLN C O 1
ATOM 3483 N N . ARG C 1 129 ? 23.567 -45.992 34.350 1.00 20.60 126 ARG C N 1
ATOM 3484 C CA . ARG C 1 129 ? 23.119 -46.538 35.610 1.00 20.39 126 ARG C CA 1
ATOM 3485 C C . ARG C 1 129 ? 22.156 -45.640 36.383 1.00 20.61 126 ARG C C 1
ATOM 3486 O O . ARG C 1 129 ? 21.267 -46.141 37.084 1.00 20.80 126 ARG C O 1
ATOM 3494 N N . GLY C 1 130 ? 22.253 -44.326 36.202 1.00 20.09 127 GLY C N 1
ATOM 3495 C CA . GLY C 1 130 ? 21.337 -43.394 36.870 1.00 20.75 127 GLY C CA 1
ATOM 3496 C C . GLY C 1 130 ? 19.816 -43.517 36.623 1.00 20.88 127 GLY C C 1
ATOM 3497 O O . GLY C 1 130 ? 19.037 -42.938 37.395 1.00 23.80 127 GLY C O 1
ATOM 3498 N N . ARG C 1 131 ? 19.429 -44.170 35.524 1.00 20.21 128 ARG C N 1
ATOM 3499 C CA . ARG C 1 131 ? 18.037 -44.545 35.177 1.00 21.20 128 ARG C CA 1
ATOM 3500 C C . ARG C 1 131 ? 17.386 -45.439 36.246 1.00 22.39 128 ARG C C 1
ATOM 3501 O O . ARG C 1 131 ? 16.190 -45.514 36.347 1.00 22.21 128 ARG C O 1
ATOM 3509 N N . ILE C 1 132 ? 18.203 -46.098 37.062 1.00 22.52 129 ILE C N 1
ATOM 3510 C CA . ILE C 1 132 ? 17.664 -46.949 38.086 1.00 21.00 129 ILE C CA 1
ATOM 3511 C C . ILE C 1 132 ? 17.091 -46.180 39.258 1.00 22.71 129 ILE C C 1
ATOM 3512 O O . ILE C 1 132 ? 16.011 -46.539 39.722 1.00 24.88 129 ILE C O 1
ATOM 3517 N N . GLY C 1 133 ? 17.726 -45.093 39.675 1.00 17.97 130 GLY C N 1
ATOM 3518 C CA . GLY C 1 133 ? 17.200 -44.347 40.763 1.00 18.20 130 GLY C CA 1
ATOM 3519 C C . GLY C 1 133 ? 16.274 -43.249 40.305 1.00 20.12 130 GLY C C 1
ATOM 3520 O O . GLY C 1 133 ? 15.377 -42.717 41.072 1.00 20.32 130 GLY C O 1
ATOM 3521 N N . LEU C 1 134 ? 16.490 -42.833 39.067 1.00 19.78 131 LEU C N 1
ATOM 3522 C CA . LEU C 1 134 ? 15.463 -42.086 38.400 1.00 18.91 131 LEU C CA 1
ATOM 3523 C C . LEU C 1 134 ? 14.152 -42.919 38.533 1.00 19.48 131 LEU C C 1
ATOM 3524 O O . LEU C 1 134 ? 13.194 -42.451 39.096 1.00 23.92 131 LEU C O 1
ATOM 3529 N N . PHE C 1 135 ? 14.168 -44.147 38.057 1.00 17.98 132 PHE C N 1
ATOM 3530 C CA . PHE C 1 135 ? 13.107 -45.090 38.312 1.00 21.59 132 PHE C CA 1
ATOM 3531 C C . PHE C 1 135 ? 12.613 -45.247 39.765 1.00 19.53 132 PHE C C 1
ATOM 3532 O O . PHE C 1 135 ? 11.400 -45.097 40.078 1.00 18.63 132 PHE C O 1
ATOM 3540 N N . LEU C 1 136 ? 13.549 -45.537 40.668 1.00 18.04 133 LEU C N 1
ATOM 3541 C CA . LEU C 1 136 ? 13.153 -45.813 42.030 1.00 16.00 133 LEU C CA 1
ATOM 3542 C C . LEU C 1 136 ? 12.631 -44.565 42.636 1.00 18.00 133 LEU C C 1
ATOM 3543 O O . LEU C 1 136 ? 11.654 -44.621 43.437 1.00 19.07 133 LEU C O 1
ATOM 3548 N N . SER C 1 137 ? 13.201 -43.407 42.252 1.00 16.32 134 SER C N 1
ATOM 3549 C CA . SER C 1 137 ? 12.629 -42.159 42.771 1.00 16.63 134 SER C CA 1
ATOM 3550 C C . SER C 1 137 ? 11.228 -42.025 42.246 1.00 14.90 134 SER C C 1
ATOM 3551 O O . SER C 1 137 ? 10.335 -41.666 42.991 1.00 19.53 134 SER C O 1
ATOM 3554 N N . PHE C 1 138 ? 11.022 -42.292 40.987 1.00 17.42 135 PHE C N 1
ATOM 3555 C CA . PHE C 1 138 ? 9.661 -42.286 40.373 1.00 18.52 135 PHE C CA 1
ATOM 3556 C C . PHE C 1 138 ? 8.606 -43.161 41.110 1.00 17.59 135 PHE C C 1
ATOM 3557 O O . PHE C 1 138 ? 7.573 -42.637 41.589 1.00 19.39 135 PHE C O 1
ATOM 3565 N N . CYS C 1 139 ? 8.885 -44.439 41.289 1.00 17.08 136 CYS C N 1
ATOM 3566 C CA . CYS C 1 139 ? 8.050 -45.317 42.201 1.00 17.32 136 CYS C CA 1
ATOM 3567 C C . CYS C 1 139 ? 7.643 -44.639 43.478 1.00 17.57 136 CYS C C 1
ATOM 3568 O O . CYS C 1 139 ? 6.431 -44.649 43.864 1.00 17.50 136 CYS C O 1
ATOM 3571 N N . SER C 1 140 ? 8.620 -43.952 44.093 1.00 16.68 137 SER C N 1
ATOM 3572 C CA . SER C 1 140 ? 8.407 -43.288 45.349 1.00 15.31 137 SER C CA 1
ATOM 3573 C C . SER C 1 140 ? 7.311 -42.245 45.340 1.00 15.90 137 SER C C 1
ATOM 3574 O O . SER C 1 140 ? 6.806 -41.940 46.382 1.00 15.82 137 SER C O 1
ATOM 3577 N N . LEU C 1 141 ? 6.872 -41.721 44.192 1.00 17.52 138 LEU C N 1
ATOM 3578 C CA . LEU C 1 141 ? 5.824 -40.688 44.183 1.00 18.51 138 LEU C CA 1
ATOM 3579 C C . LEU C 1 141 ? 4.440 -41.267 44.367 1.00 21.29 138 LEU C C 1
ATOM 3580 O O . LEU C 1 141 ? 3.506 -40.550 44.755 1.00 19.50 138 LEU C O 1
ATOM 3585 N N . PHE C 1 142 ? 4.308 -42.589 44.195 1.00 22.25 139 PHE C N 1
ATOM 3586 C CA . PHE C 1 142 ? 3.025 -43.222 44.384 1.00 22.89 139 PHE C CA 1
ATOM 3587 C C . PHE C 1 142 ? 2.770 -43.435 45.879 1.00 22.60 139 PHE C C 1
ATOM 3588 O O . PHE C 1 142 ? 1.628 -43.527 46.296 1.00 23.29 139 PHE C O 1
ATOM 3596 N N . LEU C 1 143 ? 3.814 -43.465 46.702 1.00 21.63 140 LEU C N 1
ATOM 3597 C CA . LEU C 1 143 ? 3.634 -43.872 48.093 1.00 23.46 140 LEU C CA 1
ATOM 3598 C C . LEU C 1 143 ? 2.613 -43.138 48.960 1.00 25.32 140 LEU C C 1
ATOM 3599 O O . LEU C 1 143 ? 1.931 -43.788 49.779 1.00 28.25 140 LEU C O 1
ATOM 3604 N N . PRO C 1 144 ? 2.503 -41.808 48.823 1.00 22.69 141 PRO C N 1
ATOM 3605 C CA . PRO C 1 144 ? 1.670 -41.078 49.789 1.00 21.19 141 PRO C CA 1
ATOM 3606 C C . PRO C 1 144 ? 0.168 -41.317 49.711 1.00 21.40 141 PRO C C 1
ATOM 3607 O O . PRO C 1 144 ? -0.512 -41.258 50.725 1.00 18.12 141 PRO C O 1
ATOM 3611 N N . LYS C 1 145 ? -0.369 -41.541 48.513 1.00 25.07 142 LYS C N 1
ATOM 3612 C CA . LYS C 1 145 ? -1.765 -41.936 48.416 1.00 27.18 142 LYS C CA 1
ATOM 3613 C C . LYS C 1 145 ? -1.900 -43.428 48.016 1.00 26.69 142 LYS C C 1
ATOM 3614 O O . LYS C 1 145 ? -3.008 -43.869 47.758 1.00 25.21 142 LYS C O 1
ATOM 3620 N N . LEU C 1 146 ? -0.812 -44.211 48.088 1.00 22.51 143 LEU C N 1
ATOM 3621 C CA . LEU C 1 146 ? -0.864 -45.620 47.672 1.00 24.28 143 LEU C CA 1
ATOM 3622 C C . LEU C 1 146 ? -2.093 -46.352 48.268 1.00 26.29 143 LEU C C 1
ATOM 3623 O O . LEU C 1 146 ? -2.863 -46.912 47.520 1.00 26.23 143 LEU C O 1
ATOM 3628 N N . VAL C 1 147 ? -2.322 -46.251 49.581 1.00 27.59 144 VAL C N 1
ATOM 3629 C CA . VAL C 1 147 ? -3.429 -46.955 50.254 1.00 28.53 144 VAL C CA 1
ATOM 3630 C C . VAL C 1 147 ? -4.836 -46.504 49.880 1.00 30.71 144 VAL C C 1
ATOM 3631 O O . VAL C 1 147 ? -5.793 -47.270 49.985 1.00 29.27 144 VAL C O 1
ATOM 3635 N N . VAL C 1 148 ? -4.924 -45.247 49.462 1.00 30.73 145 VAL C N 1
ATOM 3636 C CA . VAL C 1 148 ? -6.136 -44.622 49.026 1.00 30.21 145 VAL C CA 1
ATOM 3637 C C . VAL C 1 148 ? -6.628 -45.178 47.673 1.00 31.35 145 VAL C C 1
ATOM 3638 O O . VAL C 1 148 ? -7.823 -45.067 47.392 1.00 32.81 145 VAL C O 1
ATOM 3642 N N . GLY C 1 149 ? -5.751 -45.741 46.834 1.00 29.57 146 GLY C N 1
ATOM 3643 C CA . GLY C 1 149 ? -6.207 -46.262 45.517 1.00 29.30 146 GLY C CA 1
ATOM 3644 C C . GLY C 1 149 ? -5.483 -45.618 44.355 1.00 28.69 146 GLY C C 1
ATOM 3645 O O . GLY C 1 149 ? -4.775 -44.616 44.517 1.00 34.03 146 GLY C O 1
ATOM 3646 N N . ASP C 1 150 ? -5.672 -46.174 43.182 1.00 26.23 147 ASP C N 1
ATOM 3647 C CA . ASP C 1 150 ? -4.831 -45.868 42.023 1.00 28.19 147 ASP C CA 1
ATOM 3648 C C . ASP C 1 150 ? -4.957 -44.436 41.413 1.00 28.84 147 ASP C C 1
ATOM 3649 O O . ASP C 1 150 ? -3.947 -43.830 41.028 1.00 27.78 147 ASP C O 1
ATOM 3654 N N . ARG C 1 151 ? -6.172 -43.894 41.359 1.00 31.65 148 ARG C N 1
ATOM 3655 C CA . ARG C 1 151 ? -6.404 -42.525 40.911 1.00 34.30 148 ARG C CA 1
ATOM 3656 C C . ARG C 1 151 ? -5.736 -41.546 41.891 1.00 35.00 148 ARG C C 1
ATOM 3657 O O . ARG C 1 151 ? -4.910 -40.715 41.485 1.00 32.17 148 ARG C O 1
ATOM 3665 N N . ALA C 1 152 ? -6.033 -41.684 43.184 1.00 35.85 149 ALA C N 1
ATOM 3666 C CA . ALA C 1 152 ? -5.491 -40.761 44.200 1.00 33.05 149 ALA C CA 1
ATOM 3667 C C . ALA C 1 152 ? -3.973 -40.814 44.299 1.00 29.92 149 ALA C C 1
ATOM 3668 O O . ALA C 1 152 ? -3.329 -39.771 44.329 1.00 34.28 149 ALA C O 1
ATOM 3670 N N . SER C 1 153 ? -3.403 -42.016 44.330 1.00 25.83 150 SER C N 1
ATOM 3671 C CA . SER C 1 153 ? -1.935 -42.212 44.139 1.00 22.07 150 SER C CA 1
ATOM 3672 C C . SER C 1 153 ? -1.309 -41.470 42.955 1.00 23.77 150 SER C C 1
ATOM 3673 O O . SER C 1 153 ? -0.279 -40.801 43.101 1.00 20.70 150 SER C O 1
ATOM 3676 N N . ILE C 1 154 ? -1.890 -41.669 41.767 1.00 24.45 151 ILE C N 1
ATOM 3677 C CA . ILE C 1 154 ? -1.314 -41.204 40.496 1.00 25.68 151 ILE C CA 1
ATOM 3678 C C . ILE C 1 154 ? -1.407 -39.651 40.391 1.00 27.73 151 ILE C C 1
ATOM 3679 O O . ILE C 1 154 ? -0.399 -38.957 40.196 1.00 29.23 151 ILE C O 1
ATOM 3684 N N . GLU C 1 155 ? -2.595 -39.106 40.627 1.00 28.54 152 GLU C N 1
ATOM 3685 C CA . GLU C 1 155 ? -2.789 -37.645 40.646 1.00 27.69 152 GLU C CA 1
ATOM 3686 C C . GLU C 1 155 ? -1.952 -36.911 41.690 1.00 27.76 152 GLU C C 1
ATOM 3687 O O . GLU C 1 155 ? -1.379 -35.879 41.384 1.00 23.35 152 GLU C O 1
ATOM 3693 N N . LYS C 1 156 ? -1.841 -37.465 42.896 1.00 28.63 153 LYS C N 1
ATOM 3694 C CA . LYS C 1 156 ? -0.814 -37.043 43.833 1.00 28.67 153 LYS C CA 1
ATOM 3695 C C . LYS C 1 156 ? 0.616 -37.129 43.269 1.00 27.88 153 LYS C C 1
ATOM 3696 O O . LYS C 1 156 ? 1.381 -36.162 43.372 1.00 27.94 153 LYS C O 1
ATOM 3702 N N . ALA C 1 157 ? 0.976 -38.235 42.626 1.00 28.00 154 ALA C N 1
ATOM 3703 C CA . ALA C 1 157 ? 2.342 -38.370 42.087 1.00 23.17 154 ALA C CA 1
ATOM 3704 C C . ALA C 1 157 ? 2.680 -37.327 41.010 1.00 25.95 154 ALA C C 1
ATOM 3705 O O . ALA C 1 157 ? 3.766 -36.782 41.015 1.00 25.27 154 ALA C O 1
ATOM 3707 N N . LEU C 1 158 ? 1.756 -37.099 40.077 1.00 27.65 155 LEU C N 1
ATOM 3708 C CA . LEU C 1 158 ? 1.965 -36.166 38.967 1.00 28.17 155 LEU C CA 1
ATOM 3709 C C . LEU C 1 158 ? 2.021 -34.703 39.442 1.00 30.70 155 LEU C C 1
ATOM 3710 O O . LEU C 1 158 ? 2.769 -33.884 38.874 1.00 33.22 155 LEU C O 1
ATOM 3715 N N . ARG C 1 159 ? 1.222 -34.371 40.462 1.00 32.47 156 ARG C N 1
ATOM 3716 C CA . ARG C 1 159 ? 1.236 -33.061 41.113 1.00 32.15 156 ARG C CA 1
ATOM 3717 C C . ARG C 1 159 ? 2.571 -32.822 41.757 1.00 31.09 156 ARG C C 1
ATOM 3718 O O . ARG C 1 159 ? 3.065 -31.685 41.781 1.00 33.00 156 ARG C O 1
ATOM 3726 N N . GLN C 1 160 ? 3.105 -33.885 42.361 1.00 30.09 157 GLN C N 1
ATOM 3727 C CA . GLN C 1 160 ? 4.386 -33.873 43.011 1.00 31.88 157 GLN C CA 1
ATOM 3728 C C . GLN C 1 160 ? 5.450 -33.766 41.955 1.00 30.63 157 GLN C C 1
ATOM 3729 O O . GLN C 1 160 ? 6.470 -33.115 42.224 1.00 27.02 157 GLN C O 1
ATOM 3735 N N . VAL C 1 161 ? 5.225 -34.358 40.774 1.00 28.54 158 VAL C N 1
ATOM 3736 C CA . VAL C 1 161 ? 6.214 -34.295 39.667 1.00 32.16 158 VAL C CA 1
ATOM 3737 C C . VAL C 1 161 ? 6.373 -32.831 39.211 1.00 35.77 158 VAL C C 1
ATOM 3738 O O . VAL C 1 161 ? 7.479 -32.386 38.872 1.00 31.14 158 VAL C O 1
ATOM 3742 N N . THR C 1 162 ? 5.241 -32.115 39.197 1.00 35.89 159 THR C N 1
ATOM 3743 C CA . THR C 1 162 ? 5.166 -30.720 38.774 1.00 34.51 159 THR C CA 1
ATOM 3744 C C . THR C 1 162 ? 5.971 -29.892 39.755 1.00 33.98 159 THR C C 1
ATOM 3745 O O . THR C 1 162 ? 6.748 -29.038 39.350 1.00 29.32 159 THR C O 1
ATOM 3749 N N . VAL C 1 163 ? 5.766 -30.148 41.040 1.00 35.82 160 VAL C N 1
ATOM 3750 C CA . VAL C 1 163 ? 6.494 -29.433 42.082 1.00 36.59 160 VAL C CA 1
ATOM 3751 C C . VAL C 1 163 ? 7.985 -29.709 41.952 1.00 35.88 160 VAL C C 1
ATOM 3752 O O . VAL C 1 163 ? 8.784 -28.767 42.020 1.00 39.92 160 VAL C O 1
ATOM 3756 N N . HIS C 1 164 ? 8.365 -30.966 41.734 1.00 31.04 161 HIS C N 1
ATOM 3757 C CA . HIS C 1 164 ? 9.779 -31.288 41.578 1.00 29.36 161 HIS C CA 1
ATOM 3758 C C . HIS C 1 164 ? 10.337 -30.752 40.309 1.00 29.07 161 HIS C C 1
ATOM 3759 O O . HIS C 1 164 ? 11.490 -30.420 40.283 1.00 25.30 161 HIS C O 1
ATOM 3766 N N . GLN C 1 165 ? 9.577 -30.754 39.220 1.00 30.47 162 GLN C N 1
ATOM 3767 C CA . GLN C 1 165 ? 10.211 -30.503 37.909 1.00 30.35 162 GLN C CA 1
ATOM 3768 C C . GLN C 1 165 ? 10.574 -29.012 37.783 1.00 34.34 162 GLN C C 1
ATOM 3769 O O . GLN C 1 165 ? 11.594 -28.658 37.180 1.00 35.12 162 GLN C O 1
ATOM 3775 N N . GLU C 1 166 ? 9.739 -28.169 38.385 1.00 36.23 163 GLU C N 1
ATOM 3776 C CA . GLU C 1 166 ? 9.988 -26.753 38.515 1.00 41.03 163 GLU C CA 1
ATOM 3777 C C . GLU C 1 166 ? 10.914 -26.380 39.703 1.00 42.72 163 GLU C C 1
ATOM 3778 O O . GLU C 1 166 ? 11.437 -25.277 39.737 1.00 42.87 163 GLU C O 1
ATOM 3784 N N . GLN C 1 167 ? 11.131 -27.270 40.674 1.00 42.44 164 GLN C N 1
ATOM 3785 C CA . GLN C 1 167 ? 12.274 -27.108 41.601 1.00 40.61 164 GLN C CA 1
ATOM 3786 C C . GLN C 1 167 ? 13.532 -27.329 40.772 1.00 37.06 164 GLN C C 1
ATOM 3787 O O . GLN C 1 167 ? 14.594 -26.771 41.083 1.00 33.80 164 GLN C O 1
ATOM 3793 N N . GLY C 1 168 ? 13.391 -28.148 39.727 1.00 33.74 165 GLY C N 1
ATOM 3794 C CA . GLY C 1 168 ? 14.490 -28.521 38.857 1.00 34.07 165 GLY C CA 1
ATOM 3795 C C . GLY C 1 168 ? 15.338 -29.613 39.500 1.00 32.25 165 GLY C C 1
ATOM 3796 O O . GLY C 1 168 ? 16.415 -29.904 38.993 1.00 31.26 165 GLY C O 1
ATOM 3797 N N . ILE C 1 169 ? 14.861 -30.210 40.610 1.00 30.98 166 ILE C N 1
ATOM 3798 C CA . ILE C 1 169 ? 15.546 -31.412 41.250 1.00 31.63 166 ILE C CA 1
ATOM 3799 C C . ILE C 1 169 ? 15.623 -32.649 40.329 1.00 28.57 166 ILE C C 1
ATOM 3800 O O . ILE C 1 169 ? 16.545 -33.473 40.435 1.00 32.54 166 ILE C O 1
ATOM 3805 N N . VAL C 1 170 ? 14.705 -32.731 39.373 1.00 27.08 167 VAL C N 1
ATOM 3806 C CA . VAL C 1 170 ? 14.601 -33.906 38.488 1.00 26.19 167 VAL C CA 1
ATOM 3807 C C . VAL C 1 170 ? 13.735 -33.542 37.287 1.00 26.44 167 VAL C C 1
ATOM 3808 O O . VAL C 1 170 ? 12.872 -32.655 37.373 1.00 26.02 167 VAL C O 1
ATOM 3812 N N . THR C 1 171 ? 13.987 -34.250 36.186 1.00 28.19 168 THR C N 1
ATOM 3813 C CA . THR C 1 171 ? 13.122 -34.268 35.017 1.00 29.67 168 THR C CA 1
ATOM 3814 C C . THR C 1 171 ? 12.973 -35.725 34.550 1.00 28.32 168 THR C C 1
ATOM 3815 O O . THR C 1 171 ? 13.982 -36.395 34.364 1.00 25.15 168 THR C O 1
ATOM 3819 N N . TYR C 1 172 ? 11.714 -36.173 34.368 1.00 25.86 169 TYR C N 1
ATOM 3820 C CA . TYR C 1 172 ? 11.360 -37.551 34.033 1.00 24.18 169 TYR C CA 1
ATOM 3821 C C . TYR C 1 172 ? 11.068 -37.678 32.568 1.00 25.03 169 TYR C C 1
ATOM 3822 O O . TYR C 1 172 ? 10.572 -36.711 31.958 1.00 24.66 169 TYR C O 1
ATOM 3831 N N . PRO C 1 173 ? 11.347 -38.873 31.991 1.00 23.34 170 PRO C N 1
ATOM 3832 C CA . PRO C 1 173 ? 11.027 -39.025 30.594 1.00 23.53 170 PRO C CA 1
ATOM 3833 C C . PRO C 1 173 ? 9.493 -38.962 30.426 1.00 29.52 170 PRO C C 1
ATOM 3834 O O . PRO C 1 173 ? 8.700 -39.471 31.259 1.00 25.37 170 PRO C O 1
ATOM 3838 N N . ASN C 1 174 ? 9.079 -38.300 29.355 1.00 32.74 171 ASN C N 1
ATOM 3839 C CA . ASN C 1 174 ? 7.756 -37.723 29.313 1.00 32.69 171 ASN C CA 1
ATOM 3840 C C . ASN C 1 174 ? 6.639 -38.770 29.165 1.00 28.73 171 ASN C C 1
ATOM 3841 O O . ASN C 1 174 ? 5.518 -38.514 29.556 1.00 29.27 171 ASN C O 1
ATOM 3846 N N . HIS C 1 175 ? 6.994 -39.942 28.654 1.00 28.61 172 HIS C N 1
ATOM 3847 C CA . HIS C 1 175 ? 6.096 -41.097 28.508 1.00 28.22 172 HIS C CA 1
ATOM 3848 C C . HIS C 1 175 ? 5.847 -41.938 29.779 1.00 30.03 172 HIS C C 1
ATOM 3849 O O . HIS C 1 175 ? 5.007 -42.885 29.787 1.00 30.93 172 HIS C O 1
ATOM 3856 N N . TRP C 1 176 ? 6.534 -41.567 30.856 1.00 24.49 173 TRP C N 1
ATOM 3857 C CA . TRP C 1 176 ? 6.378 -42.192 32.133 1.00 24.62 173 TRP C CA 1
ATOM 3858 C C . TRP C 1 176 ? 5.189 -41.606 32.770 1.00 25.25 173 TRP C C 1
ATOM 3859 O O . TRP C 1 176 ? 4.666 -42.218 33.683 1.00 25.04 173 TRP C O 1
ATOM 3870 N N . LEU C 1 177 ? 4.801 -40.422 32.292 1.00 23.65 174 LEU C N 1
ATOM 3871 C CA . LEU C 1 177 ? 3.818 -39.584 32.936 1.00 26.16 174 LEU C CA 1
ATOM 3872 C C . LEU C 1 177 ? 2.400 -39.786 32.350 1.00 25.87 174 LEU C C 1
ATOM 3873 O O . LEU C 1 177 ? 1.466 -39.058 32.687 1.00 22.42 174 LEU C O 1
ATOM 3878 N N . THR C 1 178 ? 2.242 -40.767 31.471 1.00 26.54 175 THR C N 1
ATOM 3879 C CA . THR C 1 178 ? 0.910 -41.109 31.015 1.00 27.35 175 THR C CA 1
ATOM 3880 C C . THR C 1 178 ? 0.251 -42.017 32.075 1.00 29.21 175 THR C C 1
ATOM 3881 O O . THR C 1 178 ? 0.908 -42.852 32.714 1.00 29.11 175 THR C O 1
ATOM 3885 N N . THR C 1 179 ? -1.052 -41.816 32.252 1.00 28.45 176 THR C N 1
ATOM 3886 C CA . THR C 1 179 ? -1.884 -42.687 33.060 1.00 28.10 176 THR C CA 1
ATOM 3887 C C . THR C 1 179 ? -1.578 -44.163 32.858 1.00 26.24 176 THR C C 1
ATOM 3888 O O . THR C 1 179 ? -1.411 -44.909 33.827 1.00 30.14 176 THR C O 1
ATOM 3892 N N . GLY C 1 180 ? -1.456 -44.589 31.607 1.00 23.78 177 GLY C N 1
ATOM 3893 C CA . GLY C 1 180 ? -1.226 -46.011 31.283 1.00 21.30 177 GLY C CA 1
ATOM 3894 C C . GLY C 1 180 ? 0.052 -46.560 31.821 1.00 22.92 177 GLY C C 1
ATOM 3895 O O . GLY C 1 180 ? 0.157 -47.781 32.069 1.00 23.27 177 GLY C O 1
ATOM 3896 N N . HIS C 1 181 ? 1.032 -45.664 32.014 1.00 23.54 178 HIS C N 1
ATOM 3897 C CA . HIS C 1 181 ? 2.298 -46.037 32.597 1.00 22.97 178 HIS C CA 1
ATOM 3898 C C . HIS C 1 181 ? 2.253 -46.029 34.056 1.00 19.83 178 HIS C C 1
ATOM 3899 O O . HIS C 1 181 ? 2.587 -46.972 34.670 1.00 17.07 178 HIS C O 1
ATOM 3906 N N . MET C 1 182 ? 1.819 -44.924 34.612 1.00 21.54 179 MET C N 1
ATOM 3907 C CA . MET C 1 182 ? 1.719 -44.783 36.035 1.00 20.04 179 MET C CA 1
ATOM 3908 C C . MET C 1 182 ? 0.816 -45.874 36.694 1.00 20.21 179 MET C C 1
ATOM 3909 O O . MET C 1 182 ? 1.129 -46.403 37.788 1.00 17.61 179 MET C O 1
ATOM 3914 N N . LYS C 1 183 ? -0.239 -46.306 35.999 1.00 20.57 180 LYS C N 1
ATOM 3915 C CA . LYS C 1 183 ? -1.064 -47.438 36.503 1.00 20.49 180 LYS C CA 1
ATOM 3916 C C . LYS C 1 183 ? -0.285 -48.678 36.651 1.00 19.00 180 LYS C C 1
ATOM 3917 O O . LYS C 1 183 ? -0.477 -49.386 37.626 1.00 19.71 180 LYS C O 1
ATOM 3923 N N . VAL C 1 184 ? 0.573 -48.956 35.680 1.00 17.92 181 VAL C N 1
ATOM 3924 C CA . VAL C 1 184 ? 1.454 -50.087 35.773 1.00 17.69 181 VAL C CA 1
ATOM 3925 C C . VAL C 1 184 ? 2.389 -49.904 36.959 1.00 19.24 181 VAL C C 1
ATOM 3926 O O . VAL C 1 184 ? 2.625 -50.877 37.681 1.00 19.25 181 VAL C O 1
ATOM 3930 N N . ILE C 1 185 ? 2.910 -48.681 37.182 1.00 18.14 182 ILE C N 1
ATOM 3931 C CA . ILE C 1 185 ? 3.899 -48.530 38.242 1.00 18.34 182 ILE C CA 1
ATOM 3932 C C . ILE C 1 185 ? 3.227 -48.735 39.602 1.00 18.04 182 ILE C C 1
ATOM 3933 O O . ILE C 1 185 ? 3.795 -49.374 40.458 1.00 17.41 182 ILE C O 1
ATOM 3938 N N . PHE C 1 186 ? 2.017 -48.213 39.757 1.00 19.41 183 PHE C N 1
ATOM 3939 C CA . PHE C 1 186 ? 1.167 -48.455 40.912 1.00 19.88 183 PHE C CA 1
ATOM 3940 C C . PHE C 1 186 ? 1.113 -49.947 41.210 1.00 19.97 183 PHE C C 1
ATOM 3941 O O . PHE C 1 186 ? 1.481 -50.432 42.303 1.00 16.78 183 PHE C O 1
ATOM 3949 N N . GLY C 1 187 ? 0.728 -50.692 40.192 1.00 19.26 184 GLY C N 1
ATOM 3950 C CA . GLY C 1 187 ? 0.581 -52.105 40.389 1.00 18.95 184 GLY C CA 1
ATOM 3951 C C . GLY C 1 187 ? 1.820 -52.797 40.873 1.00 18.43 184 GLY C C 1
ATOM 3952 O O . GLY C 1 187 ? 1.735 -53.814 41.529 1.00 15.40 184 GLY C O 1
ATOM 3953 N N . ILE C 1 188 ? 2.986 -52.321 40.434 1.00 21.18 185 ILE C N 1
ATOM 3954 C CA . ILE C 1 188 ? 4.281 -52.953 40.799 1.00 21.75 185 ILE C CA 1
ATOM 3955 C C . ILE C 1 188 ? 4.523 -52.761 42.280 1.00 21.64 185 ILE C C 1
ATOM 3956 O O . ILE C 1 188 ? 4.850 -53.736 42.965 1.00 23.88 185 ILE C O 1
ATOM 3961 N N . LEU C 1 189 ? 4.351 -51.517 42.738 1.00 21.87 186 LEU C N 1
ATOM 3962 C CA . LEU C 1 189 ? 4.355 -51.121 44.172 1.00 25.01 186 LEU C CA 1
ATOM 3963 C C . LEU C 1 189 ? 3.363 -51.805 45.087 1.00 22.87 186 LEU C C 1
ATOM 3964 O O . LEU C 1 189 ? 3.701 -52.190 46.180 1.00 24.10 186 LEU C O 1
ATOM 3969 N N . ARG C 1 190 ? 2.119 -51.871 44.672 1.00 23.28 187 ARG C N 1
ATOM 3970 C CA . ARG C 1 190 ? 1.138 -52.661 45.376 1.00 25.13 187 ARG C CA 1
ATOM 3971 C C . ARG C 1 190 ? 1.585 -54.144 45.415 1.00 25.53 187 ARG C C 1
ATOM 3972 O O . ARG C 1 190 ? 1.418 -54.776 46.419 1.00 27.22 187 ARG C O 1
ATOM 3980 N N . SER C 1 191 ? 2.210 -54.683 44.365 1.00 24.52 188 SER C N 1
ATOM 3981 C CA . SER C 1 191 ? 2.536 -56.113 44.348 1.00 23.54 188 SER C CA 1
ATOM 3982 C C . SER C 1 191 ? 3.723 -56.553 45.199 1.00 25.88 188 SER C C 1
ATOM 3983 O O . SER C 1 191 ? 3.835 -57.727 45.553 1.00 26.45 188 SER C O 1
ATOM 3986 N N . SER C 1 192 ? 4.647 -55.643 45.493 1.00 25.65 189 SER C N 1
ATOM 3987 C CA . SER C 1 192 ? 5.940 -56.052 45.967 1.00 25.23 189 SER C CA 1
ATOM 3988 C C . SER C 1 192 ? 6.243 -55.391 47.299 1.00 25.89 189 SER C C 1
ATOM 3989 O O . SER C 1 192 ? 6.132 -54.144 47.435 1.00 25.34 189 SER C O 1
ATOM 3992 N N . PHE C 1 193 ? 6.620 -56.224 48.277 1.00 23.34 190 PHE C N 1
ATOM 3993 C CA . PHE C 1 193 ? 6.941 -55.765 49.630 1.00 21.07 190 PHE C CA 1
ATOM 3994 C C . PHE C 1 193 ? 8.360 -55.223 49.722 1.00 21.50 190 PHE C C 1
ATOM 3995 O O . PHE C 1 193 ? 8.652 -54.313 50.441 1.00 21.23 190 PHE C O 1
ATOM 4003 N N . ILE C 1 194 ? 9.246 -55.899 49.040 1.00 23.02 191 ILE C N 1
ATOM 4004 C CA . ILE C 1 194 ? 10.578 -55.545 49.018 1.00 25.99 191 ILE C CA 1
ATOM 4005 C C . ILE C 1 194 ? 10.754 -54.093 48.517 1.00 27.35 191 ILE C C 1
ATOM 4006 O O . ILE C 1 194 ? 11.364 -53.305 49.230 1.00 29.62 191 ILE C O 1
ATOM 4011 N N . LEU C 1 195 ? 10.167 -53.736 47.373 1.00 24.07 192 LEU C N 1
ATOM 4012 C CA . LEU C 1 195 ? 10.276 -52.378 46.837 1.00 22.26 192 LEU C CA 1
ATOM 4013 C C . LEU C 1 195 ? 9.771 -51.351 47.790 1.00 23.31 192 LEU C C 1
ATOM 4014 O O . LEU C 1 195 ? 10.377 -50.281 47.937 1.00 24.33 192 LEU C O 1
ATOM 4019 N N . LYS C 1 196 ? 8.632 -51.618 48.411 1.00 22.06 193 LYS C N 1
ATOM 4020 C CA . LYS C 1 196 ? 8.059 -50.625 49.264 1.00 21.92 193 LYS C CA 1
ATOM 4021 C C . LYS C 1 196 ? 8.908 -50.444 50.495 1.00 21.24 193 LYS C C 1
ATOM 4022 O O . LYS C 1 196 ? 8.998 -49.348 51.045 1.00 22.41 193 LYS C O 1
ATOM 4028 N N . PHE C 1 197 ? 9.445 -51.548 50.978 1.00 22.32 194 PHE C N 1
ATOM 4029 C CA . PHE C 1 197 ? 10.089 -51.573 52.283 1.00 19.69 194 PHE C CA 1
ATOM 4030 C C . PHE C 1 197 ? 11.333 -50.687 52.112 1.00 21.67 194 PHE C C 1
ATOM 4031 O O . PHE C 1 197 ? 11.504 -49.721 52.836 1.00 23.92 194 PHE C O 1
ATOM 4039 N N . VAL C 1 198 ? 12.113 -50.985 51.083 1.00 21.42 195 VAL C N 1
ATOM 4040 C CA . VAL C 1 198 ? 13.335 -50.273 50.849 1.00 20.45 195 VAL C CA 1
ATOM 4041 C C . VAL C 1 198 ? 13.119 -48.795 50.699 1.00 20.74 195 VAL C C 1
ATOM 4042 O O . VAL C 1 198 ? 13.778 -48.013 51.334 1.00 25.86 195 VAL C O 1
ATOM 4046 N N . LEU C 1 199 ? 12.180 -48.410 49.884 1.00 21.10 196 LEU C N 1
ATOM 4047 C CA . LEU C 1 199 ? 11.944 -47.006 49.699 1.00 21.03 196 LEU C CA 1
ATOM 4048 C C . LEU C 1 199 ? 11.597 -46.312 51.043 1.00 21.94 196 LEU C C 1
ATOM 4049 O O . LEU C 1 199 ? 12.082 -45.201 51.295 1.00 19.86 196 LEU C O 1
ATOM 4054 N N . ILE C 1 200 ? 10.806 -46.954 51.895 1.00 22.65 197 ILE C N 1
ATOM 4055 C CA . ILE C 1 200 ? 10.340 -46.316 53.135 1.00 23.05 197 ILE C CA 1
ATOM 4056 C C . ILE C 1 200 ? 11.475 -46.338 54.073 1.00 24.68 197 ILE C C 1
ATOM 4057 O O . ILE C 1 200 ? 11.631 -45.414 54.878 1.00 21.70 197 ILE C O 1
ATOM 4062 N N . HIS C 1 201 ? 12.303 -47.368 53.930 1.00 26.78 198 HIS C N 1
ATOM 4063 C CA . HIS C 1 201 ? 13.495 -47.465 54.716 1.00 25.27 198 HIS C CA 1
ATOM 4064 C C . HIS C 1 201 ? 14.478 -46.364 54.465 1.00 23.01 198 HIS C C 1
ATOM 4065 O O . HIS C 1 201 ? 15.057 -45.772 55.396 1.00 20.80 198 HIS C O 1
ATOM 4072 N N . GLN C 1 202 ? 14.759 -46.156 53.199 1.00 24.63 199 GLN C N 1
ATOM 4073 C CA . GLN C 1 202 ? 15.822 -45.244 52.844 1.00 23.95 199 GLN C CA 1
ATOM 4074 C C . GLN C 1 202 ? 15.283 -43.868 53.085 1.00 23.23 199 GLN C C 1
ATOM 4075 O O . GLN C 1 202 ? 15.989 -43.007 53.490 1.00 24.40 199 GLN C O 1
ATOM 4081 N N . GLY C 1 203 ? 13.992 -43.687 52.903 1.00 25.26 200 GLY C N 1
ATOM 4082 C CA . GLY C 1 203 ? 13.351 -42.376 53.081 1.00 27.06 200 GLY C CA 1
ATOM 4083 C C . GLY C 1 203 ? 13.399 -41.849 54.500 1.00 29.36 200 GLY C C 1
ATOM 4084 O O . GLY C 1 203 ? 13.505 -40.640 54.685 1.00 30.16 200 GLY C O 1
ATOM 4085 N N . VAL C 1 204 ? 13.284 -42.786 55.457 1.00 28.23 201 VAL C N 1
ATOM 4086 C CA . VAL C 1 204 ? 13.452 -42.590 56.890 1.00 30.07 201 VAL C CA 1
ATOM 4087 C C . VAL C 1 204 ? 14.936 -42.609 57.334 1.00 32.40 201 VAL C C 1
ATOM 4088 O O . VAL C 1 204 ? 15.338 -41.732 58.096 1.00 34.08 201 VAL C O 1
ATOM 4092 N N . ASN C 1 205 ? 15.744 -43.564 56.847 1.00 36.38 202 ASN C N 1
ATOM 4093 C CA . ASN C 1 205 ? 17.176 -43.670 57.209 1.00 37.27 202 ASN C CA 1
ATOM 4094 C C . ASN C 1 205 ? 18.082 -43.030 56.177 1.00 45.50 202 ASN C C 1
ATOM 4095 O O . ASN C 1 205 ? 19.086 -43.626 55.710 1.00 51.17 202 ASN C O 1
ATOM 4100 N N . LEU C 1 206 ? 17.696 -41.830 55.775 1.00 44.28 203 LEU C N 1
ATOM 4101 C CA . LEU C 1 206 ? 18.627 -40.874 55.228 1.00 46.78 203 LEU C CA 1
ATOM 4102 C C . LEU C 1 206 ? 18.221 -39.500 55.771 1.00 50.37 203 LEU C C 1
ATOM 4103 O O . LEU C 1 206 ? 17.269 -38.870 55.280 1.00 41.49 203 LEU C O 1
ATOM 4108 N N . VAL C 1 207 ? 18.904 -39.122 56.852 1.00 54.63 204 VAL C N 1
ATOM 4109 C CA . VAL C 1 207 ? 19.097 -37.722 57.233 1.00 61.44 204 VAL C CA 1
ATOM 4110 C C . VAL C 1 207 ? 20.495 -37.225 56.749 1.00 61.54 204 VAL C C 1
ATOM 4111 O O . VAL C 1 207 ? 20.792 -36.033 56.849 1.00 66.94 204 VAL C O 1
ATOM 4115 N N . THR C 1 208 ? 21.332 -38.121 56.197 1.00 61.47 205 THR C N 1
ATOM 4116 C CA . THR C 1 208 ? 22.683 -37.752 55.686 1.00 57.01 205 THR C CA 1
ATOM 4117 C C . THR C 1 208 ? 22.566 -36.842 54.456 1.00 55.34 205 THR C C 1
ATOM 4118 O O . THR C 1 208 ? 21.478 -36.443 54.079 1.00 56.65 205 THR C O 1
ATOM 4122 N N . GLY C 1 209 ? 23.704 -36.511 53.848 1.00 52.11 206 GLY C N 1
ATOM 4123 C CA . GLY C 1 209 ? 23.735 -35.787 52.598 1.00 45.94 206 GLY C CA 1
ATOM 4124 C C . GLY C 1 209 ? 22.996 -36.575 51.535 1.00 41.98 206 GLY C C 1
ATOM 4125 O O . GLY C 1 209 ? 23.416 -37.676 51.137 1.00 38.55 206 GLY C O 1
ATOM 4126 N N . HIS C 1 210 ? 21.887 -35.996 51.095 1.00 38.53 207 HIS C N 1
ATOM 4127 C CA . HIS C 1 210 ? 21.012 -36.603 50.119 1.00 37.07 207 HIS C CA 1
ATOM 4128 C C . HIS C 1 210 ? 21.438 -36.179 48.733 1.00 34.06 207 HIS C C 1
ATOM 4129 O O . HIS C 1 210 ? 21.516 -34.990 48.463 1.00 33.62 207 HIS C O 1
ATOM 4136 N N . ASP C 1 211 ? 21.717 -37.151 47.859 1.00 28.78 208 ASP C N 1
ATOM 4137 C CA . ASP C 1 211 ? 21.574 -36.929 46.439 1.00 25.71 208 ASP C CA 1
ATOM 4138 C C . ASP C 1 211 ? 20.090 -36.664 46.012 1.00 24.86 208 ASP C C 1
ATOM 4139 O O . ASP C 1 211 ? 19.143 -36.872 46.787 1.00 19.35 208 ASP C O 1
ATOM 4144 N N . ALA C 1 212 ? 19.927 -36.257 44.753 1.00 22.30 209 ALA C N 1
ATOM 4145 C CA . ALA C 1 212 ? 18.644 -35.822 44.207 1.00 22.68 209 ALA C CA 1
ATOM 4146 C C . ALA C 1 212 ? 17.525 -36.840 44.418 1.00 23.16 209 ALA C C 1
ATOM 4147 O O . ALA C 1 212 ? 16.423 -36.496 44.875 1.00 29.05 209 ALA C O 1
ATOM 4149 N N . TYR C 1 213 ? 17.826 -38.081 44.117 1.00 21.98 210 TYR C N 1
ATOM 4150 C CA . TYR C 1 213 ? 16.882 -39.190 44.292 1.00 21.13 210 TYR C CA 1
ATOM 4151 C C . TYR C 1 213 ? 16.555 -39.484 45.738 1.00 20.31 210 TYR C C 1
ATOM 4152 O O . TYR C 1 213 ? 15.346 -39.726 46.083 1.00 17.55 210 TYR C O 1
ATOM 4161 N N . ASP C 1 214 ? 17.612 -39.547 46.578 1.00 18.96 211 ASP C N 1
ATOM 4162 C CA . ASP C 1 214 ? 17.345 -39.860 47.950 1.00 18.50 211 ASP C CA 1
ATOM 4163 C C . ASP C 1 214 ? 16.454 -38.738 48.558 1.00 19.34 211 ASP C C 1
ATOM 4164 O O . ASP C 1 214 ? 15.657 -38.998 49.501 1.00 20.42 211 ASP C O 1
ATOM 4169 N N . SER C 1 215 ? 16.585 -37.504 48.079 1.00 17.39 212 SER C N 1
ATOM 4170 C CA . SER C 1 215 ? 15.790 -36.430 48.705 1.00 19.00 212 SER C CA 1
ATOM 4171 C C . SER C 1 215 ? 14.312 -36.436 48.184 1.00 17.07 212 SER C C 1
ATOM 4172 O O . SER C 1 215 ? 13.395 -36.245 48.967 1.00 19.69 212 SER C O 1
ATOM 4175 N N . ILE C 1 216 ? 14.106 -36.760 46.918 1.00 18.70 213 ILE C N 1
ATOM 4176 C CA . ILE C 1 216 ? 12.766 -37.093 46.404 1.00 19.73 213 ILE C CA 1
ATOM 4177 C C . ILE C 1 216 ? 12.153 -38.272 47.217 1.00 20.13 213 ILE C C 1
ATOM 4178 O O . ILE C 1 216 ? 11.112 -38.157 47.863 1.00 19.61 213 ILE C O 1
ATOM 4183 N N . ILE C 1 217 ? 12.854 -39.394 47.259 1.00 18.53 214 ILE C N 1
ATOM 4184 C CA . ILE C 1 217 ? 12.356 -40.523 48.106 1.00 17.07 214 ILE C CA 1
ATOM 4185 C C . ILE C 1 217 ? 12.003 -40.137 49.498 1.00 18.90 214 ILE C C 1
ATOM 4186 O O . ILE C 1 217 ? 10.883 -40.525 50.001 1.00 17.77 214 ILE C O 1
ATOM 4191 N N . SER C 1 218 ? 12.944 -39.429 50.180 1.00 20.87 215 SER C N 1
ATOM 4192 C CA . SER C 1 218 ? 12.746 -39.105 51.581 1.00 21.92 215 SER C CA 1
ATOM 4193 C C . SER C 1 218 ? 11.536 -38.169 51.740 1.00 23.45 215 SER C C 1
ATOM 4194 O O . SER C 1 218 ? 10.809 -38.216 52.763 1.00 22.41 215 SER C O 1
ATOM 4197 N N . ASN C 1 219 ? 11.348 -37.311 50.733 1.00 23.60 216 ASN C N 1
ATOM 4198 C CA . ASN C 1 219 ? 10.269 -36.361 50.723 1.00 26.00 216 ASN C CA 1
ATOM 4199 C C . ASN C 1 219 ? 8.950 -37.096 50.537 1.00 26.22 216 ASN C C 1
ATOM 4200 O O . ASN C 1 219 ? 7.972 -36.916 51.322 1.00 27.58 216 ASN C O 1
ATOM 4205 N N . SER C 1 220 ? 8.903 -37.919 49.493 1.00 27.24 217 SER C N 1
ATOM 4206 C CA . SER C 1 220 ? 7.723 -38.779 49.260 1.00 30.38 217 SER C CA 1
ATOM 4207 C C . SER C 1 220 ? 7.329 -39.574 50.548 1.00 28.82 217 SER C C 1
ATOM 4208 O O . SER C 1 220 ? 6.151 -39.702 50.879 1.00 34.79 217 SER C O 1
ATOM 4211 N N . VAL C 1 221 ? 8.316 -40.006 51.305 1.00 24.69 218 VAL C N 1
ATOM 4212 C CA . VAL C 1 221 ? 8.090 -40.772 52.560 1.00 23.18 218 VAL C CA 1
ATOM 4213 C C . VAL C 1 221 ? 7.585 -39.969 53.755 1.00 24.55 218 VAL C C 1
ATOM 4214 O O . VAL C 1 221 ? 6.745 -40.495 54.543 1.00 25.05 218 VAL C O 1
ATOM 4218 N N . GLY C 1 222 ? 8.064 -38.714 53.896 1.00 21.29 219 GLY C N 1
ATOM 4219 C CA . GLY C 1 222 ? 7.601 -37.845 54.935 1.00 20.40 219 GLY C CA 1
ATOM 4220 C C . GLY C 1 222 ? 6.104 -37.631 54.767 1.00 22.54 219 GLY C C 1
ATOM 4221 O O . GLY C 1 222 ? 5.293 -37.704 55.718 1.00 23.66 219 GLY C O 1
ATOM 4222 N N . GLN C 1 223 ? 5.747 -37.383 53.533 1.00 24.33 220 GLN C N 1
ATOM 4223 C CA . GLN C 1 223 ? 4.387 -37.232 53.143 1.00 28.04 220 GLN C CA 1
ATOM 4224 C C . GLN C 1 223 ? 3.526 -38.476 53.365 1.00 30.01 220 GLN C C 1
ATOM 4225 O O . GLN C 1 223 ? 2.315 -38.341 53.490 1.00 30.86 220 GLN C O 1
ATOM 4231 N N . THR C 1 224 ? 4.139 -39.662 53.395 1.00 31.19 221 THR C N 1
ATOM 4232 C CA . THR C 1 224 ? 3.424 -40.948 53.585 1.00 30.45 221 THR C CA 1
ATOM 4233 C C . THR C 1 224 ? 3.327 -41.369 55.077 1.00 31.16 221 THR C C 1
ATOM 4234 O O . THR C 1 224 ? 2.717 -42.398 55.421 1.00 32.87 221 THR C O 1
ATOM 4238 N N . ARG C 1 225 ? 3.893 -40.563 55.978 1.00 29.90 222 ARG C N 1
ATOM 4239 C CA . ARG C 1 225 ? 3.918 -40.894 57.405 1.00 24.75 222 ARG C CA 1
ATOM 4240 C C . ARG C 1 225 ? 2.486 -40.897 57.964 1.00 27.09 222 ARG C C 1
ATOM 4241 O O . ARG C 1 225 ? 1.718 -39.914 57.798 1.00 21.51 222 ARG C O 1
ATOM 4249 N N . PHE C 1 226 ? 2.118 -42.015 58.600 1.00 25.23 223 PHE C N 1
ATOM 4250 C CA . PHE C 1 226 ? 0.768 -42.221 59.135 1.00 25.64 223 PHE C CA 1
ATOM 4251 C C . PHE C 1 226 ? -0.348 -42.191 58.113 1.00 23.16 223 PHE C C 1
ATOM 4252 O O . PHE C 1 226 ? -1.468 -41.947 58.468 1.00 20.51 223 PHE C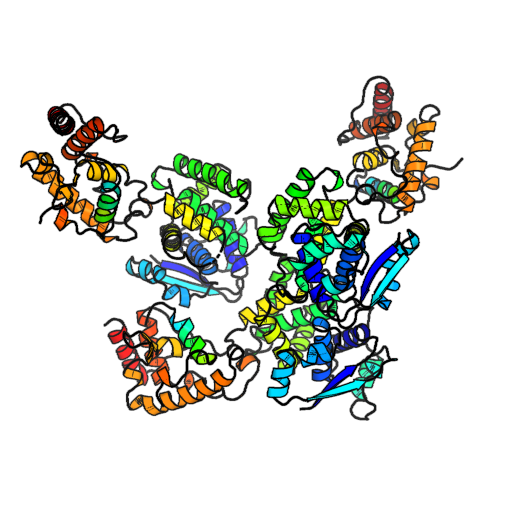 O 1
ATOM 4260 N N . SER C 1 227 ? -0.023 -42.523 56.855 1.00 25.59 224 SER C N 1
ATOM 4261 C CA . SER C 1 227 ? -1.002 -42.723 55.802 1.00 23.96 224 SER C CA 1
ATOM 4262 C C . SER C 1 227 ? -1.997 -43.743 56.254 1.00 24.14 224 SER C C 1
ATOM 4263 O O . SER C 1 227 ? -1.644 -44.877 56.499 1.00 25.47 224 SER C O 1
ATOM 4266 N N . GLY C 1 228 ? -3.252 -43.367 56.368 1.00 25.42 225 GLY C N 1
ATOM 4267 C CA . GLY C 1 228 ? -4.258 -44.340 56.835 1.00 29.70 225 GLY C CA 1
ATOM 4268 C C . GLY C 1 228 ? -4.310 -44.590 58.346 1.00 27.40 225 GLY C C 1
ATOM 4269 O O . GLY C 1 228 ? -4.900 -45.595 58.777 1.00 23.72 225 GLY C O 1
ATOM 4270 N N . LEU C 1 229 ? -3.694 -43.690 59.140 1.00 28.59 226 LEU C N 1
ATOM 4271 C CA . LEU C 1 229 ? -3.629 -43.803 60.622 1.00 26.51 226 LEU C CA 1
ATOM 4272 C C . LEU C 1 229 ? -3.661 -42.442 61.355 1.00 27.61 226 LEU C C 1
ATOM 4273 O O . LEU C 1 229 ? -3.334 -42.371 62.566 1.00 24.56 226 LEU C O 1
ATOM 4278 N N . LEU C 1 230 ? -4.029 -41.367 60.656 1.00 26.61 227 LEU C N 1
ATOM 4279 C CA . LEU C 1 230 ? -4.073 -40.041 61.268 1.00 28.17 227 LEU C CA 1
ATOM 4280 C C . LEU C 1 230 ? -5.252 -39.975 62.220 1.00 27.88 227 LEU C C 1
ATOM 4281 O O . LEU C 1 230 ? -5.053 -39.700 63.423 1.00 28.61 227 LEU C O 1
ATOM 4286 N N . ILE C 1 231 ? -6.452 -40.288 61.738 1.00 25.91 228 ILE C N 1
ATOM 4287 C CA . ILE C 1 231 ? -7.621 -40.232 62.656 1.00 28.28 228 ILE C CA 1
ATOM 4288 C C . ILE C 1 231 ? -7.294 -41.002 63.950 1.00 28.88 228 ILE C C 1
ATOM 4289 O O . ILE C 1 231 ? -7.373 -40.448 65.044 1.00 29.64 228 ILE C O 1
ATOM 4294 N N . VAL C 1 232 ? -6.817 -42.244 63.815 1.00 30.15 229 VAL C N 1
ATOM 4295 C CA . VAL C 1 232 ? -6.378 -43.017 64.980 1.00 29.99 229 VAL C CA 1
ATOM 4296 C C . VAL C 1 232 ? -5.234 -42.394 65.797 1.00 28.90 229 VAL C C 1
ATOM 4297 O O . VAL C 1 232 ? -5.291 -42.399 67.016 1.00 29.26 229 VAL C O 1
ATOM 4301 N N . LYS C 1 233 ? -4.237 -41.824 65.156 1.00 28.36 230 LYS C N 1
ATOM 4302 C CA . LYS C 1 233 ? -3.198 -41.082 65.887 1.00 28.56 230 LYS C CA 1
ATOM 4303 C C . LYS C 1 233 ? -3.810 -39.868 66.652 1.00 29.06 230 LYS C C 1
ATOM 4304 O O . LYS C 1 233 ? -3.455 -39.541 67.770 1.00 26.72 230 LYS C O 1
ATOM 4310 N N . THR C 1 234 ? -4.769 -39.225 66.036 1.00 28.45 231 THR C N 1
ATOM 4311 C CA . THR C 1 234 ? -5.359 -38.082 66.658 1.00 29.85 231 THR C CA 1
ATOM 4312 C C . THR C 1 234 ? -6.334 -38.459 67.770 1.00 32.31 231 THR C C 1
ATOM 4313 O O . THR C 1 234 ? -6.398 -37.720 68.771 1.00 29.94 231 THR C O 1
ATOM 4317 N N . VAL C 1 235 ? -7.085 -39.573 67.638 1.00 31.32 232 VAL C N 1
ATOM 4318 C CA . VAL C 1 235 ? -7.949 -39.997 68.767 1.00 31.67 232 VAL C CA 1
ATOM 4319 C C . VAL C 1 235 ? -7.010 -40.207 69.937 1.00 29.85 232 VAL C C 1
ATOM 4320 O O . VAL C 1 235 ? -7.265 -39.730 71.071 1.00 27.74 232 VAL C O 1
ATOM 4324 N N . LEU C 1 236 ? -5.923 -40.921 69.653 1.00 30.05 233 LEU C N 1
ATOM 4325 C CA . LEU C 1 236 ? -4.881 -41.149 70.657 1.00 30.08 233 LEU C CA 1
ATOM 4326 C C . LEU C 1 236 ? -4.413 -39.856 71.355 1.00 29.79 233 LEU C C 1
ATOM 4327 O O . LEU C 1 236 ? -4.296 -39.823 72.596 1.00 28.20 233 LEU C O 1
ATOM 4332 N N . GLU C 1 237 ? -4.140 -38.809 70.586 1.00 31.04 234 GLU C N 1
ATOM 4333 C CA . GLU C 1 237 ? -3.657 -37.527 71.198 1.00 33.59 234 GLU C CA 1
ATOM 4334 C C . GLU C 1 237 ? -4.679 -36.944 72.168 1.00 28.97 234 GLU C C 1
ATOM 4335 O O . GLU C 1 237 ? -4.353 -36.519 73.249 1.00 29.67 234 GLU C O 1
ATOM 4341 N N . PHE C 1 238 ? -5.934 -36.982 71.794 1.00 28.63 235 PHE C N 1
ATOM 4342 C CA . PHE C 1 238 ? -6.955 -36.276 72.575 1.00 31.05 235 PHE C CA 1
ATOM 4343 C C . PHE C 1 238 ? -7.551 -37.065 73.748 1.00 29.51 235 PHE C C 1
ATOM 4344 O O . PHE C 1 238 ? -8.406 -36.527 74.445 1.00 28.71 235 PHE C O 1
ATOM 4352 N N . ILE C 1 239 ? -7.070 -38.306 73.945 1.00 29.33 236 ILE C N 1
ATOM 4353 C CA . ILE C 1 239 ? -7.215 -39.086 75.170 1.00 29.14 236 ILE C CA 1
ATOM 4354 C C . ILE C 1 239 ? -6.010 -39.046 76.116 1.00 29.21 236 ILE C C 1
ATOM 4355 O O . ILE C 1 239 ? -6.105 -39.537 77.232 1.00 31.34 236 ILE C O 1
ATOM 4360 N N . LEU C 1 240 ? -4.875 -38.495 75.679 1.00 30.14 237 LEU C N 1
ATOM 4361 C CA . LEU C 1 240 ? -3.770 -38.213 76.600 1.00 29.49 237 LEU C CA 1
ATOM 4362 C C . LEU C 1 240 ? -3.911 -36.879 77.410 1.00 30.37 237 LEU C C 1
ATOM 4363 O O . LEU C 1 240 ? -4.635 -35.943 77.024 1.00 26.27 237 LEU C O 1
ATOM 4368 N N . GLN C 1 241 ? -3.157 -36.814 78.509 1.00 36.30 238 GLN C N 1
ATOM 4369 C CA . GLN C 1 241 ? -3.064 -35.624 79.369 1.00 40.00 238 GLN C CA 1
ATOM 4370 C C . GLN C 1 241 ? -1.669 -35.468 79.921 1.00 42.70 238 GLN C C 1
ATOM 4371 O O . GLN C 1 241 ? -1.069 -36.442 80.361 1.00 43.18 238 GLN C O 1
ATOM 4377 N N . LYS C 1 242 ? -1.181 -34.232 79.953 1.00 53.21 239 LYS C N 1
ATOM 4378 C CA . LYS C 1 242 ? 0.049 -33.898 80.681 1.00 58.28 239 LYS C CA 1
ATOM 4379 C C . LYS C 1 242 ? -0.216 -33.881 82.191 1.00 60.29 239 LYS C C 1
ATOM 4380 O O . LYS C 1 242 ? -1.134 -33.197 82.650 1.00 66.00 239 LYS C O 1
ATOM 4386 N N . THR C 1 243 ? 0.549 -34.660 82.951 1.00 60.94 240 THR C N 1
ATOM 4387 C CA . THR C 1 243 ? 0.778 -34.357 84.364 1.00 64.13 240 THR C CA 1
ATOM 4388 C C . THR C 1 243 ? 2.195 -33.799 84.383 1.00 68.88 240 THR C C 1
ATOM 4389 O O . THR C 1 243 ? 2.797 -33.612 83.318 1.00 74.18 240 THR C O 1
ATOM 4393 N N . ASP C 1 244 ? 2.714 -33.510 85.571 1.00 72.27 241 ASP C N 1
ATOM 4394 C CA . ASP C 1 244 ? 4.099 -33.033 85.709 1.00 74.83 241 ASP C CA 1
ATOM 4395 C C . ASP C 1 244 ? 5.111 -34.205 85.658 1.00 73.96 241 ASP C C 1
ATOM 4396 O O . ASP C 1 244 ? 6.015 -34.197 84.820 1.00 74.57 241 ASP C O 1
ATOM 4401 N N . SER C 1 245 ? 4.922 -35.228 86.498 1.00 74.22 242 SER C N 1
ATOM 4402 C CA . SER C 1 245 ? 5.814 -36.408 86.521 1.00 73.54 242 SER C CA 1
ATOM 4403 C C . SER C 1 245 ? 5.810 -37.267 85.225 1.00 76.02 242 SER C C 1
ATOM 4404 O O . SER C 1 245 ? 6.701 -38.102 85.044 1.00 71.55 242 SER C O 1
ATOM 4407 N N . GLY C 1 246 ? 4.821 -37.076 84.342 1.00 77.71 243 GLY C N 1
ATOM 4408 C CA . GLY C 1 246 ? 4.858 -37.656 82.988 1.00 75.56 243 GLY C CA 1
ATOM 4409 C C . GLY C 1 246 ? 3.613 -37.400 82.144 1.00 70.58 243 GLY C C 1
ATOM 4410 O O . GLY C 1 246 ? 3.246 -36.241 81.917 1.00 77.74 243 GLY C O 1
ATOM 4411 N N . VAL C 1 247 ? 2.985 -38.479 81.658 1.00 60.05 244 VAL C N 1
ATOM 4412 C CA . VAL C 1 247 ? 1.823 -38.401 80.751 1.00 48.49 244 VAL C CA 1
ATOM 4413 C C . VAL C 1 247 ? 0.807 -39.487 81.094 1.00 39.34 244 VAL C C 1
ATOM 4414 O O . VAL C 1 247 ? 1.180 -40.560 81.510 1.00 29.57 244 VAL C O 1
ATOM 4418 N N . THR C 1 248 ? -0.480 -39.197 80.921 1.00 36.16 245 THR C N 1
ATOM 4419 C CA . THR C 1 248 ? -1.518 -40.108 81.399 1.00 35.10 245 THR C CA 1
ATOM 4420 C C . THR C 1 248 ? -2.744 -40.077 80.520 1.00 33.88 245 THR C C 1
ATOM 4421 O O . THR C 1 248 ? -2.929 -39.188 79.702 1.00 34.61 245 THR C O 1
ATOM 4425 N N . LEU C 1 249 ? -3.562 -41.096 80.688 1.00 32.19 246 LEU C N 1
ATOM 4426 C CA . LEU C 1 249 ? -4.803 -41.209 79.984 1.00 34.85 246 LEU C CA 1
ATOM 4427 C C . LEU C 1 249 ? -5.868 -40.358 80.687 1.00 35.70 246 LEU C C 1
ATOM 4428 O O . LEU C 1 249 ? -5.900 -40.287 81.901 1.00 35.42 246 LEU C O 1
ATOM 4433 N N . HIS C 1 250 ? -6.753 -39.739 79.921 1.00 34.65 247 HIS C N 1
ATOM 4434 C CA . HIS C 1 250 ? -7.837 -38.940 80.500 1.00 38.95 247 HIS C CA 1
ATOM 4435 C C . HIS C 1 250 ? -8.662 -39.833 81.460 1.00 36.63 247 HIS C C 1
ATOM 4436 O O . HIS C 1 250 ? -8.720 -41.014 81.259 1.00 39.42 247 HIS C O 1
ATOM 4443 N N . PRO C 1 251 ? -9.238 -39.287 82.529 1.00 36.85 248 PRO C N 1
ATOM 4444 C CA . PRO C 1 251 ? -9.930 -40.140 83.522 1.00 37.82 248 PRO C CA 1
ATOM 4445 C C . PRO C 1 251 ? -11.233 -40.848 83.140 1.00 39.80 248 PRO C C 1
ATOM 4446 O O . PRO C 1 251 ? -11.496 -41.978 83.647 1.00 37.76 248 PRO C O 1
ATOM 4450 N N . LEU C 1 252 ? -12.071 -40.192 82.331 1.00 36.09 249 LEU C N 1
ATOM 4451 C CA . LEU C 1 252 ? -13.161 -40.885 81.656 1.00 36.58 249 LEU C CA 1
ATOM 4452 C C . LEU C 1 252 ? -12.641 -42.163 80.929 1.00 39.08 249 LEU C C 1
ATOM 4453 O O . LEU C 1 252 ? -13.373 -43.170 80.859 1.00 35.73 249 LEU C O 1
ATOM 4458 N N . VAL C 1 253 ? -11.397 -42.119 80.415 1.00 33.99 250 VAL C N 1
ATOM 4459 C CA . VAL C 1 253 ? -10.788 -43.293 79.777 1.00 36.79 250 VAL C CA 1
ATOM 4460 C C . VAL C 1 253 ? -10.667 -44.438 80.768 1.00 33.36 250 VAL C C 1
ATOM 4461 O O . VAL C 1 253 ? -11.007 -45.572 80.417 1.00 31.12 250 VAL C O 1
ATOM 4465 N N . ARG C 1 254 ? -10.219 -44.117 81.989 1.00 30.28 251 ARG C N 1
ATOM 4466 C CA . ARG C 1 254 ? -10.012 -45.081 83.060 1.00 27.13 251 ARG C CA 1
ATOM 4467 C C . ARG C 1 254 ? -11.242 -45.506 83.910 1.00 28.85 251 ARG C C 1
ATOM 4468 O O . ARG C 1 254 ? -11.089 -45.916 85.083 1.00 30.66 251 ARG C O 1
ATOM 4476 N N . THR C 1 255 ? -12.440 -45.503 83.311 1.00 26.70 252 THR C N 1
ATOM 4477 C CA . THR C 1 255 ? -13.666 -45.918 83.995 1.00 29.38 252 THR C CA 1
ATOM 4478 C C . THR C 1 255 ? -13.999 -47.344 83.643 1.00 31.21 252 THR C C 1
ATOM 4479 O O . THR C 1 255 ? -13.499 -47.877 82.667 1.00 35.05 252 THR C O 1
ATOM 4483 N N . SER C 1 256 ? -14.899 -47.946 84.410 1.00 34.95 253 SER C N 1
ATOM 4484 C CA . SER C 1 256 ? -15.307 -49.344 84.146 1.00 39.54 253 SER C CA 1
ATOM 4485 C C . SER C 1 256 ? -16.060 -49.542 82.802 1.00 37.94 253 SER C C 1
ATOM 4486 O O . SER C 1 256 ? -16.093 -50.644 82.288 1.00 36.40 253 SER C O 1
ATOM 4489 N N . LYS C 1 257 ? -16.658 -48.479 82.257 1.00 40.39 254 LYS C N 1
ATOM 4490 C CA . LYS C 1 257 ? -17.488 -48.554 81.045 1.00 37.56 254 LYS C CA 1
ATOM 4491 C C . LYS C 1 257 ? -16.630 -48.558 79.768 1.00 36.05 254 LYS C C 1
ATOM 4492 O O . LYS C 1 257 ? -16.946 -49.231 78.778 1.00 31.65 254 LYS C O 1
ATOM 4498 N N . VAL C 1 258 ? -15.510 -47.850 79.835 1.00 35.18 255 VAL C N 1
ATOM 4499 C CA . VAL C 1 258 ? -14.549 -47.719 78.745 1.00 33.44 255 VAL C CA 1
ATOM 4500 C C . VAL C 1 258 ? -13.471 -48.819 78.770 1.00 35.27 255 VAL C C 1
ATOM 4501 O O . VAL C 1 258 ? -12.724 -48.956 77.811 1.00 37.49 255 VAL C O 1
ATOM 4505 N N . LYS C 1 259 ? -13.402 -49.611 79.844 1.00 35.58 256 LYS C N 1
ATOM 4506 C CA . LYS C 1 259 ? -12.296 -50.585 80.068 1.00 38.86 256 LYS C CA 1
ATOM 4507 C C . LYS C 1 259 ? -11.899 -51.443 78.868 1.00 38.22 256 LYS C C 1
ATOM 4508 O O . LYS C 1 259 ? -10.715 -51.529 78.515 1.00 37.63 256 LYS C O 1
ATOM 4514 N N . ASN C 1 260 ? -12.890 -52.068 78.251 1.00 37.75 257 ASN C N 1
ATOM 4515 C CA . ASN C 1 260 ? -12.627 -53.056 77.218 1.00 39.23 257 ASN C CA 1
ATOM 4516 C C . ASN C 1 260 ? -11.964 -52.379 76.037 1.00 36.11 257 ASN C C 1
ATOM 4517 O O . ASN C 1 260 ? -10.869 -52.761 75.644 1.00 38.88 257 ASN C O 1
ATOM 4522 N N . GLU C 1 261 ? -12.576 -51.303 75.557 1.00 32.65 258 GLU C N 1
ATOM 4523 C CA . GLU C 1 261 ? -11.942 -50.422 74.563 1.00 30.28 258 GLU C CA 1
ATOM 4524 C C . GLU C 1 261 ? -10.499 -50.027 74.782 1.00 25.68 258 GLU C C 1
ATOM 4525 O O . GLU C 1 261 ? -9.752 -49.931 73.840 1.00 25.91 258 GLU C O 1
ATOM 4531 N N . VAL C 1 262 ? -10.157 -49.673 75.997 1.00 24.61 259 VAL C N 1
ATOM 4532 C CA . VAL C 1 262 ? -8.764 -49.331 76.367 1.00 24.56 259 VAL C CA 1
ATOM 4533 C C . VAL C 1 262 ? -7.885 -50.578 76.231 1.00 21.71 259 VAL C C 1
ATOM 4534 O O . VAL C 1 262 ? -6.772 -50.510 75.737 1.00 22.01 259 VAL C O 1
ATOM 4538 N N . ALA C 1 263 ? -8.379 -51.703 76.740 1.00 19.82 260 ALA C N 1
ATOM 4539 C CA . ALA C 1 263 ? -7.632 -52.962 76.618 1.00 19.76 260 ALA C CA 1
ATOM 4540 C C . ALA C 1 263 ? -7.353 -53.288 75.137 1.00 19.49 260 ALA C C 1
ATOM 4541 O O . ALA C 1 263 ? -6.201 -53.523 74.781 1.00 17.76 260 ALA C O 1
ATOM 4543 N N . SER C 1 264 ? -8.371 -53.194 74.274 1.00 21.23 261 SER C N 1
ATOM 4544 C CA . SER C 1 264 ? -8.181 -53.466 72.816 1.00 21.86 261 SER C CA 1
ATOM 4545 C C . SER C 1 264 ? -7.276 -52.478 72.122 1.00 22.90 261 SER C C 1
ATOM 4546 O O . SER C 1 264 ? -6.361 -52.862 71.375 1.00 23.83 261 SER C O 1
ATOM 4549 N N . PHE C 1 265 ? -7.487 -51.191 72.398 1.00 23.89 262 PHE C N 1
ATOM 4550 C CA . PHE C 1 265 ? -6.652 -50.134 71.783 1.00 22.53 262 PHE C CA 1
ATOM 4551 C C . PHE C 1 265 ? -5.161 -50.307 72.020 1.00 21.02 262 PHE C C 1
ATOM 4552 O O . PHE C 1 265 ? -4.363 -50.190 71.109 1.00 20.53 262 PHE C O 1
ATOM 4560 N N . LYS C 1 266 ? -4.819 -50.529 73.276 1.00 19.86 263 LYS C N 1
ATOM 4561 C CA . LYS C 1 266 ? -3.444 -50.816 73.733 1.00 19.94 263 LYS C CA 1
ATOM 4562 C C . LYS C 1 266 ? -2.719 -52.035 73.143 1.00 18.55 263 LYS C C 1
ATOM 4563 O O . LYS C 1 266 ? -1.518 -52.021 72.872 1.00 15.48 263 LYS C O 1
ATOM 4569 N N . GLN C 1 267 ? -3.443 -53.145 73.053 1.00 20.17 264 GLN C N 1
ATOM 4570 C CA . GLN C 1 267 ? -2.935 -54.339 72.353 1.00 19.09 264 GLN C CA 1
ATOM 4571 C C . GLN C 1 267 ? -2.633 -54.035 70.893 1.00 17.11 264 GLN C C 1
ATOM 4572 O O . GLN C 1 267 ? -1.611 -54.416 70.387 1.00 16.46 264 GLN C O 1
ATOM 4578 N N . ALA C 1 268 ? -3.549 -53.351 70.234 1.00 17.19 265 ALA C N 1
ATOM 4579 C CA . ALA C 1 268 ? -3.387 -52.898 68.857 1.00 17.92 265 ALA C CA 1
ATOM 4580 C C . ALA C 1 268 ? -2.252 -51.911 68.660 1.00 19.79 265 ALA C C 1
ATOM 4581 O O . ALA C 1 268 ? -1.556 -51.919 67.623 1.00 21.99 265 ALA C O 1
ATOM 4583 N N . LEU C 1 269 ? -2.088 -51.030 69.631 1.00 20.99 266 LEU C N 1
ATOM 4584 C CA . LEU C 1 269 ? -1.050 -50.042 69.567 1.00 24.15 266 LEU C CA 1
ATOM 4585 C C . LEU C 1 269 ? 0.268 -50.751 69.794 1.00 23.25 266 LEU C C 1
ATOM 4586 O O . LEU C 1 269 ? 1.284 -50.347 69.225 1.00 22.69 266 LEU C O 1
ATOM 4591 N N . SER C 1 270 ? 0.255 -51.800 70.638 1.00 20.42 267 SER C N 1
ATOM 4592 C CA . SER C 1 270 ? 1.469 -52.572 70.913 1.00 19.79 267 SER C CA 1
ATOM 4593 C C . SER C 1 270 ? 1.974 -53.385 69.722 1.00 20.33 267 SER C C 1
ATOM 4594 O O . SER C 1 270 ? 3.175 -53.548 69.537 1.00 20.60 267 SER C O 1
ATOM 4597 N N . ASN C 1 271 ? 1.044 -53.934 68.958 1.00 19.72 268 ASN C N 1
ATOM 4598 C CA . ASN C 1 271 ? 1.348 -54.522 67.644 1.00 21.07 268 ASN C CA 1
ATOM 4599 C C . ASN C 1 271 ? 1.988 -53.504 66.684 1.00 20.88 268 ASN C C 1
ATOM 4600 O O . ASN C 1 271 ? 3.068 -53.740 66.069 1.00 17.86 268 ASN C O 1
ATOM 4605 N N . LEU C 1 272 ? 1.329 -52.341 66.591 1.00 21.08 269 LEU C N 1
ATOM 4606 C CA . LEU C 1 272 ? 1.831 -51.277 65.716 1.00 19.84 269 LEU C CA 1
ATOM 4607 C C . LEU C 1 272 ? 3.229 -51.019 66.179 1.00 20.10 269 LEU C C 1
ATOM 4608 O O . LEU C 1 272 ? 4.153 -51.041 65.391 1.00 20.13 269 LEU C O 1
ATOM 4613 N N . ALA C 1 273 ? 3.417 -50.865 67.491 1.00 23.40 270 ALA C N 1
ATOM 4614 C CA . ALA C 1 273 ? 4.744 -50.449 68.002 1.00 25.17 270 ALA C CA 1
ATOM 4615 C C . ALA C 1 273 ? 5.871 -51.462 67.948 1.00 25.58 270 ALA C C 1
ATOM 4616 O O . ALA C 1 273 ? 7.040 -51.055 67.960 1.00 28.67 270 ALA C O 1
ATOM 4618 N N . ARG C 1 274 ? 5.596 -52.759 67.875 1.00 27.21 271 ARG C N 1
ATOM 4619 C CA . ARG C 1 274 ? 6.709 -53.716 67.502 1.00 31.82 271 ARG C CA 1
ATOM 4620 C C . ARG C 1 274 ? 7.303 -53.494 66.094 1.00 28.71 271 ARG C C 1
ATOM 4621 O O . ARG C 1 274 ? 8.395 -53.966 65.794 1.00 33.34 271 ARG C O 1
ATOM 4629 N N . HIS C 1 275 ? 6.607 -52.765 65.247 1.00 29.18 272 HIS C N 1
ATOM 4630 C CA . HIS C 1 275 ? 7.128 -52.424 63.922 1.00 30.47 272 HIS C CA 1
ATOM 4631 C C . HIS C 1 275 ? 8.085 -51.238 63.942 1.00 29.67 272 HIS C C 1
ATOM 4632 O O . HIS C 1 275 ? 8.642 -50.882 62.925 1.00 33.51 272 HIS C O 1
ATOM 4639 N N . GLY C 1 276 ? 8.303 -50.654 65.108 1.00 29.98 273 GLY C N 1
ATOM 4640 C CA . GLY C 1 276 ? 9.450 -49.819 65.318 1.00 28.29 273 GLY C CA 1
ATOM 4641 C C . GLY C 1 276 ? 9.282 -48.532 64.542 1.00 26.78 273 GLY C C 1
ATOM 4642 O O . GLY C 1 276 ? 8.192 -47.899 64.512 1.00 25.39 273 GLY C O 1
ATOM 4643 N N . GLU C 1 277 ? 10.356 -48.164 63.886 1.00 25.16 274 GLU C N 1
ATOM 4644 C CA . GLU C 1 277 ? 10.308 -47.037 62.946 1.00 26.93 274 GLU C CA 1
ATOM 4645 C C . GLU C 1 277 ? 9.324 -47.204 61.811 1.00 25.06 274 GLU C C 1
ATOM 4646 O O . GLU C 1 277 ? 8.860 -46.191 61.262 1.00 23.79 274 GLU C O 1
ATOM 4652 N N . TYR C 1 278 ? 9.002 -48.446 61.438 1.00 23.12 275 TYR C N 1
ATOM 4653 C CA . TYR C 1 278 ? 8.120 -48.634 60.309 1.00 23.18 275 TYR C CA 1
ATOM 4654 C C . TYR C 1 278 ? 6.656 -48.422 60.677 1.00 23.53 275 TYR C C 1
ATOM 4655 O O . TYR C 1 278 ? 5.831 -48.190 59.798 1.00 26.00 275 TYR C O 1
ATOM 4664 N N . ALA C 1 279 ? 6.329 -48.457 61.962 1.00 21.54 276 ALA C N 1
ATOM 4665 C CA . ALA C 1 279 ? 4.942 -48.237 62.403 1.00 21.72 276 ALA C CA 1
ATOM 4666 C C . ALA C 1 279 ? 4.180 -47.073 61.700 1.00 22.16 276 ALA C C 1
ATOM 4667 O O . ALA C 1 279 ? 2.975 -47.192 61.391 1.00 21.15 276 ALA C O 1
ATOM 4669 N N . PRO C 1 280 ? 4.853 -45.936 61.422 1.00 23.90 277 PRO C N 1
ATOM 4670 C CA . PRO C 1 280 ? 4.087 -44.880 60.720 1.00 24.16 277 PRO C CA 1
ATOM 4671 C C . PRO C 1 280 ? 3.644 -45.263 59.309 1.00 22.98 277 PRO C C 1
ATOM 4672 O O . PRO C 1 280 ? 2.700 -44.682 58.806 1.00 20.36 277 PRO C O 1
ATOM 4676 N N . PHE C 1 281 ? 4.314 -46.258 58.733 1.00 25.36 278 PHE C N 1
ATOM 4677 C CA . PHE C 1 281 ? 4.053 -46.810 57.401 1.00 27.04 278 PHE C CA 1
ATOM 4678 C C . PHE C 1 281 ? 3.384 -48.172 57.380 1.00 29.92 278 PHE C C 1
ATOM 4679 O O . PHE C 1 281 ? 3.460 -48.912 56.366 1.00 26.39 278 PHE C O 1
ATOM 4687 N N . ALA C 1 282 ? 2.663 -48.484 58.461 1.00 29.46 279 ALA C N 1
ATOM 4688 C CA . ALA C 1 282 ? 2.226 -49.839 58.677 1.00 28.47 279 ALA C CA 1
ATOM 4689 C C . ALA C 1 282 ? 1.081 -50.178 57.769 1.00 31.01 279 ALA C C 1
ATOM 4690 O O . ALA C 1 282 ? 0.987 -51.321 57.307 1.00 34.10 279 ALA C O 1
ATOM 4692 N N . ARG C 1 283 ? 0.239 -49.208 57.463 1.00 28.09 280 ARG C N 1
ATOM 4693 C CA . ARG C 1 283 ? -0.788 -49.415 56.457 1.00 29.32 280 ARG C CA 1
ATOM 4694 C C . ARG C 1 283 ? -0.231 -49.361 55.002 1.00 30.96 280 ARG C C 1
ATOM 4695 O O . ARG C 1 283 ? -0.738 -50.074 54.149 1.00 32.53 280 ARG C O 1
ATOM 4703 N N . VAL C 1 284 ? 0.834 -48.592 54.710 1.00 31.94 281 VAL C N 1
ATOM 4704 C CA . VAL C 1 284 ? 1.451 -48.666 53.348 1.00 28.51 281 VAL C CA 1
ATOM 4705 C C . VAL C 1 284 ? 2.028 -50.025 53.185 1.00 24.72 281 VAL C C 1
ATOM 4706 O O . VAL C 1 284 ? 1.979 -50.645 52.108 1.00 22.83 281 VAL C O 1
ATOM 4710 N N . LEU C 1 285 ? 2.637 -50.487 54.250 1.00 24.82 282 LEU C N 1
ATOM 4711 C CA . LEU C 1 285 ? 3.469 -51.682 54.123 1.00 23.59 282 LEU C CA 1
ATOM 4712 C C . LEU C 1 285 ? 2.734 -52.989 54.284 1.00 21.25 282 LEU C C 1
ATOM 4713 O O . LEU C 1 285 ? 3.312 -53.997 54.007 1.00 22.90 282 LEU C O 1
ATOM 4718 N N . ASN C 1 286 ? 1.474 -52.981 54.689 1.00 22.40 283 ASN C N 1
ATOM 4719 C CA . ASN C 1 286 ? 0.768 -54.199 55.041 1.00 24.81 283 ASN C CA 1
ATOM 4720 C C . ASN C 1 286 ? 1.436 -55.006 56.142 1.00 25.22 283 ASN C C 1
ATOM 4721 O O . ASN C 1 286 ? 1.476 -56.234 56.084 1.00 25.14 283 ASN C O 1
ATOM 4726 N N . LEU C 1 287 ? 1.957 -54.310 57.146 1.00 24.45 284 LEU C N 1
ATOM 4727 C CA . LEU C 1 287 ? 2.598 -54.942 58.289 1.00 23.08 284 LEU C CA 1
ATOM 4728 C C . LEU C 1 287 ? 1.579 -55.536 59.217 1.00 22.46 284 LEU C C 1
ATOM 4729 O O . LEU C 1 287 ? 0.426 -55.180 59.182 1.00 21.13 284 LEU C O 1
ATOM 4734 N N . SER C 1 288 ? 2.016 -56.453 60.068 1.00 24.45 285 SER C N 1
ATOM 4735 C CA . SER C 1 288 ? 1.056 -57.305 60.786 1.00 25.99 285 SER C CA 1
ATOM 4736 C C . SER C 1 288 ? 0.503 -56.640 62.033 1.00 26.28 285 SER C C 1
ATOM 4737 O O . SER C 1 288 ? 1.191 -55.835 62.651 1.00 33.08 285 SER C O 1
ATOM 4740 N N . GLY C 1 289 ? -0.707 -57.007 62.419 1.00 23.11 286 GLY C N 1
ATOM 4741 C CA . GLY C 1 289 ? -1.223 -56.688 63.743 1.00 23.25 286 GLY C CA 1
ATOM 4742 C C . GLY C 1 289 ? -2.023 -55.398 63.852 1.00 22.13 286 GLY C C 1
ATOM 4743 O O . GLY C 1 289 ? -2.294 -54.983 64.979 1.00 19.25 286 GLY C O 1
ATOM 4744 N N . ILE C 1 290 ? -2.409 -54.799 62.707 1.00 20.98 287 ILE C N 1
ATOM 4745 C CA . ILE C 1 290 ? -2.972 -53.431 62.702 1.00 25.47 287 ILE C CA 1
ATOM 4746 C C . ILE C 1 290 ? -4.412 -53.343 62.272 1.00 25.52 287 ILE C C 1
ATOM 4747 O O . ILE C 1 290 ? -4.942 -52.281 62.063 1.00 28.93 287 ILE C O 1
ATOM 4752 N N . ASN C 1 291 ? -5.060 -54.490 62.229 1.00 24.90 288 ASN C N 1
ATOM 4753 C CA . ASN C 1 291 ? -6.339 -54.610 61.642 1.00 23.49 288 ASN C CA 1
ATOM 4754 C C . ASN C 1 291 ? -7.358 -54.001 62.563 1.00 24.97 288 ASN C C 1
ATOM 4755 O O . ASN C 1 291 ? -8.350 -53.502 62.110 1.00 27.03 288 ASN C O 1
ATOM 4760 N N . ASN C 1 292 ? -7.096 -54.021 63.864 1.00 28.72 289 ASN C N 1
ATOM 4761 C CA . ASN C 1 292 ? -8.007 -53.424 64.833 1.00 28.39 289 ASN C CA 1
ATOM 4762 C C . ASN C 1 292 ? -7.689 -51.906 65.122 1.00 30.23 289 ASN C C 1
ATOM 4763 O O . ASN C 1 292 ? -8.288 -51.311 66.023 1.00 28.96 289 ASN C O 1
ATOM 4768 N N . LEU C 1 293 ? -6.824 -51.281 64.317 1.00 28.88 290 LEU C N 1
ATOM 4769 C CA . LEU C 1 293 ? -6.480 -49.849 64.456 1.00 30.93 290 LEU C CA 1
ATOM 4770 C C . LEU C 1 293 ? -7.304 -48.955 63.535 1.00 32.91 290 LEU C C 1
ATOM 4771 O O . LEU C 1 293 ? -6.771 -48.352 62.611 1.00 37.11 290 LEU C O 1
ATOM 4776 N N . GLU C 1 294 ? -8.598 -48.890 63.843 1.00 33.74 291 GLU C N 1
ATOM 4777 C CA . GLU C 1 294 ? -9.677 -48.269 63.063 1.00 32.58 291 GLU C CA 1
ATOM 4778 C C . GLU C 1 294 ? -10.516 -47.538 64.102 1.00 33.67 291 GLU C C 1
ATOM 4779 O O . GLU C 1 294 ? -10.971 -48.170 65.087 1.00 30.91 291 GLU C O 1
ATOM 4785 N N . HIS C 1 295 ? -10.736 -46.238 63.905 1.00 31.42 292 HIS C N 1
ATOM 4786 C CA . HIS C 1 295 ? -11.295 -45.405 64.945 1.00 33.23 292 HIS C CA 1
ATOM 4787 C C . HIS C 1 295 ? -12.715 -45.829 65.256 1.00 33.10 292 HIS C C 1
ATOM 4788 O O . HIS C 1 295 ? -13.108 -45.772 66.407 1.00 40.79 292 HIS C O 1
ATOM 4795 N N . GLY C 1 296 ? -13.463 -46.262 64.240 1.00 34.44 293 GLY C N 1
ATOM 4796 C CA . GLY C 1 296 ? -14.840 -46.746 64.375 1.00 33.90 293 GLY C CA 1
ATOM 4797 C C . GLY C 1 296 ? -15.030 -47.794 65.448 1.00 33.36 293 GLY C C 1
ATOM 4798 O O . GLY C 1 296 ? -15.995 -47.750 66.188 1.00 31.81 293 GLY C O 1
ATOM 4799 N N . LEU C 1 297 ? -14.047 -48.676 65.589 1.00 35.08 294 LEU C N 1
ATOM 4800 C CA . LEU C 1 297 ? -14.048 -49.698 66.649 1.00 34.95 294 LEU C CA 1
ATOM 4801 C C . LEU C 1 297 ? -13.864 -49.159 68.094 1.00 34.53 294 LEU C C 1
ATOM 4802 O O . LEU C 1 297 ? -13.943 -49.931 69.042 1.00 33.50 294 LEU C O 1
ATOM 4807 N N . TYR C 1 298 ? -13.604 -47.864 68.267 1.00 34.36 295 TYR C N 1
ATOM 4808 C CA . TYR C 1 298 ? -13.471 -47.272 69.583 1.00 34.71 295 TYR C CA 1
ATOM 4809 C C . TYR C 1 298 ? -14.456 -46.111 69.771 1.00 36.21 295 TYR C C 1
ATOM 4810 O O . TYR C 1 298 ? -14.047 -44.947 69.814 1.00 36.63 295 TYR C O 1
ATOM 4819 N N . PRO C 1 299 ? -15.767 -46.428 69.849 1.00 38.36 296 PRO C N 1
ATOM 4820 C CA . PRO C 1 299 ? -16.732 -45.355 69.977 1.00 40.44 296 PRO C CA 1
ATOM 4821 C C . PRO C 1 299 ? -16.530 -44.489 71.236 1.00 37.76 296 PRO C C 1
ATOM 4822 O O . PRO C 1 299 ? -16.560 -43.278 71.127 1.00 40.89 296 PRO C O 1
ATOM 4826 N N . GLN C 1 300 ? -16.281 -45.107 72.389 1.00 38.48 297 GLN C N 1
ATOM 4827 C CA . GLN C 1 300 ? -16.108 -44.366 73.663 1.00 37.44 297 GLN C CA 1
ATOM 4828 C C . GLN C 1 300 ? -14.841 -43.512 73.685 1.00 35.46 297 GLN C C 1
ATOM 4829 O O . GLN C 1 300 ? -14.881 -42.412 74.179 1.00 31.43 297 GLN C O 1
ATOM 4835 N N . LEU C 1 301 ? -13.738 -44.030 73.144 1.00 37.33 298 LEU C N 1
ATOM 4836 C CA . LEU C 1 301 ? -12.499 -43.279 72.974 1.00 33.48 298 LEU C CA 1
ATOM 4837 C C . LEU C 1 301 ? -12.583 -42.236 71.912 1.00 36.60 298 LEU C C 1
ATOM 4838 O O . LEU C 1 301 ? -11.855 -41.227 71.965 1.00 37.55 298 LEU C O 1
ATOM 4843 N N . SER C 1 302 ? -13.366 -42.511 70.872 1.00 37.95 299 SER C N 1
ATOM 4844 C CA . SER C 1 302 ? -13.597 -41.487 69.838 1.00 39.24 299 SER C CA 1
ATOM 4845 C C . SER C 1 302 ? -14.333 -40.357 70.529 1.00 35.84 299 SER C C 1
ATOM 4846 O O . SER C 1 302 ? -13.838 -39.227 70.562 1.00 33.45 299 SER C O 1
ATOM 4849 N N . ALA C 1 303 ? -15.465 -40.714 71.148 1.00 35.70 300 ALA C N 1
ATOM 4850 C CA . ALA C 1 303 ? -16.311 -39.804 71.956 1.00 37.07 300 ALA C CA 1
ATOM 4851 C C . ALA C 1 303 ? -15.544 -38.831 72.872 1.00 34.25 300 ALA C C 1
ATOM 4852 O O . ALA C 1 303 ? -15.592 -37.621 72.693 1.00 33.43 300 ALA C O 1
ATOM 4854 N N . ILE C 1 304 ? -14.802 -39.381 73.811 1.00 36.69 301 ILE C N 1
ATOM 4855 C CA . ILE C 1 304 ? -13.972 -38.600 74.732 1.00 38.14 301 ILE C CA 1
ATOM 4856 C C . ILE C 1 304 ? -13.021 -37.673 73.995 1.00 37.95 301 ILE C C 1
ATOM 4857 O O . ILE C 1 304 ? -12.793 -36.535 74.435 1.00 34.54 301 ILE C O 1
ATOM 4862 N N . ALA C 1 305 ? -12.463 -38.157 72.892 1.00 34.26 302 ALA C N 1
ATOM 4863 C CA . ALA C 1 305 ? -11.510 -37.360 72.155 1.00 35.45 302 ALA C CA 1
ATOM 4864 C C . ALA C 1 305 ? -12.201 -36.142 71.558 1.00 37.05 302 ALA C C 1
ATOM 4865 O O . ALA C 1 305 ? -11.592 -35.082 71.499 1.00 33.09 302 ALA C O 1
ATOM 4867 N N . LEU C 1 306 ? -13.451 -36.286 71.101 1.00 41.92 303 LEU C N 1
ATOM 4868 C CA . LEU C 1 306 ? -14.160 -35.116 70.527 1.00 46.81 303 LEU C CA 1
ATOM 4869 C C . LEU C 1 306 ? -14.642 -34.125 71.613 1.00 45.95 303 LEU C C 1
ATOM 4870 O O . LEU C 1 306 ? -14.503 -32.921 71.434 1.00 44.91 303 LEU C O 1
ATOM 4875 N N . GLY C 1 307 ? -15.168 -34.633 72.737 1.00 46.61 304 GLY C N 1
ATOM 4876 C CA . GLY C 1 307 ? -15.350 -33.805 73.924 1.00 45.02 304 GLY C CA 1
ATOM 4877 C C . GLY C 1 307 ? -14.119 -32.924 74.147 1.00 45.89 304 GLY C C 1
ATOM 4878 O O . GLY C 1 307 ? -14.244 -31.712 74.292 1.00 49.37 304 GLY C O 1
ATOM 4879 N N . VAL C 1 308 ? -12.926 -33.524 74.117 1.00 46.07 305 VAL C N 1
ATOM 4880 C CA . VAL C 1 308 ? -11.688 -32.823 74.481 1.00 44.21 305 VAL C CA 1
ATOM 4881 C C . VAL C 1 308 ? -11.296 -31.837 73.416 1.00 39.31 305 VAL C C 1
ATOM 4882 O O . VAL C 1 308 ? -10.968 -30.732 73.733 1.00 34.74 305 VAL C O 1
ATOM 4886 N N . ALA C 1 309 ? -11.336 -32.260 72.161 1.00 42.36 306 ALA C N 1
ATOM 4887 C CA . ALA C 1 309 ? -11.002 -31.417 71.018 1.00 41.86 306 ALA C CA 1
ATOM 4888 C C . ALA C 1 309 ? -12.005 -30.258 70.780 1.00 46.50 306 ALA C C 1
ATOM 4889 O O . ALA C 1 309 ? -11.610 -29.102 70.537 1.00 45.71 306 ALA C O 1
ATOM 4891 N N . THR C 1 310 ? -13.295 -30.571 70.882 1.00 51.53 307 THR C N 1
ATOM 4892 C CA . THR C 1 310 ? -14.347 -29.570 70.803 1.00 54.97 307 THR C CA 1
ATOM 4893 C C . THR C 1 310 ? -14.333 -28.608 72.024 1.00 61.04 307 THR C C 1
ATOM 4894 O O . THR C 1 310 ? -14.975 -27.552 71.987 1.00 62.89 307 THR C O 1
ATOM 4898 N N . ALA C 1 311 ? -13.615 -28.985 73.094 1.00 60.78 308 ALA C N 1
ATOM 4899 C CA . ALA C 1 311 ? -13.305 -28.095 74.225 1.00 59.06 308 ALA C CA 1
ATOM 4900 C C . ALA C 1 311 ? -12.083 -27.214 73.988 1.00 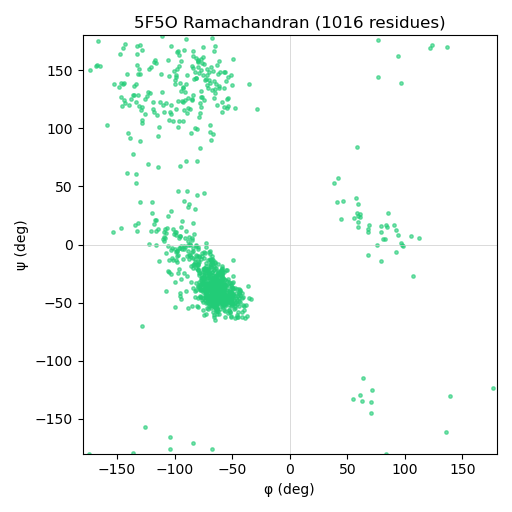58.91 308 ALA C C 1
ATOM 4901 O O . ALA C 1 311 ? -11.793 -26.363 74.822 1.00 56.44 308 ALA C O 1
ATOM 4903 N N . HIS C 1 312 ? -11.366 -27.399 72.876 1.00 61.98 309 HIS C N 1
ATOM 4904 C CA . HIS C 1 312 ? -10.186 -26.585 72.596 1.00 61.30 309 HIS C CA 1
ATOM 4905 C C . HIS C 1 312 ? -10.701 -26.153 71.239 1.00 60.00 309 HIS C C 1
ATOM 4906 O O . HIS C 1 312 ? -11.909 -26.178 70.982 1.00 59.63 309 HIS C O 1
ATOM 4913 N N . GLY C 1 313 ? -9.799 -25.754 70.369 1.00 60.05 310 GLY C N 1
ATOM 4914 C CA . GLY C 1 313 ? -10.145 -25.580 68.971 1.00 60.56 310 GLY C CA 1
ATOM 4915 C C . GLY C 1 313 ? -10.434 -26.554 67.878 1.00 62.35 310 GLY C C 1
ATOM 4916 O O . GLY C 1 313 ? -11.499 -26.501 67.273 1.00 58.37 310 GLY C O 1
ATOM 4917 N N . SER C 1 314 ? -9.441 -27.403 67.600 1.00 65.95 311 SER C N 1
ATOM 4918 C CA . SER C 1 314 ? -9.509 -28.383 66.508 1.00 64.93 311 SER C CA 1
ATOM 4919 C C . SER C 1 314 ? -10.758 -29.269 66.582 1.00 67.21 311 SER C C 1
ATOM 4920 O O . SER C 1 314 ? -11.262 -29.603 67.667 1.00 63.90 311 SER C O 1
ATOM 4923 N N . THR C 1 315 ? -11.278 -29.598 65.404 1.00 68.33 312 THR C N 1
ATOM 4924 C CA . THR C 1 315 ? -12.155 -30.757 65.225 1.00 70.35 312 THR C CA 1
ATOM 4925 C C . THR C 1 315 ? -11.369 -31.913 64.668 1.00 72.23 312 THR C C 1
ATOM 4926 O O . THR C 1 315 ? -10.463 -31.735 63.847 1.00 81.12 312 THR C O 1
ATOM 4930 N N . LEU C 1 316 ? -11.677 -33.106 65.152 1.00 72.47 313 LEU C N 1
ATOM 4931 C CA . LEU C 1 316 ? -11.045 -34.314 64.663 1.00 68.99 313 LEU C CA 1
ATOM 4932 C C . LEU C 1 316 ? -11.693 -34.694 63.346 1.00 65.60 313 LEU C C 1
ATOM 4933 O O . LEU C 1 316 ? -12.866 -35.111 63.314 1.00 59.69 313 LEU C O 1
ATOM 4938 N N . ALA C 1 317 ? -10.921 -34.530 62.269 1.00 61.23 314 ALA C N 1
ATOM 4939 C CA . ALA C 1 317 ? -11.328 -34.924 60.926 1.00 56.58 314 ALA C CA 1
ATOM 4940 C C . ALA C 1 317 ? -11.848 -36.350 60.936 1.00 52.84 314 ALA C C 1
ATOM 4941 O O . ALA C 1 317 ? -11.293 -37.207 61.618 1.00 48.70 314 ALA C O 1
ATOM 4943 N N . GLY C 1 318 ? -12.948 -36.582 60.218 1.00 53.90 315 GLY C N 1
ATOM 4944 C CA . GLY C 1 318 ? -13.592 -37.899 60.142 1.00 49.08 315 GLY C CA 1
ATOM 4945 C C . GLY C 1 318 ? -13.997 -38.558 61.454 1.00 46.08 315 GLY C C 1
ATOM 4946 O O . GLY C 1 318 ? -14.143 -39.778 61.490 1.00 46.16 315 GLY C O 1
ATOM 4947 N N . VAL C 1 319 ? -14.184 -37.772 62.520 1.00 43.91 316 VAL C N 1
ATOM 4948 C CA . VAL C 1 319 ? -14.603 -38.288 63.823 1.00 48.33 316 VAL C CA 1
ATOM 4949 C C . VAL C 1 319 ? -15.987 -37.735 64.106 1.00 48.78 316 VAL C C 1
ATOM 4950 O O . VAL C 1 319 ? -16.163 -36.634 64.645 1.00 51.59 316 VAL C O 1
ATOM 4954 N N . ASN C 1 320 ? -16.975 -38.525 63.729 1.00 50.55 317 ASN C N 1
ATOM 4955 C CA . ASN C 1 320 ? -18.356 -38.113 63.814 1.00 48.11 317 ASN C CA 1
ATOM 4956 C C . ASN C 1 320 ? -18.947 -38.987 64.895 1.00 52.38 317 ASN C C 1
ATOM 4957 O O . ASN C 1 320 ? -18.508 -40.149 65.083 1.00 42.24 317 ASN C O 1
ATOM 4962 N N . VAL C 1 321 ? -19.896 -38.416 65.639 1.00 51.88 318 VAL C N 1
ATOM 4963 C CA . VAL C 1 321 ? -20.412 -39.044 66.856 1.00 57.23 318 VAL C CA 1
ATOM 4964 C C . VAL C 1 321 ? -21.930 -39.022 66.770 1.00 58.74 318 VAL C C 1
ATOM 4965 O O . VAL C 1 321 ? -22.513 -38.153 66.112 1.00 59.92 318 VAL C O 1
ATOM 4969 N N . GLY C 1 322 ? -22.575 -39.991 67.402 1.00 57.88 319 GLY C N 1
ATOM 4970 C CA . GLY C 1 322 ? -24.027 -40.126 67.262 1.00 61.45 319 GLY C CA 1
ATOM 4971 C C . GLY C 1 322 ? -24.616 -41.081 68.272 1.00 60.89 319 GLY C C 1
ATOM 4972 O O . GLY C 1 322 ? -23.910 -41.944 68.793 1.00 62.04 319 GLY C O 1
ATOM 4973 N N . GLU C 1 323 ? -25.895 -40.883 68.587 1.00 58.18 320 GLU C N 1
ATOM 4974 C CA . GLU C 1 323 ? -26.667 -41.853 69.354 1.00 58.81 320 GLU C CA 1
ATOM 4975 C C . GLU C 1 323 ? -26.088 -42.042 70.797 1.00 56.82 320 GLU C C 1
ATOM 4976 O O . GLU C 1 323 ? -26.075 -41.090 71.578 1.00 46.60 320 GLU C O 1
ATOM 4982 N N . GLN C 1 324 ? -25.568 -43.230 71.128 1.00 58.40 321 GLN C N 1
ATOM 4983 C CA . GLN C 1 324 ? -25.239 -43.588 72.520 1.00 58.44 321 GLN C CA 1
ATOM 4984 C C . GLN C 1 324 ? -24.275 -42.613 73.171 1.00 51.48 321 GLN C C 1
ATOM 4985 O O . GLN C 1 324 ? -24.449 -42.267 74.341 1.00 48.38 321 GLN C O 1
ATOM 4991 N N . TYR C 1 325 ? -23.289 -42.154 72.402 1.00 48.13 322 TYR C N 1
ATOM 4992 C CA . TYR C 1 325 ? -22.041 -41.624 72.968 1.00 48.85 322 TYR C CA 1
ATOM 4993 C C . TYR C 1 325 ? -21.970 -40.102 73.140 1.00 48.86 322 TYR C C 1
ATOM 4994 O O . TYR C 1 325 ? -20.934 -39.589 73.576 1.00 46.70 322 TYR C O 1
ATOM 5003 N N . GLN C 1 326 ? -23.084 -39.408 72.873 1.00 50.02 323 GLN C N 1
ATOM 5004 C CA . GLN C 1 326 ? -23.172 -37.928 72.952 1.00 49.45 323 GLN C CA 1
ATOM 5005 C C . GLN C 1 326 ? -22.983 -37.342 74.360 1.00 46.85 323 GLN C C 1
ATOM 5006 O O . GLN C 1 326 ? -22.443 -36.248 74.511 1.00 47.87 323 GLN C O 1
ATOM 5012 N N . GLN C 1 327 ? -23.469 -38.054 75.375 1.00 53.39 324 GLN C N 1
ATOM 5013 C CA . GLN C 1 327 ? -23.357 -37.628 76.788 1.00 52.69 324 GLN C CA 1
ATOM 5014 C C . GLN C 1 327 ? -21.922 -37.785 77.281 1.00 51.27 324 GLN C C 1
ATOM 5015 O O . GLN C 1 327 ? -21.456 -37.006 78.129 1.00 52.80 324 GLN C O 1
ATOM 5021 N N . LEU C 1 328 ? -21.246 -38.823 76.777 1.00 47.94 325 LEU C N 1
ATOM 5022 C CA . LEU C 1 328 ? -19.808 -39.014 77.000 1.00 46.95 325 LEU C CA 1
ATOM 5023 C C . LEU C 1 328 ? -18.977 -37.905 76.342 1.00 45.50 325 LEU C C 1
ATOM 5024 O O . LEU C 1 328 ? -18.057 -37.387 76.952 1.00 42.01 325 LEU C O 1
ATOM 5029 N N . ARG C 1 329 ? -19.324 -37.558 75.108 1.00 51.50 326 ARG C N 1
ATOM 5030 C CA . ARG C 1 329 ? -18.761 -36.388 74.414 1.00 53.87 326 ARG C CA 1
ATOM 5031 C C . ARG C 1 329 ? -19.030 -35.066 75.161 1.00 51.80 326 ARG C C 1
ATOM 5032 O O . ARG C 1 329 ? -18.154 -34.187 75.256 1.00 45.91 326 ARG C O 1
ATOM 5040 N N . GLU C 1 330 ? -20.254 -34.940 75.670 1.00 50.42 327 GLU C N 1
ATOM 5041 C CA . GLU C 1 330 ? -20.680 -33.776 76.469 1.00 52.20 327 GLU C CA 1
ATOM 5042 C C . GLU C 1 330 ? -19.915 -33.734 77.799 1.00 49.69 327 GLU C C 1
ATOM 5043 O O . GLU C 1 330 ? -19.470 -32.681 78.230 1.00 49.51 327 GLU C O 1
ATOM 5049 N N . ALA C 1 331 ? -19.754 -34.890 78.438 1.00 51.33 328 ALA C N 1
ATOM 5050 C CA . ALA C 1 331 ? -19.042 -34.985 79.725 1.00 50.26 328 ALA C CA 1
ATOM 5051 C C . ALA C 1 331 ? -17.515 -34.795 79.600 1.00 49.02 328 ALA C C 1
ATOM 5052 O O . ALA C 1 331 ? -16.882 -34.246 80.508 1.00 44.03 328 ALA C O 1
ATOM 5054 N N . ALA C 1 332 ? -16.924 -35.278 78.499 1.00 44.44 329 ALA C N 1
ATOM 5055 C CA . ALA C 1 332 ? -15.481 -35.066 78.230 1.00 39.10 329 ALA C CA 1
ATOM 5056 C C . ALA C 1 332 ? -15.184 -33.597 78.023 1.00 37.98 329 ALA C C 1
ATOM 5057 O O . ALA C 1 332 ? -14.152 -33.087 78.530 1.00 33.44 329 ALA C O 1
ATOM 5059 N N . HIS C 1 333 ? -16.091 -32.942 77.278 1.00 35.87 330 HIS C N 1
ATOM 5060 C CA . HIS C 1 333 ? -16.005 -31.507 76.974 1.00 41.77 330 HIS C CA 1
ATOM 5061 C C . HIS C 1 333 ? -15.890 -30.674 78.250 1.00 41.99 330 HIS C C 1
ATOM 5062 O O . HIS C 1 333 ? -15.021 -29.820 78.346 1.00 41.40 330 HIS C O 1
ATOM 5069 N N . ASP C 1 334 ? -16.695 -30.998 79.262 1.00 50.66 331 ASP C N 1
ATOM 5070 C CA . ASP C 1 334 ? -16.794 -30.160 80.474 1.00 52.66 331 ASP C CA 1
ATOM 5071 C C . ASP C 1 334 ? -15.639 -30.330 81.437 1.00 55.11 331 ASP C C 1
ATOM 5072 O O . ASP C 1 334 ? -15.194 -29.341 82.005 1.00 55.62 331 ASP C O 1
ATOM 5077 N N . ALA C 1 335 ? -15.151 -31.564 81.615 1.00 56.29 332 ALA C N 1
ATOM 5078 C CA . ALA C 1 335 ? -13.941 -31.812 82.417 1.00 54.20 332 ALA C CA 1
ATOM 5079 C C . ALA C 1 335 ? -12.731 -31.014 81.879 1.00 51.79 332 ALA C C 1
ATOM 5080 O O . ALA C 1 335 ? -11.978 -30.428 82.640 1.00 49.96 332 ALA C O 1
ATOM 5082 N N . GLU C 1 336 ? -12.580 -31.008 80.561 1.00 50.16 333 GLU C N 1
ATOM 5083 C CA . GLU C 1 336 ? -11.501 -30.297 79.887 1.00 52.83 333 GLU C CA 1
ATOM 5084 C C . GLU C 1 336 ? -11.697 -28.769 79.899 1.00 54.66 333 GLU C C 1
ATOM 5085 O O . GLU C 1 336 ? -10.707 -28.028 79.970 1.00 47.49 333 GLU C O 1
ATOM 5091 N N . VAL C 1 337 ? -12.955 -28.311 79.791 1.00 58.39 334 VAL C N 1
ATOM 5092 C CA . VAL C 1 337 ? -13.310 -26.882 80.004 1.00 59.26 334 VAL C CA 1
ATOM 5093 C C . VAL C 1 337 ? -13.114 -26.490 81.473 1.00 59.36 334 VAL C C 1
ATOM 5094 O O . VAL C 1 337 ? -12.641 -25.391 81.770 1.00 65.08 334 VAL C O 1
ATOM 5098 N N . LYS C 1 338 ? -13.483 -27.399 82.368 1.00 55.40 335 LYS C N 1
ATOM 5099 C CA . LYS C 1 338 ? -13.354 -27.221 83.817 1.00 56.62 335 LYS C CA 1
ATOM 5100 C C . LYS C 1 338 ? -11.902 -27.137 84.339 1.00 58.11 335 LYS C C 1
ATOM 5101 O O . LYS C 1 338 ? -11.699 -26.565 85.406 1.00 62.09 335 LYS C O 1
ATOM 5107 N N . LEU C 1 339 ? -10.914 -27.661 83.598 1.00 59.71 336 LEU C N 1
ATOM 5108 C CA . LEU C 1 339 ? -9.501 -27.755 84.079 1.00 65.03 336 LEU C CA 1
ATOM 5109 C C . LEU C 1 339 ? -8.591 -26.527 83.780 1.00 64.06 336 LEU C C 1
ATOM 5110 O O . LEU C 1 339 ? -7.452 -26.664 83.337 1.00 59.99 336 LEU C O 1
ATOM 5115 N N . GLN C 1 340 ? -9.114 -25.325 84.047 1.00 70.43 337 GLN C N 1
ATOM 5116 C CA . GLN C 1 340 ? -8.353 -24.071 83.927 1.00 66.00 337 GLN C CA 1
ATOM 5117 C C . GLN C 1 340 ? -8.682 -23.053 85.061 1.00 64.31 337 GLN C C 1
ATOM 5118 O O . GLN C 1 340 ? -9.168 -21.957 84.774 1.00 68.04 337 GLN C O 1
ATOM 5124 N N . ARG C 1 341 ? -8.436 -23.365 86.341 1.00 61.50 338 ARG C N 1
ATOM 5125 C CA . ARG C 1 341 ? -7.904 -24.642 86.845 1.00 62.42 338 ARG C CA 1
ATOM 5126 C C . ARG C 1 341 ? -8.222 -24.857 88.324 1.00 66.29 338 ARG C C 1
ATOM 5127 O O . ARG C 1 341 ? -8.332 -25.997 88.791 1.00 65.11 338 ARG C O 1
ATOM 5135 N N . TRP D 2 2 ? -3.555 -26.213 74.977 1.00 47.19 2 TRP D N 1
ATOM 5136 C CA . TRP D 2 2 ? -3.156 -27.600 74.562 1.00 47.37 2 TRP D CA 1
ATOM 5137 C C . TRP D 2 2 ? -1.794 -27.568 73.876 1.00 45.75 2 TRP D C 1
ATOM 5138 O O . TRP D 2 2 ? -1.692 -26.994 72.808 1.00 44.50 2 TRP D O 1
ATOM 5149 N N . ASP D 2 3 ? -0.760 -28.169 74.488 1.00 50.35 3 ASP D N 1
ATOM 5150 C CA . ASP D 2 3 ? 0.590 -28.230 73.879 1.00 51.32 3 ASP D CA 1
ATOM 5151 C C . ASP D 2 3 ? 0.523 -29.149 72.650 1.00 55.47 3 ASP D C 1
ATOM 5152 O O . ASP D 2 3 ? 0.731 -30.367 72.736 1.00 53.75 3 ASP D O 1
ATOM 5157 N N . SER D 2 4 ? 0.227 -28.509 71.513 1.00 57.74 4 SER D N 1
ATOM 5158 C CA . SER D 2 4 ? -0.047 -29.155 70.224 1.00 58.19 4 SER D CA 1
ATOM 5159 C C . SER D 2 4 ? 1.011 -30.166 69.809 1.00 57.21 4 SER D C 1
ATOM 5160 O O . SER D 2 4 ? 0.669 -31.244 69.308 1.00 59.66 4 SER D O 1
ATOM 5163 N N . SER D 2 5 ? 2.280 -29.827 70.035 1.00 53.03 5 SER D N 1
ATOM 5164 C CA . SER D 2 5 ? 3.378 -30.651 69.549 1.00 50.61 5 SER D CA 1
ATOM 5165 C C . SER D 2 5 ? 4.032 -31.518 70.604 1.00 48.38 5 SER D C 1
ATOM 5166 O O . SER D 2 5 ? 4.826 -32.394 70.252 1.00 47.91 5 SER D O 1
ATOM 5169 N N . TYR D 2 6 ? 3.734 -31.299 71.886 1.00 45.60 6 TYR D N 1
ATOM 5170 C CA . TYR D 2 6 ? 4.176 -32.267 72.888 1.00 40.65 6 TYR D CA 1
ATOM 5171 C C . TYR D 2 6 ? 3.318 -33.542 72.750 1.00 39.10 6 TYR D C 1
ATOM 5172 O O . TYR D 2 6 ? 3.847 -34.644 72.705 1.00 32.99 6 TYR D O 1
ATOM 5181 N N . MET D 2 7 ? 2.011 -33.349 72.600 1.00 36.51 7 MET D N 1
ATOM 5182 C CA . MET D 2 7 ? 1.045 -34.428 72.515 1.00 37.70 7 MET D CA 1
ATOM 5183 C C . MET D 2 7 ? 1.138 -35.215 71.211 1.00 38.64 7 MET D C 1
ATOM 5184 O O . MET D 2 7 ? 0.945 -36.456 71.224 1.00 35.12 7 MET D O 1
ATOM 5189 N N . GLN D 2 8 ? 1.467 -34.523 70.111 1.00 36.14 8 GLN D N 1
ATOM 5190 C CA . GLN D 2 8 ? 1.884 -35.209 68.877 1.00 37.10 8 GLN D CA 1
ATOM 5191 C C . GLN D 2 8 ? 3.132 -36.118 69.053 1.00 38.24 8 GLN D C 1
ATOM 5192 O O . GLN D 2 8 ? 3.139 -37.225 68.486 1.00 33.55 8 GLN D O 1
ATOM 5198 N N . GLN D 2 9 ? 4.146 -35.684 69.831 1.00 37.31 9 GLN D N 1
ATOM 5199 C CA . GLN D 2 9 ? 5.396 -36.494 70.038 1.00 39.48 9 GLN D CA 1
ATOM 5200 C C . GLN D 2 9 ? 5.102 -37.732 70.871 1.00 37.84 9 GLN D C 1
ATOM 5201 O O . GLN D 2 9 ? 5.467 -38.838 70.500 1.00 36.82 9 GLN D O 1
ATOM 5207 N N . VAL D 2 10 ? 4.468 -37.514 72.021 1.00 37.02 10 VAL D N 1
ATOM 5208 C CA . VAL D 2 10 ? 4.094 -38.576 72.945 1.00 33.52 10 VAL D CA 1
ATOM 5209 C C . VAL D 2 10 ? 3.306 -39.631 72.181 1.00 33.36 10 VAL D C 1
ATOM 5210 O O . VAL D 2 10 ? 3.652 -40.815 72.236 1.00 37.22 10 VAL D O 1
ATOM 5214 N N . SER D 2 11 ? 2.270 -39.202 71.460 1.00 30.67 11 SER D N 1
ATOM 5215 C CA . SER D 2 11 ? 1.387 -40.150 70.761 1.00 29.85 11 SER D CA 1
ATOM 5216 C C . SER D 2 11 ? 2.101 -40.904 69.657 1.00 28.55 11 SER D C 1
ATOM 5217 O O . SER D 2 11 ? 1.770 -42.060 69.414 1.00 26.92 11 SER D O 1
ATOM 5220 N N . GLU D 2 12 ? 3.059 -40.241 69.008 1.00 28.58 12 GLU D N 1
ATOM 5221 C CA . GLU D 2 12 ? 3.870 -40.846 67.965 1.00 30.20 12 GLU D CA 1
ATOM 5222 C C . GLU D 2 12 ? 4.861 -41.794 68.582 1.00 28.68 12 GLU D C 1
ATOM 5223 O O . GLU D 2 12 ? 5.077 -42.873 68.045 1.00 21.08 12 GLU D O 1
ATOM 5229 N N . GLY D 2 13 ? 5.495 -41.337 69.665 1.00 31.56 13 GLY D N 1
ATOM 5230 C CA . GLY D 2 13 ? 6.356 -42.169 70.549 1.00 29.46 13 GLY D CA 1
ATOM 5231 C C . GLY D 2 13 ? 5.695 -43.455 71.039 1.00 29.57 13 GLY D C 1
ATOM 5232 O O . GLY D 2 13 ? 6.334 -44.486 71.129 1.00 30.53 13 GLY D O 1
ATOM 5233 N N . LEU D 2 14 ? 4.415 -43.394 71.373 1.00 27.20 14 LEU D N 1
ATOM 5234 C CA . LEU D 2 14 ? 3.640 -44.606 71.713 1.00 25.43 14 LEU D CA 1
ATOM 5235 C C . LEU D 2 14 ? 3.344 -45.503 70.506 1.00 26.91 14 LEU D C 1
ATOM 5236 O O . LEU D 2 14 ? 3.227 -46.730 70.657 1.00 29.19 14 LEU D O 1
ATOM 5241 N N . MET D 2 15 ? 3.186 -44.892 69.324 1.00 24.24 15 MET D N 1
ATOM 5242 C CA . MET D 2 15 ? 3.017 -45.622 68.057 1.00 22.92 15 MET D CA 1
ATOM 5243 C C . MET D 2 15 ? 4.266 -46.305 67.514 1.00 22.77 15 MET D C 1
ATOM 5244 O O . MET D 2 15 ? 4.169 -47.322 66.828 1.00 29.25 15 MET D O 1
ATOM 5249 N N . THR D 2 16 ? 5.442 -45.840 67.872 1.00 21.14 16 THR D N 1
ATOM 5250 C CA . THR D 2 16 ? 6.676 -46.299 67.261 1.00 20.07 16 THR D CA 1
ATOM 5251 C C . THR D 2 16 ? 7.610 -47.011 68.220 1.00 22.60 16 THR D C 1
ATOM 5252 O O . THR D 2 16 ? 8.680 -47.441 67.818 1.00 24.28 16 THR D O 1
ATOM 5256 N N . GLY D 2 17 ? 7.225 -47.143 69.488 1.00 26.39 17 GLY D N 1
ATOM 5257 C CA . GLY D 2 17 ? 7.996 -47.922 70.427 1.00 29.27 17 GLY D CA 1
ATOM 5258 C C . GLY D 2 17 ? 8.969 -47.193 71.324 1.00 34.25 17 GLY D C 1
ATOM 5259 O O . GLY D 2 17 ? 9.656 -47.866 72.121 1.00 30.66 17 GLY D O 1
ATOM 5260 N N . LYS D 2 18 ? 9.038 -45.854 71.220 1.00 36.41 18 LYS D N 1
ATOM 5261 C CA . LYS D 2 18 ? 10.018 -45.051 71.997 1.00 36.85 18 LYS D CA 1
ATOM 5262 C C . LYS D 2 18 ? 9.594 -44.816 73.421 1.00 34.69 18 LYS D C 1
ATOM 5263 O O . LYS D 2 18 ? 10.407 -44.795 74.334 1.00 42.20 18 LYS D O 1
ATOM 5269 N N . VAL D 2 19 ? 8.302 -44.628 73.592 1.00 37.99 19 VAL D N 1
ATOM 5270 C CA . VAL D 2 19 ? 7.665 -44.549 74.877 1.00 35.68 19 VAL D CA 1
ATOM 5271 C C . VAL D 2 19 ? 7.081 -45.937 75.100 1.00 37.18 19 VAL D C 1
ATOM 5272 O O . VAL D 2 19 ? 6.270 -46.386 74.284 1.00 45.52 19 VAL D O 1
ATOM 5276 N N . PRO D 2 20 ? 7.546 -46.661 76.132 1.00 37.33 20 PRO D N 1
ATOM 5277 C CA . PRO D 2 20 ? 6.890 -47.899 76.564 1.00 36.01 20 PRO D CA 1
ATOM 5278 C C . PRO D 2 20 ? 5.390 -47.768 76.856 1.00 34.54 20 PRO D C 1
ATOM 5279 O O . PRO D 2 20 ? 5.001 -46.914 77.613 1.00 32.82 20 PRO D O 1
ATOM 5283 N N . ILE D 2 21 ? 4.555 -48.600 76.237 1.00 31.37 21 ILE D N 1
ATOM 5284 C CA . ILE D 2 21 ? 3.092 -48.429 76.346 1.00 31.17 21 ILE D CA 1
ATOM 5285 C C . ILE D 2 21 ? 2.503 -48.656 77.736 1.00 31.27 21 ILE D C 1
ATOM 5286 O O . ILE D 2 21 ? 1.486 -48.030 78.091 1.00 29.18 21 ILE D O 1
ATOM 5291 N N . ASP D 2 22 ? 3.097 -49.553 78.514 1.00 37.80 22 ASP D N 1
ATOM 5292 C CA . ASP D 2 22 ? 2.445 -49.967 79.783 1.00 38.91 22 ASP D CA 1
ATOM 5293 C C . ASP D 2 22 ? 2.681 -48.954 80.921 1.00 42.08 22 ASP D C 1
ATOM 5294 O O . ASP D 2 22 ? 1.883 -48.914 81.875 1.00 38.25 22 ASP D O 1
ATOM 5299 N N . GLN D 2 23 ? 3.676 -48.065 80.780 1.00 41.23 23 GLN D N 1
ATOM 5300 C CA . GLN D 2 23 ? 3.826 -46.956 81.733 1.00 42.30 23 GLN D CA 1
ATOM 5301 C C . GLN D 2 23 ? 2.634 -45.980 81.563 1.00 43.40 23 GLN D C 1
ATOM 5302 O O . GLN D 2 23 ? 1.980 -45.600 82.550 1.00 42.72 23 GLN D O 1
ATOM 5308 N N . VAL D 2 24 ? 2.307 -45.659 80.308 1.00 43.22 24 VAL D N 1
ATOM 5309 C CA . VAL D 2 24 ? 1.163 -44.782 79.965 1.00 38.47 24 VAL D CA 1
ATOM 5310 C C . VAL D 2 24 ? -0.192 -45.510 80.045 1.00 36.89 24 VAL D C 1
ATOM 5311 O O . VAL D 2 24 ? -1.174 -44.909 80.467 1.00 42.42 24 VAL D O 1
ATOM 5315 N N . PHE D 2 25 ? -0.252 -46.796 79.680 1.00 38.84 25 PHE D N 1
ATOM 5316 C CA . PHE D 2 25 ? -1.519 -47.589 79.665 1.00 38.06 25 PHE D CA 1
ATOM 5317 C C . PHE D 2 25 ? -1.684 -48.592 80.826 1.00 40.93 25 PHE D C 1
ATOM 5318 O O . PHE D 2 25 ? -2.792 -49.115 81.029 1.00 42.34 25 PHE D O 1
ATOM 5326 N N . GLY D 2 26 ? -0.615 -48.876 81.568 1.00 46.76 26 GLY D N 1
ATOM 5327 C CA . GLY D 2 26 ? -0.642 -49.921 82.618 1.00 51.77 26 GLY D CA 1
ATOM 5328 C C . GLY D 2 26 ? -0.574 -51.328 82.045 1.00 54.73 26 GLY D C 1
ATOM 5329 O O . GLY D 2 26 ? -0.582 -51.496 80.837 1.00 54.56 26 GLY D O 1
ATOM 5330 N N . ALA D 2 27 ? -0.508 -52.338 82.916 1.00 58.46 27 ALA D N 1
ATOM 5331 C CA . ALA D 2 27 ? -0.677 -53.743 82.511 1.00 56.16 27 ALA D CA 1
ATOM 5332 C C . ALA D 2 27 ? -1.398 -54.544 83.608 1.00 60.62 27 ALA D C 1
ATOM 5333 O O . ALA D 2 27 ? -1.118 -54.365 84.805 1.00 55.66 27 ALA D O 1
ATOM 5335 N N . ASN D 2 28 ? -2.329 -55.409 83.200 1.00 62.64 28 ASN D N 1
ATOM 5336 C CA . ASN D 2 28 ? -3.025 -56.305 84.137 1.00 63.23 28 ASN D CA 1
ATOM 5337 C C . ASN D 2 28 ? -3.673 -57.505 83.431 1.00 67.67 28 ASN D C 1
ATOM 5338 O O . ASN D 2 28 ? -3.149 -58.623 83.461 1.00 66.18 28 ASN D O 1
ATOM 5343 N N . LYS E 1 24 ? 14.491 5.420 21.617 1.00 49.18 21 LYS E N 1
ATOM 5344 C CA . LYS E 1 24 ? 14.027 4.004 21.837 1.00 49.28 21 LYS E CA 1
ATOM 5345 C C . LYS E 1 24 ? 15.221 3.118 22.216 1.00 49.32 21 LYS E C 1
ATOM 5346 O O . LYS E 1 24 ? 15.689 2.294 21.433 1.00 40.56 21 LYS E O 1
ATOM 5352 N N . LYS E 1 25 ? 15.711 3.354 23.434 1.00 50.89 22 LYS E N 1
ATOM 5353 C CA . LYS E 1 25 ? 16.797 2.602 24.032 1.00 51.05 22 LYS E CA 1
ATOM 5354 C C . LYS E 1 25 ? 16.129 1.518 24.856 1.00 45.77 22 LYS E C 1
ATOM 5355 O O . LYS E 1 25 ? 15.188 1.798 25.586 1.00 45.29 22 LYS E O 1
ATOM 5361 N N . VAL E 1 26 ? 16.612 0.286 24.686 1.00 41.17 23 VAL E N 1
ATOM 5362 C CA . VAL E 1 26 ? 16.153 -0.919 25.392 1.00 36.50 23 VAL E CA 1
ATOM 5363 C C . VAL E 1 26 ? 17.357 -1.445 26.175 1.00 35.17 23 VAL E C 1
ATOM 5364 O O . VAL E 1 26 ? 18.399 -1.717 25.570 1.00 30.58 23 VAL E O 1
ATOM 5368 N N . ILE E 1 27 ? 17.217 -1.586 27.497 1.00 32.26 24 ILE E N 1
ATOM 5369 C CA . ILE E 1 27 ? 18.315 -2.071 28.360 1.00 32.01 24 ILE E CA 1
ATOM 5370 C C . ILE E 1 27 ? 18.334 -3.592 28.489 1.00 30.82 24 ILE E C 1
ATOM 5371 O O . ILE E 1 27 ? 17.367 -4.172 28.924 1.00 29.23 24 ILE E O 1
ATOM 5376 N N . LEU E 1 28 ? 19.475 -4.208 28.198 1.00 30.85 25 LEU E N 1
ATOM 5377 C CA . LEU E 1 28 ? 19.696 -5.606 28.553 1.00 33.98 25 LEU E CA 1
ATOM 5378 C C . LEU E 1 28 ? 20.497 -5.719 29.848 1.00 34.27 25 LEU E C 1
ATOM 5379 O O . LEU E 1 28 ? 21.235 -4.804 30.220 1.00 36.17 25 LEU E O 1
ATOM 5384 N N . PHE E 1 29 ? 20.275 -6.803 30.574 1.00 34.13 26 PHE E N 1
ATOM 5385 C CA . PHE E 1 29 ? 20.972 -7.036 31.827 1.00 38.44 26 PHE E CA 1
ATOM 5386 C C . PHE E 1 29 ? 21.880 -8.221 31.657 1.00 36.89 26 PHE E C 1
ATOM 5387 O O . PHE E 1 29 ? 21.411 -9.296 31.317 1.00 37.50 26 PHE E O 1
ATOM 5395 N N . ASP E 1 30 ? 23.174 -8.020 31.893 1.00 40.05 27 ASP E N 1
ATOM 5396 C CA . ASP E 1 30 ? 24.164 -9.112 31.813 1.00 42.94 27 ASP E CA 1
ATOM 5397 C C . ASP E 1 30 ? 24.837 -9.296 33.180 1.00 43.49 27 ASP E C 1
ATOM 5398 O O . ASP E 1 30 ? 25.528 -8.387 33.685 1.00 43.53 27 ASP E O 1
ATOM 5403 N N . THR E 1 31 ? 24.630 -10.475 33.769 1.00 38.79 28 THR E N 1
ATOM 5404 C CA . THR E 1 31 ? 25.100 -10.777 35.119 1.00 35.68 28 THR E CA 1
ATOM 5405 C C . THR E 1 31 ? 25.552 -12.216 35.196 1.00 35.18 28 THR E C 1
ATOM 5406 O O . THR E 1 31 ? 25.328 -13.009 34.279 1.00 27.10 28 THR E O 1
ATOM 5410 N N . ASN E 1 32 ? 26.151 -12.562 36.331 1.00 37.10 29 ASN E N 1
ATOM 5411 C CA . ASN E 1 32 ? 26.418 -13.963 36.648 1.00 34.07 29 ASN E CA 1
ATOM 5412 C C . ASN E 1 32 ? 25.317 -14.591 37.498 1.00 33.65 29 ASN E C 1
ATOM 5413 O O . ASN E 1 32 ? 25.521 -15.638 38.075 1.00 29.53 29 ASN E O 1
ATOM 5418 N N . HIS E 1 33 ? 24.160 -13.940 37.585 1.00 35.96 30 HIS E N 1
ATOM 5419 C CA . HIS E 1 33 ? 23.002 -14.472 38.323 1.00 38.54 30 HIS E CA 1
ATOM 5420 C C . HIS E 1 33 ? 21.755 -14.418 37.456 1.00 37.41 30 HIS E C 1
ATOM 5421 O O . HIS E 1 33 ? 20.657 -14.219 37.983 1.00 38.71 30 HIS E O 1
ATOM 5428 N N . GLN E 1 34 ? 21.923 -14.663 36.150 1.00 31.79 31 GLN E N 1
ATOM 5429 C CA . GLN E 1 34 ? 20.888 -14.383 35.165 1.00 32.17 31 GLN E CA 1
ATOM 5430 C C . GLN E 1 34 ? 19.539 -14.977 35.448 1.00 29.36 31 GLN E C 1
ATOM 5431 O O . GLN E 1 34 ? 18.577 -14.281 35.237 1.00 21.59 31 GLN E O 1
ATOM 5437 N N . VAL E 1 35 ? 19.473 -16.252 35.863 1.00 30.37 32 VAL E N 1
ATOM 5438 C CA . VAL E 1 35 ? 18.187 -16.937 36.009 1.00 32.18 32 VAL E CA 1
ATOM 5439 C C . VAL E 1 35 ? 17.428 -16.354 37.200 1.00 33.95 32 VAL E C 1
ATOM 5440 O O . VAL E 1 35 ? 16.192 -16.232 37.163 1.00 33.92 32 VAL E O 1
ATOM 5444 N N . SER E 1 36 ? 18.187 -16.020 38.243 1.00 30.08 33 SER E N 1
ATOM 5445 C CA . SER E 1 36 ? 17.671 -15.329 39.420 1.00 31.53 33 SER E CA 1
ATOM 5446 C C . SER E 1 36 ? 17.064 -13.998 39.044 1.00 32.25 33 SER E C 1
ATOM 5447 O O . SER E 1 36 ? 15.910 -13.688 39.410 1.00 32.72 33 SER E O 1
ATOM 5450 N N . ILE E 1 37 ? 17.865 -13.211 38.327 1.00 29.63 34 ILE E N 1
ATOM 5451 C CA . ILE E 1 37 ? 17.472 -11.867 37.975 1.00 29.68 34 ILE E CA 1
ATOM 5452 C C . ILE E 1 37 ? 16.257 -11.867 37.086 1.00 26.46 34 ILE E C 1
ATOM 5453 O O . ILE E 1 37 ? 15.363 -11.088 37.306 1.00 24.62 34 ILE E O 1
ATOM 5458 N N . CYS E 1 38 ? 16.245 -12.746 36.101 1.00 25.55 35 CYS E N 1
ATOM 5459 C CA . CYS E 1 38 ? 15.061 -12.985 35.282 1.00 25.16 35 CYS E CA 1
ATOM 5460 C C . CYS E 1 38 ? 13.799 -13.283 36.103 1.00 24.46 35 CYS E C 1
ATOM 5461 O O . CYS E 1 38 ? 12.683 -12.728 35.843 1.00 22.23 35 CYS E O 1
ATOM 5464 N N . ASN E 1 39 ? 13.967 -14.141 37.088 1.00 24.36 36 ASN E N 1
ATOM 5465 C CA . ASN E 1 39 ? 12.836 -14.538 37.934 1.00 24.94 36 ASN E CA 1
ATOM 5466 C C . ASN E 1 39 ? 12.311 -13.459 38.856 1.00 23.45 36 ASN E C 1
ATOM 5467 O O . ASN E 1 39 ? 11.157 -13.517 39.260 1.00 24.38 36 ASN E O 1
ATOM 5472 N N . GLN E 1 40 ? 13.172 -12.511 39.217 1.00 22.27 37 GLN E N 1
ATOM 5473 C CA . GLN E 1 40 ? 12.772 -11.354 39.946 1.00 21.01 37 GLN E CA 1
ATOM 5474 C C . GLN E 1 40 ? 12.082 -10.312 39.019 1.00 20.57 37 GLN E C 1
ATOM 5475 O O . GLN E 1 40 ? 11.141 -9.590 39.475 1.00 20.13 37 GLN E O 1
ATOM 5481 N N . ILE E 1 41 ? 12.579 -10.173 37.783 1.00 18.79 38 ILE E N 1
ATOM 5482 C CA . ILE E 1 41 ? 11.846 -9.408 36.749 1.00 19.72 38 ILE E CA 1
ATOM 5483 C C . ILE E 1 41 ? 10.412 -9.936 36.659 1.00 20.94 38 ILE E C 1
ATOM 5484 O O . ILE E 1 41 ? 9.479 -9.130 36.619 1.00 20.26 38 ILE E O 1
ATOM 5489 N N . ILE E 1 42 ? 10.245 -11.273 36.691 1.00 23.12 39 ILE E N 1
ATOM 5490 C CA . ILE E 1 42 ? 8.918 -11.911 36.588 1.00 22.20 39 ILE E CA 1
ATOM 5491 C C . ILE E 1 42 ? 8.112 -11.715 37.853 1.00 24.51 39 ILE E C 1
ATOM 5492 O O . ILE E 1 42 ? 6.880 -11.550 37.778 1.00 29.13 39 ILE E O 1
ATOM 5497 N N . ASP E 1 43 ? 8.776 -11.753 39.012 1.00 23.05 40 ASP E N 1
ATOM 5498 C CA . ASP E 1 43 ? 8.134 -11.394 40.251 1.00 23.42 40 ASP E CA 1
ATOM 5499 C C . ASP E 1 43 ? 7.531 -10.012 40.174 1.00 23.62 40 ASP E C 1
ATOM 5500 O O . ASP E 1 43 ? 6.346 -9.856 40.536 1.00 24.21 40 ASP E O 1
ATOM 5505 N N . ALA E 1 44 ? 8.343 -9.029 39.732 1.00 21.15 41 ALA E N 1
ATOM 5506 C CA . ALA E 1 44 ? 7.898 -7.621 39.668 1.00 20.48 41 ALA E CA 1
ATOM 5507 C C . ALA E 1 44 ? 6.789 -7.424 38.642 1.00 19.30 41 ALA E C 1
ATOM 5508 O O . ALA E 1 44 ? 5.871 -6.685 38.891 1.00 17.28 41 ALA E O 1
ATOM 5510 N N . ILE E 1 45 ? 6.856 -8.127 37.516 1.00 20.38 42 ILE E N 1
ATOM 5511 C CA . ILE E 1 45 ? 5.727 -8.140 36.547 1.00 20.29 42 ILE E CA 1
ATOM 5512 C C . ILE E 1 45 ? 4.465 -8.776 37.138 1.00 21.39 42 ILE E C 1
ATOM 5513 O O . ILE E 1 45 ? 3.391 -8.206 37.040 1.00 19.06 42 ILE E O 1
ATOM 5518 N N . ASN E 1 46 ? 4.601 -9.915 37.804 1.00 25.03 43 ASN E N 1
ATOM 5519 C CA . ASN E 1 46 ? 3.420 -10.600 38.424 1.00 26.34 43 ASN E CA 1
ATOM 5520 C C . ASN E 1 46 ? 2.787 -9.918 39.604 1.00 27.00 43 ASN E C 1
ATOM 5521 O O . ASN E 1 46 ? 1.588 -10.055 39.816 1.00 32.16 43 ASN E O 1
ATOM 5526 N N . SER E 1 47 ? 3.591 -9.174 40.351 1.00 27.68 44 SER E N 1
ATOM 5527 C CA . SER E 1 47 ? 3.102 -8.170 41.301 1.00 27.88 44 SER E CA 1
ATOM 5528 C C . SER E 1 47 ? 2.234 -7.015 40.732 1.00 25.58 44 SER E C 1
ATOM 5529 O O . SER E 1 47 ? 1.529 -6.384 41.489 1.00 26.47 44 SER E O 1
ATOM 5532 N N . GLY E 1 48 ? 2.316 -6.713 39.440 1.00 23.64 45 GLY E N 1
ATOM 5533 C CA . GLY E 1 48 ? 1.756 -5.460 38.866 1.00 21.70 45 GLY E CA 1
ATOM 5534 C C . GLY E 1 48 ? 2.691 -4.242 38.962 1.00 20.68 45 GLY E C 1
ATOM 5535 O O . GLY E 1 48 ? 2.224 -3.123 38.821 1.00 20.93 45 GLY E O 1
ATOM 5536 N N . ILE E 1 49 ? 3.983 -4.423 39.243 1.00 18.64 46 ILE E N 1
ATOM 5537 C CA . ILE E 1 49 ? 4.919 -3.282 39.262 1.00 18.18 46 ILE E CA 1
ATOM 5538 C C . ILE E 1 49 ? 5.183 -2.744 37.847 1.00 19.11 46 ILE E C 1
ATOM 5539 O O . ILE E 1 49 ? 5.356 -3.511 36.874 1.00 21.90 46 ILE E O 1
ATOM 5544 N N . ASP E 1 50 ? 5.135 -1.419 37.713 1.00 18.00 47 ASP E N 1
ATOM 5545 C CA . ASP E 1 50 ? 5.263 -0.790 36.439 1.00 17.19 47 ASP E CA 1
ATOM 5546 C C . ASP E 1 50 ? 6.729 -0.612 36.352 1.00 16.94 47 ASP E C 1
ATOM 5547 O O . ASP E 1 50 ? 7.312 0.125 37.160 1.00 18.20 47 ASP E O 1
ATOM 5552 N N . LEU E 1 51 ? 7.335 -1.333 35.414 1.00 15.60 48 LEU E N 1
ATOM 5553 C CA . LEU E 1 51 ? 8.762 -1.181 35.123 1.00 15.72 48 LEU E CA 1
ATOM 5554 C C . LEU E 1 51 ? 9.079 0.052 34.300 1.00 15.65 48 LEU E C 1
ATOM 5555 O O . LEU E 1 51 ? 10.246 0.374 34.106 1.00 15.03 48 LEU E O 1
ATOM 5560 N N . GLY E 1 52 ? 8.070 0.701 33.728 1.00 16.47 49 GLY E N 1
ATOM 5561 C CA . GLY E 1 52 ? 8.325 1.883 32.895 1.00 16.08 49 GLY E CA 1
ATOM 5562 C C . GLY E 1 52 ? 9.158 1.645 31.645 1.00 16.97 49 GLY E C 1
ATOM 5563 O O . GLY E 1 52 ? 8.921 0.689 30.889 1.00 15.80 49 GLY E O 1
ATOM 5564 N N . ASP E 1 53 ? 10.135 2.535 31.420 1.00 20.21 50 ASP E N 1
ATOM 5565 C CA . ASP E 1 53 ? 11.080 2.424 30.308 1.00 21.04 50 ASP E CA 1
ATOM 5566 C C . ASP E 1 53 ? 12.084 1.284 30.455 1.00 18.75 50 ASP E C 1
ATOM 5567 O O . ASP E 1 53 ? 12.848 1.046 29.547 1.00 20.17 50 ASP E O 1
ATOM 5572 N N . LEU E 1 54 ? 12.119 0.592 31.571 1.00 18.44 51 LEU E N 1
ATOM 5573 C CA . LEU E 1 54 ? 12.903 -0.684 31.682 1.00 17.19 51 LEU E CA 1
ATOM 5574 C C . LEU E 1 54 ? 12.069 -1.927 31.339 1.00 18.12 51 LEU E C 1
ATOM 5575 O O . LEU E 1 54 ? 12.619 -3.074 31.316 1.00 19.55 51 LEU E O 1
ATOM 5580 N N . LEU E 1 55 ? 10.785 -1.754 31.031 1.00 16.80 52 LEU E N 1
ATOM 5581 C CA . LEU E 1 55 ? 9.943 -2.935 30.763 1.00 19.54 52 LEU E CA 1
ATOM 5582 C C . LEU E 1 55 ? 10.358 -3.724 29.500 1.00 19.57 52 LEU E C 1
ATOM 5583 O O . LEU E 1 55 ? 10.420 -4.944 29.551 1.00 19.33 52 LEU E O 1
ATOM 5588 N N . GLU E 1 56 ? 10.573 -3.041 28.380 1.00 20.95 53 GLU E N 1
ATOM 5589 C CA . GLU E 1 56 ? 10.958 -3.723 27.113 1.00 24.82 53 GLU E CA 1
ATOM 5590 C C . GLU E 1 56 ? 12.331 -4.456 27.197 1.00 22.29 53 GLU E C 1
ATOM 5591 O O . GLU E 1 56 ? 12.478 -5.564 26.692 1.00 19.90 53 GLU E O 1
ATOM 5597 N N . GLY E 1 57 ? 13.298 -3.857 27.878 1.00 21.12 54 GLY E N 1
ATOM 5598 C CA . GLY E 1 57 ? 14.564 -4.545 28.148 1.00 21.15 54 GLY E CA 1
ATOM 5599 C C . GLY E 1 57 ? 14.430 -5.712 29.126 1.00 21.35 54 GLY E C 1
ATOM 5600 O O . GLY E 1 57 ? 15.079 -6.717 28.995 1.00 21.37 54 GLY E O 1
ATOM 5601 N N . GLY E 1 58 ? 13.570 -5.543 30.119 1.00 22.12 55 GLY E N 1
ATOM 5602 C CA . GLY E 1 58 ? 13.234 -6.564 31.077 1.00 20.89 55 GLY E CA 1
ATOM 5603 C C . GLY E 1 58 ? 12.730 -7.796 30.380 1.00 21.17 55 GLY E C 1
ATOM 5604 O O . GLY E 1 58 ? 13.269 -8.899 30.594 1.00 18.71 55 GLY E O 1
ATOM 5605 N N . LEU E 1 59 ? 11.720 -7.589 29.519 1.00 20.01 56 LEU E N 1
ATOM 5606 C CA . LEU E 1 59 ? 11.146 -8.663 28.740 1.00 19.60 56 LEU E CA 1
ATOM 5607 C C . LEU E 1 59 ? 12.137 -9.287 27.738 1.00 18.78 56 LEU E C 1
ATOM 5608 O O . LEU E 1 59 ? 12.138 -10.502 27.549 1.00 20.07 56 LEU E O 1
ATOM 5613 N N . LEU E 1 60 ? 12.932 -8.459 27.081 1.00 17.68 57 LEU E N 1
ATOM 5614 C CA . LEU E 1 60 ? 13.941 -8.932 26.141 1.00 18.77 57 LEU E CA 1
ATOM 5615 C C . LEU E 1 60 ? 14.998 -9.780 26.868 1.00 19.12 57 LEU E C 1
ATOM 5616 O O . LEU E 1 60 ? 15.376 -10.795 26.352 1.00 19.80 57 LEU E O 1
ATOM 5621 N N . THR E 1 61 ? 15.466 -9.314 28.024 1.00 20.74 58 THR E N 1
ATOM 5622 C CA . THR E 1 61 ? 16.276 -10.089 28.974 1.00 22.07 58 THR E CA 1
ATOM 5623 C C . THR E 1 61 ? 15.706 -11.503 29.178 1.00 22.83 58 THR E C 1
ATOM 5624 O O . THR E 1 61 ? 16.437 -12.466 28.970 1.00 23.15 58 THR E O 1
ATOM 5628 N N . LEU E 1 62 ? 14.391 -11.637 29.435 1.00 24.13 59 LEU E N 1
ATOM 5629 C CA . LEU E 1 62 ? 13.761 -12.931 29.616 1.00 21.49 59 LEU E CA 1
ATOM 5630 C C . LEU E 1 62 ? 13.825 -13.796 28.394 1.00 23.49 59 LEU E C 1
ATOM 5631 O O . LEU E 1 62 ? 14.083 -15.004 28.484 1.00 23.88 59 LEU E O 1
ATOM 5636 N N . CYS E 1 63 ? 13.549 -13.197 27.243 1.00 24.65 60 CYS E N 1
ATOM 5637 C CA . CYS E 1 63 ? 13.565 -13.913 25.997 1.00 24.40 60 CYS E CA 1
ATOM 5638 C C . CYS E 1 63 ? 14.945 -14.403 25.594 1.00 26.87 60 CYS E C 1
ATOM 5639 O O . CYS E 1 63 ? 15.035 -15.482 25.024 1.00 31.50 60 CYS E O 1
ATOM 5642 N N . VAL E 1 64 ? 15.989 -13.595 25.834 1.00 26.64 61 VAL E N 1
ATOM 5643 C CA . VAL E 1 64 ? 17.377 -13.914 25.455 1.00 26.94 61 VAL E CA 1
ATOM 5644 C C . VAL E 1 64 ? 17.947 -15.048 26.317 1.00 30.77 61 VAL E C 1
ATOM 5645 O O . VAL E 1 64 ? 18.875 -15.753 25.878 1.00 32.90 61 VAL E O 1
ATOM 5649 N N . GLU E 1 65 ? 17.394 -15.221 27.524 1.00 30.32 62 GLU E N 1
ATOM 5650 C CA . GLU E 1 65 ? 17.751 -16.310 28.420 1.00 32.51 62 GLU E CA 1
ATOM 5651 C C . GLU E 1 65 ? 17.142 -17.576 27.886 1.00 33.26 62 GLU E C 1
ATOM 5652 O O . GLU E 1 65 ? 17.857 -18.503 27.515 1.00 34.37 62 GLU E O 1
ATOM 5658 N N . HIS E 1 66 ? 15.815 -17.597 27.793 1.00 34.15 63 HIS E N 1
ATOM 5659 C CA . HIS E 1 66 ? 15.124 -18.749 27.221 1.00 33.60 63 HIS E CA 1
ATOM 5660 C C . HIS E 1 66 ? 15.573 -19.180 25.830 1.00 31.28 63 HIS E C 1
ATOM 5661 O O . HIS E 1 66 ? 15.751 -20.339 25.590 1.00 33.27 63 HIS E O 1
ATOM 5668 N N . TYR E 1 67 ? 15.739 -18.256 24.900 1.00 33.69 64 TYR E N 1
ATOM 5669 C CA . TYR E 1 67 ? 15.951 -18.650 23.492 1.00 33.11 64 TYR E CA 1
ATOM 5670 C C . TYR E 1 67 ? 17.415 -18.717 23.042 1.00 35.36 64 TYR E C 1
ATOM 5671 O O . TYR E 1 67 ? 17.729 -19.371 22.044 1.00 35.11 64 TYR E O 1
ATOM 5680 N N . TYR E 1 68 ? 18.290 -18.029 23.762 1.00 36.80 65 TYR E N 1
ATOM 5681 C CA . TYR E 1 68 ? 19.689 -17.949 23.397 1.00 38.99 65 TYR E CA 1
ATOM 5682 C C . TYR E 1 68 ? 20.636 -18.221 24.571 1.00 40.40 65 TYR E C 1
ATOM 5683 O O . TYR E 1 68 ? 21.803 -17.849 24.505 1.00 40.16 65 TYR E O 1
ATOM 5692 N N . ASN E 1 69 ? 20.152 -18.841 25.645 1.00 45.38 66 ASN E N 1
ATOM 5693 C CA . ASN E 1 69 ? 20.985 -19.099 26.833 1.00 47.06 66 ASN E CA 1
ATOM 5694 C C . ASN E 1 69 ? 21.822 -17.893 27.316 1.00 47.97 66 ASN E C 1
ATOM 5695 O O . ASN E 1 69 ? 22.972 -18.036 27.751 1.00 47.96 66 ASN E O 1
ATOM 5700 N N . SER E 1 70 ? 21.234 -16.704 27.214 1.00 48.02 67 SER E N 1
ATOM 5701 C CA . SER E 1 70 ? 21.887 -15.441 27.569 1.00 47.17 67 SER E CA 1
ATOM 5702 C C . SER E 1 70 ? 23.150 -15.134 26.735 1.00 44.98 67 SER E C 1
ATOM 5703 O O . SER E 1 70 ? 23.975 -14.350 27.155 1.00 45.33 67 SER E O 1
ATOM 5706 N N . ASP E 1 71 ? 23.271 -15.699 25.540 1.00 46.41 68 ASP E N 1
ATOM 5707 C CA . ASP E 1 71 ? 24.381 -15.381 24.647 1.00 47.02 68 ASP E CA 1
ATOM 5708 C C . ASP E 1 71 ? 24.000 -14.129 23.852 1.00 47.57 68 ASP E C 1
ATOM 5709 O O . ASP E 1 71 ? 23.337 -14.211 22.824 1.00 44.39 68 ASP E O 1
ATOM 5714 N N . LYS E 1 72 ? 24.440 -12.971 24.339 1.00 50.59 69 LYS E N 1
ATOM 5715 C CA . LYS E 1 72 ? 24.020 -11.665 23.798 1.00 52.63 69 LYS E CA 1
ATOM 5716 C C . LYS E 1 72 ? 24.496 -11.398 22.363 1.00 55.47 69 LYS E C 1
ATOM 5717 O O . LYS E 1 72 ? 23.864 -10.629 21.624 1.00 57.51 69 LYS E O 1
ATOM 5723 N N . ASP E 1 73 ? 25.614 -12.005 21.971 1.00 55.72 70 ASP E N 1
ATOM 5724 C CA . ASP E 1 73 ? 26.123 -11.832 20.613 1.00 54.20 70 ASP E CA 1
ATOM 5725 C C . ASP E 1 73 ? 25.337 -12.676 19.629 1.00 46.96 70 ASP E C 1
ATOM 5726 O O . ASP E 1 73 ? 25.056 -12.231 18.520 1.00 55.62 70 ASP E O 1
ATOM 5731 N N . LYS E 1 74 ? 24.977 -13.887 20.036 1.00 40.61 71 LYS E N 1
ATOM 5732 C CA . LYS E 1 74 ? 24.087 -14.747 19.236 1.00 37.27 71 LYS E CA 1
ATOM 5733 C C . LYS E 1 74 ? 22.679 -14.120 19.057 1.00 33.11 71 LYS E C 1
ATOM 5734 O O . LYS E 1 74 ? 22.058 -14.327 18.027 1.00 34.67 71 LYS E O 1
ATOM 5740 N N . PHE E 1 75 ? 22.198 -13.362 20.045 1.00 32.09 72 PHE E N 1
ATOM 5741 C CA . PHE E 1 75 ? 21.000 -12.525 19.873 1.00 27.92 72 PHE E CA 1
ATOM 5742 C C . PHE E 1 75 ? 21.220 -11.353 18.925 1.00 27.57 72 PHE E C 1
ATOM 5743 O O . PHE E 1 75 ? 20.330 -11.068 18.103 1.00 26.88 72 PHE E O 1
ATOM 5751 N N . ASN E 1 76 ? 22.353 -10.649 19.026 1.00 26.98 73 ASN E N 1
ATOM 5752 C CA . ASN E 1 76 ? 22.571 -9.429 18.186 1.00 27.19 73 ASN E CA 1
ATOM 5753 C C . ASN E 1 76 ? 22.577 -9.628 16.646 1.00 27.08 73 ASN E C 1
ATOM 5754 O O . ASN E 1 76 ? 22.330 -8.662 15.889 1.00 28.52 73 ASN E O 1
ATOM 5759 N N . THR E 1 77 ? 22.904 -10.839 16.200 1.00 26.50 74 THR E N 1
ATOM 5760 C CA . THR E 1 77 ? 22.938 -11.224 14.765 1.00 25.65 74 THR E CA 1
ATOM 5761 C C . THR E 1 77 ? 21.666 -11.916 14.339 1.00 25.87 74 THR E C 1
ATOM 5762 O O . THR E 1 77 ? 21.435 -12.150 13.148 1.00 22.31 74 THR E O 1
ATOM 5766 N N . SER E 1 78 ? 20.820 -12.240 15.306 1.00 28.39 75 SER E N 1
ATOM 5767 C CA . SER E 1 78 ? 19.594 -12.952 15.023 1.00 29.73 75 SER E CA 1
ATOM 5768 C C . SER E 1 78 ? 18.721 -12.106 14.101 1.00 29.85 75 SER E C 1
ATOM 5769 O O . SER E 1 78 ? 18.896 -10.875 14.022 1.00 25.93 75 SER E O 1
ATOM 5772 N N . PRO E 1 79 ? 17.787 -12.757 13.383 1.00 30.95 76 PRO E N 1
ATOM 5773 C CA . PRO E 1 79 ? 16.921 -11.958 12.518 1.00 33.56 76 PRO E CA 1
ATOM 5774 C C . PRO E 1 79 ? 15.864 -11.114 13.296 1.00 30.64 76 PRO E C 1
ATOM 5775 O O . PRO E 1 79 ? 15.267 -10.178 12.714 1.00 32.21 76 PRO E O 1
ATOM 5779 N N . ILE E 1 80 ? 15.649 -11.464 14.566 1.00 26.61 77 ILE E N 1
ATOM 5780 C CA . ILE E 1 80 ? 14.900 -10.646 15.515 1.00 27.84 77 ILE E CA 1
ATOM 5781 C C . ILE E 1 80 ? 15.620 -9.316 15.793 1.00 29.56 77 ILE E C 1
ATOM 5782 O O . ILE E 1 80 ? 14.999 -8.252 15.679 1.00 25.47 77 ILE E O 1
ATOM 5787 N N . ALA E 1 81 ? 16.897 -9.377 16.205 1.00 28.19 78 ALA E N 1
ATOM 5788 C CA . ALA E 1 81 ? 17.626 -8.150 16.540 1.00 29.52 78 ALA E CA 1
ATOM 5789 C C . ALA E 1 81 ? 17.733 -7.244 15.337 1.00 29.84 78 ALA E C 1
ATOM 5790 O O . ALA E 1 81 ? 17.506 -6.001 15.439 1.00 36.04 78 ALA E O 1
ATOM 5792 N N . LYS E 1 82 ? 18.056 -7.862 14.201 1.00 30.27 79 LYS E N 1
ATOM 5793 C CA . LYS E 1 82 ? 18.092 -7.197 12.901 1.00 28.81 79 LYS E CA 1
ATOM 5794 C C . LYS E 1 82 ? 16.719 -6.595 12.534 1.00 29.50 79 LYS E C 1
ATOM 5795 O O . LYS E 1 82 ? 16.640 -5.454 12.012 1.00 30.58 79 LYS E O 1
ATOM 5801 N N . TYR E 1 83 ? 15.641 -7.337 12.770 1.00 27.34 80 TYR E N 1
ATOM 5802 C CA . TYR E 1 83 ? 14.324 -6.740 12.616 1.00 29.86 80 TYR E CA 1
ATOM 5803 C C . TYR E 1 83 ? 14.114 -5.500 13.507 1.00 27.80 80 TYR E C 1
ATOM 5804 O O . TYR E 1 83 ? 13.743 -4.453 13.009 1.00 26.74 80 TYR E O 1
ATOM 5813 N N . LEU E 1 84 ? 14.449 -5.573 14.792 1.00 27.84 81 LEU E N 1
ATOM 5814 C CA . LEU E 1 84 ? 14.126 -4.474 15.723 1.00 26.96 81 LEU E CA 1
ATOM 5815 C C . LEU E 1 84 ? 15.021 -3.247 15.553 1.00 30.48 81 LEU E C 1
ATOM 5816 O O . LEU E 1 84 ? 14.534 -2.110 15.664 1.00 30.38 81 LEU E O 1
ATOM 5821 N N . ARG E 1 85 ? 16.315 -3.455 15.282 1.00 31.39 82 ARG E N 1
ATOM 5822 C CA . ARG E 1 85 ? 17.201 -2.321 14.953 1.00 34.07 82 ARG E CA 1
ATOM 5823 C C . ARG E 1 85 ? 16.750 -1.582 13.684 1.00 31.40 82 ARG E C 1
ATOM 5824 O O . ARG E 1 85 ? 16.838 -0.380 13.619 1.00 31.50 82 ARG E O 1
ATOM 5832 N N . ASP E 1 86 ? 16.251 -2.305 12.698 1.00 33.90 83 ASP E N 1
ATOM 5833 C CA . ASP E 1 86 ? 15.688 -1.694 11.482 1.00 33.37 83 ASP E CA 1
ATOM 5834 C C . ASP E 1 86 ? 14.450 -0.836 11.828 1.00 34.48 83 ASP E C 1
ATOM 5835 O O . ASP E 1 86 ? 14.287 0.272 11.303 1.00 31.94 83 ASP E O 1
ATOM 5840 N N . ALA E 1 87 ? 13.600 -1.375 12.710 1.00 33.67 84 ALA E N 1
ATOM 5841 C CA . ALA E 1 87 ? 12.443 -0.683 13.254 1.00 35.13 84 ALA E CA 1
ATOM 5842 C C . ALA E 1 87 ? 12.777 0.495 14.176 1.00 33.61 84 ALA E C 1
ATOM 5843 O O . ALA E 1 87 ? 11.892 1.241 14.547 1.00 35.79 84 ALA E O 1
ATOM 5845 N N . GLY E 1 88 ? 14.029 0.623 14.596 1.00 33.22 85 GLY E N 1
ATOM 5846 C CA . GLY E 1 88 ? 14.477 1.772 15.349 1.00 30.54 85 GLY E CA 1
ATOM 5847 C C . GLY E 1 88 ? 14.845 1.470 16.778 1.00 31.10 85 GLY E C 1
ATOM 5848 O O . GLY E 1 88 ? 15.114 2.404 17.532 1.00 30.17 85 GLY E O 1
ATOM 5849 N N . TYR E 1 89 ? 14.851 0.204 17.201 1.00 31.21 86 TYR E N 1
ATOM 5850 C CA . TYR E 1 89 ? 15.340 -0.088 18.581 1.00 31.49 86 TYR E CA 1
ATOM 5851 C C . TYR E 1 89 ? 16.877 -0.076 18.569 1.00 34.56 86 TYR E C 1
ATOM 5852 O O . TYR E 1 89 ? 17.464 -0.363 17.539 1.00 34.59 86 TYR E O 1
ATOM 5861 N N . GLU E 1 90 ? 17.514 0.335 19.670 1.00 36.34 87 GLU E N 1
ATOM 5862 C CA . GLU E 1 90 ? 18.926 0.034 19.901 1.00 37.42 87 GLU E CA 1
ATOM 5863 C C . GLU E 1 90 ? 19.114 -0.510 21.308 1.00 38.30 87 GLU E C 1
ATOM 5864 O O . GLU E 1 90 ? 18.424 -0.097 22.252 1.00 37.53 87 GLU E O 1
ATOM 5870 N N . PHE E 1 91 ? 20.082 -1.413 21.420 1.00 39.13 88 PHE E N 1
ATOM 5871 C CA . PHE E 1 91 ? 20.276 -2.267 22.582 1.00 41.33 88 PHE E CA 1
ATOM 5872 C C . PHE E 1 91 ? 21.584 -1.937 23.303 1.00 43.71 88 PHE E C 1
ATOM 5873 O O . PHE E 1 91 ? 22.657 -2.326 22.852 1.00 45.92 88 PHE E O 1
ATOM 5881 N N . ASP E 1 92 ? 21.475 -1.194 24.406 1.00 45.75 89 ASP E N 1
ATOM 5882 C CA . ASP E 1 92 ? 22.565 -1.028 25.356 1.00 47.43 89 ASP E CA 1
ATOM 5883 C C . ASP E 1 92 ? 22.398 -2.060 26.473 1.00 49.01 89 ASP E C 1
ATOM 5884 O O . ASP E 1 92 ? 21.286 -2.575 26.697 1.00 41.60 89 ASP E O 1
ATOM 5889 N N . VAL E 1 93 ? 23.517 -2.349 27.150 1.00 47.67 90 VAL E N 1
ATOM 5890 C CA . VAL E 1 93 ? 23.603 -3.383 28.194 1.00 48.60 90 VAL E CA 1
ATOM 5891 C C . VAL E 1 93 ? 24.093 -2.771 29.512 1.00 48.16 90 VAL E C 1
ATOM 5892 O O . VAL E 1 93 ? 25.059 -2.006 29.543 1.00 49.90 90 VAL E O 1
ATOM 5896 N N . ILE E 1 94 ? 23.376 -3.084 30.584 1.00 44.98 91 ILE E N 1
ATOM 5897 C CA . ILE E 1 94 ? 23.886 -2.949 31.935 1.00 44.20 91 ILE E CA 1
ATOM 5898 C C . ILE E 1 94 ? 24.480 -4.328 32.289 1.00 46.56 91 ILE E C 1
ATOM 5899 O O . ILE E 1 94 ? 23.735 -5.319 32.476 1.00 41.31 91 ILE E O 1
ATOM 5904 N N . LYS E 1 95 ? 25.821 -4.377 32.308 1.00 47.26 92 LYS E N 1
ATOM 5905 C CA . LYS E 1 95 ? 26.576 -5.556 32.729 1.00 47.65 92 LYS E CA 1
ATOM 5906 C C . LYS E 1 95 ? 27.183 -5.237 34.073 1.00 46.71 92 LYS E C 1
ATOM 5907 O O . LYS E 1 95 ? 27.920 -4.266 34.203 1.00 55.54 92 LYS E O 1
ATOM 5913 N N . ASN E 1 96 ? 26.842 -6.063 35.060 1.00 45.42 93 ASN E N 1
ATOM 5914 C CA . ASN E 1 96 ? 27.125 -5.856 36.484 1.00 43.81 93 ASN E CA 1
ATOM 5915 C C . ASN E 1 96 ? 27.564 -7.213 37.073 1.00 42.96 93 ASN E C 1
ATOM 5916 O O . ASN E 1 96 ? 26.737 -8.026 37.472 1.00 41.33 93 ASN E O 1
ATOM 5921 N N . ALA E 1 97 ? 28.867 -7.475 37.079 1.00 42.89 94 ALA E N 1
ATOM 5922 C CA . ALA E 1 97 ? 29.367 -8.820 37.375 1.00 41.24 94 ALA E CA 1
ATOM 5923 C C . ALA E 1 97 ? 28.857 -9.357 38.720 1.00 45.80 94 ALA E C 1
ATOM 5924 O O . ALA E 1 97 ? 28.597 -10.566 38.830 1.00 46.88 94 ALA E O 1
ATOM 5926 N N . ASP E 1 98 ? 28.688 -8.470 39.716 1.00 44.09 95 ASP E N 1
ATOM 5927 C CA . ASP E 1 98 ? 28.243 -8.879 41.062 1.00 46.90 95 ASP E CA 1
ATOM 5928 C C . ASP E 1 98 ? 26.736 -8.831 41.356 1.00 44.21 95 ASP E C 1
ATOM 5929 O O . ASP E 1 98 ? 26.315 -9.371 42.369 1.00 40.90 95 ASP E O 1
ATOM 5934 N N . ALA E 1 99 ? 25.930 -8.202 40.497 1.00 45.25 96 ALA E N 1
ATOM 5935 C CA . ALA E 1 99 ? 24.484 -8.087 40.756 1.00 45.14 96 ALA E CA 1
ATOM 5936 C C . ALA E 1 99 ? 23.753 -9.428 41.039 1.00 46.74 96 ALA E C 1
ATOM 5937 O O . ALA E 1 99 ? 23.721 -10.352 40.202 1.00 46.24 96 ALA E O 1
ATOM 5939 N N . THR E 1 100 ? 23.184 -9.478 42.241 1.00 40.98 97 THR E N 1
ATOM 5940 C CA . THR E 1 100 ? 22.420 -10.588 42.782 1.00 42.78 97 THR E CA 1
ATOM 5941 C C . THR E 1 100 ? 20.911 -10.362 42.666 1.00 39.54 97 THR E C 1
ATOM 5942 O O . THR E 1 100 ? 20.122 -11.299 42.563 1.00 38.80 97 THR E O 1
ATOM 5946 N N . ARG E 1 101 ? 20.527 -9.099 42.752 1.00 39.76 98 ARG E N 1
ATOM 5947 C CA . ARG E 1 101 ? 19.147 -8.696 42.854 1.00 36.99 98 ARG E CA 1
ATOM 5948 C C . ARG E 1 101 ? 18.835 -7.807 41.681 1.00 33.59 98 ARG E C 1
ATOM 5949 O O . ARG E 1 101 ? 19.723 -7.122 41.117 1.00 30.58 98 ARG E O 1
ATOM 5957 N N . PHE E 1 102 ? 17.569 -7.817 41.303 1.00 32.87 99 PHE E N 1
ATOM 5958 C CA . PHE E 1 102 ? 17.121 -7.052 40.142 1.00 32.07 99 PHE E CA 1
ATOM 5959 C C . PHE E 1 102 ? 17.299 -5.548 40.465 1.00 32.85 99 PHE E C 1
ATOM 5960 O O . PHE E 1 102 ? 17.838 -4.785 39.651 1.00 32.38 99 PHE E O 1
ATOM 5968 N N . LEU E 1 103 ? 16.966 -5.173 41.696 1.00 31.08 100 LEU E N 1
ATOM 5969 C CA . LEU E 1 103 ? 17.275 -3.854 42.271 1.00 34.74 100 LEU E CA 1
ATOM 5970 C C . LEU E 1 103 ? 18.726 -3.332 41.980 1.00 36.39 100 LEU E C 1
ATOM 5971 O O . LEU E 1 103 ? 18.931 -2.175 41.600 1.00 38.14 100 LEU E O 1
ATOM 5976 N N . ASP E 1 104 ? 19.714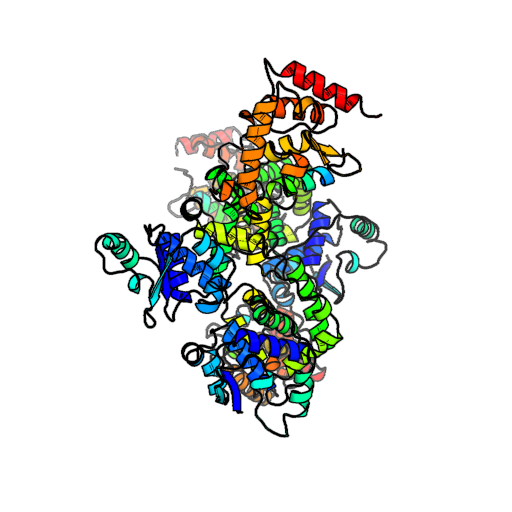 -4.210 42.103 1.00 39.57 101 ASP E N 1
ATOM 5977 C CA . ASP E 1 104 ? 21.143 -3.867 41.887 1.00 40.91 101 ASP E CA 1
ATOM 5978 C C . ASP E 1 104 ? 21.491 -3.390 40.504 1.00 38.15 101 ASP E C 1
ATOM 5979 O O . ASP E 1 104 ? 22.434 -2.616 40.360 1.00 39.83 101 ASP E O 1
ATOM 5984 N N . VAL E 1 105 ? 20.772 -3.891 39.496 1.00 36.12 102 VAL E N 1
ATOM 5985 C CA . VAL E 1 105 ? 21.028 -3.523 38.101 1.00 33.17 102 VAL E CA 1
ATOM 5986 C C . VAL E 1 105 ? 20.288 -2.248 37.651 1.00 31.68 102 VAL E C 1
ATOM 5987 O O . VAL E 1 105 ? 20.559 -1.735 36.559 1.00 30.24 102 VAL E O 1
ATOM 5991 N N . ILE E 1 106 ? 19.376 -1.742 38.485 1.00 29.82 103 ILE E N 1
ATOM 5992 C CA . ILE E 1 106 ? 18.594 -0.547 38.165 1.00 28.35 103 ILE E CA 1
ATOM 5993 C C . ILE E 1 106 ? 19.502 0.648 38.394 1.00 26.48 103 ILE E C 1
ATOM 5994 O O . ILE E 1 106 ? 19.981 0.827 39.509 1.00 28.62 103 ILE E O 1
ATOM 5999 N N . PRO E 1 107 ? 19.739 1.489 37.376 1.00 29.38 104 PRO E N 1
ATOM 6000 C CA . PRO E 1 107 ? 20.645 2.594 37.696 1.00 33.65 104 PRO E CA 1
ATOM 6001 C C . PRO E 1 107 ? 20.071 3.458 38.797 1.00 41.32 104 PRO E C 1
ATOM 6002 O O . PRO E 1 107 ? 18.862 3.770 38.758 1.00 37.57 104 PRO E O 1
ATOM 6006 N N . ASN E 1 108 ? 20.917 3.808 39.774 1.00 44.23 105 ASN E N 1
ATOM 6007 C CA . ASN E 1 108 ? 20.558 4.821 40.753 1.00 49.32 105 ASN E CA 1
ATOM 6008 C C . ASN E 1 108 ? 20.437 6.174 40.067 1.00 45.91 105 ASN E C 1
ATOM 6009 O O . ASN E 1 108 ? 21.431 6.850 39.868 1.00 53.96 105 ASN E O 1
ATOM 6014 N N . GLU E 1 109 ? 19.204 6.519 39.691 1.00 46.94 106 GLU E N 1
ATOM 6015 C CA . GLU E 1 109 ? 18.826 7.818 39.116 1.00 43.10 106 GLU E CA 1
ATOM 6016 C C . GLU E 1 109 ? 17.418 8.124 39.597 1.00 42.78 106 GLU E C 1
ATOM 6017 O O . GLU E 1 109 ? 16.580 7.225 39.610 1.00 38.43 106 GLU E O 1
ATOM 6023 N N . PRO E 1 110 ? 17.133 9.387 39.975 1.00 42.27 107 PRO E N 1
ATOM 6024 C CA . PRO E 1 110 ? 15.844 9.664 40.660 1.00 41.71 107 PRO E CA 1
ATOM 6025 C C . PRO E 1 110 ? 14.606 9.184 39.900 1.00 42.41 107 PRO E C 1
ATOM 6026 O O . PRO E 1 110 ? 13.628 8.786 40.537 1.00 37.78 107 PRO E O 1
ATOM 6030 N N . HIS E 1 111 ? 14.658 9.187 38.563 1.00 40.16 108 HIS E N 1
ATOM 6031 C CA . HIS E 1 111 ? 13.511 8.698 37.781 1.00 38.63 108 HIS E CA 1
ATOM 6032 C C . HIS E 1 111 ? 13.245 7.185 37.909 1.00 37.25 108 HIS E C 1
ATOM 6033 O O . HIS E 1 111 ? 12.158 6.753 37.560 1.00 37.81 108 HIS E O 1
ATOM 6040 N N . TYR E 1 112 ? 14.192 6.390 38.426 1.00 31.41 109 TYR E N 1
ATOM 6041 C CA . TYR E 1 112 ? 13.883 5.008 38.832 1.00 28.36 109 TYR E CA 1
ATOM 6042 C C . TYR E 1 112 ? 13.552 4.859 40.315 1.00 22.85 109 TYR E C 1
ATOM 6043 O O . TYR E 1 112 ? 13.356 3.767 40.773 1.00 23.53 109 TYR E O 1
ATOM 6052 N N . SER E 1 113 ? 13.420 5.926 41.085 1.00 23.00 110 SER E N 1
ATOM 6053 C CA . SER E 1 113 ? 13.220 5.755 42.524 1.00 23.30 110 SER E CA 1
ATOM 6054 C C . SER E 1 113 ? 11.896 5.068 42.970 1.00 23.41 110 SER E C 1
ATOM 6055 O O . SER E 1 113 ? 11.895 4.289 43.936 1.00 25.53 110 SER E O 1
ATOM 6058 N N . PRO E 1 114 ? 10.777 5.369 42.298 1.00 22.36 111 PRO E N 1
ATOM 6059 C CA . PRO E 1 114 ? 9.545 4.645 42.614 1.00 22.07 111 PRO E CA 1
ATOM 6060 C C . PRO E 1 114 ? 9.635 3.180 42.254 1.00 20.92 111 PRO E C 1
ATOM 6061 O O . PRO E 1 114 ? 9.078 2.372 42.962 1.00 22.13 111 PRO E O 1
ATOM 6065 N N . LEU E 1 115 ? 10.276 2.873 41.113 1.00 21.13 112 LEU E N 1
ATOM 6066 C CA . LEU E 1 115 ? 10.535 1.506 40.719 1.00 19.86 112 LEU E CA 1
ATOM 6067 C C . LEU E 1 115 ? 11.391 0.863 41.763 1.00 19.79 112 LEU E C 1
ATOM 6068 O O . LEU E 1 115 ? 11.064 -0.222 42.243 1.00 19.09 112 LEU E O 1
ATOM 6073 N N . ILE E 1 116 ? 12.441 1.560 42.167 1.00 21.27 113 ILE E N 1
ATOM 6074 C CA . ILE E 1 116 ? 13.363 1.014 43.185 1.00 25.01 113 ILE E CA 1
ATOM 6075 C C . ILE E 1 116 ? 12.645 0.693 44.501 1.00 24.43 113 ILE E C 1
ATOM 6076 O O . ILE E 1 116 ? 12.861 -0.365 45.050 1.00 24.30 113 ILE E O 1
ATOM 6081 N N . LEU E 1 117 ? 11.796 1.600 44.971 1.00 24.34 114 LEU E N 1
ATOM 6082 C CA . LEU E 1 117 ? 11.002 1.375 46.186 1.00 27.09 114 LEU E CA 1
ATOM 6083 C C . LEU E 1 117 ? 10.077 0.149 46.033 1.00 26.83 114 LEU E C 1
ATOM 6084 O O . LEU E 1 117 ? 10.057 -0.744 46.890 1.00 27.79 114 LEU E O 1
ATOM 6089 N N . ALA E 1 118 ? 9.307 0.109 44.945 1.00 26.06 115 ALA E N 1
ATOM 6090 C CA . ALA E 1 118 ? 8.417 -1.038 44.666 1.00 25.90 115 ALA E CA 1
ATOM 6091 C C . ALA E 1 118 ? 9.197 -2.328 44.770 1.00 24.86 115 ALA E C 1
ATOM 6092 O O . ALA E 1 118 ? 8.780 -3.264 45.419 1.00 24.46 115 ALA E O 1
ATOM 6094 N N . LEU E 1 119 ? 10.376 -2.356 44.156 1.00 26.36 116 LEU E N 1
ATOM 6095 C CA . LEU E 1 119 ? 11.227 -3.558 44.181 1.00 27.73 116 LEU E CA 1
ATOM 6096 C C . LEU E 1 119 ? 11.857 -3.830 45.542 1.00 25.12 116 LEU E C 1
ATOM 6097 O O . LEU E 1 119 ? 12.112 -4.971 45.850 1.00 26.62 116 LEU E O 1
ATOM 6102 N N . LYS E 1 120 ? 12.096 -2.786 46.336 1.00 27.41 117 LYS E N 1
ATOM 6103 C CA . LYS E 1 120 ? 12.522 -2.926 47.749 1.00 28.19 117 LYS E CA 1
ATOM 6104 C C . LYS E 1 120 ? 11.570 -3.757 48.564 1.00 28.80 117 LYS E C 1
ATOM 6105 O O . LYS E 1 120 ? 12.018 -4.508 49.420 1.00 29.29 117 LYS E O 1
ATOM 6111 N N . THR E 1 121 ? 10.276 -3.654 48.254 1.00 30.12 118 THR E N 1
ATOM 6112 C CA . THR E 1 121 ? 9.186 -4.285 49.011 1.00 28.17 118 THR E CA 1
ATOM 6113 C C . THR E 1 121 ? 8.509 -5.520 48.376 1.00 29.90 118 THR E C 1
ATOM 6114 O O . THR E 1 121 ? 7.550 -6.049 48.958 1.00 30.13 118 THR E O 1
ATOM 6118 N N . LEU E 1 122 ? 8.905 -5.942 47.186 1.00 29.46 119 LEU E N 1
ATOM 6119 C CA . LEU E 1 122 ? 8.310 -7.143 46.616 1.00 32.24 119 LEU E CA 1
ATOM 6120 C C . LEU E 1 122 ? 8.717 -8.469 47.319 1.00 32.35 119 LEU E C 1
ATOM 6121 O O . LEU E 1 122 ? 9.841 -8.646 47.858 1.00 33.00 119 LEU E O 1
ATOM 6126 N N . GLU E 1 123 ? 7.754 -9.377 47.286 1.00 34.79 120 GLU E N 1
ATOM 6127 C CA . GLU E 1 123 ? 7.905 -10.790 47.628 1.00 37.59 120 GLU E CA 1
ATOM 6128 C C . GLU E 1 123 ? 8.838 -11.435 46.630 1.00 38.66 120 GLU E C 1
ATOM 6129 O O . GLU E 1 123 ? 8.636 -11.290 45.435 1.00 39.27 120 GLU E O 1
ATOM 6135 N N . SER E 1 124 ? 9.842 -12.155 47.097 1.00 40.77 121 SER E N 1
ATOM 6136 C CA . SER E 1 124 ? 10.571 -13.050 46.192 1.00 45.28 121 SER E CA 1
ATOM 6137 C C . SER E 1 124 ? 10.781 -14.370 46.869 1.00 47.41 121 SER E C 1
ATOM 6138 O O . SER E 1 124 ? 11.134 -14.414 48.033 1.00 44.11 121 SER E O 1
ATOM 6141 N N . THR E 1 125 ? 10.556 -15.433 46.112 1.00 50.76 122 THR E N 1
ATOM 6142 C CA . THR E 1 125 ? 10.626 -16.784 46.611 1.00 57.77 122 THR E CA 1
ATOM 6143 C C . THR E 1 125 ? 11.527 -17.511 45.661 1.00 58.44 122 THR E C 1
ATOM 6144 O O . THR E 1 125 ? 11.802 -16.981 44.588 1.00 58.52 122 THR E O 1
ATOM 6148 N N . GLU E 1 126 ? 11.963 -18.713 46.041 1.00 53.90 123 GLU E N 1
ATOM 6149 C CA . GLU E 1 126 ? 12.839 -19.552 45.204 1.00 58.64 123 GLU E CA 1
ATOM 6150 C C . GLU E 1 126 ? 12.585 -19.466 43.696 1.00 58.72 123 GLU E C 1
ATOM 6151 O O . GLU E 1 126 ? 11.441 -19.461 43.232 1.00 61.38 123 GLU E O 1
ATOM 6157 N N . SER E 1 127 ? 13.680 -19.426 42.949 1.00 59.28 124 SER E N 1
ATOM 6158 C CA . SER E 1 127 ? 13.669 -19.277 41.502 1.00 54.82 124 SER E CA 1
ATOM 6159 C C . SER E 1 127 ? 14.009 -20.599 40.857 1.00 49.20 124 SER E C 1
ATOM 6160 O O . SER E 1 127 ? 14.590 -21.478 41.488 1.00 55.49 124 SER E O 1
ATOM 6163 N N . GLN E 1 128 ? 13.620 -20.748 39.602 1.00 49.86 125 GLN E N 1
ATOM 6164 C CA . GLN E 1 128 ? 14.053 -21.865 38.767 1.00 44.98 125 GLN E CA 1
ATOM 6165 C C . GLN E 1 128 ? 14.039 -21.435 37.292 1.00 44.19 125 GLN E C 1
ATOM 6166 O O . GLN E 1 128 ? 13.101 -20.784 36.869 1.00 40.37 125 GLN E O 1
ATOM 6172 N N . ARG E 1 129 ? 15.053 -21.810 36.510 1.00 40.87 126 ARG E N 1
ATOM 6173 C CA . ARG E 1 129 ? 15.096 -21.453 35.077 1.00 36.56 126 ARG E CA 1
ATOM 6174 C C . ARG E 1 129 ? 13.857 -21.808 34.219 1.00 32.89 126 ARG E C 1
ATOM 6175 O O . ARG E 1 129 ? 13.571 -21.104 33.254 1.00 27.53 126 ARG E O 1
ATOM 6183 N N . GLY E 1 130 ? 13.176 -22.907 34.557 1.00 31.38 127 GLY E N 1
ATOM 6184 C CA . GLY E 1 130 ? 11.952 -23.361 33.904 1.00 31.87 127 GLY E CA 1
ATOM 6185 C C . GLY E 1 130 ? 10.743 -22.454 33.972 1.00 32.96 127 GLY E C 1
ATOM 6186 O O . GLY E 1 130 ? 9.871 -22.504 33.088 1.00 34.85 127 GLY E O 1
ATOM 6187 N N . ARG E 1 131 ? 10.703 -21.583 34.979 1.00 34.91 128 ARG E N 1
ATOM 6188 C CA . ARG E 1 131 ? 9.601 -20.618 35.161 1.00 33.85 128 ARG E CA 1
ATOM 6189 C C . ARG E 1 131 ? 9.571 -19.540 34.080 1.00 34.29 128 ARG E C 1
ATOM 6190 O O . ARG E 1 131 ? 8.529 -18.957 33.813 1.00 32.65 128 ARG E O 1
ATOM 6198 N N . ILE E 1 132 ? 10.717 -19.268 33.480 1.00 33.23 129 ILE E N 1
ATOM 6199 C CA . ILE E 1 132 ? 10.791 -18.261 32.449 1.00 37.36 129 ILE E CA 1
ATOM 6200 C C . ILE E 1 132 ? 9.953 -18.692 31.242 1.00 34.55 129 ILE E C 1
ATOM 6201 O O . ILE E 1 132 ? 9.099 -17.946 30.800 1.00 26.64 129 ILE E O 1
ATOM 6206 N N . GLY E 1 133 ? 10.163 -19.920 30.769 1.00 34.17 130 GLY E N 1
ATOM 6207 C CA . GLY E 1 133 ? 9.350 -20.476 29.690 1.00 31.10 130 GLY E CA 1
ATOM 6208 C C . GLY E 1 133 ? 7.894 -20.677 30.107 1.00 28.96 130 GLY E C 1
ATOM 6209 O O . GLY E 1 133 ? 6.981 -20.512 29.310 1.00 29.37 130 GLY E O 1
ATOM 6210 N N . LEU E 1 134 ? 7.665 -20.990 31.371 1.00 30.20 131 LEU E N 1
ATOM 6211 C CA . LEU E 1 134 ? 6.306 -20.998 31.882 1.00 29.74 131 LEU E CA 1
ATOM 6212 C C . LEU E 1 134 ? 5.682 -19.618 31.622 1.00 29.23 131 LEU E C 1
ATOM 6213 O O . LEU E 1 134 ? 4.579 -19.503 31.086 1.00 27.17 131 LEU E O 1
ATOM 6218 N N . PHE E 1 135 ? 6.421 -18.588 31.993 1.00 26.80 132 PHE E N 1
ATOM 6219 C CA . PHE E 1 135 ? 5.949 -17.214 31.905 1.00 26.39 132 PHE E CA 1
ATOM 6220 C C . PHE E 1 135 ? 5.685 -16.855 30.474 1.00 25.60 132 PHE E C 1
ATOM 6221 O O . PHE E 1 135 ? 4.631 -16.290 30.135 1.00 24.82 132 PHE E O 1
ATOM 6229 N N . LEU E 1 136 ? 6.662 -17.181 29.631 1.00 24.83 133 LEU E N 1
ATOM 6230 C CA . LEU E 1 136 ? 6.600 -16.798 28.248 1.00 24.21 133 LEU E CA 1
ATOM 6231 C C . LEU E 1 136 ? 5.437 -17.471 27.574 1.00 24.07 133 LEU E C 1
ATOM 6232 O O . LEU E 1 136 ? 4.682 -16.817 26.813 1.00 26.33 133 LEU E O 1
ATOM 6237 N N . SER E 1 137 ? 5.260 -18.762 27.850 1.00 23.23 134 SER E N 1
ATOM 6238 C CA . SER E 1 137 ? 4.145 -19.504 27.236 1.00 21.17 134 SER E CA 1
ATOM 6239 C C . SER E 1 137 ? 2.800 -18.873 27.676 1.00 20.45 134 SER E C 1
ATOM 6240 O O . SER E 1 137 ? 1.843 -18.841 26.908 1.00 22.11 134 SER E O 1
ATOM 6243 N N . PHE E 1 138 ? 2.735 -18.400 28.912 1.00 18.08 135 PHE E N 1
ATOM 6244 C CA . PHE E 1 138 ? 1.473 -17.904 29.486 1.00 19.29 135 PHE E CA 1
ATOM 6245 C C . PHE E 1 138 ? 1.036 -16.636 28.740 1.00 18.40 135 PHE E C 1
ATOM 6246 O O . PHE E 1 138 ? -0.099 -16.508 28.369 1.00 18.06 135 PHE E O 1
ATOM 6254 N N . CYS E 1 139 ? 1.995 -15.770 28.462 1.00 19.97 136 CYS E N 1
ATOM 6255 C CA . CYS E 1 139 ? 1.822 -14.563 27.650 1.00 22.12 136 CYS E CA 1
ATOM 6256 C C . CYS E 1 139 ? 1.281 -14.831 26.274 1.00 23.40 136 CYS E C 1
ATOM 6257 O O . CYS E 1 139 ? 0.351 -14.144 25.842 1.00 22.06 136 CYS E O 1
ATOM 6260 N N . SER E 1 140 ? 1.842 -15.836 25.601 1.00 24.16 137 SER E N 1
ATOM 6261 C CA . SER E 1 140 ? 1.357 -16.269 24.289 1.00 23.99 137 SER E CA 1
ATOM 6262 C C . SER E 1 140 ? -0.151 -16.623 24.186 1.00 24.34 137 SER E C 1
ATOM 6263 O O . SER E 1 140 ? -0.724 -16.417 23.126 1.00 24.52 137 SER E O 1
ATOM 6266 N N . LEU E 1 141 ? -0.778 -17.110 25.271 1.00 23.41 138 LEU E N 1
ATOM 6267 C CA . LEU E 1 141 ? -2.200 -17.536 25.297 1.00 21.25 138 LEU E CA 1
ATOM 6268 C C . LEU E 1 141 ? -3.181 -16.361 25.131 1.00 23.83 138 LEU E C 1
ATOM 6269 O O . LEU E 1 141 ? -4.358 -16.528 24.757 1.00 23.58 138 LEU E O 1
ATOM 6274 N N . PHE E 1 142 ? -2.680 -15.176 25.485 1.00 23.54 139 PHE E N 1
ATOM 6275 C CA . PHE E 1 142 ? -3.388 -13.902 25.343 1.00 22.32 139 PHE E CA 1
ATOM 6276 C C . PHE E 1 142 ? -3.360 -13.327 23.932 1.00 20.60 139 PHE E C 1
ATOM 6277 O O . PHE E 1 142 ? -4.131 -12.433 23.624 1.00 18.10 139 PHE E O 1
ATOM 6285 N N . LEU E 1 143 ? -2.450 -13.818 23.085 1.00 19.80 140 LEU E N 1
ATOM 6286 C CA . LEU E 1 143 ? -2.286 -13.243 21.773 1.00 19.68 140 LEU E CA 1
ATOM 6287 C C . LEU E 1 143 ? -3.486 -13.442 20.891 1.00 18.36 140 LEU E C 1
ATOM 6288 O O . LEU E 1 143 ? -3.844 -12.537 20.216 1.00 19.70 140 LEU E O 1
ATOM 6293 N N . PRO E 1 144 ? -4.096 -14.636 20.866 1.00 19.85 141 PRO E N 1
ATOM 6294 C CA . PRO E 1 144 ? -5.237 -14.753 19.912 1.00 20.19 141 PRO E CA 1
ATOM 6295 C C . PRO E 1 144 ? -6.340 -13.704 19.947 1.00 20.66 141 PRO E C 1
ATOM 6296 O O . PRO E 1 144 ? -6.904 -13.407 18.875 1.00 22.81 141 PRO E O 1
ATOM 6300 N N . LYS E 1 145 ? -6.677 -13.184 21.133 1.00 22.04 142 LYS E N 1
ATOM 6301 C CA . LYS E 1 145 ? -7.676 -12.090 21.235 1.00 22.66 142 LYS E CA 1
ATOM 6302 C C . LYS E 1 145 ? -7.123 -10.809 21.861 1.00 20.95 142 LYS E C 1
ATOM 6303 O O . LYS E 1 145 ? -7.865 -10.020 22.386 1.00 19.41 142 LYS E O 1
ATOM 6309 N N . LEU E 1 146 ? -5.812 -10.577 21.739 1.00 19.91 143 LEU E N 1
ATOM 6310 C CA . LEU E 1 146 ? -5.251 -9.342 22.241 1.00 20.90 143 LEU E CA 1
ATOM 6311 C C . LEU E 1 146 ? -6.019 -8.065 21.753 1.00 21.40 143 LEU E C 1
ATOM 6312 O O . LEU E 1 146 ? -6.277 -7.157 22.547 1.00 20.96 143 LEU E O 1
ATOM 6317 N N . VAL E 1 147 ? -6.352 -8.030 20.464 1.00 20.88 144 VAL E N 1
ATOM 6318 C CA . VAL E 1 147 ? -6.846 -6.815 19.793 1.00 21.43 144 VAL E CA 1
ATOM 6319 C C . VAL E 1 147 ? -8.305 -6.564 20.000 1.00 19.36 144 VAL E C 1
ATOM 6320 O O . VAL E 1 147 ? -8.761 -5.489 19.670 1.00 20.20 144 VAL E O 1
ATOM 6324 N N . VAL E 1 148 ? -9.031 -7.566 20.478 1.00 21.22 145 VAL E N 1
ATOM 6325 C CA . VAL E 1 148 ? -10.432 -7.421 20.812 1.00 21.04 145 VAL E CA 1
ATOM 6326 C C . VAL E 1 148 ? -10.574 -6.589 22.123 1.00 22.73 145 VAL E C 1
ATOM 6327 O O . VAL E 1 148 ? -11.437 -5.704 22.209 1.00 26.54 145 VAL E O 1
ATOM 6331 N N . GLY E 1 149 ? -9.726 -6.820 23.121 1.00 21.44 146 GLY E N 1
ATOM 6332 C CA . GLY E 1 149 ? -9.849 -6.091 24.416 1.00 19.34 146 GLY E CA 1
ATOM 6333 C C . GLY E 1 149 ? -9.657 -7.088 25.523 1.00 21.66 146 GLY E C 1
ATOM 6334 O O . GLY E 1 149 ? -9.678 -8.312 25.291 1.00 21.46 146 GLY E O 1
ATOM 6335 N N . ASP E 1 150 ? -9.522 -6.572 26.738 1.00 24.79 147 ASP E N 1
ATOM 6336 C CA . ASP E 1 150 ? -9.107 -7.353 27.883 1.00 25.52 147 ASP E CA 1
ATOM 6337 C C . ASP E 1 150 ? -9.919 -8.627 28.175 1.00 27.24 147 ASP E C 1
ATOM 6338 O O . ASP E 1 150 ? -9.317 -9.675 28.324 1.00 26.70 147 ASP E O 1
ATOM 6343 N N . ARG E 1 151 ? -11.250 -8.524 28.198 1.00 31.21 148 ARG E N 1
ATOM 6344 C CA . ARG E 1 151 ? -12.184 -9.645 28.508 1.00 33.84 148 ARG E CA 1
ATOM 6345 C C . ARG E 1 151 ? -12.107 -10.790 27.490 1.00 30.70 148 ARG E C 1
ATOM 6346 O O . ARG E 1 151 ? -11.853 -11.955 27.828 1.00 29.48 148 ARG E O 1
ATOM 6354 N N . ALA E 1 152 ? -12.295 -10.443 26.227 1.00 28.87 149 ALA E N 1
ATOM 6355 C CA . ALA E 1 152 ? -12.084 -11.394 25.139 1.00 25.40 149 ALA E CA 1
ATOM 6356 C C . ALA E 1 152 ? -10.681 -12.071 25.141 1.00 26.00 149 ALA E C 1
ATOM 6357 O O . ALA E 1 152 ? -10.585 -13.297 24.924 1.00 27.58 149 ALA E O 1
ATOM 6359 N N . SER E 1 153 ? -9.604 -11.313 25.385 1.00 23.21 150 SER E N 1
ATOM 6360 C CA . SER E 1 153 ? -8.245 -11.902 25.433 1.00 20.77 150 SER E CA 1
ATOM 6361 C C . SER E 1 153 ? -8.130 -12.876 26.596 1.00 22.41 150 SER E C 1
ATOM 6362 O O . SER E 1 153 ? -7.521 -13.944 26.456 1.00 20.93 150 SER E O 1
ATOM 6365 N N . ILE E 1 154 ? -8.660 -12.473 27.753 1.00 21.33 151 ILE E N 1
ATOM 6366 C CA . ILE E 1 154 ? -8.531 -13.260 28.998 1.00 23.67 151 ILE E CA 1
ATOM 6367 C C . ILE E 1 154 ? -9.390 -14.536 28.930 1.00 25.99 151 ILE E C 1
ATOM 6368 O O . ILE E 1 154 ? -8.951 -15.593 29.355 1.00 26.68 151 ILE E O 1
ATOM 6373 N N . GLU E 1 155 ? -10.623 -14.403 28.422 1.00 27.90 152 GLU E N 1
ATOM 6374 C CA . GLU E 1 155 ? -11.526 -15.516 28.275 1.00 27.98 152 GLU E CA 1
ATOM 6375 C C . GLU E 1 155 ? -10.875 -16.579 27.375 1.00 30.16 152 GLU E C 1
ATOM 6376 O O . GLU E 1 155 ? -10.745 -17.755 27.775 1.00 31.29 152 GLU E O 1
ATOM 6382 N N . LYS E 1 156 ? -10.373 -16.148 26.223 1.00 27.24 153 LYS E N 1
ATOM 6383 C CA . LYS E 1 156 ? -9.637 -17.026 25.322 1.00 26.91 153 LYS E CA 1
ATOM 6384 C C . LYS E 1 156 ? -8.418 -17.719 25.968 1.00 25.45 153 LYS E C 1
ATOM 6385 O O . LYS E 1 156 ? -8.168 -18.903 25.685 1.00 26.17 153 LYS E O 1
ATOM 6391 N N . ALA E 1 157 ? -7.650 -16.978 26.777 1.00 23.02 154 ALA E N 1
ATOM 6392 C CA . ALA E 1 157 ? -6.534 -17.533 27.509 1.00 24.42 154 ALA E CA 1
ATOM 6393 C C . ALA E 1 157 ? -7.010 -18.574 28.561 1.00 27.42 154 ALA E C 1
ATOM 6394 O O . ALA E 1 157 ? -6.327 -19.565 28.800 1.00 24.73 154 ALA E O 1
ATOM 6396 N N . LEU E 1 158 ? -8.175 -18.347 29.164 1.00 28.71 155 LEU E N 1
ATOM 6397 C CA . LEU E 1 158 ? -8.721 -19.315 30.138 1.00 31.99 155 LEU E CA 1
ATOM 6398 C C . LEU E 1 158 ? -9.135 -20.619 29.488 1.00 36.16 155 LEU E C 1
ATOM 6399 O O . LEU E 1 158 ? -8.710 -21.694 29.941 1.00 34.94 155 LEU E O 1
ATOM 6404 N N . ARG E 1 159 ? -9.915 -20.500 28.402 1.00 38.86 156 ARG E N 1
ATOM 6405 C CA . ARG E 1 159 ? -10.232 -21.607 27.503 1.00 38.67 156 ARG E CA 1
ATOM 6406 C C . ARG E 1 159 ? -8.992 -22.408 27.047 1.00 42.80 156 ARG E C 1
ATOM 6407 O O . ARG E 1 159 ? -9.036 -23.643 27.022 1.00 46.38 156 ARG E O 1
ATOM 6415 N N . GLN E 1 160 ? -7.898 -21.731 26.686 1.00 43.36 157 GLN E N 1
ATOM 6416 C CA . GLN E 1 160 ? -6.653 -22.432 26.258 1.00 42.43 157 GLN E CA 1
ATOM 6417 C C . GLN E 1 160 ? -5.832 -22.994 27.436 1.00 40.20 157 GLN E C 1
ATOM 6418 O O . GLN E 1 160 ? -5.019 -23.909 27.259 1.00 38.37 157 GLN E O 1
ATOM 6424 N N . VAL E 1 161 ? -5.997 -22.418 28.624 1.00 40.29 158 VAL E N 1
ATOM 6425 C CA . VAL E 1 161 ? -5.414 -22.997 29.838 1.00 40.12 158 VAL E CA 1
ATOM 6426 C C . VAL E 1 161 ? -6.048 -24.354 30.058 1.00 38.30 158 VAL E C 1
ATOM 6427 O O . VAL E 1 161 ? -5.338 -25.339 30.141 1.00 37.32 158 VAL E O 1
ATOM 6431 N N . THR E 1 162 ? -7.379 -24.371 30.132 1.00 41.92 159 THR E N 1
ATOM 6432 C CA . THR E 1 162 ? -8.180 -25.594 30.230 1.00 43.70 159 THR E CA 1
ATOM 6433 C C . THR E 1 162 ? -7.615 -26.676 29.337 1.00 46.38 159 THR E C 1
ATOM 6434 O O . THR E 1 162 ? -7.311 -27.787 29.798 1.00 54.66 159 THR E O 1
ATOM 6438 N N . VAL E 1 163 ? -7.432 -26.333 28.072 1.00 45.22 160 VAL E N 1
ATOM 6439 C CA . VAL E 1 163 ? -7.010 -27.305 27.097 1.00 43.33 160 VAL E CA 1
ATOM 6440 C C . VAL E 1 163 ? -5.638 -27.887 27.415 1.00 42.89 160 VAL E C 1
ATOM 6441 O O . VAL E 1 163 ? -5.492 -29.099 27.313 1.00 36.08 160 VAL E O 1
ATOM 6445 N N . HIS E 1 164 ? -4.644 -27.055 27.773 1.00 42.93 161 HIS E N 1
ATOM 6446 C CA . HIS E 1 164 ? -3.257 -27.562 27.956 1.00 45.60 161 HIS E CA 1
ATOM 6447 C C . HIS E 1 164 ? -3.026 -28.385 29.239 1.00 45.77 161 HIS E C 1
ATOM 6448 O O . HIS E 1 164 ? -2.369 -29.426 29.206 1.00 43.64 161 HIS E O 1
ATOM 6455 N N . GLN E 1 165 ? -3.560 -27.908 30.356 1.00 51.88 162 GLN E N 1
ATOM 6456 C CA . GLN E 1 165 ? -3.402 -28.583 31.638 1.00 54.94 162 GLN E CA 1
ATOM 6457 C C . GLN E 1 165 ? -4.068 -29.968 31.673 1.00 58.34 162 GLN E C 1
ATOM 6458 O O . GLN E 1 165 ? -3.483 -30.902 32.234 1.00 58.31 162 GLN E O 1
ATOM 6464 N N . GLU E 1 166 ? -5.242 -30.113 31.043 1.00 57.62 163 GLU E N 1
ATOM 6465 C CA . GLU E 1 166 ? -5.937 -31.418 30.942 1.00 55.58 163 GLU E CA 1
ATOM 6466 C C . GLU E 1 166 ? -5.468 -32.283 29.766 1.00 56.82 163 GLU E C 1
ATOM 6467 O O . GLU E 1 166 ? -6.029 -33.341 29.503 1.00 55.74 163 GLU E O 1
ATOM 6473 N N . GLN E 1 167 ? -4.446 -31.824 29.059 1.00 57.13 164 GLN E N 1
ATOM 6474 C CA . GLN E 1 167 ? -3.663 -32.674 28.193 1.00 58.95 164 GLN E CA 1
ATOM 6475 C C . GLN E 1 167 ? -2.254 -32.998 28.730 1.00 60.37 164 GLN E C 1
ATOM 6476 O O . GLN E 1 167 ? -1.554 -33.819 28.134 1.00 60.85 164 GLN E O 1
ATOM 6482 N N . GLY E 1 168 ? -1.837 -32.363 29.827 1.00 58.28 165 GLY E N 1
ATOM 6483 C CA . GLY E 1 168 ? -0.586 -32.718 30.517 1.00 53.81 165 GLY E CA 1
ATOM 6484 C C . GLY E 1 168 ? 0.702 -32.123 29.953 1.00 51.42 165 GLY E C 1
ATOM 6485 O O . GLY E 1 168 ? 1.795 -32.446 30.436 1.00 42.82 165 GLY E O 1
ATOM 6486 N N . ILE E 1 169 ? 0.623 -31.255 28.943 1.00 50.22 166 ILE E N 1
ATOM 6487 C CA . ILE E 1 169 ? 1.864 -30.556 28.504 1.00 46.40 166 ILE E CA 1
ATOM 6488 C C . ILE E 1 169 ? 2.334 -29.539 29.566 1.00 39.40 166 ILE E C 1
ATOM 6489 O O . ILE E 1 169 ? 3.516 -29.233 29.635 1.00 42.80 166 ILE E O 1
ATOM 6494 N N . VAL E 1 170 ? 1.445 -29.060 30.427 1.00 34.10 167 VAL E N 1
ATOM 6495 C CA . VAL E 1 170 ? 1.794 -27.918 31.272 1.00 34.54 167 VAL E CA 1
ATOM 6496 C C . VAL E 1 170 ? 0.780 -27.693 32.373 1.00 32.65 167 VAL E C 1
ATOM 6497 O O . VAL E 1 170 ? -0.366 -28.110 32.233 1.00 33.34 167 VAL E O 1
ATOM 6501 N N . THR E 1 171 ? 1.243 -27.083 33.467 1.00 29.95 168 THR E N 1
ATOM 6502 C CA . THR E 1 171 ? 0.438 -26.679 34.604 1.00 33.49 168 THR E CA 1
ATOM 6503 C C . THR E 1 171 ? 0.798 -25.216 35.014 1.00 32.20 168 THR E C 1
ATOM 6504 O O . THR E 1 171 ? 1.965 -24.967 35.307 1.00 33.62 168 THR E O 1
ATOM 6508 N N . TYR E 1 172 ? -0.181 -24.287 35.029 1.00 28.49 169 TYR E N 1
ATOM 6509 C CA . TYR E 1 172 ? 0.019 -22.869 35.419 1.00 27.11 169 TYR E CA 1
ATOM 6510 C C . TYR E 1 172 ? -0.419 -22.704 36.874 1.00 32.97 169 TYR E C 1
ATOM 6511 O O . TYR E 1 172 ? -1.353 -23.382 37.310 1.00 38.94 169 TYR E O 1
ATOM 6520 N N . PRO E 1 173 ? 0.276 -21.843 37.653 1.00 35.67 170 PRO E N 1
ATOM 6521 C CA . PRO E 1 173 ? -0.112 -21.601 39.027 1.00 37.53 170 PRO E CA 1
ATOM 6522 C C . PRO E 1 173 ? -1.485 -20.964 39.101 1.00 37.23 170 PRO E C 1
ATOM 6523 O O . PRO E 1 173 ? -1.785 -20.053 38.287 1.00 35.00 170 PRO E O 1
ATOM 6527 N N . ASN E 1 174 ? -2.293 -21.424 40.053 1.00 35.95 171 ASN E N 1
ATOM 6528 C CA . ASN E 1 174 ? -3.712 -20.998 40.151 1.00 37.17 171 ASN E CA 1
ATOM 6529 C C . ASN E 1 174 ? -3.816 -19.513 40.442 1.00 32.81 171 ASN E C 1
ATOM 6530 O O . ASN E 1 174 ? -4.812 -18.930 40.131 1.00 30.68 171 ASN E O 1
ATOM 6535 N N . HIS E 1 175 ? -2.802 -18.925 41.079 1.00 34.82 172 HIS E N 1
ATOM 6536 C CA . HIS E 1 175 ? -2.764 -17.470 41.305 1.00 35.22 172 HIS E CA 1
ATOM 6537 C C . HIS E 1 175 ? -2.528 -16.659 39.991 1.00 33.35 172 HIS E C 1
ATOM 6538 O O . HIS E 1 175 ? -3.031 -15.531 39.853 1.00 30.99 172 HIS E O 1
ATOM 6545 N N . TRP E 1 176 ? -1.873 -17.271 39.004 1.00 28.64 173 TRP E N 1
ATOM 6546 C CA . TRP E 1 176 ? -1.811 -16.695 37.660 1.00 27.93 173 TRP E CA 1
ATOM 6547 C C . TRP E 1 176 ? -3.129 -16.656 36.887 1.00 29.12 173 TRP E C 1
ATOM 6548 O O . TRP E 1 176 ? -3.147 -16.051 35.834 1.00 32.14 173 TRP E O 1
ATOM 6559 N N . LEU E 1 177 ? -4.201 -17.304 37.367 1.00 31.21 174 LEU E N 1
ATOM 6560 C CA . LEU E 1 177 ? -5.489 -17.438 36.614 1.00 32.26 174 LEU E CA 1
ATOM 6561 C C . LEU E 1 177 ? -6.654 -16.608 37.155 1.00 31.64 174 LEU E C 1
ATOM 6562 O O . LEU E 1 177 ? -7.797 -16.708 36.689 1.00 33.24 174 LEU E O 1
ATOM 6567 N N . THR E 1 178 ? -6.336 -15.804 38.141 1.00 31.21 175 THR E N 1
ATOM 6568 C CA . THR E 1 178 ? -7.170 -14.721 38.630 1.00 30.27 175 THR E CA 1
ATOM 6569 C C . THR E 1 178 ? -7.403 -13.652 37.568 1.00 26.98 175 THR E C 1
ATOM 6570 O O . THR E 1 178 ? -6.604 -13.482 36.672 1.00 21.70 175 THR E O 1
ATOM 6574 N N . THR E 1 179 ? -8.518 -12.938 37.697 1.00 27.15 176 THR E N 1
ATOM 6575 C CA . THR E 1 179 ? -8.868 -11.846 36.805 1.00 28.46 176 THR E CA 1
ATOM 6576 C C . THR E 1 179 ? -7.877 -10.638 36.954 1.00 27.59 176 THR E C 1
ATOM 6577 O O . THR E 1 179 ? -7.548 -10.002 35.959 1.00 28.36 176 THR E O 1
ATOM 6581 N N . GLY E 1 180 ? -7.369 -10.383 38.160 1.00 24.35 177 GLY E N 1
ATOM 6582 C CA . GLY E 1 180 ? -6.475 -9.250 38.409 1.00 25.14 177 GLY E CA 1
ATOM 6583 C C . GLY E 1 180 ? -5.057 -9.548 37.957 1.00 25.33 177 GLY E C 1
ATOM 6584 O O . GLY E 1 180 ? -4.323 -8.618 37.642 1.00 26.59 177 GLY E O 1
ATOM 6585 N N . HIS E 1 181 ? -4.675 -10.834 37.922 1.00 21.55 178 HIS E N 1
ATOM 6586 C CA . HIS E 1 181 ? -3.381 -11.206 37.391 1.00 22.06 178 HIS E CA 1
ATOM 6587 C C . HIS E 1 181 ? -3.410 -11.186 35.887 1.00 20.94 178 HIS E C 1
ATOM 6588 O O . HIS E 1 181 ? -2.503 -10.650 35.251 1.00 17.91 178 HIS E O 1
ATOM 6595 N N . MET E 1 182 ? -4.462 -11.761 35.321 1.00 21.76 179 MET E N 1
ATOM 6596 C CA . MET E 1 182 ? -4.582 -11.830 33.889 1.00 21.50 179 MET E CA 1
ATOM 6597 C C . MET E 1 182 ? -4.775 -10.461 33.244 1.00 19.36 179 MET E C 1
ATOM 6598 O O . MET E 1 182 ? -4.307 -10.285 32.123 1.00 19.83 179 MET E O 1
ATOM 6603 N N . LYS E 1 183 ? -5.401 -9.508 33.923 1.00 17.58 180 LYS E N 1
ATOM 6604 C CA . LYS E 1 183 ? -5.401 -8.093 33.419 1.00 20.92 180 LYS E CA 1
ATOM 6605 C C . LYS E 1 183 ? -4.001 -7.495 33.340 1.00 21.92 180 LYS E C 1
ATOM 6606 O O . LYS E 1 183 ? -3.709 -6.694 32.444 1.00 26.42 180 LYS E O 1
ATOM 6612 N N . VAL E 1 184 ? -3.149 -7.853 34.311 1.00 21.69 181 VAL E N 1
ATOM 6613 C CA . VAL E 1 184 ? -1.769 -7.374 34.359 1.00 20.59 181 VAL E CA 1
ATOM 6614 C C . VAL E 1 184 ? -1.063 -7.866 33.134 1.00 19.56 181 VAL E C 1
ATOM 6615 O O . VAL E 1 184 ? -0.457 -7.072 32.431 1.00 20.00 181 VAL E O 1
ATOM 6619 N N . ILE E 1 185 ?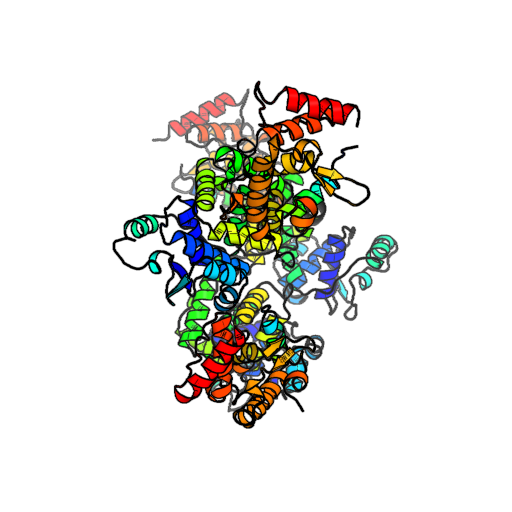 -1.198 -9.157 32.839 1.00 19.79 182 ILE E N 1
ATOM 6620 C CA . ILE E 1 185 ? -0.432 -9.768 31.734 1.00 18.39 182 ILE E CA 1
ATOM 6621 C C . ILE E 1 185 ? -0.925 -9.252 30.409 1.00 17.33 182 ILE E C 1
ATOM 6622 O O . ILE E 1 185 ? -0.098 -8.902 29.600 1.00 18.45 182 ILE E O 1
ATOM 6627 N N . PHE E 1 186 ? -2.250 -9.220 30.191 1.00 16.42 183 PHE E N 1
ATOM 6628 C CA . PHE E 1 186 ? -2.871 -8.543 29.036 1.00 15.98 183 PHE E CA 1
ATOM 6629 C C . PHE E 1 186 ? -2.199 -7.212 28.732 1.00 16.39 183 PHE E C 1
ATOM 6630 O O . PHE E 1 186 ? -1.839 -6.961 27.593 1.00 15.61 183 PHE E O 1
ATOM 6638 N N . GLY E 1 187 ? -2.070 -6.352 29.746 1.00 15.01 184 GLY E N 1
ATOM 6639 C CA . GLY E 1 187 ? -1.596 -5.001 29.541 1.00 14.99 184 GLY E CA 1
ATOM 6640 C C . GLY E 1 187 ? -0.073 -4.941 29.401 1.00 15.82 184 GLY E C 1
ATOM 6641 O O . GLY E 1 187 ? 0.471 -3.968 28.849 1.00 13.21 184 GLY E O 1
ATOM 6642 N N . ILE E 1 188 ? 0.627 -5.970 29.917 1.00 15.01 185 ILE E N 1
ATOM 6643 C CA . ILE E 1 188 ? 2.021 -6.171 29.523 1.00 14.99 185 ILE E CA 1
ATOM 6644 C C . ILE E 1 188 ? 2.187 -6.453 28.025 1.00 15.50 185 ILE E C 1
ATOM 6645 O O . ILE E 1 188 ? 3.146 -5.975 27.396 1.00 13.14 185 ILE E O 1
ATOM 6650 N N . LEU E 1 189 ? 1.326 -7.311 27.476 1.00 17.10 186 LEU E N 1
ATOM 6651 C CA . LEU E 1 189 ? 1.397 -7.625 26.063 1.00 17.70 186 LEU E CA 1
ATOM 6652 C C . LEU E 1 189 ? 1.016 -6.378 25.249 1.00 18.54 186 LEU E C 1
ATOM 6653 O O . LEU E 1 189 ? 1.669 -6.093 24.260 1.00 18.56 186 LEU E O 1
ATOM 6658 N N . ARG E 1 190 ? -0.005 -5.646 25.680 1.00 17.38 187 ARG E N 1
ATOM 6659 C CA . ARG E 1 190 ? -0.380 -4.401 25.029 1.00 20.20 187 ARG E CA 1
ATOM 6660 C C . ARG E 1 190 ? 0.749 -3.348 25.041 1.00 19.46 187 ARG E C 1
ATOM 6661 O O . ARG E 1 190 ? 0.938 -2.647 24.070 1.00 19.52 187 ARG E O 1
ATOM 6669 N N . SER E 1 191 ? 1.477 -3.249 26.139 1.00 19.11 188 SER E N 1
ATOM 6670 C CA . SER E 1 191 ? 2.526 -2.268 26.287 1.00 21.01 188 SER E CA 1
ATOM 6671 C C . SER E 1 191 ? 3.787 -2.636 25.495 1.00 20.16 188 SER E C 1
ATOM 6672 O O . SER E 1 191 ? 4.445 -1.787 24.979 1.00 21.22 188 SER E O 1
ATOM 6675 N N . SER E 1 192 ? 4.110 -3.907 25.368 1.00 20.49 189 SER E N 1
ATOM 6676 C CA . SER E 1 192 ? 5.421 -4.309 24.832 1.00 18.89 189 SER E CA 1
ATOM 6677 C C . SER E 1 192 ? 5.387 -4.829 23.388 1.00 19.01 189 SER E C 1
ATOM 6678 O O . SER E 1 192 ? 5.006 -5.957 23.189 1.00 19.13 189 SER E O 1
ATOM 6681 N N . PHE E 1 193 ? 5.879 -4.052 22.420 1.00 18.58 190 PHE E N 1
ATOM 6682 C CA . PHE E 1 193 ? 6.034 -4.545 21.070 1.00 18.78 190 PHE E CA 1
ATOM 6683 C C . PHE E 1 193 ? 7.083 -5.716 20.990 1.00 19.75 190 PHE E C 1
ATOM 6684 O O . PHE E 1 193 ? 6.902 -6.668 20.241 1.00 16.75 190 PHE E O 1
ATOM 6692 N N . ILE E 1 194 ? 8.146 -5.617 21.783 1.00 20.53 191 ILE E N 1
ATOM 6693 C CA . ILE E 1 194 ? 9.207 -6.600 21.795 1.00 20.42 191 ILE E CA 1
ATOM 6694 C C . ILE E 1 194 ? 8.742 -7.934 22.295 1.00 19.57 191 ILE E C 1
ATOM 6695 O O . ILE E 1 194 ? 9.050 -8.940 21.663 1.00 20.24 191 ILE E O 1
ATOM 6700 N N . LEU E 1 195 ? 8.003 -7.994 23.407 1.00 20.62 192 LEU E N 1
ATOM 6701 C CA . LEU E 1 195 ? 7.491 -9.308 23.833 1.00 19.52 192 LEU E CA 1
ATOM 6702 C C . LEU E 1 195 ? 6.676 -9.884 22.750 1.00 20.68 192 LEU E C 1
ATOM 6703 O O . LEU E 1 195 ? 6.934 -10.994 22.325 1.00 24.24 192 LEU E O 1
ATOM 6708 N N . LYS E 1 196 ? 5.690 -9.138 22.279 1.00 21.01 193 LYS E N 1
ATOM 6709 C CA . LYS E 1 196 ? 4.755 -9.631 21.228 1.00 20.69 193 LYS E CA 1
ATOM 6710 C C . LYS E 1 196 ? 5.428 -10.205 19.952 1.00 20.56 193 LYS E C 1
ATOM 6711 O O . LYS E 1 196 ? 5.027 -11.242 19.433 1.00 18.90 193 LYS E O 1
ATOM 6717 N N . PHE E 1 197 ? 6.398 -9.446 19.437 1.00 19.15 194 PHE E N 1
ATOM 6718 C CA . PHE E 1 197 ? 7.137 -9.760 18.214 1.00 18.42 194 PHE E CA 1
ATOM 6719 C C . PHE E 1 197 ? 8.081 -10.971 18.299 1.00 18.36 194 PHE E C 1
ATOM 6720 O O . PHE E 1 197 ? 8.356 -11.605 17.267 1.00 19.61 194 PHE E O 1
ATOM 6728 N N . VAL E 1 198 ? 8.655 -11.221 19.482 1.00 18.67 195 VAL E N 1
ATOM 6729 C CA . VAL E 1 198 ? 9.445 -12.440 19.739 1.00 20.87 195 VAL E CA 1
ATOM 6730 C C . VAL E 1 198 ? 8.519 -13.702 19.730 1.00 20.87 195 VAL E C 1
ATOM 6731 O O . VAL E 1 198 ? 8.739 -14.700 18.997 1.00 15.99 195 VAL E O 1
ATOM 6735 N N . LEU E 1 199 ? 7.468 -13.618 20.527 1.00 19.57 196 LEU E N 1
ATOM 6736 C CA . LEU E 1 199 ? 6.508 -14.714 20.614 1.00 20.75 196 LEU E CA 1
ATOM 6737 C C . LEU E 1 199 ? 6.097 -15.079 19.221 1.00 22.54 196 LEU E C 1
ATOM 6738 O O . LEU E 1 199 ? 6.255 -16.227 18.820 1.00 23.28 196 LEU E O 1
ATOM 6743 N N . ILE E 1 200 ? 5.703 -14.073 18.439 1.00 22.56 197 ILE E N 1
ATOM 6744 C CA . ILE E 1 200 ? 5.151 -14.318 17.126 1.00 22.34 197 ILE E CA 1
ATOM 6745 C C . ILE E 1 200 ? 6.171 -14.989 16.194 1.00 23.40 197 ILE E C 1
ATOM 6746 O O . ILE E 1 200 ? 5.947 -16.114 15.682 1.00 21.00 197 ILE E O 1
ATOM 6751 N N . HIS E 1 201 ? 7.271 -14.275 16.007 1.00 23.81 198 HIS E N 1
ATOM 6752 C CA . HIS E 1 201 ? 8.381 -14.717 15.234 1.00 25.13 198 HIS E CA 1
ATOM 6753 C C . HIS E 1 201 ? 8.842 -16.140 15.527 1.00 27.59 198 HIS E C 1
ATOM 6754 O O . HIS E 1 201 ? 9.122 -16.896 14.589 1.00 25.93 198 HIS E O 1
ATOM 6761 N N . GLN E 1 202 ? 8.959 -16.473 16.815 1.00 30.11 199 GLN E N 1
ATOM 6762 C CA . GLN E 1 202 ? 9.415 -17.800 17.241 1.00 30.92 199 GLN E CA 1
ATOM 6763 C C . GLN E 1 202 ? 8.342 -18.850 17.135 1.00 30.36 199 GLN E C 1
ATOM 6764 O O . GLN E 1 202 ? 8.643 -19.993 16.817 1.00 29.51 199 GLN E O 1
ATOM 6770 N N . GLY E 1 203 ? 7.101 -18.466 17.376 1.00 28.04 200 GLY E N 1
ATOM 6771 C CA . GLY E 1 203 ? 5.981 -19.330 17.063 1.00 29.23 200 GLY E CA 1
ATOM 6772 C C . GLY E 1 203 ? 6.002 -19.792 15.622 1.00 33.89 200 GLY E C 1
ATOM 6773 O O . GLY E 1 203 ? 5.805 -20.960 15.379 1.00 39.98 200 GLY E O 1
ATOM 6774 N N . VAL E 1 204 ? 6.233 -18.874 14.669 1.00 37.27 201 VAL E N 1
ATOM 6775 C CA . VAL E 1 204 ? 6.239 -19.205 13.250 1.00 40.42 201 VAL E CA 1
ATOM 6776 C C . VAL E 1 204 ? 7.560 -19.896 12.838 1.00 45.33 201 VAL E C 1
ATOM 6777 O O . VAL E 1 204 ? 7.525 -20.916 12.144 1.00 46.41 201 VAL E O 1
ATOM 6781 N N . ASN E 1 205 ? 8.708 -19.385 13.294 1.00 43.82 202 ASN E N 1
ATOM 6782 C CA . ASN E 1 205 ? 9.996 -19.850 12.772 1.00 46.04 202 ASN E CA 1
ATOM 6783 C C . ASN E 1 205 ? 10.721 -20.953 13.568 1.00 48.26 202 ASN E C 1
ATOM 6784 O O . ASN E 1 205 ? 11.216 -21.900 12.969 1.00 53.23 202 ASN E O 1
ATOM 6789 N N . LEU E 1 206 ? 10.788 -20.854 14.892 1.00 54.69 203 LEU E N 1
ATOM 6790 C CA . LEU E 1 206 ? 11.526 -21.840 15.712 1.00 54.30 203 LEU E CA 1
ATOM 6791 C C . LEU E 1 206 ? 10.702 -23.110 15.945 1.00 57.33 203 LEU E C 1
ATOM 6792 O O . LEU E 1 206 ? 10.240 -23.375 17.065 1.00 53.52 203 LEU E O 1
ATOM 6797 N N . VAL E 1 207 ? 10.561 -23.892 14.871 1.00 62.03 204 VAL E N 1
ATOM 6798 C CA . VAL E 1 207 ? 9.733 -25.113 14.817 1.00 66.99 204 VAL E CA 1
ATOM 6799 C C . VAL E 1 207 ? 10.549 -26.414 15.028 1.00 73.11 204 VAL E C 1
ATOM 6800 O O . VAL E 1 207 ? 9.968 -27.489 15.264 1.00 74.44 204 VAL E O 1
ATOM 6804 N N . THR E 1 208 ? 11.881 -26.319 14.924 1.00 75.33 205 THR E N 1
ATOM 6805 C CA . THR E 1 208 ? 12.801 -27.404 15.334 1.00 74.48 205 THR E CA 1
ATOM 6806 C C . THR E 1 208 ? 13.299 -27.241 16.789 1.00 69.58 205 THR E C 1
ATOM 6807 O O . THR E 1 208 ? 13.875 -26.205 17.148 1.00 72.54 205 THR E O 1
ATOM 6811 N N . GLY E 1 209 ? 13.069 -28.271 17.608 1.00 65.55 206 GLY E N 1
ATOM 6812 C CA . GLY E 1 209 ? 13.489 -28.291 19.014 1.00 60.12 206 GLY E CA 1
ATOM 6813 C C . GLY E 1 209 ? 12.427 -28.905 19.900 1.00 57.12 206 GLY E C 1
ATOM 6814 O O . GLY E 1 209 ? 11.741 -28.194 20.646 1.00 57.78 206 GLY E O 1
ATOM 6815 N N . ASP E 1 211 ? 11.081 -27.314 23.197 1.00 39.35 208 ASP E N 1
ATOM 6816 C CA . ASP E 1 211 ? 10.397 -27.896 24.361 1.00 40.95 208 ASP E CA 1
ATOM 6817 C C . ASP E 1 211 ? 8.858 -27.598 24.363 1.00 38.97 208 ASP E C 1
ATOM 6818 O O . ASP E 1 211 ? 8.299 -27.248 23.306 1.00 33.38 208 ASP E O 1
ATOM 6823 N N . ALA E 1 212 ? 8.179 -27.821 25.493 1.00 38.28 209 ALA E N 1
ATOM 6824 C CA . ALA E 1 212 ? 6.681 -27.811 25.568 1.00 37.64 209 ALA E CA 1
ATOM 6825 C C . ALA E 1 212 ? 6.052 -26.432 25.788 1.00 36.50 209 ALA E C 1
ATOM 6826 O O . ALA E 1 212 ? 4.826 -26.295 25.745 1.00 36.00 209 ALA E O 1
ATOM 6828 N N . TYR E 1 213 ? 6.887 -25.449 26.107 1.00 38.65 210 TYR E N 1
ATOM 6829 C CA . TYR E 1 213 ? 6.467 -24.061 26.193 1.00 38.42 210 TYR E CA 1
ATOM 6830 C C . TYR E 1 213 ? 6.542 -23.436 24.804 1.00 37.11 210 TYR E C 1
ATOM 6831 O O . TYR E 1 213 ? 5.755 -22.548 24.483 1.00 33.99 210 TYR E O 1
ATOM 6840 N N . ASP E 1 214 ? 7.501 -23.899 23.998 1.00 36.64 211 ASP E N 1
ATOM 6841 C CA . ASP E 1 214 ? 7.583 -23.573 22.565 1.00 36.03 211 ASP E CA 1
ATOM 6842 C C . ASP E 1 214 ? 6.378 -24.072 21.760 1.00 35.47 211 ASP E C 1
ATOM 6843 O O . ASP E 1 214 ? 5.956 -23.418 20.771 1.00 30.33 211 ASP E O 1
ATOM 6848 N N . SER E 1 215 ? 5.860 -25.240 22.166 1.00 31.49 212 SER E N 1
ATOM 6849 C CA . SER E 1 215 ? 4.734 -25.888 21.491 1.00 32.04 212 SER E CA 1
ATOM 6850 C C . SER E 1 215 ? 3.453 -25.195 21.839 1.00 32.38 212 SER E C 1
ATOM 6851 O O . SER E 1 215 ? 2.472 -25.274 21.112 1.00 37.21 212 SER E O 1
ATOM 6854 N N . ILE E 1 216 ? 3.432 -24.582 23.024 1.00 32.24 213 ILE E N 1
ATOM 6855 C CA . ILE E 1 216 ? 2.330 -23.734 23.411 1.00 28.40 213 ILE E CA 1
ATOM 6856 C C . ILE E 1 216 ? 2.352 -22.460 22.560 1.00 25.15 213 ILE E C 1
ATOM 6857 O O . ILE E 1 216 ? 1.324 -22.081 22.017 1.00 21.10 213 ILE E O 1
ATOM 6862 N N . ILE E 1 217 ? 3.547 -21.863 22.452 1.00 25.91 214 ILE E N 1
ATOM 6863 C CA . ILE E 1 217 ? 3.764 -20.563 21.797 1.00 26.56 214 ILE E CA 1
ATOM 6864 C C . ILE E 1 217 ? 3.447 -20.717 20.345 1.00 26.31 214 ILE E C 1
ATOM 6865 O O . ILE E 1 217 ? 2.563 -20.022 19.863 1.00 28.30 214 ILE E O 1
ATOM 6870 N N . SER E 1 218 ? 4.075 -21.692 19.679 1.00 27.92 215 SER E N 1
ATOM 6871 C CA . SER E 1 218 ? 3.734 -22.091 18.302 1.00 27.46 215 SER E CA 1
ATOM 6872 C C . SER E 1 218 ? 2.235 -22.215 18.025 1.00 28.82 215 SER E C 1
ATOM 6873 O O . SER E 1 218 ? 1.699 -21.680 17.000 1.00 24.65 215 SER E O 1
ATOM 6876 N N . ASN E 1 219 ? 1.589 -22.998 18.892 1.00 25.91 216 ASN E N 1
ATOM 6877 C CA . ASN E 1 219 ? 0.149 -23.197 18.845 1.00 23.77 216 ASN E CA 1
ATOM 6878 C C . ASN E 1 219 ? -0.590 -21.860 19.048 1.00 24.06 216 ASN E C 1
ATOM 6879 O O . ASN E 1 219 ? -1.556 -21.588 18.358 1.00 21.05 216 ASN E O 1
ATOM 6884 N N . SER E 1 220 ? -0.119 -21.014 19.977 1.00 23.95 217 SER E N 1
ATOM 6885 C CA . SER E 1 220 ? -0.867 -19.776 20.286 1.00 24.23 217 SER E CA 1
ATOM 6886 C C . SER E 1 220 ? -0.779 -18.757 19.142 1.00 23.79 217 SER E C 1
ATOM 6887 O O . SER E 1 220 ? -1.740 -18.119 18.776 1.00 21.78 217 SER E O 1
ATOM 6890 N N . VAL E 1 221 ? 0.406 -18.671 18.570 1.00 25.10 218 VAL E N 1
ATOM 6891 C CA . VAL E 1 221 ? 0.709 -17.804 17.477 1.00 22.89 218 VAL E CA 1
ATOM 6892 C C . VAL E 1 221 ? -0.064 -18.230 16.237 1.00 25.55 218 VAL E C 1
ATOM 6893 O O . VAL E 1 221 ? -0.486 -17.376 15.455 1.00 24.51 218 VAL E O 1
ATOM 6897 N N . GLY E 1 222 ? -0.284 -19.543 16.077 1.00 26.81 219 GLY E N 1
ATOM 6898 C CA . GLY E 1 222 ? -1.045 -20.101 14.958 1.00 26.76 219 GLY E CA 1
ATOM 6899 C C . GLY E 1 222 ? -2.502 -19.692 14.958 1.00 26.29 219 GLY E C 1
ATOM 6900 O O . GLY E 1 222 ? -3.035 -19.317 13.926 1.00 28.57 219 GLY E O 1
ATOM 6901 N N . GLN E 1 223 ? -3.111 -19.689 16.134 1.00 27.84 220 GLN E N 1
ATOM 6902 C CA . GLN E 1 223 ? -4.477 -19.200 16.343 1.00 30.27 220 GLN E CA 1
ATOM 6903 C C . GLN E 1 223 ? -4.624 -17.671 16.362 1.00 30.12 220 GLN E C 1
ATOM 6904 O O . GLN E 1 223 ? -5.730 -17.140 16.429 1.00 26.46 220 GLN E O 1
ATOM 6910 N N . THR E 1 224 ? -3.492 -16.984 16.386 1.00 29.31 221 THR E N 1
ATOM 6911 C CA . THR E 1 224 ? -3.432 -15.550 16.308 1.00 26.22 221 THR E CA 1
ATOM 6912 C C . THR E 1 224 ? -3.488 -15.099 14.831 1.00 27.53 221 THR E C 1
ATOM 6913 O O . THR E 1 224 ? -3.684 -13.911 14.542 1.00 26.04 221 THR E O 1
ATOM 6917 N N . ARG E 1 225 ? -3.347 -16.032 13.888 1.00 25.12 222 ARG E N 1
ATOM 6918 C CA . ARG E 1 225 ? -3.254 -15.641 12.482 1.00 22.90 222 ARG E CA 1
ATOM 6919 C C . ARG E 1 225 ? -4.505 -14.871 12.046 1.00 24.31 222 ARG E C 1
ATOM 6920 O O . ARG E 1 225 ? -5.627 -15.345 12.233 1.00 18.84 222 ARG E O 1
ATOM 6928 N N . PHE E 1 226 ? -4.270 -13.639 11.559 1.00 22.04 223 PHE E N 1
ATOM 6929 C CA . PHE E 1 226 ? -5.331 -12.740 11.025 1.00 22.25 223 PHE E CA 1
ATOM 6930 C C . PHE E 1 226 ? -6.373 -12.139 12.002 1.00 21.38 223 PHE E C 1
ATOM 6931 O O . PHE E 1 226 ? -7.386 -11.600 11.544 1.00 21.44 223 PHE E O 1
ATOM 6939 N N . SER E 1 227 ? -6.127 -12.137 13.320 1.00 20.68 224 SER E N 1
ATOM 6940 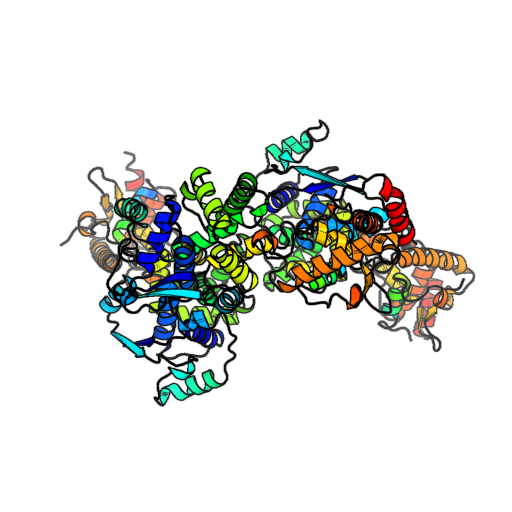C CA . SER E 1 227 ? -7.104 -11.533 14.246 1.00 18.67 224 SER E CA 1
ATOM 6941 C C . SER E 1 227 ? -7.112 -10.027 14.050 1.00 19.33 224 SER E C 1
ATOM 6942 O O . SER E 1 227 ? -6.065 -9.393 13.854 1.00 19.42 224 SER E O 1
ATOM 6945 N N . GLY E 1 228 ? -8.304 -9.469 14.073 1.00 18.73 225 GLY E N 1
ATOM 6946 C CA . GLY E 1 228 ? -8.493 -8.085 13.647 1.00 18.59 225 GLY E CA 1
ATOM 6947 C C . GLY E 1 228 ? -8.466 -7.833 12.165 1.00 17.61 225 GLY E C 1
ATOM 6948 O O . GLY E 1 228 ? -8.660 -6.708 11.750 1.00 19.17 225 GLY E O 1
ATOM 6949 N N . LEU E 1 229 ? -8.261 -8.855 11.343 1.00 18.74 226 LEU E N 1
ATOM 6950 C CA . LEU E 1 229 ? -8.267 -8.722 9.881 1.00 17.76 226 LEU E CA 1
ATOM 6951 C C . LEU E 1 229 ? -9.314 -9.632 9.240 1.00 19.39 226 LEU E C 1
ATOM 6952 O O . LEU E 1 229 ? -9.453 -9.656 8.015 1.00 17.74 226 LEU E O 1
ATOM 6957 N N . LEU E 1 230 ? -10.055 -10.384 10.042 1.00 21.61 227 LEU E N 1
ATOM 6958 C CA . LEU E 1 230 ? -10.835 -11.492 9.496 1.00 22.82 227 LEU E CA 1
ATOM 6959 C C . LEU E 1 230 ? -11.951 -10.969 8.598 1.00 24.30 227 LEU E C 1
ATOM 6960 O O . LEU E 1 230 ? -12.167 -11.497 7.514 1.00 23.89 227 LEU E O 1
ATOM 6965 N N . ILE E 1 231 ? -12.627 -9.903 9.020 1.00 24.04 228 ILE E N 1
ATOM 6966 C CA . ILE E 1 231 ? -13.732 -9.329 8.229 1.00 25.35 228 ILE E CA 1
ATOM 6967 C C . ILE E 1 231 ? -13.213 -8.849 6.885 1.00 24.39 228 ILE E C 1
ATOM 6968 O O . ILE E 1 231 ? -13.679 -9.282 5.831 1.00 22.39 228 ILE E O 1
ATOM 6973 N N . VAL E 1 232 ? -12.262 -7.914 6.926 1.00 24.70 229 VAL E N 1
ATOM 6974 C CA . VAL E 1 232 ? -11.620 -7.423 5.695 1.00 21.82 229 VAL E CA 1
ATOM 6975 C C . VAL E 1 232 ? -11.083 -8.600 4.806 1.00 21.52 229 VAL E C 1
ATOM 6976 O O . VAL E 1 232 ? -11.140 -8.544 3.564 1.00 18.38 229 VAL E O 1
ATOM 6980 N N . LYS E 1 233 ? -10.631 -9.685 5.429 1.00 20.33 230 LYS E N 1
ATOM 6981 C CA . LYS E 1 233 ? -10.221 -10.864 4.672 1.00 20.28 230 LYS E CA 1
ATOM 6982 C C . LYS E 1 233 ? -11.421 -11.511 3.931 1.00 21.24 230 LYS E C 1
ATOM 6983 O O . LYS E 1 233 ? -11.369 -11.832 2.715 1.00 18.17 230 LYS E O 1
ATOM 6989 N N . THR E 1 234 ? -12.527 -11.638 4.637 1.00 21.20 231 THR E N 1
ATOM 6990 C CA . THR E 1 234 ? -13.688 -12.293 4.072 1.00 22.65 231 THR E CA 1
ATOM 6991 C C . THR E 1 234 ? -14.439 -11.420 3.064 1.00 20.87 231 THR E C 1
ATOM 6992 O O . THR E 1 234 ? -15.045 -11.934 2.156 1.00 18.41 231 THR E O 1
ATOM 6996 N N . VAL E 1 235 ? -14.385 -10.097 3.206 1.00 21.42 232 VAL E N 1
ATOM 6997 C CA . VAL E 1 235 ? -14.925 -9.240 2.167 1.00 19.88 232 VAL E CA 1
ATOM 6998 C C . VAL E 1 235 ? -14.098 -9.438 0.927 1.00 19.22 232 VAL E C 1
ATOM 6999 O O . VAL E 1 235 ? -14.666 -9.529 -0.156 1.00 21.42 232 VAL E O 1
ATOM 7003 N N . LEU E 1 236 ? -12.768 -9.520 1.067 1.00 18.08 233 LEU E N 1
ATOM 7004 C CA . LEU E 1 236 ? -11.905 -9.687 -0.101 1.00 16.72 233 LEU E CA 1
ATOM 7005 C C . LEU E 1 236 ? -12.208 -11.027 -0.783 1.00 17.20 233 LEU E C 1
ATOM 7006 O O . LEU E 1 236 ? -12.306 -11.104 -2.020 1.00 16.25 233 LEU E O 1
ATOM 7011 N N . GLU E 1 237 ? -12.301 -12.071 0.024 1.00 18.52 234 GLU E N 1
ATOM 7012 C CA . GLU E 1 237 ? -12.735 -13.415 -0.450 1.00 21.70 234 GLU E CA 1
ATOM 7013 C C . GLU E 1 237 ? -13.998 -13.381 -1.298 1.00 20.24 234 GLU E C 1
ATOM 7014 O O . GLU E 1 237 ? -13.996 -13.907 -2.379 1.00 18.94 234 GLU E O 1
ATOM 7020 N N . PHE E 1 238 ? -15.042 -12.677 -0.849 1.00 21.52 235 PHE E N 1
ATOM 7021 C CA . PHE E 1 238 ? -16.360 -12.727 -1.538 1.00 22.60 235 PHE E CA 1
ATOM 7022 C C . PHE E 1 238 ? -16.509 -11.845 -2.792 1.00 22.69 235 PHE E C 1
ATOM 7023 O O . PHE E 1 238 ? -17.525 -11.958 -3.500 1.00 21.75 235 PHE E O 1
ATOM 7031 N N . ILE E 1 239 ? -15.529 -10.969 -3.041 1.00 18.62 236 ILE E N 1
ATOM 7032 C CA . ILE E 1 239 ? -15.465 -10.154 -4.244 1.00 17.53 236 ILE E CA 1
ATOM 7033 C C . ILE E 1 239 ? -14.533 -10.704 -5.329 1.00 18.02 236 ILE E C 1
ATOM 7034 O O . ILE E 1 239 ? -14.485 -10.193 -6.424 1.00 15.71 236 ILE E O 1
ATOM 7039 N N . LEU E 1 240 ? -13.817 -11.759 -5.002 1.00 20.88 237 LEU E N 1
ATOM 7040 C CA . LEU E 1 240 ? -13.130 -12.597 -5.986 1.00 20.36 237 LEU E CA 1
ATOM 7041 C C . LEU E 1 240 ? -14.005 -13.669 -6.646 1.00 21.38 237 LEU E C 1
ATOM 7042 O O . LEU E 1 240 ? -14.836 -14.333 -5.990 1.00 24.30 237 LEU E O 1
ATOM 7047 N N . GLN E 1 241 ? -13.764 -13.884 -7.925 1.00 21.90 238 GLN E N 1
ATOM 7048 C CA . GLN E 1 241 ? -14.266 -15.035 -8.642 1.00 22.82 238 GLN E CA 1
ATOM 7049 C C . GLN E 1 241 ? -13.121 -15.843 -9.246 1.00 26.93 238 GLN E C 1
ATOM 7050 O O . GLN E 1 241 ? -12.236 -15.307 -9.911 1.00 22.31 238 GLN E O 1
ATOM 7056 N N . LYS E 1 242 ? -13.173 -17.146 -8.997 1.00 32.78 239 LYS E N 1
ATOM 7057 C CA . LYS E 1 242 ? -12.411 -18.115 -9.724 1.00 43.09 239 LYS E CA 1
ATOM 7058 C C . LYS E 1 242 ? -12.907 -18.053 -11.182 1.00 43.23 239 LYS E C 1
ATOM 7059 O O . LYS E 1 242 ? -14.112 -18.202 -11.414 1.00 42.49 239 LYS E O 1
ATOM 7065 N N . THR E 1 243 ? -12.001 -17.744 -12.127 1.00 42.59 240 THR E N 1
ATOM 7066 C CA . THR E 1 243 ? -12.246 -17.896 -13.600 1.00 43.26 240 THR E CA 1
ATOM 7067 C C . THR E 1 243 ? -11.400 -19.027 -14.241 1.00 46.05 240 THR E C 1
ATOM 7068 O O . THR E 1 243 ? -10.595 -19.660 -13.563 1.00 41.57 240 THR E O 1
ATOM 7072 N N . ASP E 1 244 ? -11.561 -19.257 -15.557 1.00 52.92 241 ASP E N 1
ATOM 7073 C CA . ASP E 1 244 ? -10.705 -20.221 -16.281 1.00 51.08 241 ASP E CA 1
ATOM 7074 C C . ASP E 1 244 ? -9.216 -19.824 -16.242 1.00 50.80 241 ASP E C 1
ATOM 7075 O O . ASP E 1 244 ? -8.361 -20.656 -15.937 1.00 46.05 241 ASP E O 1
ATOM 7080 N N . SER E 1 245 ? -8.915 -18.552 -16.491 1.00 49.08 242 SER E N 1
ATOM 7081 C CA . SER E 1 245 ? -7.535 -18.053 -16.362 1.00 47.60 242 SER E CA 1
ATOM 7082 C C . SER E 1 245 ? -7.033 -17.883 -14.910 1.00 48.34 242 SER E C 1
ATOM 7083 O O . SER E 1 245 ? -5.818 -17.800 -14.689 1.00 56.80 242 SER E O 1
ATOM 7086 N N . GLY E 1 246 ? -7.949 -17.784 -13.940 1.00 44.78 243 GLY E N 1
ATOM 7087 C CA . GLY E 1 246 ? -7.608 -17.524 -12.536 1.00 38.47 243 GLY E CA 1
ATOM 7088 C C . GLY E 1 246 ? -8.502 -16.488 -11.846 1.00 39.16 243 GLY E C 1
ATOM 7089 O O . GLY E 1 246 ? -9.612 -16.156 -12.302 1.00 36.65 243 GLY E O 1
ATOM 7090 N N . VAL E 1 247 ? -7.999 -15.964 -10.740 1.00 33.26 244 VAL E N 1
ATOM 7091 C CA . VAL E 1 247 ? -8.793 -15.165 -9.851 1.00 31.35 244 VAL E CA 1
ATOM 7092 C C . VAL E 1 247 ? -9.016 -13.730 -10.398 1.00 29.45 244 VAL E C 1
ATOM 7093 O O . VAL E 1 247 ? -8.091 -13.023 -10.718 1.00 28.27 244 VAL E O 1
ATOM 7097 N N . THR E 1 248 ? -10.273 -13.331 -10.460 1.00 25.17 245 THR E N 1
ATOM 7098 C CA . THR E 1 248 ? -10.704 -12.100 -11.029 1.00 27.10 245 THR E CA 1
ATOM 7099 C C . THR E 1 248 ? -11.611 -11.417 -10.028 1.00 25.83 245 THR E C 1
ATOM 7100 O O . THR E 1 248 ? -12.365 -12.049 -9.292 1.00 23.57 245 THR E O 1
ATOM 7104 N N . LEU E 1 249 ? -11.550 -10.105 -10.022 1.00 26.40 246 LEU E N 1
ATOM 7105 C CA . LEU E 1 249 ? -12.525 -9.324 -9.251 1.00 25.66 246 LEU E CA 1
ATOM 7106 C C . LEU E 1 249 ? -13.933 -9.471 -9.858 1.00 24.89 246 LEU E C 1
ATOM 7107 O O . LEU E 1 249 ? -14.071 -9.629 -11.073 1.00 21.60 246 LEU E O 1
ATOM 7112 N N . HIS E 1 250 ? -14.941 -9.397 -9.003 1.00 22.61 247 HIS E N 1
ATOM 7113 C CA . HIS E 1 250 ? -16.322 -9.513 -9.406 1.00 27.73 247 HIS E CA 1
ATOM 7114 C C . HIS E 1 250 ? -16.659 -8.363 -10.420 1.00 29.58 247 HIS E C 1
ATOM 7115 O O . HIS E 1 250 ? -16.060 -7.263 -10.330 1.00 27.60 247 HIS E O 1
ATOM 7122 N N . PRO E 1 251 ? -17.576 -8.608 -11.386 1.00 30.85 248 PRO E N 1
ATOM 7123 C CA . PRO E 1 251 ? -17.885 -7.555 -12.397 1.00 31.41 248 PRO E CA 1
ATOM 7124 C C . PRO E 1 251 ? -18.544 -6.264 -11.850 1.00 29.02 248 PRO E C 1
ATOM 7125 O O . PRO E 1 251 ? -18.310 -5.170 -12.349 1.00 29.28 248 PRO E O 1
ATOM 7129 N N . LEU E 1 252 ? -19.352 -6.391 -10.831 1.00 28.77 249 LEU E N 1
ATOM 7130 C CA . LEU E 1 252 ? -19.719 -5.229 -10.025 1.00 33.85 249 LEU E CA 1
ATOM 7131 C C . LEU E 1 252 ? -18.579 -4.430 -9.336 1.00 31.72 249 LEU E C 1
ATOM 7132 O O . LEU E 1 252 ? -18.764 -3.262 -9.034 1.00 33.23 249 LEU E O 1
ATOM 7137 N N . VAL E 1 253 ? -17.428 -5.034 -9.105 1.00 30.49 250 VAL E N 1
ATOM 7138 C CA . VAL E 1 253 ? -16.252 -4.290 -8.650 1.00 29.59 250 VAL E CA 1
ATOM 7139 C C . VAL E 1 253 ? -15.653 -3.491 -9.801 1.00 30.83 250 VAL E C 1
ATOM 7140 O O . VAL E 1 253 ? -15.087 -2.414 -9.578 1.00 30.85 250 VAL E O 1
ATOM 7144 N N . ARG E 1 254 ? -15.789 -4.002 -11.030 1.00 31.75 251 ARG E N 1
ATOM 7145 C CA . ARG E 1 254 ? -15.173 -3.384 -12.201 1.00 36.60 251 ARG E CA 1
ATOM 7146 C C . ARG E 1 254 ? -15.968 -2.205 -12.861 1.00 37.23 251 ARG E C 1
ATOM 7147 O O . ARG E 1 254 ? -15.707 -1.887 -14.034 1.00 40.45 251 ARG E O 1
ATOM 7155 N N . THR E 1 255 ? -16.918 -1.574 -12.156 1.00 33.78 252 THR E N 1
ATOM 7156 C CA . THR E 1 255 ? -17.655 -0.425 -12.707 1.00 34.63 252 THR E CA 1
ATOM 7157 C C . THR E 1 255 ? -17.050 0.896 -12.255 1.00 34.13 252 THR E C 1
ATOM 7158 O O . THR E 1 255 ? -16.293 0.955 -11.282 1.00 30.67 252 THR E O 1
ATOM 7162 N N . SER E 1 256 ? -17.409 1.965 -12.970 1.00 35.74 253 SER E N 1
ATOM 7163 C CA . SER E 1 256 ? -16.955 3.340 -12.653 1.00 36.84 253 SER E CA 1
ATOM 7164 C C . SER E 1 256 ? -17.388 3.772 -11.248 1.00 34.28 253 SER E C 1
ATOM 7165 O O . SER E 1 256 ? -16.702 4.509 -10.566 1.00 29.52 253 SER E O 1
ATOM 7168 N N . LYS E 1 257 ? -18.534 3.278 -10.813 1.00 34.60 254 LYS E N 1
ATOM 7169 C CA . LYS E 1 257 ? -19.056 3.622 -9.511 1.00 37.56 254 LYS E CA 1
ATOM 7170 C C . LYS E 1 257 ? -18.087 3.226 -8.366 1.00 36.66 254 LYS E C 1
ATOM 7171 O O . LYS E 1 257 ? -17.936 4.008 -7.431 1.00 37.36 254 LYS E O 1
ATOM 7177 N N . VAL E 1 258 ? -17.400 2.081 -8.503 1.00 34.15 255 VAL E N 1
ATOM 7178 C CA . VAL E 1 258 ? -16.544 1.466 -7.446 1.00 34.38 255 VAL E CA 1
ATOM 7179 C C . VAL E 1 258 ? -15.044 1.746 -7.634 1.00 34.67 255 VAL E C 1
ATOM 7180 O O . VAL E 1 258 ? -14.222 1.355 -6.790 1.00 35.61 255 VAL E O 1
ATOM 7184 N N . LYS E 1 259 ? -14.693 2.418 -8.724 1.00 32.36 256 LYS E N 1
ATOM 7185 C CA . LYS E 1 259 ? -13.308 2.755 -9.066 1.00 36.59 256 LYS E CA 1
ATOM 7186 C C . LYS E 1 259 ? -12.445 3.257 -7.909 1.00 32.54 256 LYS E C 1
ATOM 7187 O O . LYS E 1 259 ? -11.257 2.923 -7.856 1.00 29.04 256 LYS E O 1
ATOM 7193 N N . ASN E 1 260 ? -13.028 4.083 -7.038 1.00 30.81 257 ASN E N 1
ATOM 7194 C CA . ASN E 1 260 ? -12.289 4.716 -5.957 1.00 32.18 257 ASN E CA 1
ATOM 7195 C C . ASN E 1 260 ? -12.174 3.783 -4.741 1.00 28.22 257 ASN E C 1
ATOM 7196 O O . ASN E 1 260 ? -11.147 3.759 -4.102 1.00 32.34 257 ASN E O 1
ATOM 7201 N N . GLU E 1 261 ? -13.196 3.005 -4.416 1.00 26.81 258 GLU E N 1
ATOM 7202 C CA . GLU E 1 261 ? -13.060 2.022 -3.338 1.00 26.80 258 GLU E CA 1
ATOM 7203 C C . GLU E 1 261 ? -12.070 0.907 -3.687 1.00 24.61 258 GLU E C 1
ATOM 7204 O O . GLU E 1 261 ? -11.377 0.414 -2.813 1.00 24.06 258 GLU E O 1
ATOM 7210 N N . VAL E 1 262 ? -11.983 0.569 -4.967 1.00 23.54 259 VAL E N 1
ATOM 7211 C CA . VAL E 1 262 ? -11.116 -0.459 -5.431 1.00 24.15 259 VAL E CA 1
ATOM 7212 C C . VAL E 1 262 ? -9.650 -0.005 -5.342 1.00 21.89 259 VAL E C 1
ATOM 7213 O O . VAL E 1 262 ? -8.831 -0.710 -4.782 1.00 21.70 259 VAL E O 1
ATOM 7217 N N . ALA E 1 263 ? -9.337 1.125 -5.959 1.00 18.92 260 ALA E N 1
ATOM 7218 C CA . ALA E 1 263 ? -8.043 1.786 -5.798 1.00 18.69 260 ALA E CA 1
ATOM 7219 C C . ALA E 1 263 ? -7.570 1.916 -4.336 1.00 18.94 260 ALA E C 1
ATOM 7220 O O . ALA E 1 263 ? -6.469 1.589 -4.054 1.00 18.58 260 ALA E O 1
ATOM 7222 N N . SER E 1 264 ? -8.407 2.402 -3.424 1.00 21.11 261 SER E N 1
ATOM 7223 C CA . SER E 1 264 ? -8.064 2.462 -1.983 1.00 20.45 261 SER E CA 1
ATOM 7224 C C . SER E 1 264 ? -7.864 1.120 -1.287 1.00 22.78 261 SER E C 1
ATOM 7225 O O . SER E 1 264 ? -6.936 0.969 -0.501 1.00 22.27 261 SER E O 1
ATOM 7228 N N . PHE E 1 265 ? -8.771 0.171 -1.553 1.00 21.51 262 PHE E N 1
ATOM 7229 C CA . PHE E 1 265 ? -8.650 -1.168 -1.028 1.00 21.65 262 PHE E CA 1
ATOM 7230 C C . PHE E 1 265 ? -7.333 -1.835 -1.460 1.00 19.69 262 PHE E C 1
ATOM 7231 O O . PHE E 1 265 ? -6.629 -2.384 -0.659 1.00 20.15 262 PHE E O 1
ATOM 7239 N N . LYS E 1 266 ? -6.981 -1.704 -2.719 1.00 18.74 263 LYS E N 1
ATOM 7240 C CA . LYS E 1 266 ? -5.722 -2.178 -3.217 1.00 17.70 263 LYS E CA 1
ATOM 7241 C C . LYS E 1 266 ? -4.488 -1.567 -2.504 1.00 17.32 263 LYS E C 1
ATOM 7242 O O . LYS E 1 266 ? -3.479 -2.241 -2.200 1.00 13.53 263 LYS E O 1
ATOM 7248 N N . GLN E 1 267 ? -4.588 -0.268 -2.264 1.00 16.93 264 GLN E N 1
ATOM 7249 C CA . GLN E 1 267 ? -3.503 0.475 -1.610 1.00 16.53 264 GLN E CA 1
ATOM 7250 C C . GLN E 1 267 ? -3.341 -0.009 -0.209 1.00 15.97 264 GLN E C 1
ATOM 7251 O O . GLN E 1 267 ? -2.230 -0.260 0.226 1.00 15.28 264 GLN E O 1
ATOM 7257 N N . ALA E 1 268 ? -4.475 -0.160 0.473 1.00 16.63 265 ALA E N 1
ATOM 7258 C CA . ALA E 1 268 ? -4.512 -0.753 1.796 1.00 15.76 265 ALA E CA 1
ATOM 7259 C C . ALA E 1 268 ? -3.916 -2.142 1.801 1.00 15.67 265 ALA E C 1
ATOM 7260 O O . ALA E 1 268 ? -3.087 -2.458 2.665 1.00 16.07 265 ALA E O 1
ATOM 7262 N N . LEU E 1 269 ? -4.394 -2.981 0.885 1.00 16.25 266 LEU E N 1
ATOM 7263 C CA . LEU E 1 269 ? -3.946 -4.367 0.772 1.00 16.39 266 LEU E CA 1
ATOM 7264 C C . LEU E 1 269 ? -2.469 -4.494 0.551 1.00 16.57 266 LEU E C 1
ATOM 7265 O O . LEU E 1 269 ? -1.843 -5.375 1.090 1.00 14.88 266 LEU E O 1
ATOM 7270 N N . SER E 1 270 ? -1.939 -3.618 -0.296 1.00 19.10 267 SER E N 1
ATOM 7271 C CA . SER E 1 270 ? -0.502 -3.488 -0.545 1.00 20.29 267 SER E CA 1
ATOM 7272 C C . SER E 1 270 ? 0.322 -3.120 0.658 1.00 21.06 267 SER E C 1
ATOM 7273 O O . SER E 1 270 ? 1.441 -3.598 0.800 1.00 17.73 267 SER E O 1
ATOM 7276 N N . ASN E 1 271 ? -0.263 -2.295 1.534 1.00 21.09 268 ASN E N 1
ATOM 7277 C CA . ASN E 1 271 ? 0.365 -1.950 2.801 1.00 21.13 268 ASN E CA 1
ATOM 7278 C C . ASN E 1 271 ? 0.477 -3.134 3.717 1.00 20.54 268 ASN E C 1
ATOM 7279 O O . ASN E 1 271 ? 1.496 -3.291 4.394 1.00 18.88 268 ASN E O 1
ATOM 7284 N N . LEU E 1 272 ? -0.573 -3.950 3.754 1.00 18.98 269 LEU E N 1
ATOM 7285 C CA . LEU E 1 272 ? -0.538 -5.170 4.525 1.00 18.90 269 LEU E CA 1
ATOM 7286 C C . LEU E 1 272 ? 0.537 -6.052 3.981 1.00 18.19 269 LEU E C 1
ATOM 7287 O O . LEU E 1 272 ? 1.476 -6.353 4.708 1.00 20.33 269 LEU E O 1
ATOM 7292 N N . ALA E 1 273 ? 0.458 -6.381 2.696 1.00 16.38 270 ALA E N 1
ATOM 7293 C CA . ALA E 1 273 ? 1.330 -7.393 2.100 1.00 18.20 270 ALA E CA 1
ATOM 7294 C C . ALA E 1 273 ? 2.838 -7.086 2.216 1.00 19.32 270 ALA E C 1
ATOM 7295 O O . ALA E 1 273 ? 3.664 -8.001 2.286 1.00 20.66 270 ALA E O 1
ATOM 7297 N N . ARG E 1 274 ? 3.205 -5.826 2.280 1.00 20.93 271 ARG E N 1
ATOM 7298 C CA . ARG E 1 274 ? 4.640 -5.521 2.482 1.00 24.93 271 ARG E CA 1
ATOM 7299 C C . ARG E 1 274 ? 5.212 -5.999 3.812 1.00 22.52 271 ARG E C 1
ATOM 7300 O O . ARG E 1 274 ? 6.416 -6.188 3.896 1.00 26.60 271 ARG E O 1
ATOM 7308 N N . HIS E 1 275 ? 4.389 -6.265 4.826 1.00 20.73 272 HIS E N 1
ATOM 7309 C CA . HIS E 1 275 ? 4.941 -6.859 6.051 1.00 19.54 272 HIS E CA 1
ATOM 7310 C C . HIS E 1 275 ? 5.115 -8.387 5.884 1.00 20.26 272 HIS E C 1
ATOM 7311 O O . HIS E 1 275 ? 5.663 -9.069 6.744 1.00 23.25 272 HIS E O 1
ATOM 7318 N N . GLY E 1 276 ? 4.599 -8.946 4.820 1.00 20.34 273 GLY E N 1
ATOM 7319 C CA . GLY E 1 276 ? 5.087 -10.241 4.396 1.00 21.92 273 GLY E CA 1
ATOM 7320 C C . GLY E 1 276 ? 4.625 -11.308 5.362 1.00 21.24 273 GLY E C 1
ATOM 7321 O O . GLY E 1 276 ? 3.428 -11.374 5.678 1.00 17.99 273 GLY E O 1
ATOM 7322 N N . GLU E 1 277 ? 5.568 -12.079 5.895 1.00 22.77 274 GLU E N 1
ATOM 7323 C CA . GLU E 1 277 ? 5.191 -13.169 6.782 1.00 28.34 274 GLU E CA 1
ATOM 7324 C C . GLU E 1 277 ? 4.610 -12.670 8.111 1.00 29.27 274 GLU E C 1
ATOM 7325 O O . GLU E 1 277 ? 4.002 -13.456 8.821 1.00 30.85 274 GLU E O 1
ATOM 7331 N N . TYR E 1 278 ? 4.774 -11.371 8.412 1.00 26.83 275 TYR E N 1
ATOM 7332 C CA . TYR E 1 278 ? 4.206 -10.785 9.597 1.00 26.27 275 TYR E CA 1
ATOM 7333 C C . TYR E 1 278 ? 2.831 -10.148 9.356 1.00 24.03 275 TYR E C 1
ATOM 7334 O O . TYR E 1 278 ? 2.192 -9.754 10.315 1.00 24.91 275 TYR E O 1
ATOM 7343 N N . ALA E 1 279 ? 2.368 -10.131 8.106 1.00 21.84 276 ALA E N 1
ATOM 7344 C CA . ALA E 1 279 ? 1.073 -9.553 7.714 1.00 21.92 276 ALA E CA 1
ATOM 7345 C C . ALA E 1 279 ? -0.102 -10.164 8.477 1.00 20.53 276 ALA E C 1
ATOM 7346 O O . ALA E 1 279 ? -0.961 -9.423 8.964 1.00 17.47 276 ALA E O 1
ATOM 7348 N N . PRO E 1 280 ? -0.128 -11.514 8.624 1.00 20.06 277 PRO E N 1
ATOM 7349 C CA . PRO E 1 280 ? -1.208 -12.136 9.402 1.00 19.12 277 PRO E CA 1
ATOM 7350 C C . PRO E 1 280 ? -1.330 -11.569 10.815 1.00 17.79 277 PRO E C 1
ATOM 7351 O O . PRO E 1 280 ? -2.411 -11.616 11.468 1.00 17.11 277 PRO E O 1
ATOM 7355 N N . PHE E 1 281 ? -0.234 -10.987 11.269 1.00 15.93 278 PHE E N 1
ATOM 7356 C CA . PHE E 1 281 ? -0.107 -10.554 12.638 1.00 16.66 278 PHE E CA 1
ATOM 7357 C C . PHE E 1 281 ? -0.130 -8.987 12.739 1.00 17.12 278 PHE E C 1
ATOM 7358 O O . PHE E 1 281 ? 0.187 -8.440 13.763 1.00 14.83 278 PHE E O 1
ATOM 7366 N N . ALA E 1 282 ? -0.482 -8.310 11.640 1.00 18.77 279 ALA E N 1
ATOM 7367 C CA . ALA E 1 282 ? -0.246 -6.882 11.497 1.00 19.52 279 ALA E CA 1
ATOM 7368 C C . ALA E 1 282 ? -1.034 -6.073 12.534 1.00 18.59 279 ALA E C 1
ATOM 7369 O O . ALA E 1 282 ? -0.526 -5.103 13.124 1.00 18.80 279 ALA E O 1
ATOM 7371 N N . ARG E 1 283 ? -2.252 -6.493 12.776 1.00 18.03 280 ARG E N 1
ATOM 7372 C CA . ARG E 1 283 ? -3.096 -5.789 13.692 1.00 20.05 280 ARG E CA 1
ATOM 7373 C C . ARG E 1 283 ? -2.624 -6.000 15.119 1.00 20.90 280 ARG E C 1
ATOM 7374 O O . ARG E 1 283 ? -2.523 -5.019 15.877 1.00 20.32 280 ARG E O 1
ATOM 7382 N N . VAL E 1 284 ? -2.276 -7.245 15.485 1.00 20.03 281 VAL E N 1
ATOM 7383 C CA . VAL E 1 284 ? -1.871 -7.513 16.866 1.00 20.29 281 VAL E CA 1
ATOM 7384 C C . VAL E 1 284 ? -0.558 -6.823 17.162 1.00 18.83 281 VAL E C 1
ATOM 7385 O O . VAL E 1 284 ? -0.362 -6.241 18.259 1.00 16.07 281 VAL E O 1
ATOM 7389 N N . LEU E 1 285 ? 0.323 -6.827 16.170 1.00 18.10 282 LEU E N 1
ATOM 7390 C CA . LEU E 1 285 ? 1.597 -6.090 16.342 1.00 18.49 282 LEU E CA 1
ATOM 7391 C C . LEU E 1 285 ? 1.513 -4.562 16.120 1.00 19.99 282 LEU E C 1
ATOM 7392 O O . LEU E 1 285 ? 2.508 -3.851 16.306 1.00 25.35 282 LEU E O 1
ATOM 7397 N N . ASN E 1 286 ? 0.342 -4.041 15.748 1.00 21.94 283 ASN E N 1
ATOM 7398 C CA . ASN E 1 286 ? 0.156 -2.643 15.230 1.00 21.21 283 ASN E CA 1
ATOM 7399 C C . ASN E 1 286 ? 1.189 -2.150 14.257 1.00 19.58 283 ASN E C 1
ATOM 7400 O O . ASN E 1 286 ? 1.784 -1.078 14.447 1.00 18.48 283 ASN E O 1
ATOM 7405 N N . LEU E 1 287 ? 1.326 -2.892 13.163 1.00 16.17 284 LEU E N 1
ATOM 7406 C CA . LEU E 1 287 ? 2.238 -2.530 12.128 1.00 16.23 284 LEU E CA 1
ATOM 7407 C C . LEU E 1 287 ? 1.590 -1.453 11.296 1.00 17.97 284 LEU E C 1
ATOM 7408 O O . LEU E 1 287 ? 0.330 -1.327 11.209 1.00 14.68 284 LEU E O 1
ATOM 7413 N N . SER E 1 288 ? 2.481 -0.739 10.614 1.00 18.09 285 SER E N 1
ATOM 7414 C CA . SER E 1 288 ? 2.134 0.483 9.899 1.00 18.52 285 SER E CA 1
ATOM 7415 C C . SER E 1 288 ? 1.437 0.218 8.611 1.00 18.05 285 SER E C 1
ATOM 7416 O O . SER E 1 288 ? 1.550 -0.850 8.050 1.00 20.94 285 SER E O 1
ATOM 7419 N N . GLY E 1 289 ? 0.732 1.228 8.116 1.00 19.02 286 GLY E N 1
ATOM 7420 C CA . GLY E 1 289 ? 0.023 1.137 6.844 1.00 16.82 286 GLY E CA 1
ATOM 7421 C C . GLY E 1 289 ? -1.317 0.476 6.809 1.00 16.20 286 GLY E C 1
ATOM 7422 O O . GLY E 1 289 ? -1.938 0.407 5.737 1.00 14.32 286 GLY E O 1
ATOM 7423 N N . ILE E 1 290 ? -1.851 0.073 7.960 1.00 16.44 287 ILE E N 1
ATOM 7424 C CA . ILE E 1 290 ? -3.132 -0.654 7.894 1.00 18.92 287 ILE E CA 1
ATOM 7425 C C . ILE E 1 290 ? -4.360 0.066 8.427 1.00 17.37 287 ILE E C 1
ATOM 7426 O O . ILE E 1 290 ? -5.419 -0.485 8.422 1.00 15.53 287 ILE E O 1
ATOM 7431 N N . ASN E 1 291 ? -4.204 1.320 8.825 1.00 17.57 288 ASN E N 1
ATOM 7432 C CA . ASN E 1 291 ? -5.306 2.114 9.310 1.00 17.12 288 ASN E CA 1
AT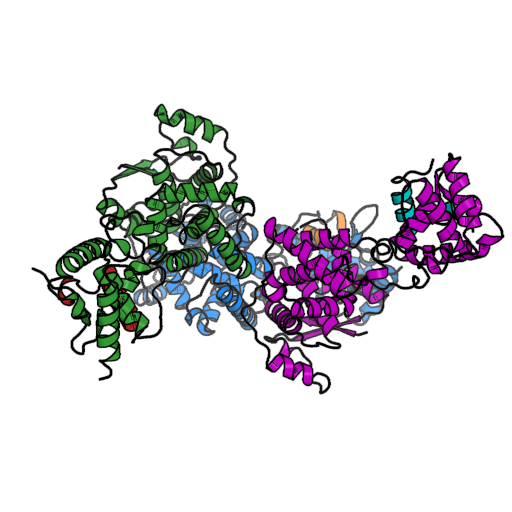OM 7433 C C . ASN E 1 291 ? -6.515 2.079 8.388 1.00 16.99 288 ASN E C 1
ATOM 7434 O O . ASN E 1 291 ? -7.660 2.117 8.898 1.00 18.81 288 ASN E O 1
ATOM 7439 N N . ASN E 1 292 ? -6.317 1.956 7.070 1.00 17.24 289 ASN E N 1
ATOM 7440 C CA . ASN E 1 292 ? -7.461 1.760 6.132 1.00 18.88 289 ASN E CA 1
ATOM 7441 C C . ASN E 1 292 ? -8.024 0.320 5.917 1.00 20.19 289 ASN E C 1
ATOM 7442 O O . ASN E 1 292 ? -8.882 0.150 5.040 1.00 19.36 289 ASN E O 1
ATOM 7447 N N . LEU E 1 293 ? -7.626 -0.692 6.685 1.00 20.82 290 LEU E N 1
ATOM 7448 C CA . LEU E 1 293 ? -8.271 -2.021 6.530 1.00 22.37 290 LEU E CA 1
ATOM 7449 C C . LEU E 1 293 ? -9.493 -2.207 7.440 1.00 22.39 290 LEU E C 1
ATOM 7450 O O . LEU E 1 293 ? -9.466 -2.981 8.407 1.00 22.00 290 LEU E O 1
ATOM 7455 N N . GLU E 1 294 ? -10.576 -1.506 7.098 1.00 22.86 291 GLU E N 1
ATOM 7456 C CA . GLU E 1 294 ? -11.866 -1.638 7.792 1.00 26.48 291 GLU E CA 1
ATOM 7457 C C . GLU E 1 294 ? -12.953 -1.695 6.700 1.00 27.23 291 GLU E C 1
ATOM 7458 O O . GLU E 1 294 ? -12.946 -0.850 5.813 1.00 27.30 291 GLU E O 1
ATOM 7464 N N . HIS E 1 295 ? -13.852 -2.687 6.732 1.00 28.50 292 HIS E N 1
ATOM 7465 C CA . HIS E 1 295 ? -14.915 -2.824 5.695 1.00 30.54 292 HIS E CA 1
ATOM 7466 C C . HIS E 1 295 ? -15.753 -1.561 5.462 1.00 29.37 292 HIS E C 1
ATOM 7467 O O . HIS E 1 295 ? -16.133 -1.249 4.302 1.00 25.37 292 HIS E O 1
ATOM 7474 N N . GLY E 1 296 ? -15.985 -0.841 6.561 1.00 28.87 293 GLY E N 1
ATOM 7475 C CA . GLY E 1 296 ? -16.800 0.362 6.607 1.00 30.28 293 GLY E CA 1
ATOM 7476 C C . GLY E 1 296 ? -16.327 1.477 5.705 1.00 31.13 293 GLY E C 1
ATOM 7477 O O . GLY E 1 296 ? -17.167 2.264 5.223 1.00 26.60 293 GLY E O 1
ATOM 7478 N N . LEU E 1 297 ? -15.003 1.535 5.465 1.00 28.27 294 LEU E N 1
ATOM 7479 C CA . LEU E 1 297 ? -14.465 2.411 4.427 1.00 30.27 294 LEU E CA 1
ATOM 7480 C C . LEU E 1 297 ? -14.859 2.027 2.982 1.00 28.02 294 LEU E C 1
ATOM 7481 O O . LEU E 1 297 ? -14.631 2.811 2.062 1.00 28.92 294 LEU E O 1
ATOM 7486 N N . TYR E 1 298 ? -15.394 0.821 2.783 1.00 26.25 295 TYR E N 1
ATOM 7487 C CA . TYR E 1 298 ? -15.670 0.284 1.452 1.00 25.12 295 TYR E CA 1
ATOM 7488 C C . TYR E 1 298 ? -17.071 -0.321 1.370 1.00 29.31 295 TYR E C 1
ATOM 7489 O O . TYR E 1 298 ? -17.199 -1.510 1.065 1.00 34.68 295 TYR E O 1
ATOM 7498 N N . PRO E 1 299 ? -18.127 0.492 1.609 1.00 32.15 296 PRO E N 1
ATOM 7499 C CA . PRO E 1 299 ? -19.497 0.013 1.685 1.00 31.52 296 PRO E CA 1
ATOM 7500 C C . PRO E 1 299 ? -20.058 -0.595 0.377 1.00 29.51 296 PRO E C 1
ATOM 7501 O O . PRO E 1 299 ? -20.938 -1.429 0.432 1.00 29.48 296 PRO E O 1
ATOM 7505 N N . GLN E 1 300 ? -19.586 -0.190 -0.782 1.00 30.20 297 GLN E N 1
ATOM 7506 C CA . GLN E 1 300 ? -19.994 -0.890 -2.013 1.00 31.99 297 GLN E CA 1
ATOM 7507 C C . GLN E 1 300 ? -19.307 -2.266 -2.208 1.00 29.80 297 GLN E C 1
ATOM 7508 O O . GLN E 1 300 ? -19.933 -3.174 -2.731 1.00 29.18 297 GLN E O 1
ATOM 7514 N N . LEU E 1 301 ? -18.047 -2.398 -1.793 1.00 25.71 298 LEU E N 1
ATOM 7515 C CA . LEU E 1 301 ? -17.378 -3.716 -1.724 1.00 26.72 298 LEU E CA 1
ATOM 7516 C C . LEU E 1 301 ? -18.028 -4.597 -0.690 1.00 26.02 298 LEU E C 1
ATOM 7517 O O . LEU E 1 301 ? -18.311 -5.749 -0.972 1.00 30.37 298 LEU E O 1
ATOM 7522 N N . SER E 1 302 ? -18.247 -4.035 0.501 1.00 26.73 299 SER E N 1
ATOM 7523 C CA . SER E 1 302 ? -19.034 -4.644 1.592 1.00 25.93 299 SER E CA 1
ATOM 7524 C C . SER E 1 302 ? -20.406 -5.146 1.157 1.00 27.79 299 SER E C 1
ATOM 7525 O O . SER E 1 302 ? -20.826 -6.221 1.566 1.00 28.84 299 SER E O 1
ATOM 7528 N N . ALA E 1 303 ? -21.072 -4.344 0.315 1.00 27.43 300 ALA E N 1
ATOM 7529 C CA . ALA E 1 303 ? -22.377 -4.649 -0.279 1.00 28.30 300 ALA E CA 1
ATOM 7530 C C . ALA E 1 303 ? -22.309 -5.821 -1.278 1.00 27.50 300 ALA E C 1
ATOM 7531 O O . ALA E 1 303 ? -23.118 -6.775 -1.211 1.00 26.70 300 ALA E O 1
ATOM 7533 N N . ILE E 1 304 ? -21.335 -5.755 -2.187 1.00 25.98 301 ILE E N 1
ATOM 7534 C CA . ILE E 1 304 ? -21.162 -6.807 -3.188 1.00 25.48 301 ILE E CA 1
ATOM 7535 C C . ILE E 1 304 ? -20.782 -8.088 -2.511 1.00 23.80 301 ILE E C 1
ATOM 7536 O O . ILE E 1 304 ? -21.239 -9.131 -2.904 1.00 23.94 301 ILE E O 1
ATOM 7541 N N . ALA E 1 305 ? -19.921 -7.988 -1.492 1.00 27.60 302 ALA E N 1
ATOM 7542 C CA . ALA E 1 305 ? -19.449 -9.143 -0.750 1.00 28.17 302 ALA E CA 1
ATOM 7543 C C . ALA E 1 305 ? -20.576 -9.801 0.015 1.00 26.37 302 ALA E C 1
ATOM 7544 O O . ALA E 1 305 ? -20.744 -10.992 -0.083 1.00 23.69 302 ALA E O 1
ATOM 7546 N N . LEU E 1 306 ? -21.300 -9.017 0.806 1.00 28.19 303 LEU E N 1
ATOM 7547 C CA . LEU E 1 306 ? -22.386 -9.558 1.628 1.00 33.51 303 LEU E CA 1
ATOM 7548 C C . LEU E 1 306 ? -23.462 -10.212 0.758 1.00 33.03 303 LEU E C 1
ATOM 7549 O O . LEU E 1 306 ? -23.873 -11.315 1.047 1.00 30.79 303 LEU E O 1
ATOM 7554 N N . GLY E 1 307 ? -23.868 -9.536 -0.322 1.00 32.08 304 GLY E N 1
ATOM 7555 C CA . GLY E 1 307 ? -24.770 -10.134 -1.322 1.00 32.54 304 GLY E CA 1
ATOM 7556 C C . GLY E 1 307 ? -24.311 -11.437 -1.967 1.00 33.51 304 GLY E C 1
ATOM 7557 O O . GLY E 1 307 ? -25.134 -12.247 -2.376 1.00 30.97 304 GLY E O 1
ATOM 7558 N N . VAL E 1 308 ? -22.999 -11.633 -2.115 1.00 33.12 305 VAL E N 1
ATOM 7559 C CA . VAL E 1 308 ? -22.496 -12.872 -2.709 1.00 29.59 305 VAL E CA 1
ATOM 7560 C C . VAL E 1 308 ? -22.564 -13.879 -1.555 1.00 32.40 305 VAL E C 1
ATOM 7561 O O . VAL E 1 308 ? -23.165 -14.949 -1.668 1.00 27.50 305 VAL E O 1
ATOM 7565 N N . ALA E 1 309 ? -21.955 -13.512 -0.438 1.00 34.55 306 ALA E N 1
ATOM 7566 C CA . ALA E 1 309 ? -21.987 -14.347 0.754 1.00 42.94 306 ALA E CA 1
ATOM 7567 C C . ALA E 1 309 ? -23.414 -14.881 1.022 1.00 50.12 306 ALA E C 1
ATOM 7568 O O . ALA E 1 309 ? -23.638 -16.106 1.001 1.00 50.68 306 ALA E O 1
ATOM 7570 N N . THR E 1 310 ? -24.380 -13.973 1.187 1.00 52.14 307 THR E N 1
ATOM 7571 C CA . THR E 1 310 ? -25.760 -14.365 1.493 1.00 53.85 307 THR E CA 1
ATOM 7572 C C . THR E 1 310 ? -26.269 -15.457 0.550 1.00 53.08 307 THR E C 1
ATOM 7573 O O . THR E 1 310 ? -26.865 -16.432 1.005 1.00 51.01 307 THR E O 1
ATOM 7577 N N . ALA E 1 311 ? -26.002 -15.308 -0.747 1.00 54.13 308 ALA E N 1
ATOM 7578 C CA . ALA E 1 311 ? -26.351 -16.338 -1.727 1.00 54.42 308 ALA E CA 1
ATOM 7579 C C . ALA E 1 311 ? -25.600 -17.667 -1.532 1.00 58.26 308 ALA E C 1
ATOM 7580 O O . ALA E 1 311 ? -26.142 -18.730 -1.831 1.00 67.91 308 ALA E O 1
ATOM 7582 N N . HIS E 1 312 ? -24.358 -17.617 -1.050 1.00 64.92 309 HIS E N 1
ATOM 7583 C CA . HIS E 1 312 ? -23.600 -18.844 -0.753 1.00 65.26 309 HIS E CA 1
ATOM 7584 C C . HIS E 1 312 ? -23.597 -19.280 0.718 1.00 62.35 309 HIS E C 1
ATOM 7585 O O . HIS E 1 312 ? -22.865 -20.208 1.082 1.00 61.22 309 HIS E O 1
ATOM 7592 N N . GLY E 1 313 ? -24.449 -18.641 1.530 1.00 55.77 310 GLY E N 1
ATOM 7593 C CA . GLY E 1 313 ? -24.861 -19.148 2.827 1.00 53.70 310 GLY E CA 1
ATOM 7594 C C . GLY E 1 313 ? -24.277 -18.483 4.070 1.00 57.15 310 GLY E C 1
ATOM 7595 O O . GLY E 1 313 ? -24.497 -18.963 5.206 1.00 49.95 310 GLY E O 1
ATOM 7596 N N . SER E 1 314 ? -23.551 -17.383 3.889 1.00 49.37 311 SER E N 1
ATOM 7597 C CA . SER E 1 314 ? -22.786 -16.810 4.987 1.00 47.34 311 SER E CA 1
ATOM 7598 C C . SER E 1 314 ? -23.260 -15.419 5.323 1.00 48.22 311 SER E C 1
ATOM 7599 O O . SER E 1 314 ? -23.909 -14.743 4.519 1.00 43.66 311 SER E O 1
ATOM 7602 N N . THR E 1 315 ? -22.962 -15.033 6.558 1.00 56.34 312 THR E N 1
ATOM 7603 C CA . THR E 1 315 ? -22.956 -13.638 6.972 1.00 55.66 312 THR E CA 1
ATOM 7604 C C . THR E 1 315 ? -21.524 -13.167 6.901 1.00 52.69 312 THR E C 1
ATOM 7605 O O . THR E 1 315 ? -20.579 -13.962 6.778 1.00 56.15 312 THR E O 1
ATOM 7609 N N . LEU E 1 316 ? -21.380 -11.858 6.975 1.00 53.74 313 LEU E N 1
ATOM 7610 C CA . LEU E 1 316 ? -20.084 -11.247 7.065 1.00 54.32 313 LEU E CA 1
ATOM 7611 C C . LEU E 1 316 ? -19.809 -10.800 8.479 1.00 59.97 313 LEU E C 1
ATOM 7612 O O . LEU E 1 316 ? -18.695 -10.349 8.768 1.00 60.31 313 LEU E O 1
ATOM 7617 N N . ALA E 1 317 ? -20.805 -10.937 9.361 1.00 58.53 314 ALA E N 1
ATOM 7618 C CA . ALA E 1 317 ? -20.601 -10.789 10.788 1.00 55.59 314 ALA E CA 1
ATOM 7619 C C . ALA E 1 317 ? -20.038 -9.393 11.143 1.00 56.65 314 ALA E C 1
ATOM 7620 O O . ALA E 1 317 ? -18.821 -9.194 11.267 1.00 56.14 314 ALA E O 1
ATOM 7622 N N . GLY E 1 318 ? -20.943 -8.425 11.274 1.00 53.05 315 GLY E N 1
ATOM 7623 C CA . GLY E 1 318 ? -20.569 -7.035 11.547 1.00 55.39 315 GLY E CA 1
ATOM 7624 C C . GLY E 1 318 ? -20.423 -6.141 10.326 1.00 58.47 315 GLY E C 1
ATOM 7625 O O . GLY E 1 318 ? -19.955 -5.002 10.453 1.00 67.31 315 GLY E O 1
ATOM 7626 N N . VAL E 1 319 ? -20.801 -6.641 9.148 1.00 53.70 316 VAL E N 1
ATOM 7627 C CA . VAL E 1 319 ? -20.971 -5.801 7.967 1.00 51.02 316 VAL E CA 1
ATOM 7628 C C . VAL E 1 319 ? -22.424 -5.354 7.944 1.00 51.78 316 VAL E C 1
ATOM 7629 O O . VAL E 1 319 ? -23.335 -6.157 8.101 1.00 43.34 316 VAL E O 1
ATOM 7633 N N . ASN E 1 320 ? -22.612 -4.054 7.761 1.00 53.89 317 ASN E N 1
ATOM 7634 C CA . ASN E 1 320 ? -23.926 -3.464 7.688 1.00 55.60 317 ASN E CA 1
ATOM 7635 C C . ASN E 1 320 ? -24.001 -2.568 6.470 1.00 58.54 317 ASN E C 1
ATOM 7636 O O . ASN E 1 320 ? -23.265 -1.584 6.345 1.00 59.74 317 ASN E O 1
ATOM 7641 N N . VAL E 1 321 ? -24.921 -2.918 5.587 1.00 61.82 318 VAL E N 1
ATOM 7642 C CA . VAL E 1 321 ? -25.146 -2.175 4.371 1.00 64.87 318 VAL E CA 1
ATOM 7643 C C . VAL E 1 321 ? -26.501 -1.489 4.552 1.00 65.49 318 VAL E C 1
ATOM 7644 O O . VAL E 1 321 ? -27.537 -2.147 4.785 1.00 60.48 318 VAL E O 1
ATOM 7648 N N . GLY E 1 322 ? -26.455 -0.158 4.491 1.00 61.89 319 GLY E N 1
ATOM 7649 C CA . GLY E 1 322 ? -27.620 0.676 4.691 1.00 64.94 319 GLY E CA 1
ATOM 7650 C C . GLY E 1 322 ? -28.419 0.828 3.416 1.00 70.40 319 GLY E C 1
ATOM 7651 O O . GLY E 1 322 ? -28.133 0.172 2.389 1.00 77.71 319 GLY E O 1
ATOM 7652 N N . GLU E 1 323 ? -29.389 1.739 3.483 1.00 63.65 320 GLU E N 1
ATOM 7653 C CA . GLU E 1 323 ? -30.428 1.892 2.463 1.00 65.89 320 GLU E CA 1
ATOM 7654 C C . GLU E 1 323 ? -29.855 2.019 1.033 1.00 62.23 320 GLU E C 1
ATOM 7655 O O . GLU E 1 323 ? -30.333 1.326 0.131 1.00 61.48 320 GLU E O 1
ATOM 7661 N N . GLN E 1 324 ? -28.817 2.852 0.845 1.00 54.47 321 GLN E N 1
ATOM 7662 C CA . GLN E 1 324 ? -28.370 3.275 -0.504 1.00 53.98 321 GLN E CA 1
ATOM 7663 C C . GLN E 1 324 ? -27.508 2.268 -1.299 1.00 52.00 321 GLN E C 1
ATOM 7664 O O . GLN E 1 324 ? -27.222 2.504 -2.476 1.00 42.27 321 GLN E O 1
ATOM 7670 N N . TYR E 1 325 ? -27.068 1.196 -0.645 1.00 49.76 322 TYR E N 1
ATOM 7671 C CA . TYR E 1 325 ? -26.248 0.180 -1.271 1.00 50.28 322 TYR E CA 1
ATOM 7672 C C . TYR E 1 325 ? -26.986 -1.151 -1.256 1.00 52.11 322 TYR E C 1
ATOM 7673 O O . TYR E 1 325 ? -26.360 -2.194 -1.445 1.00 52.95 322 TYR E O 1
ATOM 7682 N N . GLN E 1 326 ? -28.307 -1.117 -1.037 1.00 52.74 323 GLN E N 1
ATOM 7683 C CA . GLN E 1 326 ? -29.137 -2.333 -1.015 1.00 55.17 323 GLN E CA 1
ATOM 7684 C C . GLN E 1 326 ? -29.378 -2.860 -2.420 1.00 54.61 323 GLN E C 1
ATOM 7685 O O . GLN E 1 326 ? -29.190 -4.039 -2.662 1.00 60.44 323 GLN E O 1
ATOM 7691 N N . GLN E 1 327 ? -29.795 -2.009 -3.356 1.00 52.74 324 GLN E N 1
ATOM 7692 C CA . GLN E 1 327 ? -29.963 -2.475 -4.752 1.00 52.74 324 GLN E CA 1
ATOM 7693 C C . GLN E 1 327 ? -28.658 -3.070 -5.311 1.00 46.87 324 GLN E C 1
ATOM 7694 O O . GLN E 1 327 ? -28.697 -3.961 -6.169 1.00 50.38 324 GLN E O 1
ATOM 7700 N N . LEU E 1 328 ? -27.525 -2.568 -4.820 1.00 44.37 325 LEU E N 1
ATOM 7701 C CA . LEU E 1 328 ? -26.217 -3.147 -5.076 1.00 42.14 325 LEU E CA 1
ATOM 7702 C C . LEU E 1 328 ? -26.044 -4.472 -4.353 1.00 41.73 325 LEU E C 1
ATOM 7703 O O . LEU E 1 328 ? -25.572 -5.427 -4.950 1.00 39.01 325 LEU E O 1
ATOM 7708 N N . ARG E 1 329 ? -26.401 -4.530 -3.074 1.00 42.54 326 ARG E N 1
ATOM 7709 C CA . ARG E 1 329 ? -26.460 -5.821 -2.360 1.00 49.11 326 ARG E CA 1
ATOM 7710 C C . ARG E 1 329 ? -27.315 -6.835 -3.147 1.00 49.14 326 ARG E C 1
ATOM 7711 O O . ARG E 1 329 ? -26.906 -7.978 -3.392 1.00 47.43 326 ARG E O 1
ATOM 7719 N N . GLU E 1 330 ? -28.499 -6.372 -3.536 1.00 51.01 327 GLU E N 1
ATOM 7720 C CA . GLU E 1 330 ? -29.500 -7.171 -4.209 1.00 51.16 327 GLU E CA 1
ATOM 7721 C C . GLU E 1 330 ? -29.030 -7.562 -5.619 1.00 47.64 327 GLU E C 1
ATOM 7722 O O . GLU E 1 330 ? -29.179 -8.707 -6.004 1.00 49.51 327 GLU E O 1
ATOM 7728 N N . ALA E 1 331 ? -28.454 -6.626 -6.373 1.00 43.91 328 ALA E N 1
ATOM 7729 C CA . ALA E 1 331 ? -27.873 -6.941 -7.700 1.00 45.03 328 ALA E CA 1
ATOM 7730 C C . ALA E 1 331 ? -26.739 -7.968 -7.588 1.00 44.10 328 ALA E C 1
ATOM 7731 O O . ALA E 1 331 ? -26.592 -8.837 -8.452 1.00 45.80 328 ALA E O 1
ATOM 7733 N N . ALA E 1 332 ? -25.941 -7.837 -6.527 1.00 44.24 329 ALA E N 1
ATOM 7734 C CA . ALA E 1 332 ? -24.883 -8.798 -6.201 1.00 45.53 329 ALA E CA 1
ATOM 7735 C C . ALA E 1 332 ? -25.461 -10.184 -5.877 1.00 43.26 329 ALA E C 1
ATOM 7736 O O . ALA E 1 332 ? -25.035 -11.187 -6.455 1.00 37.53 329 ALA E O 1
ATOM 7738 N N . HIS E 1 333 ? -26.435 -10.207 -4.968 1.00 41.87 330 HIS E N 1
ATOM 7739 C CA . HIS E 1 333 ? -27.192 -11.421 -4.619 1.00 46.66 330 HIS E CA 1
ATOM 7740 C C . HIS E 1 333 ? -27.758 -12.129 -5.846 1.00 43.49 330 HIS E C 1
ATOM 7741 O O . HIS E 1 333 ? -27.371 -13.252 -6.129 1.00 38.99 330 HIS E O 1
ATOM 7748 N N . ASP E 1 334 ? -28.634 -11.455 -6.582 1.00 47.60 331 ASP E N 1
ATOM 7749 C CA . ASP E 1 334 ? -29.349 -12.084 -7.702 1.00 53.90 331 ASP E CA 1
ATOM 7750 C C . ASP E 1 334 ? -28.432 -12.559 -8.854 1.00 53.24 331 ASP E C 1
ATOM 7751 O O . ASP E 1 334 ? -28.785 -13.506 -9.555 1.00 54.46 331 ASP E O 1
ATOM 7756 N N . ALA E 1 335 ? -27.273 -11.918 -9.043 1.00 54.41 332 ALA E N 1
ATOM 7757 C CA . ALA E 1 335 ? -26.262 -12.419 -10.000 1.00 52.37 332 ALA E CA 1
ATOM 7758 C C . ALA E 1 335 ? -25.692 -13.744 -9.507 1.00 50.94 332 ALA E C 1
ATOM 7759 O O . ALA E 1 335 ? -25.526 -14.684 -10.282 1.00 55.39 332 ALA E O 1
ATOM 7761 N N . GLU E 1 336 ? -25.404 -13.817 -8.212 1.00 47.56 333 GLU E N 1
ATOM 7762 C CA . GLU E 1 336 ? -24.847 -15.035 -7.609 1.00 47.65 333 GLU E CA 1
ATOM 7763 C C . GLU E 1 336 ? -25.818 -16.189 -7.499 1.00 47.53 333 GLU E C 1
ATOM 7764 O O . GLU E 1 336 ? -25.399 -17.349 -7.635 1.00 44.40 333 GLU E O 1
ATOM 7770 N N . VAL E 1 337 ? -27.089 -15.877 -7.227 1.00 45.86 334 VAL E N 1
ATOM 7771 C CA . VAL E 1 337 ? -28.168 -16.877 -7.258 1.00 48.94 334 VAL E CA 1
ATOM 7772 C C . VAL E 1 337 ? -28.361 -17.439 -8.675 1.00 49.07 334 VAL E C 1
ATOM 7773 O O . VAL E 1 337 ? -28.529 -18.653 -8.843 1.00 48.59 334 VAL E O 1
ATOM 7777 N N . LYS E 1 338 ? -28.314 -16.558 -9.678 1.00 48.87 335 LYS E N 1
ATOM 7778 C CA . LYS E 1 338 ? -28.337 -16.962 -11.085 1.00 49.65 335 LYS E CA 1
ATOM 7779 C C . LYS E 1 338 ? -27.011 -17.575 -11.522 1.00 47.11 335 LYS E C 1
ATOM 7780 O O . LYS E 1 338 ? -26.995 -18.299 -12.499 1.00 52.23 335 LYS E O 1
ATOM 7786 N N . LEU E 1 339 ? -25.921 -17.213 -10.827 1.00 48.77 336 LEU E N 1
ATOM 7787 C CA . LEU E 1 339 ? -24.568 -17.845 -10.849 1.00 47.10 336 LEU E CA 1
ATOM 7788 C C . LEU E 1 339 ? -23.506 -16.971 -11.523 1.00 52.99 336 LEU E C 1
ATOM 7789 O O . LEU E 1 339 ? -22.361 -16.911 -11.056 1.00 51.51 336 LEU E O 1
ATOM 7794 N N . MET F 2 1 ? -21.499 -21.025 -8.301 1.00 52.68 1 MET F N 1
ATOM 7795 C CA . MET F 2 1 ? -20.032 -20.971 -8.605 1.00 54.40 1 MET F CA 1
ATOM 7796 C C . MET F 2 1 ? -19.202 -20.793 -7.328 1.00 55.42 1 MET F C 1
ATOM 7797 O O . MET F 2 1 ? -18.491 -21.721 -6.932 1.00 58.23 1 MET F O 1
ATOM 7802 N N . TRP F 2 2 ? -19.330 -19.625 -6.679 1.00 54.99 2 TRP F N 1
ATOM 7803 C CA . TRP F 2 2 ? -18.461 -19.235 -5.552 1.00 53.16 2 TRP F CA 1
ATOM 7804 C C . TRP F 2 2 ? -18.524 -20.261 -4.431 1.00 55.21 2 TRP F C 1
ATOM 7805 O O . TRP F 2 2 ? -19.589 -20.459 -3.838 1.00 63.49 2 TRP F O 1
ATOM 7816 N N . ASP F 2 3 ? -17.374 -20.876 -4.141 1.00 48.92 3 ASP F N 1
ATOM 7817 C CA . ASP F 2 3 ? -17.209 -21.812 -3.036 1.00 46.56 3 ASP F CA 1
ATOM 7818 C C . ASP F 2 3 ? -15.939 -21.421 -2.269 1.00 47.53 3 ASP F C 1
ATOM 7819 O O . ASP F 2 3 ? -15.018 -20.814 -2.842 1.00 47.71 3 ASP F O 1
ATOM 7824 N N . SER F 2 4 ? -15.889 -21.776 -0.991 1.00 39.28 4 SER F N 1
ATOM 7825 C CA . SER F 2 4 ? -14.740 -21.512 -0.138 1.00 39.52 4 SER F CA 1
ATOM 7826 C C . SER F 2 4 ? -13.471 -22.305 -0.508 1.00 40.62 4 SER F C 1
ATOM 7827 O O . SER F 2 4 ? -13.510 -23.194 -1.358 1.00 36.39 4 SER F O 1
ATOM 7830 N N . SER F 2 5 ? -12.401 -22.089 0.187 1.00 43.76 5 SER F N 1
ATOM 7831 C CA . SER F 2 5 ? -11.317 -23.039 0.115 1.00 49.43 5 SER F CA 1
ATOM 7832 C C . SER F 2 5 ? -10.263 -23.189 -0.957 1.00 54.92 5 SER F C 1
ATOM 7833 O O . SER F 2 5 ? -9.277 -23.921 -0.743 1.00 63.29 5 SER F O 1
ATOM 7836 N N . TYR F 2 6 ? -10.476 -22.566 -2.090 1.00 47.98 6 TYR F N 1
ATOM 7837 C CA . TYR F 2 6 ? -9.360 -22.106 -2.922 1.00 49.39 6 TYR F CA 1
ATOM 7838 C C . TYR F 2 6 ? -9.246 -20.555 -2.787 1.00 49.01 6 TYR F C 1
ATOM 7839 O O . TYR F 2 6 ? -8.157 -19.990 -2.957 1.00 47.21 6 TYR F O 1
ATOM 7848 N N . MET F 2 7 ? -10.345 -19.892 -2.406 1.00 50.04 7 MET F N 1
ATOM 7849 C CA . MET F 2 7 ? -10.366 -18.439 -2.193 1.00 48.43 7 MET F CA 1
ATOM 7850 C C . MET F 2 7 ? -9.649 -18.060 -0.908 1.00 44.28 7 MET F C 1
ATOM 7851 O O . MET F 2 7 ? -8.947 -17.043 -0.854 1.00 42.90 7 MET F O 1
ATOM 7856 N N . GLN F 2 8 ? -9.781 -18.895 0.110 1.00 37.43 8 GLN F N 1
ATOM 7857 C CA . GLN F 2 8 ? -9.093 -18.662 1.374 1.00 34.54 8 GLN F CA 1
ATOM 7858 C C . GLN F 2 8 ? -7.585 -18.550 1.253 1.00 32.93 8 GLN F C 1
ATOM 7859 O O . GLN F 2 8 ? -6.972 -17.719 1.918 1.00 28.07 8 GLN F O 1
ATOM 7865 N N . GLN F 2 9 ? -6.992 -19.364 0.382 1.00 33.42 9 GLN F N 1
ATOM 7866 C CA . GLN F 2 9 ? -5.545 -19.347 0.150 1.00 30.56 9 GLN F CA 1
ATOM 7867 C C . GLN F 2 9 ? -5.106 -18.189 -0.751 1.00 27.07 9 GLN F C 1
ATOM 7868 O O . GLN F 2 9 ? -3.982 -17.751 -0.684 1.00 28.65 9 GLN F O 1
ATOM 7874 N N . VAL F 2 10 ? -6.022 -17.701 -1.566 1.00 26.56 10 VAL F N 1
ATOM 7875 C CA . VAL F 2 10 ? -5.789 -16.589 -2.472 1.00 25.21 10 VAL F CA 1
ATOM 7876 C C . VAL F 2 10 ? -5.795 -15.272 -1.700 1.00 23.37 10 VAL F C 1
ATOM 7877 O O . VAL F 2 10 ? -4.890 -14.485 -1.851 1.00 20.99 10 VAL F O 1
ATOM 7881 N N . SER F 2 11 ? -6.781 -15.053 -0.843 1.00 22.87 11 SER F N 1
ATOM 7882 C CA . SER F 2 11 ? -6.754 -13.854 -0.016 1.00 24.23 11 SER F CA 1
ATOM 7883 C C . SER F 2 11 ? -5.550 -13.858 0.917 1.00 25.18 11 SER F C 1
ATOM 7884 O O . SER F 2 11 ? -4.842 -12.842 1.074 1.00 26.03 11 SER F O 1
ATOM 7887 N N . GLU F 2 12 ? -5.299 -15.020 1.484 1.00 24.07 12 GLU F N 1
ATOM 7888 C CA . GLU F 2 12 ? -4.142 -15.234 2.302 1.00 26.32 12 GLU F CA 1
ATOM 7889 C C . GLU F 2 12 ? -2.889 -14.840 1.529 1.00 23.48 12 GLU F C 1
ATOM 7890 O O . GLU F 2 12 ? -2.072 -14.074 2.050 1.00 22.45 12 GLU F O 1
ATOM 7896 N N . GLY F 2 13 ? -2.790 -15.305 0.280 1.00 19.81 13 GLY F N 1
ATOM 7897 C CA . GLY F 2 13 ? -1.702 -14.952 -0.613 1.00 19.12 13 GLY F CA 1
ATOM 7898 C C . GLY F 2 13 ? -1.585 -13.461 -0.951 1.00 18.06 13 GLY F C 1
ATOM 7899 O O . GLY F 2 13 ? -0.487 -12.869 -0.885 1.00 16.45 13 GLY F O 1
ATOM 7900 N N . LEU F 2 14 ? -2.702 -12.847 -1.288 1.00 17.60 14 LEU F N 1
ATOM 7901 C CA . LEU F 2 14 ? -2.723 -11.405 -1.610 1.00 17.86 14 LEU F CA 1
ATOM 7902 C C . LEU F 2 14 ? -2.315 -10.591 -0.413 1.00 16.43 14 LEU F C 1
ATOM 7903 O O . LEU F 2 14 ? -1.497 -9.706 -0.523 1.00 17.50 14 LEU F O 1
ATOM 7908 N N . MET F 2 15 ? -2.841 -10.947 0.749 1.00 17.67 15 MET F N 1
ATOM 7909 C CA . MET F 2 15 ? -2.472 -10.296 2.014 1.00 15.57 15 MET F CA 1
ATOM 7910 C C . MET F 2 15 ? -1.044 -10.482 2.565 1.00 16.55 15 MET F C 1
ATOM 7911 O O . MET F 2 15 ? -0.595 -9.678 3.369 1.00 15.12 15 MET F O 1
ATOM 7916 N N . THR F 2 16 ? -0.356 -11.557 2.183 1.00 17.66 16 THR F N 1
ATOM 7917 C CA . THR F 2 16 ? 0.995 -11.853 2.667 1.00 18.10 16 THR F CA 1
ATOM 7918 C C . THR F 2 16 ? 2.117 -11.502 1.689 1.00 20.20 16 THR F C 1
ATOM 7919 O O . THR F 2 16 ? 3.269 -11.463 2.100 1.00 28.32 16 THR F O 1
ATOM 7923 N N . GLY F 2 17 ? 1.809 -11.223 0.424 1.00 20.74 17 GLY F N 1
ATOM 7924 C CA . GLY F 2 17 ? 2.812 -10.939 -0.585 1.00 22.04 17 GLY F CA 1
ATOM 7925 C C . GLY F 2 17 ? 3.179 -12.124 -1.476 1.00 24.28 17 GLY F C 1
ATOM 7926 O O . GLY F 2 17 ? 3.979 -11.966 -2.394 1.00 24.11 17 GLY F O 1
ATOM 7927 N N . LYS F 2 18 ? 2.584 -13.291 -1.238 1.00 24.37 18 LYS F N 1
ATOM 7928 C CA . LYS F 2 18 ? 2.826 -14.456 -2.064 1.00 27.35 18 LYS F CA 1
ATOM 7929 C C . LYS F 2 18 ? 2.169 -14.410 -3.456 1.00 26.88 18 LYS F C 1
ATOM 7930 O O . LYS F 2 18 ? 2.720 -14.949 -4.403 1.00 27.12 18 LYS F O 1
ATOM 7936 N N . VAL F 2 19 ? 1.026 -13.752 -3.582 1.00 25.61 19 VAL F N 1
ATOM 7937 C CA . VAL F 2 19 ? 0.291 -13.681 -4.826 1.00 25.21 19 VAL F CA 1
ATOM 7938 C C . VAL F 2 19 ? 0.343 -12.201 -5.162 1.00 25.98 19 VAL F C 1
ATOM 7939 O O . VAL F 2 19 ? -0.299 -11.457 -4.444 1.00 22.70 19 VAL F O 1
ATOM 7943 N N . PRO F 2 20 ? 1.089 -11.778 -6.248 1.00 26.72 20 PRO F N 1
ATOM 7944 C CA . PRO F 2 20 ? 1.246 -10.333 -6.517 1.00 26.27 20 PRO F CA 1
ATOM 7945 C C . PRO F 2 20 ? -0.114 -9.689 -6.775 1.00 27.41 20 PRO F C 1
ATOM 7946 O O . PRO F 2 20 ? -0.956 -10.273 -7.455 1.00 25.42 20 PRO F O 1
ATOM 7950 N N . ILE F 2 21 ? -0.336 -8.521 -6.190 1.00 26.68 21 ILE F N 1
ATOM 7951 C CA . ILE F 2 21 ? -1.641 -7.871 -6.211 1.00 28.22 21 ILE F CA 1
ATOM 7952 C C . ILE F 2 21 ? -2.061 -7.461 -7.630 1.00 31.63 21 ILE F C 1
ATOM 7953 O O . ILE F 2 21 ? -3.254 -7.484 -7.986 1.00 30.29 21 ILE F O 1
ATOM 7958 N N . ASP F 2 22 ? -1.074 -7.084 -8.426 1.00 33.89 22 ASP F N 1
ATOM 7959 C CA . ASP F 2 22 ? -1.285 -6.662 -9.815 1.00 39.58 22 ASP F CA 1
ATOM 7960 C C . ASP F 2 22 ? -1.978 -7.701 -10.687 1.00 36.66 22 ASP F C 1
ATOM 7961 O O . ASP F 2 22 ? -2.734 -7.332 -11.565 1.00 38.08 22 ASP F O 1
ATOM 7966 N N . GLN F 2 23 ? -1.692 -8.983 -10.457 1.00 38.81 23 GLN F N 1
ATOM 7967 C CA . GLN F 2 23 ? -2.358 -10.082 -11.164 1.00 41.19 23 GLN F CA 1
ATOM 7968 C C . GLN F 2 23 ? -3.883 -10.021 -10.942 1.00 40.63 23 GLN F C 1
ATOM 7969 O O . GLN F 2 23 ? -4.673 -10.265 -11.847 1.00 37.78 23 GLN F O 1
ATOM 7975 N N . VAL F 2 24 ? -4.292 -9.683 -9.724 1.00 42.20 24 VAL F N 1
ATOM 7976 C CA . VAL F 2 24 ? -5.700 -9.670 -9.363 1.00 34.96 24 VAL F CA 1
ATOM 7977 C C . VAL F 2 24 ? -6.297 -8.273 -9.528 1.00 35.28 24 VAL F C 1
ATOM 7978 O O . VAL F 2 24 ? -7.484 -8.167 -9.862 1.00 33.84 24 VAL F O 1
ATOM 7982 N N . PHE F 2 25 ? -5.515 -7.199 -9.370 1.00 31.34 25 PHE F N 1
ATOM 7983 C CA . PHE F 2 25 ? -6.145 -5.872 -9.197 1.00 31.48 25 PHE F CA 1
ATOM 7984 C C . PHE F 2 25 ? -6.055 -4.878 -10.377 1.00 36.81 25 PHE F C 1
ATOM 7985 O O . PHE F 2 25 ? -7.061 -4.165 -10.633 1.00 34.60 25 PHE F O 1
ATOM 7993 N N . GLY F 2 26 ? -4.903 -4.811 -11.054 1.00 32.86 26 GLY F N 1
ATOM 7994 C CA . GLY F 2 26 ? -4.710 -3.857 -12.167 1.00 37.90 26 GLY F CA 1
ATOM 7995 C C . GLY F 2 26 ? -3.992 -2.567 -11.731 1.00 41.32 26 GLY F C 1
ATOM 7996 O O . GLY F 2 26 ? -4.290 -2.020 -10.652 1.00 42.89 26 GLY F O 1
ATOM 7997 N N . ALA F 2 27 ? -3.073 -2.078 -12.565 1.00 37.68 27 ALA F N 1
ATOM 7998 C CA . ALA F 2 27 ? -2.105 -1.040 -12.163 1.00 39.09 27 ALA F CA 1
ATOM 7999 C C . ALA F 2 27 ? -2.524 0.334 -12.632 1.00 34.03 27 ALA F C 1
ATOM 8000 O O . ALA F 2 27 ? -3.201 1.020 -11.894 1.00 32.89 27 ALA F O 1
#

Sequence (1028 aa):
KKVILFDTNHQVSICNQIIDAINSGIDLGDLLEGGLLTLCVEHYYNSDKDKFNTSPIAKYLRDAGYEFDVIKNADATRFLDVIPNEPHYSPLILALKTLESTESQRGRIGLFLSFCSLFLPKLVVGDRASIEKALRQVTVHQEQGIVTYPNHWLTTGHMKVIFGILRSSFILKFVLIHQGVNLVTGHDAYDSIISNSVGQTRFSGLLIVKTVLEFILQKTDSGVTLHPLVRTSKVKNEVASFKQALSNLARHGEYAPFARVLNLSGINNLEHGLYPQLSAIALGVATAHGSTLAGVNVGEQYQQLREAAHDAEVKWDSSYMQQVSEGLMTGKVPIDQVFGAKKVILFDTNHQVSICNQIIDAINSGIDLGDLLEGGLLTLCVEHYYNSDKDKFNTSPIAKYLRDAGYEFDVIKNADATRFLDVIPNEPHYSPLILALKTLESTESQRGRIGLFLSFCSLFLPKLVVGDRASIEKALRQVTVHQEQGIVTYPNHWLTTGHMKVIFGILRSSFILKFVLIHQGVNLVTGHDAYDSIISNSVGQTRFSGLLIVKTVLEFILQKTDSGVTLHPLVRTSKVKNEVASFKQALSNLARHGEYAPFARVLNLSGINNLEHGLYPQLSAIALGVATAHGSTLAGVNVGEQYQQLREAAHDAEVKLQRWDSSYMQQVSEGLMTGKVPIDQVFGANKKVILFDTNHQVSICNQIIDAINSGIDLGDLLEGGLLTLCVEHYYNSDKDKFNTSPIAKYLRDAGYEFDVIKNADATRFLDVIPNEPHYSPLILALKTLESTESQRGRIGLFLSFCSLFLPKLVVGDRASIEKALRQVTVHQEQGIVTYPNHWLTTGHMKVIFGILRSSFILKFVLIHQGVNLVTGDAYDSIISNSVGQTRFSGLLIVKTVLEFILQKTDSGVTLHPLVRTSKVKNEVASFKQALSNLARHGEYAPFARVLNLSGINNLEHGLYPQLSAIALGVATAHGSTLAGVNVGEQYQQLREAAHDAEVKLMWDSSYMQQVSEGLMTGKVPIDQVFGA

Organism: Lake Victoria marburgvirus (strain Ozolin-75) (NCBI:txid482820)

Nearest PDB structures (foldseek):
  5f5o-assembly3_F  TM=1.038E+00  e=1.148E-03  Lake Victoria marburgvirus - Ozolin
  5f5o-assembly1_B  TM=8.676E-01  e=1.135E-02  Lake Victoria marburgvirus - Ozolin
  4ypi-assembly1_G  TM=6.771E-01  e=1.607E+00  Ebola virus - Mayinga, Zaire, 1976
  5f5o-assembly3_E  TM=1.003E+00  e=4.860E-46  Lake Victoria marburgvirus - Ozolin
  5xsq-assembly1_A  TM=9.877E-01  e=5.591E-41  Lake Victoria marburgvirus - Ozolin

Radius of gyration: 36.27 Å; Cα contacts (8 Å, |Δi|>4): 1493; chains: 6; bounding box: 92×84×103 Å